Protein AF-K5DGK6-F1 (afdb_monomer_lite)

InterPro domains:
  IPR011050 Pectin lyase fold/virulence factor [SSF51126] (341-633)
  IPR012334 Pectin lyase fold [G3DSA:2.160.20.10] (329-640)
  IPR046217 Domain of unknown function DUF6250 [PF19763] (123-269)

Radius of gyration: 31.38 Å; chains: 1; bounding box: 92×89×102 Å

Foldseek 3Di:
DDDDDDDDDDDDDDDDDDDDDDDDDDDDDDDDDDDDDDDDDDDDDDDDDDDDDDDDDPPPPPPDDFDDQADVSQQFWDFFAFPDWALQPDLPQKAKFKADDDDFDDWDFHRDPSKTWTQHAQTFMKIWGLDKFFAQKKKKWKKAFAADVVGGHLADQFKFKKWFLKAQPVHRNCQCRPCVQCRRHPVSRLRIFTWMWMAGDDVRQWIWIWTDNQDDPRHGDKTFIDTPCGNQLLRHHDHPDMKMWMWHGHQFWTFTAINNRTPDIDGAQDFTWIWDADPVRDIDIDTDHHHCVNHNGRRMHIMMGIDGSTIMMMGTTIMTGIGTDDQPDDPDQAEEDEDAAPVSQLVVLQAERHEYEYDADEYEPLAQPARENNYAHYEAHQANYEYEYAQVRPHHAEHAEANYAHYEYEEYEYEHAYPVRDPADPDLQVVQLDDATANHEHYEHAYAQYEYEHYEYAWAGWPNFQAADLQHDDPQGVDDTHWYEYYEYAYENYEYYLYEFEDRTAEEHAEYEAYAAYEYESYEYHFDKDAQVVLVVNDDCSGPCVVQVQFRCPDPLRGPPHRDHFAIHQRYAEHYYYAQHAEEYEYYLYEAERHQEYHYAQNYNEYEYENYEYEDHAAEYDEGHAQYEYYNYEYECQHEADEEYDAQQRENYEEDYEYDAHQNRTDFYANYEEFHEHYEYEYAYLDPDDHDAGEHEAQFQADRVQHGSCPVDHPPPCVVSRVVGRHPHTAYEHYEYEANDQHEYEQDCRYAHYEYEYCHHYDHNYYNYHYHYDHPDVCPSDPDD

Organism: NCBI:txid993517

pLDDT: mean 85.77, std 19.91, range [21.88, 98.88]

Secondary structure (DSSP, 8-state):
---------------------------------------------------------------SPPPP--GGGTTTEEEEEEEEEE--S-STTEEEEE----SSPPPEEEEETTEEEEEEEEEEEEEEESSPEESSEEEEEEEE----SSPPTT--S-EEEEEEEEEBTTBTTTGGG-TTT--S-GGGGGGSEEEEEEEE-TT---EEEEEEPSEETTEE--EEEE-TTTT-GGGS--TTSEEEEEEEEETTEEEEEETTEEEEEE-TT-EEEEEEE-TTS-EEEEEEE--TTTSPPP-EEEEEEEEEEEEEEEEEEEEEEEEE--SS----SS-EEEE-SHHHHHHHTTSSSEEEEEPSEEEE---TT-EEE-SSSEEEEEEEEEEEEETT--S-SEEEEE-SSSEEEEEEEEEEE-TT--SS-S-HHHHHHS-----EEEEEE-SSS-EEES-EEEEE--BS-SSTTTT-SSTT-SS--B-EEEEEE-STT-EEES-EEEEESSS-SEEESS-SSEEEES-EEE--EEEGGGGGG--STTSHHHHTTTB--SSGGGTTSBPPSS-EEESS--SEEE-TT--EEEEES-EEES-SEEEE-TTSSEEEEES-EEES-SSEEEE--TT-EEEEEEEE-SSS-SEE---TT-B--EEEEEEEP-TT--SS--SEEE-EES-EEEEE-----------EEES-SS-GGG--TTTTSPPTT-HHHHHHT--S---EES-EEEEESS--EEE-TTEES-EEEESS-EEE-SBS-EEEE----TTTTT---

Structure (mmCIF, N/CA/C/O backbone):
data_AF-K5DGK6-F1
#
_entry.id   AF-K5DGK6-F1
#
loop_
_atom_site.group_PDB
_atom_site.id
_atom_site.type_symbol
_atom_site.label_atom_id
_atom_site.label_alt_id
_atom_site.label_comp_id
_atom_site.label_asym_id
_atom_site.label_entity_id
_atom_site.label_seq_id
_atom_site.pdbx_PDB_ins_code
_atom_site.Cartn_x
_atom_site.Cartn_y
_atom_site.Cartn_z
_atom_site.occupancy
_atom_site.B_iso_or_equiv
_atom_site.auth_seq_id
_atom_site.auth_comp_id
_atom_site.auth_asym_id
_atom_site.auth_atom_id
_atom_site.pdbx_PDB_model_num
ATOM 1 N N . MET A 1 1 ? 18.644 -53.759 -22.691 1.00 29.45 1 MET A N 1
ATOM 2 C CA . MET A 1 1 ? 18.811 -54.926 -23.582 1.00 29.45 1 MET A CA 1
ATOM 3 C C . MET A 1 1 ? 17.465 -55.611 -23.722 1.00 29.45 1 MET A C 1
ATOM 5 O O . MET A 1 1 ? 16.831 -55.828 -22.703 1.00 29.45 1 MET A O 1
ATOM 9 N N . ASN A 1 2 ? 17.095 -55.897 -24.974 1.00 30.91 2 ASN A N 1
ATOM 10 C CA . ASN A 1 2 ? 15.967 -56.697 -25.478 1.00 30.91 2 ASN A CA 1
ATOM 11 C C . ASN A 1 2 ? 14.547 -56.193 -25.144 1.00 30.91 2 ASN A C 1
ATOM 13 O O . ASN A 1 2 ? 14.158 -56.145 -23.992 1.00 30.91 2 ASN A O 1
ATOM 17 N N . GLY A 1 3 ? 13.685 -55.846 -26.098 1.00 28.81 3 GLY A N 1
ATOM 18 C CA . GLY A 1 3 ? 13.792 -55.902 -27.552 1.00 28.81 3 GLY A CA 1
ATOM 19 C C . GLY A 1 3 ? 12.410 -55.704 -28.188 1.00 28.81 3 GLY A C 1
ATOM 20 O O . GLY A 1 3 ? 11.447 -56.330 -27.774 1.00 28.81 3 GLY A O 1
ATOM 21 N N . MET A 1 4 ? 12.362 -54.796 -29.167 1.00 29.17 4 MET A N 1
ATOM 22 C CA . MET A 1 4 ? 11.594 -54.832 -30.423 1.00 29.17 4 MET A CA 1
ATOM 23 C C . MET A 1 4 ? 10.175 -55.434 -30.475 1.00 29.17 4 MET A C 1
ATOM 25 O O . MET A 1 4 ? 10.005 -56.643 -30.413 1.00 29.17 4 MET A O 1
ATOM 29 N N . GLN A 1 5 ? 9.220 -54.606 -30.921 1.00 28.88 5 GLN A N 1
ATOM 30 C CA . GLN A 1 5 ? 8.431 -54.905 -32.129 1.00 28.88 5 GLN A CA 1
ATOM 31 C C . GLN A 1 5 ? 7.875 -53.617 -32.776 1.00 28.88 5 GLN A C 1
ATOM 33 O O . GLN A 1 5 ? 6.985 -52.951 -32.255 1.00 28.88 5 GLN A O 1
ATOM 38 N N . ARG A 1 6 ? 8.429 -53.269 -33.943 1.00 28.83 6 ARG A N 1
ATOM 39 C CA . ARG A 1 6 ? 7.771 -52.497 -35.010 1.00 28.83 6 ARG A CA 1
ATOM 40 C C . ARG A 1 6 ? 7.472 -53.482 -36.133 1.00 28.83 6 ARG A C 1
ATOM 42 O O . ARG A 1 6 ? 8.357 -54.269 -36.444 1.00 28.83 6 ARG A O 1
ATOM 49 N N . LEU A 1 7 ? 6.329 -53.332 -36.801 1.00 27.73 7 LEU A N 1
ATOM 50 C CA . LEU A 1 7 ? 6.165 -53.607 -38.234 1.00 27.73 7 LEU A CA 1
ATOM 51 C C . LEU A 1 7 ? 4.915 -52.865 -38.754 1.00 27.73 7 LEU A C 1
ATOM 53 O O . LEU A 1 7 ? 3.787 -53.190 -38.407 1.00 27.73 7 LEU A O 1
ATOM 57 N N . LEU A 1 8 ? 5.165 -51.823 -39.558 1.00 33.06 8 LEU A N 1
ATOM 58 C CA . LEU A 1 8 ? 4.268 -51.278 -40.594 1.00 33.06 8 LEU A CA 1
ATOM 59 C C . LEU A 1 8 ? 4.201 -52.280 -41.764 1.00 33.06 8 LEU A C 1
ATOM 61 O O . LEU A 1 8 ? 5.116 -53.101 -41.871 1.00 33.06 8 LEU A O 1
ATOM 65 N N . PRO A 1 9 ? 3.215 -52.194 -42.681 1.00 38.53 9 PRO A N 1
ATOM 66 C CA . PRO A 1 9 ? 3.489 -51.540 -43.984 1.00 38.53 9 PRO A CA 1
ATOM 67 C C . PRO A 1 9 ? 2.277 -50.769 -44.594 1.00 38.53 9 PRO A C 1
ATOM 69 O O . PRO A 1 9 ? 1.138 -51.161 -44.396 1.00 38.53 9 PRO A O 1
ATOM 72 N N . LEU A 1 10 ? 2.448 -49.574 -45.193 1.00 25.89 10 LEU A N 1
ATOM 73 C CA . LEU A 1 10 ? 2.701 -49.227 -46.628 1.00 25.89 10 LEU A CA 1
ATOM 74 C C . LEU A 1 10 ? 1.434 -48.614 -47.293 1.00 25.89 10 LEU A C 1
ATOM 76 O O . LEU A 1 10 ? 0.381 -49.228 -47.268 1.00 25.89 10 LEU A O 1
ATOM 80 N N . ARG A 1 11 ? 1.457 -47.317 -47.677 1.00 26.98 11 ARG A N 1
ATOM 81 C CA . ARG A 1 11 ? 1.698 -46.743 -49.042 1.00 26.98 11 ARG A CA 1
ATOM 82 C C . ARG A 1 11 ? 0.555 -47.069 -50.030 1.00 26.98 11 ARG A C 1
ATOM 84 O O . ARG A 1 11 ? 0.195 -48.224 -50.139 1.00 26.98 11 ARG A O 1
ATOM 91 N N . ASN A 1 12 ? -0.027 -46.174 -50.842 1.00 28.61 12 ASN A N 1
ATOM 92 C CA . ASN A 1 12 ? 0.482 -45.066 -51.687 1.00 28.61 12 ASN A CA 1
ATOM 93 C C . ASN A 1 12 ? -0.758 -44.466 -52.474 1.00 28.61 12 ASN A C 1
ATOM 95 O O . ASN A 1 12 ? -1.865 -44.908 -52.191 1.00 28.61 12 ASN A O 1
ATOM 99 N N . PRO A 1 13 ? -0.670 -43.609 -53.524 1.00 43.50 13 PRO A N 1
ATOM 100 C CA . PRO A 1 13 ? -0.305 -42.183 -53.551 1.00 43.50 13 PRO A CA 1
ATOM 101 C C . PRO A 1 13 ? -1.243 -41.261 -54.424 1.00 43.50 13 PRO A C 1
ATOM 103 O O . PRO A 1 13 ? -2.121 -41.725 -55.135 1.00 43.50 13 PRO A O 1
ATOM 106 N N . LYS A 1 14 ? -0.985 -39.939 -54.328 1.00 30.78 14 LYS A N 1
ATOM 107 C CA . LYS A 1 14 ? -1.240 -38.707 -55.161 1.00 30.78 14 LYS A CA 1
ATOM 108 C C . LYS A 1 14 ? -1.537 -38.821 -56.697 1.00 30.78 14 LYS A C 1
ATOM 110 O O . LYS A 1 14 ? -1.333 -39.913 -57.212 1.00 30.78 14 LYS A O 1
ATOM 115 N N . PRO A 1 15 ? -1.740 -37.718 -57.501 1.00 46.25 15 PRO A N 1
ATOM 116 C CA . PRO A 1 15 ? -2.056 -36.268 -57.268 1.00 46.25 15 PRO A CA 1
ATOM 117 C C . PRO A 1 15 ? -3.107 -35.628 -58.251 1.00 46.25 15 PRO A C 1
ATOM 119 O O . PRO A 1 15 ? -3.520 -36.261 -59.214 1.00 46.25 15 PRO A O 1
ATOM 122 N N . GLY A 1 16 ? -3.432 -34.322 -58.101 1.00 25.61 16 GLY A N 1
ATOM 123 C CA . GLY A 1 16 ? -3.993 -33.489 -59.196 1.00 25.61 16 GLY A CA 1
ATOM 124 C C . GLY A 1 16 ? -4.464 -32.055 -58.842 1.00 25.61 16 GLY A C 1
ATOM 125 O O . GLY A 1 16 ? -5.519 -31.895 -58.251 1.00 25.61 16 GLY A O 1
ATOM 126 N N . SER A 1 17 ? -3.649 -31.054 -59.217 1.00 27.38 17 SER A N 1
ATOM 127 C CA . SER A 1 17 ? -3.905 -29.643 -59.639 1.00 27.38 17 SER A CA 1
ATOM 128 C C . SER A 1 17 ? -5.074 -28.748 -59.129 1.00 27.38 17 SER A C 1
ATOM 130 O O . SER A 1 17 ? -6.245 -29.054 -59.305 1.00 27.38 17 SER A O 1
ATOM 132 N N . ASN A 1 18 ? -4.677 -27.538 -58.681 1.00 32.06 18 ASN A N 1
ATOM 133 C CA . ASN A 1 18 ? -5.366 -26.217 -58.584 1.00 32.06 18 ASN A CA 1
ATOM 134 C C . ASN A 1 18 ? -6.092 -25.750 -59.883 1.00 32.06 18 ASN A C 1
ATOM 136 O O . ASN A 1 18 ? -5.835 -26.382 -60.909 1.00 32.06 18 ASN A O 1
ATOM 140 N N . PRO A 1 19 ? -6.823 -24.594 -59.948 1.00 45.06 19 PRO A N 1
ATOM 141 C CA . PRO A 1 19 ? -7.104 -23.530 -58.941 1.00 45.06 19 PRO A CA 1
ATOM 142 C C . PRO A 1 19 ? -8.598 -23.080 -58.876 1.00 45.06 19 PRO A C 1
ATOM 144 O O . PRO A 1 19 ? -9.362 -23.469 -59.739 1.00 45.06 19 PRO A O 1
ATOM 147 N N . PHE A 1 20 ? -9.021 -22.203 -57.942 1.00 26.81 20 PHE A N 1
ATOM 148 C CA . PHE A 1 20 ? -10.012 -21.128 -58.221 1.00 26.81 20 PHE A CA 1
ATOM 149 C C . PHE A 1 20 ? -10.115 -20.073 -57.095 1.00 26.81 20 PHE A C 1
ATOM 151 O O . PHE A 1 20 ? -10.132 -20.378 -55.906 1.00 26.81 20 PHE A O 1
ATOM 158 N N . PHE A 1 21 ? -10.178 -18.815 -57.537 1.00 27.45 21 PHE A N 1
ATOM 159 C CA . PHE A 1 21 ? -10.459 -17.559 -56.830 1.00 27.45 21 PHE A CA 1
ATOM 160 C C . PHE A 1 21 ? -11.944 -17.436 -56.422 1.00 27.45 21 PHE A C 1
ATOM 162 O O . PHE A 1 21 ? -12.800 -17.798 -57.220 1.00 27.45 21 PHE A O 1
ATOM 169 N N . MET A 1 22 ? -12.252 -16.790 -55.287 1.00 27.33 22 MET A N 1
ATOM 170 C CA . MET A 1 22 ? -13.479 -15.983 -55.060 1.00 27.33 22 MET A CA 1
ATOM 171 C C . MET A 1 22 ? -13.310 -15.189 -53.747 1.00 27.33 22 MET A C 1
ATOM 173 O O . MET A 1 22 ? -13.074 -15.769 -52.695 1.00 27.33 22 MET A O 1
ATOM 177 N N . GLN A 1 23 ? -13.047 -13.881 -53.804 1.00 26.75 23 GLN A N 1
ATOM 178 C CA . GLN A 1 23 ? -13.993 -12.748 -53.758 1.00 26.75 23 GLN A CA 1
ATOM 179 C C . GLN A 1 23 ? -14.853 -12.616 -52.480 1.00 26.75 23 GLN A C 1
ATOM 181 O O . GLN A 1 23 ? -15.620 -13.492 -52.103 1.00 26.75 23 GLN A O 1
ATOM 186 N N . ARG A 1 24 ? -14.703 -11.434 -51.859 1.00 30.11 24 ARG A N 1
ATOM 187 C CA . ARG A 1 24 ? -15.491 -10.837 -50.765 1.00 30.11 24 ARG A CA 1
ATOM 188 C C . ARG A 1 24 ? -16.963 -10.627 -51.162 1.00 30.11 24 ARG A C 1
ATOM 190 O O . ARG A 1 24 ? -17.225 -10.439 -52.348 1.00 30.11 24 ARG A O 1
ATOM 197 N N . PRO A 1 25 ? -17.846 -10.362 -50.181 1.00 30.47 25 PRO A N 1
ATOM 198 C CA . PRO A 1 25 ? -18.871 -9.345 -50.384 1.00 30.47 25 PRO A CA 1
ATOM 199 C C . PRO A 1 25 ? -18.807 -8.209 -49.352 1.00 30.47 25 PRO A C 1
ATOM 201 O O . PRO A 1 25 ? -18.595 -8.406 -48.156 1.00 30.47 25 PRO A O 1
ATOM 204 N N . MET A 1 26 ? -18.993 -7.001 -49.886 1.00 26.23 26 MET A N 1
ATOM 205 C CA . MET A 1 26 ? -19.312 -5.763 -49.182 1.00 26.23 26 MET A CA 1
ATOM 206 C C . MET A 1 26 ? -20.781 -5.777 -48.738 1.00 26.23 26 MET A C 1
ATOM 208 O O . MET A 1 26 ? -21.635 -6.252 -49.484 1.00 26.23 26 MET A O 1
ATOM 212 N N . PHE A 1 27 ? -21.086 -5.182 -47.585 1.00 25.12 27 PHE A N 1
ATOM 213 C CA . PHE A 1 27 ? -22.443 -4.760 -47.234 1.00 25.12 27 PHE A CA 1
ATOM 214 C C . PHE A 1 27 ? -22.555 -3.245 -47.404 1.00 25.12 27 PHE A C 1
ATOM 216 O O . PHE A 1 27 ? -21.773 -2.490 -46.828 1.00 25.12 27 PHE A O 1
ATOM 223 N N . ALA A 1 28 ? -23.534 -2.821 -48.202 1.00 25.53 28 ALA A N 1
ATOM 224 C CA . ALA A 1 28 ? -23.915 -1.433 -48.407 1.00 25.53 28 ALA A CA 1
ATOM 225 C C . ALA A 1 28 ? -25.276 -1.139 -47.751 1.00 25.53 28 ALA A C 1
ATOM 227 O O . ALA A 1 28 ? -26.227 -1.901 -47.897 1.00 25.53 28 ALA A O 1
ATOM 228 N N . SER A 1 29 ? -25.300 -0.008 -47.040 1.00 26.11 29 SER A N 1
ATOM 229 C CA . SER A 1 29 ? -26.375 0.973 -46.815 1.00 26.11 29 SER A CA 1
ATOM 230 C C . SER A 1 29 ? -27.851 0.543 -46.770 1.00 26.11 29 SER A C 1
ATOM 232 O O . SER A 1 29 ? -28.419 0.147 -47.787 1.00 26.11 29 SER A O 1
ATOM 234 N N . ARG A 1 30 ? -28.536 0.938 -45.684 1.00 26.70 30 ARG A N 1
ATOM 235 C CA . ARG A 1 30 ? -29.804 1.687 -45.774 1.00 26.70 30 ARG A CA 1
ATOM 236 C C . ARG A 1 30 ? -29.876 2.789 -44.711 1.00 26.70 30 ARG A C 1
ATOM 238 O O . ARG A 1 30 ? -29.706 2.546 -43.524 1.00 26.70 30 ARG A O 1
ATOM 245 N N . LEU A 1 31 ? -30.112 3.994 -45.216 1.00 22.41 31 LEU A N 1
ATOM 246 C CA . LEU A 1 31 ? -30.462 5.240 -44.544 1.00 22.41 31 LEU A CA 1
ATOM 247 C C . LEU A 1 31 ? -31.958 5.200 -44.182 1.00 22.41 31 LEU A C 1
ATOM 249 O O . LEU A 1 31 ? -32.744 4.811 -45.041 1.00 22.41 31 LEU A O 1
ATOM 253 N N . PHE A 1 32 ? -32.360 5.648 -42.990 1.00 24.20 32 PHE A N 1
ATOM 254 C CA . PHE A 1 32 ? -33.662 6.299 -42.809 1.00 24.20 32 PHE A CA 1
ATOM 255 C C . PHE A 1 32 ? -33.613 7.357 -41.700 1.00 24.20 32 PHE A C 1
ATOM 257 O O . PHE A 1 32 ? -33.022 7.175 -40.640 1.00 24.20 32 PHE A O 1
ATOM 264 N N . LEU A 1 33 ? -34.222 8.479 -42.061 1.00 21.88 33 LEU A N 1
ATOM 265 C CA . LEU A 1 33 ? -34.392 9.767 -41.406 1.00 21.88 33 LEU A CA 1
ATOM 266 C C . LEU A 1 33 ? -35.497 9.681 -40.335 1.00 21.88 33 LEU A C 1
ATOM 268 O O . LEU A 1 33 ? -36.532 9.081 -40.619 1.00 21.88 33 LEU A O 1
ATOM 272 N N . VAL A 1 34 ? -35.355 10.340 -39.178 1.00 25.02 34 VAL A N 1
ATOM 273 C CA . VAL A 1 34 ? -36.509 10.737 -38.345 1.00 25.02 34 VAL A CA 1
ATOM 274 C C . VAL A 1 34 ? -36.331 12.180 -37.877 1.00 25.02 34 VAL A C 1
ATOM 276 O O . VAL A 1 34 ? -35.254 12.601 -37.462 1.00 25.02 34 VAL A O 1
ATOM 279 N N . VAL A 1 35 ? -37.423 12.916 -38.053 1.00 24.38 35 VAL A N 1
ATOM 280 C CA . VAL A 1 35 ? -37.632 14.363 -37.991 1.00 24.38 35 VAL A CA 1
ATOM 281 C C . VAL A 1 35 ? -37.988 14.810 -36.568 1.00 24.38 35 VAL A C 1
ATOM 283 O O . VAL A 1 35 ? -38.653 14.083 -35.835 1.00 24.38 35 VAL A O 1
ATOM 286 N N . ALA A 1 36 ? -37.580 16.028 -36.208 1.00 26.88 36 ALA A N 1
ATOM 287 C CA . ALA A 1 36 ? -38.023 16.752 -35.019 1.00 26.88 36 ALA A CA 1
ATOM 288 C C . ALA A 1 36 ? -39.343 17.503 -35.277 1.00 26.88 36 ALA A C 1
ATOM 290 O O . ALA A 1 36 ? -39.457 18.164 -36.307 1.00 26.88 36 ALA A O 1
ATOM 291 N N . VAL A 1 37 ? -40.285 17.477 -34.324 1.00 24.66 37 VAL A N 1
ATOM 292 C CA . VAL A 1 37 ? -41.406 18.435 -34.224 1.00 24.66 37 VAL A CA 1
ATOM 293 C C . VAL A 1 37 ? -41.715 18.722 -32.742 1.00 24.66 37 VAL A C 1
ATOM 295 O O . VAL A 1 37 ? -41.790 17.804 -31.930 1.00 24.66 37 VAL A O 1
ATOM 298 N N . LEU A 1 38 ? -41.855 20.014 -32.428 1.00 27.64 38 LEU A N 1
ATOM 299 C CA . LEU A 1 38 ? -42.282 20.643 -31.163 1.00 27.64 38 LEU A CA 1
ATOM 300 C C . LEU A 1 38 ? -43.782 21.037 -31.217 1.00 27.64 38 LEU A C 1
ATOM 302 O O . LEU A 1 38 ? -44.376 20.945 -32.285 1.00 27.64 38 LEU A O 1
ATOM 306 N N . PHE A 1 39 ? -44.306 21.573 -30.095 1.00 26.86 39 PHE A N 1
ATOM 307 C CA . PHE A 1 39 ? -45.681 22.041 -29.751 1.00 26.86 39 PHE A CA 1
ATOM 308 C C . PHE A 1 39 ? -46.551 20.962 -29.064 1.00 26.86 39 PHE A C 1
ATOM 310 O O . PHE A 1 39 ? -46.561 19.828 -29.515 1.00 26.86 39 PHE A O 1
ATOM 317 N N . GLY A 1 40 ? -47.317 21.183 -27.986 1.00 23.14 40 GLY A N 1
ATOM 318 C CA . GLY A 1 40 ? -47.686 22.359 -27.185 1.00 23.14 40 GLY A CA 1
ATOM 319 C C . GLY A 1 40 ? -49.096 22.152 -26.569 1.00 23.14 40 GLY A C 1
ATOM 320 O O . GLY A 1 40 ? -49.994 21.747 -27.295 1.00 23.14 40 GLY A O 1
ATOM 321 N N . SER A 1 41 ? -49.249 22.458 -25.269 1.00 26.38 41 SER A N 1
ATOM 322 C CA . SER A 1 41 ? -50.465 22.913 -24.536 1.00 26.38 41 SER A CA 1
ATOM 323 C C . SER A 1 41 ? -51.649 21.976 -24.166 1.00 26.38 41 SER A C 1
ATOM 325 O O . SER A 1 41 ? -52.352 21.458 -25.024 1.00 26.38 41 SER A O 1
ATOM 327 N N . ASP A 1 42 ? -51.895 21.918 -22.843 1.00 27.33 42 ASP A N 1
ATOM 328 C CA . ASP A 1 42 ? -53.138 21.927 -22.026 1.00 27.33 42 ASP A CA 1
ATOM 329 C C . ASP A 1 42 ? -54.412 21.123 -22.386 1.00 27.33 42 ASP A C 1
ATOM 331 O O . ASP A 1 42 ? -55.062 21.405 -23.385 1.00 27.33 42 ASP A O 1
ATOM 335 N N . HIS A 1 43 ? -54.917 20.318 -21.427 1.00 27.77 43 HIS A N 1
ATOM 336 C CA . HIS A 1 43 ? -56.182 20.580 -20.693 1.00 27.77 43 HIS A CA 1
ATOM 337 C C . HIS A 1 43 ? -56.503 19.543 -19.583 1.00 27.77 43 HIS A C 1
ATOM 339 O O . HIS A 1 43 ? -56.233 18.351 -19.699 1.00 27.77 43 HIS A O 1
ATOM 345 N N . PHE A 1 44 ? -57.090 20.075 -18.504 1.00 25.66 44 PHE A N 1
ATOM 346 C CA . PHE A 1 44 ? -57.586 19.485 -17.247 1.00 25.66 44 PHE A CA 1
ATOM 347 C C . PHE A 1 44 ? -58.769 18.503 -17.387 1.00 25.66 44 PHE A C 1
ATOM 349 O O . PHE A 1 44 ? -59.576 18.710 -18.281 1.00 25.66 44 PHE A O 1
ATOM 356 N N . VAL A 1 45 ? -58.931 17.578 -16.414 1.00 26.77 45 VAL A N 1
ATOM 357 C CA . VAL A 1 45 ? -60.132 17.271 -15.562 1.00 26.77 45 VAL A CA 1
ATOM 358 C C . VAL A 1 45 ? -59.651 16.299 -14.451 1.00 26.77 45 VAL A C 1
ATOM 360 O O . VAL A 1 45 ? -59.158 15.223 -14.761 1.00 26.77 45 VAL A O 1
ATOM 363 N N . ALA A 1 46 ? -59.459 16.729 -13.198 1.00 25.39 46 ALA A N 1
ATOM 364 C CA . ALA A 1 46 ? -60.385 16.757 -12.048 1.00 25.39 46 ALA A CA 1
ATOM 365 C C . ALA A 1 46 ? -60.858 15.385 -11.506 1.00 25.39 46 ALA A C 1
ATOM 367 O O . ALA A 1 46 ? -61.567 14.637 -12.170 1.00 25.39 46 ALA A O 1
ATOM 368 N N . GLY A 1 47 ? -60.515 15.129 -10.240 1.00 24.88 47 GLY A N 1
ATOM 369 C CA . GLY A 1 47 ? -61.010 14.038 -9.401 1.00 24.88 47 GLY A CA 1
ATOM 370 C C . GLY A 1 47 ? -60.403 14.163 -8.004 1.00 24.88 47 GLY A C 1
ATOM 371 O O . GLY A 1 47 ? -59.330 13.628 -7.749 1.00 24.88 47 GLY A O 1
ATOM 372 N N . ALA A 1 48 ? -61.047 14.951 -7.143 1.00 24.19 48 ALA A N 1
ATOM 373 C CA . ALA A 1 48 ? -60.678 15.147 -5.746 1.00 24.19 48 ALA A CA 1
ATOM 374 C C . ALA A 1 48 ? -61.627 14.345 -4.850 1.00 24.19 48 ALA A C 1
ATOM 376 O O . ALA A 1 48 ? -62.835 14.422 -5.048 1.00 24.19 48 ALA A O 1
ATOM 377 N N . GLU A 1 49 ? -61.090 13.668 -3.835 1.00 26.92 49 GLU A N 1
ATOM 378 C CA . GLU A 1 49 ? -61.791 13.445 -2.570 1.00 26.92 49 GLU A CA 1
ATOM 379 C C . GLU A 1 49 ? -60.783 13.279 -1.419 1.00 26.92 49 GLU A C 1
ATOM 381 O O . GLU A 1 49 ? -59.633 12.888 -1.606 1.00 26.92 49 GLU A O 1
ATOM 386 N N . SER A 1 50 ? -61.220 13.724 -0.249 1.00 24.70 50 SER A N 1
ATOM 387 C CA . SER A 1 50 ? -60.470 14.313 0.863 1.00 24.70 50 SER A CA 1
ATOM 388 C C . SER A 1 50 ? -59.938 13.339 1.920 1.00 24.70 50 SER A C 1
ATOM 390 O O . SER A 1 50 ? -60.644 12.400 2.277 1.00 24.70 50 SER A O 1
ATOM 392 N N . ALA A 1 51 ? -58.818 13.683 2.573 1.00 25.09 51 ALA A N 1
ATOM 393 C CA . ALA A 1 51 ? -58.567 13.363 3.986 1.00 25.09 51 ALA A CA 1
ATOM 394 C C . ALA A 1 51 ? -57.570 14.356 4.631 1.00 25.09 51 ALA A C 1
ATOM 396 O O . ALA A 1 51 ? -56.687 14.893 3.973 1.00 25.09 51 ALA A O 1
ATOM 397 N N . SER A 1 52 ? -57.800 14.610 5.917 1.00 24.66 52 SER A N 1
ATOM 398 C CA . SER A 1 52 ? -57.392 15.711 6.806 1.00 24.66 52 SER A CA 1
ATOM 399 C C . SER A 1 52 ? -55.881 15.959 7.019 1.00 24.66 52 SER A C 1
ATOM 401 O O . SER A 1 52 ? -55.082 15.041 6.844 1.00 24.66 52 SER A O 1
ATOM 403 N N . PRO A 1 53 ? -55.472 17.165 7.483 1.00 24.45 53 PRO A N 1
ATOM 404 C CA . PRO A 1 53 ? -54.070 17.493 7.721 1.00 24.45 53 PRO A CA 1
ATOM 405 C C . PRO A 1 53 ? -53.618 16.932 9.075 1.00 24.45 53 PRO A C 1
ATOM 407 O O . PRO A 1 53 ? -54.173 17.280 10.118 1.00 24.45 53 PRO A O 1
ATOM 410 N N . ILE A 1 54 ? -52.600 16.074 9.062 1.00 24.30 54 ILE A N 1
ATOM 411 C CA . ILE A 1 54 ? -51.869 15.676 10.265 1.00 24.30 54 ILE A CA 1
ATOM 412 C C . ILE A 1 54 ? -50.500 16.345 10.204 1.00 24.30 54 ILE A C 1
ATOM 414 O O . ILE A 1 54 ? -49.772 16.235 9.222 1.00 24.30 54 ILE A O 1
ATOM 418 N N . VAL A 1 55 ? -50.230 17.085 11.274 1.00 25.36 55 VAL A N 1
ATOM 419 C CA . VAL A 1 55 ? -48.997 17.778 11.643 1.00 25.36 55 VAL A CA 1
ATOM 420 C C . VAL A 1 55 ? -47.768 16.948 11.257 1.00 25.36 55 VAL A C 1
ATOM 422 O O . VAL A 1 55 ? -47.569 15.863 11.801 1.00 25.36 55 VAL A O 1
ATOM 425 N N . SER A 1 56 ? -46.942 17.449 10.333 1.00 23.81 56 SER A N 1
ATOM 426 C CA . SER A 1 56 ? -45.616 16.877 10.110 1.00 23.81 56 SER A CA 1
ATOM 427 C C . SER A 1 56 ? -44.730 17.276 11.283 1.00 23.81 56 SER A C 1
ATOM 429 O O . SER A 1 56 ? -44.351 18.436 11.425 1.00 23.81 56 SER A O 1
ATOM 431 N N . SER A 1 57 ? -44.422 16.313 12.145 1.00 24.86 57 SER A N 1
ATOM 432 C CA . SER A 1 57 ? -43.235 16.394 12.980 1.00 24.86 57 SER A CA 1
ATOM 433 C C . SER A 1 57 ? -42.024 16.420 12.052 1.00 24.86 57 SER A C 1
ATOM 435 O O . SER A 1 57 ? -41.785 15.452 11.326 1.00 24.86 57 SER A O 1
ATOM 437 N N . ASP A 1 58 ? -41.297 17.531 12.064 1.00 26.05 58 ASP A N 1
ATOM 438 C CA . ASP A 1 58 ? -39.975 17.657 11.466 1.00 26.05 58 ASP A CA 1
ATOM 439 C C . ASP A 1 58 ? -39.040 16.600 12.071 1.00 26.05 58 ASP A C 1
ATOM 441 O O . ASP A 1 58 ? -38.451 16.788 13.134 1.00 26.05 58 ASP A O 1
ATOM 445 N N . ALA A 1 59 ? -38.910 15.459 11.397 1.00 26.33 59 ALA A N 1
ATOM 446 C CA . ALA A 1 59 ? -37.780 14.569 11.589 1.00 26.33 59 ALA A CA 1
ATOM 447 C C . ALA A 1 59 ? -36.632 15.142 10.759 1.00 26.33 59 ALA A C 1
ATOM 449 O O . ALA A 1 59 ? -36.531 14.918 9.550 1.00 26.33 59 ALA A O 1
ATOM 450 N N . VAL A 1 60 ? -35.802 15.947 11.418 1.00 27.69 60 VAL A N 1
ATOM 451 C CA . VAL A 1 60 ? -34.518 16.405 10.892 1.00 27.69 60 VAL A CA 1
ATOM 452 C C . VAL A 1 60 ? -33.719 15.167 10.482 1.00 27.69 60 VAL A C 1
ATOM 454 O O . VAL A 1 60 ? -33.306 14.361 11.311 1.00 27.69 60 VAL A O 1
ATOM 457 N N . SER A 1 61 ? -33.554 14.993 9.174 1.00 26.12 61 SER A N 1
ATOM 458 C CA . SER A 1 61 ? -32.707 13.971 8.568 1.00 26.12 61 SER A CA 1
ATOM 459 C C . SER A 1 61 ? -31.272 14.143 9.073 1.00 26.12 61 SER A C 1
ATOM 461 O O . SER A 1 61 ? -30.603 15.104 8.699 1.00 26.12 61 SER A O 1
ATOM 463 N N . ALA A 1 62 ? -30.783 13.210 9.891 1.00 32.66 62 ALA A N 1
ATOM 464 C CA . ALA A 1 62 ? -29.381 13.135 10.290 1.00 32.66 62 ALA A CA 1
ATOM 465 C C . ALA A 1 62 ? -28.518 12.752 9.071 1.00 32.66 62 ALA A C 1
ATOM 467 O O . ALA A 1 62 ? -28.392 11.583 8.712 1.00 32.66 62 ALA A O 1
ATOM 468 N N . ILE A 1 63 ? -27.957 13.749 8.384 1.00 35.72 63 ILE A N 1
ATOM 469 C CA . ILE A 1 63 ? -27.059 13.556 7.237 1.00 35.72 63 ILE A CA 1
ATOM 470 C C . ILE A 1 63 ? -25.632 13.373 7.775 1.00 35.72 63 ILE A C 1
ATOM 472 O O . ILE A 1 63 ? -24.839 14.306 7.814 1.00 35.72 63 ILE A O 1
ATOM 476 N N . GLY A 1 64 ? -25.305 12.158 8.210 1.00 48.56 64 GLY A N 1
ATOM 477 C CA . GLY A 1 64 ? -23.945 11.731 8.547 1.00 48.56 64 GLY A CA 1
ATOM 478 C C . GLY A 1 64 ? -23.798 10.218 8.339 1.00 48.56 64 GLY A C 1
ATOM 479 O O . GLY A 1 64 ? -24.794 9.501 8.444 1.00 48.56 64 GLY A O 1
ATOM 480 N N . PRO A 1 65 ? -22.607 9.696 7.989 1.00 59.97 65 PRO A N 1
ATOM 481 C CA . PRO A 1 65 ? -22.412 8.254 7.871 1.00 59.97 65 PRO A CA 1
ATOM 482 C C . PRO A 1 65 ? -22.568 7.586 9.247 1.00 59.97 65 PRO A C 1
ATOM 484 O O . PRO A 1 65 ? -21.923 7.988 10.212 1.00 59.97 65 PRO A O 1
ATOM 487 N N . SER A 1 66 ? -23.423 6.564 9.330 1.00 77.25 66 SER A N 1
ATOM 488 C CA . SER A 1 66 ? -23.591 5.745 10.538 1.00 77.25 66 SER A CA 1
ATOM 489 C C . SER A 1 66 ? -22.276 5.019 10.892 1.00 77.25 66 SER A C 1
ATOM 491 O O . SER A 1 66 ? -21.545 4.637 9.967 1.00 77.25 66 SER A O 1
ATOM 493 N N . PRO A 1 67 ? -21.951 4.819 12.188 1.00 90.31 67 PRO A N 1
ATOM 494 C CA . PRO A 1 67 ? -20.780 4.057 12.612 1.00 90.31 67 PRO A CA 1
ATOM 495 C C . PRO A 1 67 ? -20.670 2.693 11.921 1.00 90.31 67 PRO A C 1
ATOM 497 O O . PRO A 1 67 ? -21.657 1.985 11.725 1.00 90.31 67 PRO A O 1
ATOM 500 N N . VAL A 1 68 ? -19.448 2.284 11.585 1.00 81.81 68 VAL A N 1
ATOM 501 C CA . VAL A 1 68 ? -19.190 0.953 11.023 1.00 81.81 68 VAL A CA 1
ATOM 502 C C . VAL A 1 68 ? -19.044 -0.082 12.139 1.00 81.81 68 VAL A C 1
ATOM 504 O O . VAL A 1 68 ? -18.415 0.182 13.162 1.00 81.81 68 VAL A O 1
ATOM 507 N N . VAL A 1 69 ? -19.580 -1.286 11.945 1.00 77.06 69 VAL A N 1
ATOM 508 C CA . VAL A 1 69 ? -19.374 -2.420 12.862 1.00 77.06 69 VAL A CA 1
ATOM 509 C C . VAL A 1 69 ? -18.283 -3.314 12.275 1.00 77.06 69 VAL A C 1
ATOM 511 O O . VAL A 1 69 ? -18.466 -3.875 11.200 1.00 77.06 69 VAL A O 1
ATOM 514 N N . LEU A 1 70 ? -17.133 -3.410 12.950 1.00 73.94 70 LEU A N 1
ATOM 515 C CA . LEU A 1 70 ? -15.938 -4.133 12.484 1.00 73.94 70 LEU A CA 1
ATOM 516 C C . LEU A 1 70 ? -15.342 -4.981 13.610 1.00 73.94 70 LEU A C 1
ATOM 518 O O . LEU A 1 70 ? -15.523 -4.650 14.784 1.00 73.94 70 LEU A O 1
ATOM 522 N N . GLY A 1 71 ? -14.569 -6.017 13.277 1.00 75.94 71 GLY A N 1
ATOM 523 C CA . GLY A 1 71 ? -13.765 -6.758 14.253 1.00 75.94 71 GLY A CA 1
ATOM 524 C C . GLY A 1 71 ? -14.613 -7.311 15.398 1.00 75.94 71 GLY A C 1
ATOM 525 O O . GLY A 1 71 ? -15.617 -7.970 15.166 1.00 75.94 71 GLY A O 1
ATOM 526 N N . TYR A 1 72 ? -14.260 -7.016 16.649 1.00 80.31 72 TYR A N 1
ATOM 527 C CA . TYR A 1 72 ? -15.048 -7.458 17.804 1.00 80.31 72 TYR A CA 1
ATOM 528 C C . TYR A 1 72 ? -16.437 -6.839 17.913 1.00 80.31 72 TYR A C 1
ATOM 530 O O . TYR A 1 72 ? -17.241 -7.361 18.675 1.00 80.31 72 TYR A O 1
ATOM 538 N N . GLY A 1 73 ? -16.775 -5.787 17.171 1.00 75.31 73 GLY A N 1
ATOM 539 C CA . GLY A 1 73 ? -18.161 -5.329 17.125 1.00 75.31 73 GLY A CA 1
ATOM 540 C C . GLY A 1 73 ? -19.092 -6.322 16.444 1.00 75.31 73 GLY A C 1
ATOM 541 O O . GLY A 1 73 ? -20.246 -6.484 16.842 1.00 75.31 73 GLY A O 1
ATOM 542 N N . VAL A 1 74 ? -18.565 -7.055 15.465 1.00 64.38 74 VAL A N 1
ATOM 543 C CA . VAL A 1 74 ? -19.325 -8.009 14.667 1.00 64.38 74 VAL A CA 1
ATOM 544 C C . VAL A 1 74 ? -19.891 -9.125 15.547 1.00 64.38 74 VAL A C 1
ATOM 546 O O . VAL A 1 74 ? -19.174 -9.892 16.191 1.00 64.38 74 VAL A O 1
ATOM 549 N N . GLY A 1 75 ? -21.222 -9.204 15.579 1.00 59.81 75 GLY A N 1
ATOM 550 C CA . GLY A 1 75 ? -21.966 -10.181 16.369 1.00 59.81 75 GLY A CA 1
ATOM 551 C C . GLY A 1 75 ? -21.924 -9.969 17.881 1.00 59.81 75 GLY A C 1
ATOM 552 O O . GLY A 1 75 ? -22.462 -10.812 18.593 1.00 59.81 75 GLY A O 1
ATOM 553 N N . ASN A 1 76 ? -21.315 -8.886 18.371 1.00 68.94 76 ASN A N 1
ATOM 554 C CA . ASN A 1 76 ? -21.444 -8.456 19.766 1.00 68.94 76 ASN A CA 1
ATOM 555 C C . ASN A 1 76 ? -22.417 -7.285 19.888 1.00 68.94 76 ASN A C 1
ATOM 557 O O . ASN A 1 76 ? -23.238 -7.286 20.802 1.00 68.94 76 ASN A O 1
ATOM 561 N N . PHE A 1 77 ? -22.385 -6.334 18.950 1.00 83.38 77 PHE A N 1
ATOM 562 C CA . PHE A 1 77 ? -23.301 -5.198 18.952 1.00 83.38 77 PHE A CA 1
ATOM 563 C C . PHE A 1 77 ? -23.740 -4.757 17.553 1.00 83.38 77 PHE A C 1
ATOM 565 O O . PHE A 1 77 ? -23.095 -5.039 16.543 1.00 83.38 77 PHE A O 1
ATOM 572 N N . ARG A 1 78 ? -24.851 -4.024 17.515 1.00 82.12 78 ARG A N 1
ATOM 573 C CA . ARG A 1 78 ? -25.333 -3.241 16.374 1.00 82.12 78 ARG A CA 1
ATOM 574 C C . ARG A 1 78 ? -25.393 -1.767 16.760 1.00 82.12 78 ARG A C 1
ATOM 576 O O . ARG A 1 78 ? -25.503 -1.441 17.940 1.00 82.12 78 ARG A O 1
ATOM 583 N N . VAL A 1 79 ? -25.344 -0.886 15.768 1.00 88.50 79 VAL A N 1
ATOM 584 C CA . VAL A 1 79 ? -25.541 0.550 15.996 1.00 88.50 79 VAL A CA 1
ATOM 585 C C . VAL A 1 79 ? -27.005 0.795 16.367 1.00 88.50 79 VAL A C 1
ATOM 587 O O . VAL A 1 79 ? -27.910 0.298 15.692 1.00 88.50 79 VAL A O 1
ATOM 590 N N . GLY A 1 80 ? -27.214 1.486 17.481 1.00 90.81 80 GLY A N 1
ATOM 591 C CA . GLY A 1 80 ? -28.504 1.963 17.961 1.00 90.81 80 GLY A CA 1
ATOM 592 C C . GLY A 1 80 ? -28.696 3.446 17.657 1.00 90.81 80 GLY A C 1
ATOM 593 O O . GLY A 1 80 ? -28.208 3.960 16.647 1.00 90.81 80 GLY A O 1
ATOM 594 N N . ASP A 1 81 ? -29.409 4.129 18.543 1.00 93.62 81 ASP A N 1
ATOM 595 C CA . ASP A 1 81 ? -29.798 5.520 18.340 1.00 93.62 81 ASP A CA 1
ATOM 596 C C . ASP A 1 81 ? -28.608 6.483 18.465 1.00 93.62 81 ASP A C 1
ATOM 598 O O . ASP A 1 81 ? -27.614 6.221 19.149 1.00 93.62 81 ASP A O 1
ATOM 602 N N . LEU A 1 82 ? -28.714 7.637 17.804 1.00 96.44 82 LEU A N 1
ATOM 603 C CA . LEU A 1 82 ? -27.816 8.765 18.036 1.00 96.44 82 LEU A CA 1
ATOM 604 C C . LEU A 1 82 ? -28.119 9.357 19.422 1.00 96.44 82 LEU A C 1
ATOM 606 O O . LEU A 1 82 ? -29.196 9.906 19.638 1.00 96.44 82 LEU A O 1
ATOM 610 N N . LEU A 1 83 ? -27.167 9.257 20.349 1.00 95.75 83 LEU A N 1
ATOM 611 C CA . LEU A 1 83 ? -27.305 9.724 21.731 1.00 95.75 83 LEU A CA 1
ATOM 612 C C . LEU A 1 83 ? -27.018 11.219 21.871 1.00 95.75 83 LEU A C 1
ATOM 614 O O . LEU A 1 83 ? -27.715 11.922 22.596 1.00 95.75 83 LEU A O 1
ATOM 618 N N . THR A 1 84 ? -25.967 11.701 21.208 1.00 96.50 84 THR A N 1
ATOM 619 C CA . THR A 1 84 ? -25.613 13.124 21.193 1.00 96.50 84 THR A CA 1
ATOM 620 C C . THR A 1 84 ? -24.842 13.486 19.929 1.00 96.50 84 THR A C 1
ATOM 622 O O . THR A 1 84 ? -24.218 12.633 19.287 1.00 96.50 84 THR A O 1
ATOM 625 N N . GLN A 1 85 ? -24.891 14.762 19.565 1.00 96.50 85 GLN A N 1
ATOM 626 C CA . GLN A 1 85 ? -24.145 15.339 18.461 1.00 96.50 85 GLN A CA 1
ATOM 627 C C . GLN A 1 85 ? -23.715 16.764 18.782 1.00 96.50 85 GLN A C 1
ATOM 629 O O . GLN A 1 85 ? -24.388 17.455 19.541 1.00 96.50 85 GLN A O 1
ATOM 634 N N . ASP A 1 86 ? -22.632 17.201 18.154 1.00 96.81 86 ASP A N 1
ATOM 635 C CA . ASP A 1 86 ? -22.190 18.588 18.185 1.00 96.81 86 ASP A CA 1
ATOM 636 C C . ASP A 1 86 ? -21.656 18.976 16.798 1.00 96.81 86 ASP A C 1
ATOM 638 O O . ASP A 1 86 ? -20.829 18.266 16.211 1.00 96.81 86 ASP A O 1
ATOM 642 N N . ASP A 1 87 ? -22.180 20.074 16.261 1.00 95.38 87 ASP A N 1
ATOM 643 C CA . ASP A 1 87 ? -21.777 20.672 14.982 1.00 95.38 87 ASP A CA 1
ATOM 644 C C . ASP A 1 87 ? -20.948 21.950 15.187 1.00 95.38 87 ASP A C 1
ATOM 646 O O . ASP A 1 87 ? -20.734 22.723 14.256 1.00 95.38 87 ASP A O 1
ATOM 650 N N . PHE A 1 88 ? -20.448 22.154 16.409 1.00 96.88 88 PHE A N 1
ATOM 651 C CA . PHE A 1 88 ? -19.567 23.240 16.820 1.00 96.88 88 PHE A CA 1
ATOM 652 C C . PHE A 1 88 ? -20.141 24.622 16.496 1.00 96.88 88 PHE A C 1
ATOM 654 O O . PHE A 1 88 ? -19.439 25.494 15.991 1.00 96.88 88 PHE A O 1
ATOM 661 N N . GLU A 1 89 ? -21.429 24.832 16.781 1.00 95.56 89 GLU A N 1
ATOM 662 C CA . GLU A 1 89 ? -22.041 26.169 16.741 1.00 95.56 89 GLU A CA 1
ATOM 663 C C . GLU A 1 89 ? -21.539 27.049 17.898 1.00 95.56 89 GLU A C 1
ATOM 665 O O . GLU A 1 89 ? -21.428 28.265 17.754 1.00 95.56 89 GLU A O 1
ATOM 670 N N . THR A 1 90 ? -21.215 26.424 19.036 1.00 95.44 90 THR A N 1
ATOM 671 C CA . THR A 1 90 ? -20.584 27.038 20.213 1.00 95.44 90 THR A CA 1
ATOM 672 C C . THR A 1 90 ? -19.606 26.044 20.851 1.00 95.44 90 THR A C 1
ATOM 674 O O . THR A 1 90 ? -19.592 24.867 20.492 1.00 95.44 90 THR A O 1
ATOM 677 N N . LEU A 1 91 ? -18.803 26.496 21.821 1.00 96.62 91 LEU A N 1
ATOM 678 C CA . LEU A 1 91 ? -17.909 25.636 22.611 1.00 96.62 91 LEU A CA 1
ATOM 679 C C . LEU A 1 91 ? -18.366 25.458 24.068 1.00 96.62 91 LEU A C 1
ATOM 681 O O . LEU A 1 91 ? -17.563 25.068 24.918 1.00 96.62 91 LEU A O 1
ATOM 685 N N . ASP A 1 92 ? -19.636 25.729 24.377 1.00 96.44 92 ASP A N 1
ATOM 686 C CA . ASP A 1 92 ? -20.156 25.691 25.752 1.00 96.44 92 ASP A CA 1
ATOM 687 C C . ASP A 1 92 ? -20.036 24.293 26.380 1.00 96.44 92 ASP A C 1
ATOM 689 O O . ASP A 1 92 ? -19.663 24.155 27.550 1.00 96.44 92 ASP A O 1
ATOM 693 N N . ASP A 1 93 ? -20.222 23.250 25.571 1.00 97.19 93 ASP A N 1
ATOM 694 C CA . ASP A 1 93 ? -20.071 21.847 25.967 1.00 97.19 93 ASP A CA 1
ATOM 695 C C . ASP A 1 93 ? -18.614 21.358 25.979 1.00 97.19 93 ASP A C 1
ATOM 697 O O . ASP A 1 93 ? -18.356 20.173 26.205 1.00 97.19 93 ASP A O 1
ATOM 701 N N . TRP A 1 94 ? -17.640 22.257 25.796 1.00 98.00 94 TRP A N 1
ATOM 702 C CA . TRP A 1 94 ? -16.223 21.914 25.706 1.00 98.00 94 TRP A CA 1
ATOM 703 C C . TRP A 1 94 ? -15.358 22.662 26.733 1.00 98.00 94 TRP A C 1
ATOM 705 O O . TRP A 1 94 ? -15.615 23.804 27.125 1.00 98.00 94 TRP A O 1
ATOM 715 N N . VAL A 1 95 ? -14.295 22.002 27.198 1.00 98.06 95 VAL A N 1
ATOM 716 C CA . VAL A 1 95 ? -13.242 22.581 28.049 1.00 98.06 95 VAL A CA 1
ATOM 717 C C . VAL A 1 95 ? -11.926 22.547 27.296 1.00 98.06 95 VAL A C 1
ATOM 719 O O . VAL A 1 95 ? -11.417 21.478 26.963 1.00 98.06 95 VAL A O 1
ATOM 722 N N . VAL A 1 96 ? -11.339 23.719 27.082 1.00 98.00 96 VAL A N 1
ATOM 723 C CA . VAL A 1 96 ? -10.059 23.861 26.388 1.00 98.00 96 VAL A CA 1
ATOM 724 C C . VAL A 1 96 ? -8.921 23.954 27.404 1.00 98.00 96 VAL A C 1
ATOM 726 O O . VAL A 1 96 ? -8.912 24.831 28.267 1.00 98.00 96 VAL A O 1
ATOM 729 N N . GLN A 1 97 ? -7.935 23.068 27.282 1.00 98.00 97 GLN A N 1
ATOM 730 C CA . GLN A 1 97 ? -6.701 23.074 28.071 1.00 98.00 97 GLN A CA 1
ATOM 731 C C . GLN A 1 97 ? -5.511 23.276 27.145 1.00 98.00 97 GLN A C 1
ATOM 733 O O . GLN A 1 97 ? -5.261 22.429 26.292 1.00 98.00 97 GLN A O 1
ATOM 738 N N . ILE A 1 98 ? -4.758 24.363 27.319 1.00 97.38 98 ILE A N 1
ATOM 739 C CA . ILE A 1 98 ? -3.601 24.698 26.479 1.00 97.38 98 ILE A CA 1
ATOM 740 C C . ILE A 1 98 ? -2.366 24.816 27.363 1.00 97.38 98 ILE A C 1
ATOM 742 O O . ILE A 1 98 ? -2.338 25.621 28.290 1.00 97.38 98 ILE A O 1
ATOM 746 N N . GLU A 1 99 ? -1.329 24.050 27.028 1.00 97.38 99 GLU A N 1
ATOM 747 C CA . GLU A 1 99 ? -0.034 24.119 27.697 1.00 97.38 99 GLU A CA 1
ATOM 748 C C . GLU A 1 99 ? 0.554 25.527 27.545 1.00 97.38 99 GLU A C 1
ATOM 750 O O . GLU A 1 99 ? 0.761 26.008 26.423 1.00 97.38 99 GLU A O 1
ATOM 755 N N . ASP A 1 100 ? 0.873 26.171 28.671 1.00 93.81 100 ASP A N 1
ATOM 756 C CA . ASP A 1 100 ? 1.585 27.447 28.663 1.00 93.81 100 ASP A CA 1
ATOM 757 C C . ASP A 1 100 ? 3.028 27.232 28.192 1.00 93.81 100 ASP A C 1
ATOM 759 O O . ASP A 1 100 ? 3.906 26.761 28.924 1.00 93.81 100 ASP A O 1
ATOM 763 N N . ARG A 1 101 ? 3.272 27.565 26.922 1.00 93.31 101 ARG A N 1
ATOM 764 C CA . ARG A 1 101 ? 4.589 27.478 26.300 1.00 93.31 101 ARG A CA 1
ATOM 765 C C . ARG A 1 101 ? 4.873 28.706 25.449 1.00 93.31 101 ARG A C 1
ATOM 767 O O . ARG A 1 101 ? 4.179 29.003 24.479 1.00 93.31 101 ARG A O 1
ATOM 774 N N . LYS A 1 102 ? 5.970 29.385 25.780 1.00 92.19 102 LYS A N 1
ATOM 775 C CA . LYS A 1 102 ? 6.436 30.602 25.100 1.00 92.19 102 LYS A CA 1
ATOM 776 C C . LYS A 1 102 ? 7.291 30.284 23.868 1.00 92.19 102 LYS A C 1
ATOM 778 O O . LYS A 1 102 ? 7.821 29.183 23.726 1.00 92.19 102 LYS A O 1
ATOM 783 N N . GLY A 1 103 ? 7.472 31.280 22.998 1.00 92.50 103 GLY A N 1
ATOM 784 C CA . GLY A 1 103 ? 8.369 31.200 21.833 1.00 92.50 103 GLY A CA 1
ATOM 785 C C . GLY A 1 103 ? 7.731 30.655 20.550 1.00 92.50 103 GLY A C 1
ATOM 786 O O . GLY A 1 103 ? 8.444 30.409 19.575 1.00 92.50 103 GLY A O 1
ATOM 787 N N . PHE A 1 104 ? 6.407 30.496 20.539 1.00 94.81 104 PHE A N 1
ATOM 788 C CA . PHE A 1 104 ? 5.607 30.087 19.386 1.00 94.81 104 PHE A CA 1
ATOM 789 C C . PHE A 1 104 ? 4.426 31.055 19.195 1.00 94.81 104 PHE A C 1
ATOM 791 O O . PHE A 1 104 ? 4.036 31.699 20.174 1.00 94.81 104 PHE A O 1
ATOM 798 N N . PRO A 1 105 ? 3.849 31.158 17.981 1.00 95.50 105 PRO A N 1
ATOM 799 C CA . PRO A 1 105 ? 2.648 31.962 17.736 1.00 95.50 105 PRO A CA 1
ATOM 800 C C . PRO A 1 105 ? 1.492 31.593 18.674 1.00 95.50 105 PRO A C 1
ATOM 802 O O . PRO A 1 105 ? 1.477 30.493 19.222 1.00 95.50 105 PRO A O 1
ATOM 805 N N . GLU A 1 106 ? 0.545 32.503 18.890 1.00 94.88 106 GLU A N 1
ATOM 806 C CA . GLU A 1 106 ? -0.596 32.267 19.782 1.00 94.88 106 GLU A CA 1
ATOM 807 C C . GLU A 1 106 ? -1.422 31.047 19.343 1.00 94.88 106 GLU A C 1
ATOM 809 O O . GLU A 1 106 ? -1.536 30.756 18.151 1.00 94.88 106 GLU A O 1
ATOM 814 N N . ALA A 1 107 ? -1.945 30.302 20.318 1.00 96.88 107 ALA A N 1
ATOM 815 C CA . ALA A 1 107 ? -2.847 29.197 20.039 1.00 96.88 107 ALA A CA 1
ATOM 816 C C . ALA A 1 107 ? -4.276 29.723 19.934 1.00 96.88 107 ALA A C 1
ATOM 818 O O . ALA A 1 107 ? -4.699 30.530 20.755 1.00 96.88 107 ALA A O 1
ATOM 819 N N . VAL A 1 108 ? -5.009 29.236 18.942 1.00 97.25 108 VAL A N 1
ATOM 820 C CA . VAL A 1 108 ? -6.400 29.606 18.690 1.00 97.25 108 VAL A CA 1
ATOM 821 C C . VAL A 1 108 ? -7.224 28.330 18.705 1.00 97.25 108 VAL A C 1
ATOM 823 O O . VAL A 1 108 ? -6.913 27.385 17.985 1.00 97.25 108 VAL A O 1
ATOM 826 N N . VAL A 1 109 ? -8.254 28.305 19.544 1.00 98.12 109 VAL A N 1
ATOM 827 C CA . VAL A 1 109 ? -9.268 27.249 19.594 1.00 98.12 109 VAL A CA 1
ATOM 828 C C . VAL A 1 109 ? -10.611 27.952 19.554 1.00 98.12 109 VAL A C 1
ATOM 830 O O . VAL A 1 109 ? -10.884 28.774 20.428 1.00 98.12 109 VAL A O 1
ATOM 833 N N . ARG A 1 110 ? -11.394 27.694 18.512 1.00 98.00 110 ARG A N 1
ATOM 834 C CA . ARG A 1 110 ? -12.670 28.375 18.283 1.00 98.00 110 ARG A CA 1
ATOM 835 C C . ARG A 1 110 ? -13.596 27.542 17.415 1.00 98.00 110 ARG A C 1
ATOM 837 O O . ARG A 1 110 ? -13.143 26.740 16.597 1.00 98.00 110 ARG A O 1
ATOM 844 N N . GLU A 1 111 ? -14.878 27.810 17.539 1.00 97.00 111 GLU A N 1
ATOM 845 C CA . GLU A 1 111 ? -15.861 27.515 16.514 1.00 97.00 111 GLU A CA 1
ATOM 846 C C . GLU A 1 111 ? -15.616 28.361 15.255 1.00 97.00 111 GLU A C 1
ATOM 848 O O . GLU A 1 111 ? -15.254 29.542 15.317 1.00 97.00 111 GLU A O 1
ATOM 853 N N . LYS A 1 112 ? -15.780 27.748 14.084 1.00 94.38 112 LYS A N 1
ATOM 854 C CA . LYS A 1 112 ? -15.728 28.431 12.790 1.00 94.38 112 LYS A CA 1
ATOM 855 C C . LYS A 1 112 ? -16.478 27.618 11.740 1.00 94.38 112 LYS A C 1
ATOM 857 O O . LYS A 1 112 ? -16.100 26.486 11.469 1.00 94.38 112 LYS A O 1
ATOM 862 N N . ASP A 1 113 ? -17.498 28.206 11.117 1.00 92.81 113 ASP A N 1
ATOM 863 C CA . ASP A 1 113 ? -18.219 27.617 9.976 1.00 92.81 113 ASP A CA 1
ATOM 864 C C . ASP A 1 113 ? -18.731 26.174 10.226 1.00 92.81 113 ASP A C 1
ATOM 866 O O . ASP A 1 113 ? -18.628 25.315 9.351 1.00 92.81 113 ASP A O 1
ATOM 870 N N . GLY A 1 114 ? -19.252 25.890 11.429 1.00 93.25 114 GLY A N 1
ATOM 871 C CA . GLY A 1 114 ? -19.720 24.547 11.819 1.00 93.25 114 GLY A CA 1
ATOM 872 C C . GLY A 1 114 ? -18.590 23.543 12.096 1.00 93.25 114 GLY A C 1
ATOM 873 O O . GLY A 1 114 ? -18.745 22.333 11.922 1.00 93.25 114 GLY A O 1
ATOM 874 N N . THR A 1 115 ? -17.405 24.047 12.447 1.00 97.94 115 THR A N 1
ATOM 875 C CA . THR A 1 115 ? -16.220 23.243 12.757 1.00 97.94 115 THR A CA 1
ATOM 876 C C . THR A 1 115 ? -15.526 23.747 14.016 1.00 97.94 115 THR A C 1
ATOM 878 O O . THR A 1 115 ? -15.599 24.929 14.352 1.00 97.94 115 THR A O 1
ATOM 881 N N . LEU A 1 116 ? -14.803 22.855 14.686 1.00 98.56 116 LEU A N 1
ATOM 882 C CA . LEU A 1 116 ? -13.856 23.199 15.740 1.00 98.56 116 LEU A CA 1
ATOM 883 C C . LEU A 1 116 ? -12.464 23.372 15.115 1.00 98.56 116 LEU A C 1
ATOM 885 O O . LEU A 1 116 ? -11.797 22.391 14.775 1.00 98.56 116 LEU A O 1
ATOM 889 N N . ASP A 1 117 ? -12.032 24.624 14.968 1.00 98.50 117 ASP A N 1
ATOM 890 C CA . ASP A 1 117 ? -10.741 25.042 14.407 1.00 98.50 117 ASP A CA 1
ATOM 891 C C . ASP A 1 117 ? -9.733 25.230 15.550 1.00 98.50 117 ASP A C 1
ATOM 893 O O . ASP A 1 117 ? -9.879 26.111 16.405 1.00 98.50 117 ASP A O 1
ATOM 897 N N . CYS A 1 118 ? -8.725 24.357 15.598 1.00 98.44 118 CYS A N 1
ATOM 898 C CA . CYS A 1 118 ? -7.730 24.325 16.661 1.00 98.44 118 CYS A CA 1
ATOM 899 C C . CYS A 1 118 ? -6.307 24.438 16.095 1.00 98.44 118 CYS A C 1
ATOM 901 O O . CYS A 1 118 ? -5.693 23.445 15.692 1.00 98.44 118 CYS A O 1
ATOM 903 N N . LEU A 1 119 ? -5.736 25.638 16.134 1.00 98.19 119 LEU A N 1
ATOM 904 C CA . LEU A 1 119 ? -4.349 25.939 15.781 1.00 98.19 119 LEU A CA 1
ATOM 905 C C . LEU A 1 119 ? -3.502 26.038 17.058 1.00 98.19 119 LEU A C 1
ATOM 907 O O . LEU A 1 119 ? -3.645 26.990 17.821 1.00 98.19 119 LEU A O 1
ATOM 911 N N . VAL A 1 120 ? -2.588 25.087 17.301 1.00 97.25 120 VAL A N 1
ATOM 912 C CA . VAL A 1 120 ? -1.824 25.006 18.570 1.00 97.25 120 VAL A CA 1
ATOM 913 C C . VAL A 1 120 ? -0.299 24.952 18.375 1.00 97.25 120 VAL A C 1
ATOM 915 O O . VAL A 1 120 ? 0.345 23.932 18.627 1.00 97.25 120 VAL A O 1
ATOM 918 N N . PRO A 1 121 ? 0.347 26.054 17.957 1.00 97.44 121 PRO A N 1
ATOM 919 C CA . PRO A 1 121 ? 1.767 26.058 17.614 1.00 97.44 121 PRO A CA 1
ATOM 920 C C . PRO A 1 121 ? 2.684 25.710 18.798 1.00 97.44 121 PRO A C 1
ATOM 922 O O . PRO A 1 121 ? 2.705 26.382 19.835 1.00 97.44 121 PRO A O 1
ATOM 925 N N . GLY A 1 122 ? 3.480 24.654 18.624 1.00 95.50 122 GLY A N 1
ATOM 926 C CA . GLY A 1 122 ? 4.558 24.224 19.515 1.00 95.50 122 GLY A CA 1
ATOM 927 C C . GLY A 1 122 ? 4.139 23.709 20.892 1.00 95.50 122 GLY A C 1
ATOM 928 O O . GLY A 1 122 ? 5.023 23.433 21.700 1.00 95.50 122 GLY A O 1
ATOM 929 N N . ARG A 1 123 ? 2.846 23.571 21.189 1.00 95.88 123 ARG A N 1
ATOM 930 C CA . ARG A 1 123 ? 2.347 23.273 22.544 1.00 95.88 123 ARG A CA 1
ATOM 931 C C . ARG A 1 123 ? 1.312 22.158 22.562 1.00 95.88 123 ARG A C 1
ATOM 933 O O . ARG A 1 123 ? 0.716 21.851 21.530 1.00 95.88 123 ARG A O 1
ATOM 940 N N . GLY A 1 124 ? 1.130 21.542 23.725 1.00 96.88 124 GLY A N 1
ATOM 941 C CA . GLY A 1 124 ? 0.027 20.629 23.980 1.00 96.88 124 GLY A CA 1
ATOM 942 C C . GLY A 1 124 ? -1.309 21.358 24.122 1.00 96.88 124 GLY A C 1
ATOM 943 O O . GLY A 1 124 ? -1.380 22.442 24.691 1.00 96.88 124 GLY A O 1
ATOM 944 N N . CYS A 1 125 ? -2.367 20.749 23.602 1.00 97.94 125 CYS A N 1
ATOM 945 C CA . CYS A 1 125 ? -3.746 21.139 23.830 1.00 97.94 125 CYS A CA 1
ATOM 946 C C . CYS A 1 125 ? -4.627 19.893 23.970 1.00 97.94 125 CYS A C 1
ATOM 948 O O . CYS A 1 125 ? -4.394 18.894 23.271 1.00 97.94 125 CYS A O 1
ATOM 950 N N . THR A 1 126 ? -5.623 19.962 24.848 1.00 98.50 126 THR A N 1
ATOM 951 C CA . THR A 1 126 ? -6.724 18.999 24.909 1.00 98.50 126 THR A CA 1
ATOM 952 C C . THR A 1 126 ? -8.048 19.749 24.965 1.00 98.50 126 THR A C 1
ATOM 954 O O . THR A 1 126 ? -8.217 20.627 25.811 1.00 98.50 126 THR A O 1
ATOM 957 N N . VAL A 1 127 ? -8.974 19.406 24.073 1.00 98.56 127 VAL A N 1
ATOM 958 C CA . VAL A 1 127 ? -10.341 19.943 24.057 1.00 98.56 127 VAL A CA 1
ATOM 959 C C . VAL A 1 127 ? -11.273 18.826 24.512 1.00 98.56 127 VAL A C 1
ATOM 961 O O . VAL A 1 127 ? -11.457 17.843 23.794 1.00 98.56 127 VAL A O 1
ATOM 964 N N . TRP A 1 128 ? -11.781 18.932 25.738 1.00 98.62 128 TRP A N 1
ATOM 965 C CA . TRP A 1 128 ? -12.600 17.909 26.387 1.00 98.62 128 TRP A CA 1
ATOM 966 C C . TRP A 1 128 ? -14.084 18.175 26.202 1.00 98.62 128 TRP A C 1
ATOM 968 O O . TRP A 1 128 ? -14.527 19.293 26.446 1.00 98.62 128 TRP A O 1
ATOM 978 N N . TYR A 1 129 ? -14.849 17.143 25.866 1.00 98.44 129 TYR A N 1
ATOM 979 C CA . TYR A 1 129 ? -16.306 17.180 25.912 1.00 98.44 129 TYR A CA 1
ATOM 980 C C . TYR A 1 129 ? -16.771 17.071 27.369 1.00 98.44 129 TYR A C 1
ATOM 982 O O . TYR A 1 129 ? -16.348 16.162 28.089 1.00 98.44 129 TYR A O 1
ATOM 990 N N . ARG A 1 130 ? -17.607 18.010 27.824 1.00 96.56 130 ARG A N 1
ATOM 991 C CA . ARG A 1 130 ? -18.032 18.140 29.231 1.00 96.56 130 ARG A CA 1
ATOM 992 C C . ARG A 1 130 ? -18.969 17.039 29.694 1.00 96.56 130 ARG A C 1
ATOM 994 O O . ARG A 1 130 ? -19.075 16.816 30.896 1.00 96.56 130 ARG A O 1
ATOM 1001 N N . HIS A 1 131 ? -19.659 16.374 28.775 1.00 96.44 131 HIS A N 1
ATOM 1002 C CA . HIS A 1 131 ? -20.617 15.336 29.131 1.00 96.44 131 HIS A CA 1
ATOM 1003 C C . HIS A 1 131 ? -19.900 13.999 29.260 1.00 96.44 131 HIS A C 1
ATOM 1005 O O . HIS A 1 131 ? -19.271 13.510 28.318 1.00 96.44 131 HIS A O 1
ATOM 1011 N N . LYS A 1 132 ? -19.984 13.413 30.455 1.00 97.00 132 LYS A N 1
ATOM 1012 C CA . LYS A 1 132 ? -19.450 12.082 30.732 1.00 97.00 132 LYS A CA 1
ATOM 1013 C C . LYS A 1 132 ? -20.270 11.059 29.952 1.00 97.00 132 LYS A C 1
ATOM 1015 O O . LYS A 1 132 ? -21.497 11.072 30.011 1.00 97.00 132 LYS A O 1
ATOM 1020 N N . LEU A 1 133 ? -19.598 10.185 29.213 1.00 97.94 133 LEU A N 1
ATOM 1021 C CA . LEU A 1 133 ? -20.251 9.213 28.345 1.00 97.94 133 LEU A CA 1
ATOM 1022 C C . LEU A 1 133 ? -20.216 7.818 28.982 1.00 97.94 133 LEU A C 1
ATOM 1024 O O . LEU A 1 133 ? -19.163 7.434 29.501 1.00 97.94 133 LEU A O 1
ATOM 1028 N N . PRO A 1 134 ? -21.309 7.035 28.928 1.00 96.94 134 PRO A N 1
ATOM 1029 C CA . PRO A 1 134 ? -21.281 5.632 29.321 1.00 96.94 134 PRO A CA 1
ATOM 1030 C C . PRO A 1 134 ? -20.537 4.785 28.274 1.00 96.94 134 PRO A C 1
ATOM 1032 O O . PRO A 1 134 ? -20.319 5.207 27.140 1.00 96.94 134 PRO A O 1
ATOM 1035 N N . THR A 1 135 ? -20.164 3.559 28.636 1.00 95.75 135 THR A N 1
ATOM 1036 C CA . THR A 1 135 ? -19.768 2.523 27.669 1.00 95.75 135 THR A CA 1
ATOM 1037 C C . THR A 1 135 ? -20.973 2.085 26.824 1.00 95.75 135 THR A C 1
ATOM 1039 O O . THR A 1 135 ? -22.095 2.537 27.039 1.00 95.75 135 THR A O 1
ATOM 1042 N N . ARG A 1 136 ? -20.744 1.178 25.871 1.00 97.31 136 ARG A N 1
ATOM 1043 C CA . ARG A 1 136 ? -21.672 0.788 24.794 1.00 97.31 136 ARG A CA 1
ATOM 1044 C C . ARG A 1 136 ? -21.992 1.938 23.853 1.00 97.31 136 ARG A C 1
ATOM 1046 O O . ARG A 1 136 ? -23.144 2.189 23.518 1.00 97.31 136 ARG A O 1
ATOM 1053 N N . ILE A 1 137 ? -20.941 2.606 23.397 1.00 98.19 137 ILE A N 1
ATOM 1054 C CA . ILE A 1 137 ? -21.043 3.719 22.465 1.00 98.19 137 ILE A CA 1
ATOM 1055 C C . ILE A 1 137 ? -20.030 3.619 21.328 1.00 98.19 137 ILE A C 1
ATOM 1057 O O . ILE A 1 137 ? -18.937 3.057 21.477 1.00 98.19 137 ILE A O 1
ATOM 1061 N N . ALA A 1 138 ? -20.386 4.241 20.209 1.00 98.38 138 ALA A N 1
ATOM 1062 C CA . ALA A 1 138 ? -19.465 4.612 19.147 1.00 98.38 138 ALA A CA 1
ATOM 1063 C C . ALA A 1 138 ? -19.407 6.139 19.033 1.00 98.38 138 ALA A C 1
ATOM 1065 O O . ALA A 1 138 ? -20.419 6.782 18.760 1.00 98.38 138 ALA A O 1
ATOM 1066 N N . ILE A 1 139 ? -18.218 6.710 19.216 1.00 98.62 139 ILE A N 1
ATOM 1067 C CA . ILE A 1 139 ? -17.941 8.130 18.979 1.00 98.62 139 ILE A CA 1
ATOM 1068 C C . ILE A 1 139 ? -17.375 8.260 17.568 1.00 98.62 139 ILE A C 1
ATOM 1070 O O . ILE A 1 139 ? -16.392 7.589 17.255 1.00 98.62 139 ILE A O 1
ATOM 1074 N N . THR A 1 140 ? -17.947 9.120 16.731 1.00 98.50 140 THR A N 1
ATOM 1075 C CA . THR A 1 140 ? -17.455 9.397 15.375 1.00 98.50 140 THR A CA 1
ATOM 1076 C C . THR A 1 140 ? -17.261 10.887 15.150 1.00 98.50 140 THR A C 1
ATOM 1078 O O . THR A 1 140 ? -18.052 11.688 15.640 1.00 98.50 140 THR A O 1
ATOM 1081 N N . TYR A 1 141 ? -16.235 11.258 14.389 1.00 98.38 141 TYR A N 1
ATOM 1082 C CA . TYR A 1 141 ? -16.018 12.632 13.935 1.00 98.38 141 TYR A CA 1
ATOM 1083 C C . TYR A 1 141 ? -15.154 12.663 12.676 1.00 98.38 141 TYR A C 1
ATOM 1085 O O . TYR A 1 141 ? -14.358 11.757 12.421 1.00 98.38 141 TYR A O 1
ATOM 1093 N N . ASP A 1 142 ? -15.282 13.739 11.912 1.00 98.00 142 ASP A N 1
ATOM 1094 C CA . ASP A 1 142 ? -14.401 14.051 10.796 1.00 98.00 142 ASP A CA 1
ATOM 1095 C C . ASP A 1 142 ? -13.291 15.004 11.254 1.00 98.00 142 ASP A C 1
ATOM 1097 O O . ASP A 1 142 ? -13.515 15.906 12.064 1.00 98.00 142 ASP A O 1
ATOM 1101 N N . VAL A 1 143 ? -12.087 14.830 10.713 1.00 98.19 143 VAL A N 1
ATOM 1102 C CA . VAL A 1 143 ? -10.938 15.701 10.968 1.00 98.19 143 VAL A CA 1
ATOM 1103 C C . VAL A 1 143 ? -10.171 15.984 9.682 1.00 98.19 143 VAL A C 1
ATOM 1105 O O . VAL A 1 143 ? -9.923 15.091 8.872 1.00 98.19 143 VAL A O 1
ATOM 1108 N N . VAL A 1 144 ? -9.756 17.234 9.506 1.00 97.88 144 VAL A N 1
ATOM 1109 C CA . VAL A 1 144 ? -8.704 17.626 8.563 1.00 97.88 144 VAL A CA 1
ATOM 1110 C C . VAL A 1 144 ? -7.503 18.074 9.387 1.00 97.88 144 VAL A C 1
ATOM 1112 O O . VAL A 1 144 ? -7.661 18.812 10.358 1.00 97.88 144 VAL A O 1
ATOM 1115 N N . CYS A 1 145 ? -6.300 17.652 8.996 1.00 97.19 145 CYS A N 1
ATOM 1116 C CA . CYS A 1 145 ? -5.041 18.113 9.586 1.00 97.19 145 CYS A CA 1
ATOM 1117 C C . CYS A 1 145 ? -4.308 18.999 8.560 1.00 97.19 145 CYS A C 1
ATOM 1119 O O . CYS A 1 145 ? -3.554 18.458 7.740 1.00 97.19 145 CYS A O 1
ATOM 1121 N N . PRO A 1 146 ? -4.549 20.327 8.518 1.00 95.19 146 PRO A N 1
ATOM 1122 C CA . PRO A 1 146 ? -3.993 21.163 7.468 1.00 95.19 146 PRO A CA 1
ATOM 1123 C C . PRO A 1 146 ? -2.485 21.355 7.600 1.00 95.19 146 PRO A C 1
ATOM 1125 O O . PRO A 1 146 ? -1.920 21.455 8.693 1.00 95.19 146 PRO A O 1
ATOM 1128 N N . THR A 1 147 ? -1.840 21.486 6.454 1.00 89.81 147 THR A N 1
ATOM 1129 C CA . THR A 1 147 ? -0.495 22.039 6.330 1.00 89.81 147 THR A CA 1
ATOM 1130 C C . THR A 1 147 ? -0.604 23.524 6.019 1.00 89.81 147 THR A C 1
ATOM 1132 O O . THR A 1 147 ? -1.529 23.934 5.326 1.00 89.81 147 THR A O 1
ATOM 1135 N N . HIS A 1 148 ? 0.335 24.328 6.510 1.00 87.81 148 HIS A N 1
ATOM 1136 C CA . HIS A 1 148 ? 0.334 25.774 6.282 1.00 87.81 148 HIS A CA 1
ATOM 1137 C C . HIS A 1 148 ? 1.468 26.187 5.365 1.00 87.81 148 HIS A C 1
ATOM 1139 O O . HIS A 1 148 ? 2.573 25.649 5.484 1.00 87.81 148 HIS A O 1
ATOM 1145 N N . ASP A 1 149 ? 1.177 27.172 4.525 1.00 81.69 149 ASP A N 1
ATOM 1146 C CA . ASP A 1 149 ? 2.123 27.814 3.630 1.00 81.69 149 ASP A CA 1
ATOM 1147 C C . ASP A 1 149 ? 1.876 29.341 3.618 1.00 81.69 149 ASP A C 1
ATOM 1149 O O . ASP A 1 149 ? 0.768 29.768 3.279 1.00 81.69 149 ASP A O 1
ATOM 1153 N N . PRO A 1 150 ? 2.831 30.172 4.081 1.00 88.06 150 PRO A N 1
ATOM 1154 C CA . PRO A 1 150 ? 4.117 29.782 4.659 1.00 88.06 150 PRO A CA 1
ATOM 1155 C C . PRO A 1 150 ? 3.960 28.959 5.947 1.00 88.06 150 PRO A C 1
ATOM 1157 O O . PRO A 1 150 ? 2.997 29.105 6.706 1.00 88.06 150 PRO A O 1
ATOM 1160 N N . ALA A 1 151 ? 4.936 28.089 6.219 1.00 91.31 151 ALA A N 1
ATOM 1161 C CA . ALA A 1 151 ? 4.911 27.217 7.390 1.00 91.31 151 ALA A CA 1
ATOM 1162 C C . ALA A 1 151 ? 4.819 28.012 8.706 1.00 91.31 151 ALA A C 1
ATOM 1164 O O . ALA A 1 151 ? 5.635 28.891 8.995 1.00 91.31 151 ALA A O 1
ATOM 1165 N N . ILE A 1 152 ? 3.866 27.645 9.567 1.00 95.62 152 ILE A N 1
ATOM 1166 C CA . ILE A 1 152 ? 3.740 28.224 10.908 1.00 95.62 152 ILE A CA 1
ATOM 1167 C C . ILE A 1 152 ? 4.706 27.507 11.852 1.00 95.62 152 ILE A C 1
ATOM 1169 O O . ILE A 1 152 ? 4.642 26.290 12.046 1.00 95.62 152 ILE A O 1
ATOM 1173 N N . ARG A 1 153 ? 5.602 28.267 12.492 1.00 95.19 153 ARG A N 1
ATOM 1174 C CA . ARG A 1 153 ? 6.580 27.719 13.441 1.00 95.19 153 ARG A CA 1
ATOM 1175 C C . ARG A 1 153 ? 5.888 26.892 14.529 1.00 95.19 153 ARG A C 1
ATOM 1177 O O . ARG A 1 153 ? 5.127 27.424 15.331 1.00 95.19 153 ARG A O 1
ATOM 1184 N N . GLY A 1 154 ? 6.255 25.614 14.618 1.00 93.56 154 GLY A N 1
ATOM 1185 C CA . GLY A 1 154 ? 5.739 24.690 15.628 1.00 93.56 154 GLY A CA 1
ATOM 1186 C C . GLY A 1 154 ? 4.410 24.027 15.266 1.00 93.56 154 GLY A C 1
ATOM 1187 O O . GLY A 1 154 ? 3.823 23.409 16.149 1.00 93.56 154 GLY A O 1
ATOM 1188 N N . VAL A 1 155 ? 3.941 24.146 14.021 1.00 96.31 155 VAL A N 1
ATOM 1189 C CA . VAL A 1 155 ? 2.743 23.463 13.513 1.00 96.31 155 VAL A CA 1
ATOM 1190 C C . VAL A 1 155 ? 3.149 22.405 12.495 1.00 96.31 155 VAL A C 1
ATOM 1192 O O . VAL A 1 155 ? 3.755 22.718 11.474 1.00 96.31 155 VAL A O 1
ATOM 1195 N N . GLU A 1 156 ? 2.800 21.149 12.758 1.00 93.88 156 GLU A N 1
ATOM 1196 C CA . GLU A 1 156 ? 2.984 20.048 11.816 1.00 93.88 156 GLU A CA 1
ATOM 1197 C C . GLU A 1 156 ? 1.911 18.962 12.045 1.00 93.88 156 GLU A C 1
ATOM 1199 O O . GLU A 1 156 ? 1.635 18.615 13.198 1.00 93.88 156 GLU A O 1
ATOM 1204 N N . PRO A 1 157 ? 1.297 18.389 10.992 1.00 93.56 157 PRO A N 1
ATOM 1205 C CA . PRO A 1 157 ? 0.351 17.275 11.117 1.00 93.56 157 PRO A CA 1
ATOM 1206 C C . PRO A 1 157 ? 1.099 15.965 11.412 1.00 93.56 157 PRO A C 1
ATOM 1208 O O . PRO A 1 157 ? 1.229 15.097 10.550 1.00 93.56 157 PRO A O 1
ATOM 1211 N N . ARG A 1 158 ? 1.670 15.863 12.618 1.00 92.38 158 ARG A N 1
ATOM 1212 C CA . ARG A 1 158 ? 2.465 14.710 13.069 1.00 92.38 158 ARG A CA 1
ATOM 1213 C C . ARG A 1 158 ? 1.698 13.726 13.927 1.00 92.38 158 ARG A C 1
ATOM 1215 O O . ARG A 1 158 ? 2.096 12.570 13.954 1.00 92.38 158 ARG A O 1
ATOM 1222 N N . ASP A 1 159 ? 0.665 14.173 14.635 1.00 93.69 159 ASP A N 1
ATOM 1223 C CA . ASP A 1 159 ? -0.018 13.357 15.633 1.00 93.69 159 ASP A CA 1
ATOM 1224 C C . ASP A 1 159 ? -1.515 13.693 15.682 1.00 93.69 159 ASP A C 1
ATOM 1226 O O . ASP A 1 159 ? -1.900 14.789 16.096 1.00 93.69 159 ASP A O 1
ATOM 1230 N N . LEU A 1 160 ? -2.357 12.729 15.315 1.00 97.12 160 LEU A N 1
ATOM 1231 C CA . LEU A 1 160 ? -3.801 12.752 15.521 1.00 97.12 160 LEU A CA 1
ATOM 1232 C C . LEU A 1 160 ? -4.086 11.924 16.763 1.00 97.12 160 LEU A C 1
ATOM 1234 O O . LEU A 1 160 ? -4.001 10.702 16.688 1.00 97.12 160 LEU A O 1
ATOM 1238 N N . ASN A 1 161 ? -4.354 12.583 17.893 1.00 97.31 161 ASN A N 1
ATOM 1239 C CA . ASN A 1 161 ? -4.542 11.907 19.171 1.00 97.31 161 ASN A CA 1
ATOM 1240 C C . ASN A 1 161 ? -5.917 12.174 19.771 1.00 97.31 161 ASN A C 1
ATOM 1242 O O . ASN A 1 161 ? -6.479 13.264 19.651 1.00 97.31 161 ASN A O 1
ATOM 1246 N N . GLN A 1 162 ? -6.398 11.192 20.520 1.00 98.00 162 GLN A N 1
ATOM 1247 C CA . GLN A 1 162 ? -7.688 11.264 21.185 1.00 98.00 162 GLN A CA 1
ATOM 1248 C C . GLN A 1 162 ? -7.689 10.429 22.458 1.00 98.00 162 GLN A C 1
ATOM 1250 O O . GLN A 1 162 ? -6.982 9.422 22.556 1.00 98.00 162 GLN A O 1
ATOM 1255 N N . PHE A 1 163 ? -8.512 10.855 23.410 1.00 98.62 163 PHE A N 1
ATOM 1256 C CA . PHE A 1 163 ? -8.831 10.123 24.625 1.00 98.62 163 PHE A CA 1
ATOM 1257 C C . PHE A 1 163 ? -10.322 9.805 24.673 1.00 98.62 163 PHE A C 1
ATOM 1259 O O . PHE A 1 163 ? -11.141 10.634 24.279 1.00 98.62 163 PHE A O 1
ATOM 1266 N N . TRP A 1 164 ? -10.683 8.635 25.194 1.00 98.38 164 TRP A N 1
ATOM 1267 C CA . TRP A 1 164 ? -12.076 8.308 25.505 1.00 98.38 164 TRP A CA 1
ATOM 1268 C C . TRP A 1 164 ? -12.175 7.396 26.723 1.00 98.38 164 TRP A C 1
ATOM 1270 O O . TRP A 1 164 ? -11.194 6.757 27.117 1.00 98.38 164 TRP A O 1
ATOM 1280 N N . MET A 1 165 ? -13.364 7.369 27.334 1.00 98.38 165 MET A N 1
ATOM 1281 C CA . MET A 1 165 ? -13.593 6.764 28.653 1.00 98.38 165 MET A CA 1
ATOM 1282 C C . MET A 1 165 ? -12.606 7.295 29.706 1.00 98.38 165 MET A C 1
ATOM 1284 O O . MET A 1 165 ? -12.144 6.554 30.571 1.00 98.38 165 MET A O 1
ATOM 1288 N N . ALA A 1 166 ? -12.220 8.570 29.591 1.00 98.31 166 ALA A N 1
ATOM 1289 C CA . ALA A 1 166 ? -11.170 9.145 30.412 1.00 98.31 166 ALA A CA 1
ATOM 1290 C C . ALA A 1 166 ? -11.711 9.687 31.739 1.00 98.31 166 ALA A C 1
ATOM 1292 O O . ALA A 1 166 ? -12.734 10.364 31.760 1.00 98.31 166 ALA A O 1
ATOM 1293 N N . THR A 1 167 ? -11.006 9.458 32.843 1.00 98.06 167 THR A N 1
ATOM 1294 C CA . THR A 1 167 ? -11.345 10.024 34.163 1.00 98.06 167 THR A CA 1
ATOM 1295 C C . THR A 1 167 ? -10.083 10.290 34.972 1.00 98.06 167 THR A C 1
ATOM 1297 O O . THR A 1 167 ? -9.111 9.539 34.862 1.00 98.06 167 THR A O 1
ATOM 1300 N N . ASP A 1 168 ? -10.102 11.284 35.858 1.00 97.06 168 ASP A N 1
ATOM 1301 C CA . ASP A 1 168 ? -9.084 11.389 36.904 1.00 97.06 168 ASP A CA 1
ATOM 1302 C C . ASP A 1 168 ? -9.444 10.426 38.049 1.00 97.06 168 ASP A C 1
ATOM 1304 O O . ASP A 1 168 ? -10.509 10.575 38.642 1.00 97.06 168 ASP A O 1
ATOM 1308 N N . PRO A 1 169 ? -8.594 9.450 38.409 1.00 94.44 169 PRO A N 1
ATOM 1309 C CA . PRO A 1 169 ? -8.920 8.505 39.476 1.00 94.44 169 PRO A CA 1
ATOM 1310 C C . PRO A 1 169 ? -9.092 9.142 40.866 1.00 94.44 169 PRO A C 1
ATOM 1312 O O . PRO A 1 169 ? -9.700 8.519 41.733 1.00 94.44 169 PRO A O 1
ATOM 1315 N N . ALA A 1 170 ? -8.561 10.345 41.113 1.00 95.06 170 ALA A N 1
ATOM 1316 C CA . ALA A 1 170 ? -8.731 11.043 42.391 1.00 95.06 170 ALA A CA 1
ATOM 1317 C C . ALA A 1 170 ? -10.013 11.889 42.458 1.00 95.06 170 ALA A C 1
ATOM 1319 O O . ALA A 1 170 ? -10.466 12.206 43.554 1.00 95.06 170 ALA A O 1
ATOM 1320 N N . ASP A 1 171 ? -10.558 12.277 41.305 1.00 96.75 171 ASP A N 1
ATOM 1321 C CA . ASP A 1 171 ? -11.831 12.988 41.173 1.00 96.75 171 ASP A CA 1
ATOM 1322 C C . ASP A 1 171 ? -12.448 12.634 39.807 1.00 96.75 171 ASP A C 1
ATOM 1324 O O . ASP A 1 171 ? -12.220 13.340 38.817 1.00 96.75 171 ASP A O 1
ATOM 1328 N N . PRO A 1 172 ? -13.189 11.511 39.731 1.00 95.44 172 PRO A N 1
ATOM 1329 C CA . PRO A 1 172 ? -13.718 10.995 38.470 1.00 95.44 172 PRO A CA 1
ATOM 1330 C C . PRO A 1 172 ? -14.736 11.900 37.775 1.00 95.44 172 PRO A C 1
ATOM 1332 O O . PRO A 1 172 ? -15.010 11.671 36.598 1.00 95.44 172 PRO A O 1
ATOM 1335 N N . GLU A 1 173 ? -15.290 12.890 38.481 1.00 95.25 173 GLU A N 1
ATOM 1336 C CA . GLU A 1 173 ? -16.318 13.788 37.952 1.00 95.25 173 GLU A CA 1
ATOM 1337 C C . GLU A 1 173 ? -15.720 15.081 37.403 1.00 95.25 173 GLU A C 1
ATOM 1339 O O . GLU A 1 173 ? -16.091 15.510 36.316 1.00 95.25 173 GLU A O 1
ATOM 1344 N N . ASN A 1 174 ? -14.782 15.703 38.125 1.00 94.88 174 ASN A N 1
ATOM 1345 C CA . ASN A 1 174 ? -14.296 17.041 37.763 1.00 94.88 174 ASN A CA 1
ATOM 1346 C C . ASN A 1 174 ? -12.777 17.142 37.632 1.00 94.88 174 ASN A C 1
ATOM 1348 O O . ASN A 1 174 ? -12.275 18.123 37.081 1.00 94.88 174 ASN A O 1
ATOM 1352 N N . GLY A 1 175 ? -12.028 16.134 38.085 1.00 96.00 175 GLY A N 1
ATOM 1353 C CA . GLY A 1 175 ? -10.576 16.223 38.211 1.00 96.00 175 GLY A CA 1
ATOM 1354 C C . GLY A 1 175 ? -9.869 16.488 36.887 1.00 96.00 175 GLY A C 1
ATOM 1355 O O . GLY A 1 175 ? -8.887 17.228 36.869 1.00 96.00 175 GLY A O 1
ATOM 1356 N N . LEU A 1 176 ? -10.387 15.951 35.772 1.00 96.69 176 LEU A N 1
ATOM 1357 C CA . LEU A 1 176 ? -9.836 16.203 34.435 1.00 96.69 176 LEU A CA 1
ATOM 1358 C C . LEU A 1 176 ? -9.892 17.675 34.026 1.00 96.69 176 LEU A C 1
ATOM 1360 O O . LEU A 1 176 ? -9.071 18.079 33.211 1.00 96.69 176 LEU A O 1
ATOM 1364 N N . PHE A 1 177 ? -10.806 18.472 34.582 1.00 96.50 177 PHE A N 1
ATOM 1365 C CA . PHE A 1 177 ? -10.989 19.885 34.239 1.00 96.50 177 PHE A CA 1
ATOM 1366 C C . PHE A 1 177 ? -10.200 20.840 35.147 1.00 96.50 177 PHE A C 1
ATOM 1368 O O . PHE A 1 177 ? -10.186 22.047 34.905 1.00 96.50 177 PHE A O 1
ATOM 1375 N N . ASP A 1 178 ? -9.503 20.321 36.159 1.00 96.19 178 ASP A N 1
ATOM 1376 C CA . ASP A 1 178 ? -8.632 21.110 37.027 1.00 96.19 178 ASP A CA 1
ATOM 1377 C C . ASP A 1 178 ? -7.299 21.421 36.324 1.00 96.19 178 ASP A C 1
ATOM 1379 O O . ASP A 1 178 ? -6.425 20.562 36.167 1.00 96.19 178 ASP A O 1
ATOM 1383 N N . ALA A 1 179 ? -7.119 22.686 35.939 1.00 93.38 179 ALA A N 1
ATOM 1384 C CA . ALA A 1 179 ? -5.926 23.170 35.246 1.00 93.38 179 ALA A CA 1
ATOM 1385 C C . ALA A 1 179 ? -4.625 23.036 36.064 1.00 93.38 179 ALA A C 1
ATOM 1387 O O . ALA A 1 179 ? -3.539 23.019 35.483 1.00 93.38 179 ALA A O 1
ATOM 1388 N N . SER A 1 180 ? -4.704 22.909 37.396 1.00 94.44 180 SER A N 1
ATOM 1389 C CA . SER A 1 180 ? -3.531 22.635 38.240 1.00 94.44 180 SER A CA 1
ATOM 1390 C C . SER A 1 180 ? -3.046 21.185 38.122 1.00 94.44 180 SER A C 1
ATOM 1392 O O . SER A 1 180 ? -1.890 20.881 38.426 1.00 94.44 180 SER A O 1
ATOM 1394 N N . ARG A 1 181 ? -3.923 20.286 37.657 1.00 95.12 181 ARG A N 1
ATOM 1395 C CA . ARG A 1 181 ? -3.659 18.854 37.483 1.00 95.12 181 ARG A CA 1
ATOM 1396 C C . ARG A 1 181 ? -3.433 18.475 36.027 1.00 95.12 181 ARG A C 1
ATOM 1398 O O . ARG A 1 181 ? -2.636 17.561 35.805 1.00 95.12 181 ARG A O 1
ATOM 1405 N N . TYR A 1 182 ? -4.130 19.136 35.101 1.00 96.94 182 TYR A N 1
ATOM 1406 C CA . TYR A 1 182 ? -4.079 18.915 33.655 1.00 96.94 182 TYR A CA 1
ATOM 1407 C C . TYR A 1 182 ? -3.979 20.249 32.922 1.00 96.94 182 TYR A C 1
ATOM 1409 O O . TYR A 1 182 ? -4.969 20.916 32.634 1.00 96.94 182 TYR A O 1
ATOM 1417 N N . SER A 1 183 ? -2.751 20.629 32.589 1.00 96.00 183 SER A N 1
ATOM 1418 C CA . SER A 1 183 ? -2.465 21.933 31.988 1.00 96.00 183 SER A CA 1
ATOM 1419 C C . SER A 1 183 ? -2.537 21.950 30.456 1.00 96.00 183 SER A C 1
ATOM 1421 O O . SER A 1 183 ? -2.178 22.945 29.843 1.00 96.00 183 SER A O 1
ATOM 1423 N N . GLY A 1 184 ? -2.918 20.846 29.801 1.00 95.81 184 GLY A N 1
ATOM 1424 C CA . GLY A 1 184 ? -2.732 20.652 28.352 1.00 95.81 184 GLY A CA 1
ATOM 1425 C C . GLY A 1 184 ? -1.392 19.992 27.990 1.00 95.81 184 GLY A C 1
ATOM 1426 O O . GLY A 1 184 ? -1.227 19.457 26.887 1.00 95.81 184 GLY A O 1
ATOM 1427 N N . LYS A 1 185 ? -0.437 19.947 28.929 1.00 95.94 185 LYS A N 1
ATOM 1428 C CA . LYS A 1 185 ? 0.840 19.238 28.776 1.00 95.94 185 LYS A CA 1
ATOM 1429 C C . LYS A 1 185 ? 0.631 17.724 28.762 1.00 95.94 185 LYS A C 1
ATOM 1431 O O . LYS A 1 185 ? -0.079 17.171 29.591 1.00 95.94 185 LYS A O 1
ATOM 1436 N N . PHE A 1 186 ? 1.298 17.014 27.847 1.00 93.50 186 PHE A N 1
ATOM 1437 C CA . PHE A 1 186 ? 0.995 15.593 27.620 1.00 93.50 186 PHE A CA 1
ATOM 1438 C C . PHE A 1 186 ? 1.241 14.686 28.837 1.00 93.50 186 PHE A C 1
ATOM 1440 O O . PHE A 1 186 ? 0.439 13.803 29.116 1.00 93.50 186 PHE A O 1
ATOM 1447 N N . THR A 1 187 ? 2.330 14.915 29.571 1.00 94.31 187 THR A N 1
ATOM 1448 C CA . THR A 1 187 ? 2.707 14.084 30.726 1.00 94.31 187 THR A CA 1
ATOM 1449 C C . THR A 1 187 ? 1.745 14.215 31.901 1.00 94.31 187 THR A C 1
ATOM 1451 O O . THR A 1 187 ? 1.697 13.329 32.747 1.00 94.31 187 THR A O 1
ATOM 1454 N N . ASP A 1 188 ? 0.960 15.294 31.967 1.00 95.75 188 ASP A N 1
ATOM 1455 C CA . ASP A 1 188 ? -0.008 15.494 33.051 1.00 95.75 188 ASP A CA 1
ATOM 1456 C C . ASP A 1 188 ? -1.107 14.422 33.017 1.00 95.75 188 ASP A C 1
ATOM 1458 O O . ASP A 1 188 ? -1.636 14.036 34.061 1.00 95.75 188 ASP A O 1
ATOM 1462 N N . TYR A 1 189 ? -1.389 13.895 31.821 1.00 97.00 189 TYR A N 1
ATOM 1463 C CA . TYR A 1 189 ? -2.388 12.862 31.569 1.00 97.00 189 TYR A CA 1
ATOM 1464 C C . TYR A 1 189 ? -1.898 11.444 31.882 1.00 97.00 189 TYR A C 1
ATOM 1466 O O . TYR A 1 189 ? -2.720 10.543 31.974 1.00 97.00 189 TYR A O 1
ATOM 1474 N N . ASP A 1 190 ? -0.597 11.198 32.098 1.00 96.31 190 ASP A N 1
ATOM 1475 C CA . ASP A 1 190 ? -0.071 9.833 32.308 1.00 96.31 190 ASP A CA 1
ATOM 1476 C C . ASP A 1 190 ? -0.693 9.120 33.527 1.00 96.31 190 ASP A C 1
ATOM 1478 O O . ASP A 1 190 ? -0.662 7.894 33.603 1.00 96.31 190 ASP A O 1
ATOM 1482 N N . LYS A 1 191 ? -1.262 9.867 34.480 1.00 96.06 191 LYS A N 1
ATOM 1483 C CA . LYS A 1 191 ? -1.918 9.351 35.696 1.00 96.06 191 LYS A CA 1
ATOM 1484 C C . LYS A 1 191 ? -3.418 9.076 35.555 1.00 96.06 191 LYS A C 1
ATOM 1486 O O . LYS A 1 191 ? -4.000 8.485 36.460 1.00 96.06 191 LYS A O 1
ATOM 1491 N N . MET A 1 192 ? -4.054 9.560 34.489 1.00 97.06 192 MET A N 1
ATOM 1492 C CA . MET A 1 192 ? -5.499 9.410 34.332 1.00 97.06 192 MET A CA 1
ATOM 1493 C C . MET A 1 192 ? -5.861 7.957 34.027 1.00 97.06 192 MET A C 1
ATOM 1495 O O . MET A 1 192 ? -5.002 7.141 33.710 1.00 97.06 192 MET A O 1
ATOM 1499 N N . HIS A 1 193 ? -7.138 7.630 34.099 1.00 97.56 193 HIS A N 1
ATOM 1500 C CA . HIS A 1 193 ? -7.695 6.403 33.545 1.00 97.56 193 HIS A CA 1
ATOM 1501 C C . HIS A 1 193 ? -8.316 6.704 32.183 1.00 97.56 193 HIS A C 1
ATOM 1503 O O . HIS A 1 193 ? -8.749 7.830 31.963 1.00 97.56 193 HIS A O 1
ATOM 1509 N N . GLY A 1 194 ? -8.342 5.724 31.280 1.00 97.50 194 GLY A N 1
ATOM 1510 C CA . GLY A 1 194 ? -8.990 5.843 29.972 1.00 97.50 194 GLY A CA 1
ATOM 1511 C C . GLY A 1 194 ? -8.241 5.137 28.849 1.00 97.50 194 GLY A C 1
ATOM 1512 O O . GLY A 1 194 ? -7.253 4.430 29.070 1.00 97.50 194 GLY A O 1
ATOM 1513 N N . TYR A 1 195 ? -8.711 5.345 27.627 1.00 98.38 195 TYR A N 1
ATOM 1514 C CA . TYR A 1 195 ? -8.085 4.842 26.411 1.00 98.38 195 TYR A CA 1
ATOM 1515 C C . TYR A 1 195 ? -7.507 5.989 25.592 1.00 98.38 195 TYR A C 1
ATOM 1517 O O . TYR A 1 195 ? -8.020 7.107 25.612 1.00 98.38 195 TYR A O 1
ATOM 1525 N N . TYR A 1 196 ? -6.428 5.701 24.877 1.00 98.19 196 TYR A N 1
ATOM 1526 C CA . TYR A 1 196 ? -5.739 6.639 24.003 1.00 98.19 196 TYR A CA 1
ATOM 1527 C C . TYR A 1 196 ? -5.416 5.960 22.688 1.00 98.19 196 TYR A C 1
ATOM 1529 O O . TYR A 1 196 ? -4.827 4.881 22.689 1.00 98.19 196 TYR A O 1
ATOM 1537 N N . ALA A 1 197 ? -5.699 6.637 21.584 1.00 97.75 197 ALA A N 1
ATOM 1538 C CA . ALA A 1 197 ? -5.221 6.224 20.277 1.00 97.75 197 ALA A CA 1
ATOM 1539 C C . ALA A 1 197 ? -4.518 7.380 19.579 1.00 97.75 197 ALA A C 1
ATOM 1541 O O . ALA A 1 197 ? -4.886 8.545 19.763 1.00 97.75 197 ALA A O 1
ATOM 1542 N N . SER A 1 198 ? -3.525 7.042 18.761 1.00 95.81 198 SER A N 1
ATOM 1543 C CA . SER A 1 198 ? -2.879 7.990 17.875 1.00 95.81 198 SER A CA 1
ATOM 1544 C C . SER A 1 198 ? -2.524 7.418 16.513 1.00 95.81 198 SER A C 1
ATOM 1546 O O . SER A 1 198 ? -2.126 6.257 16.388 1.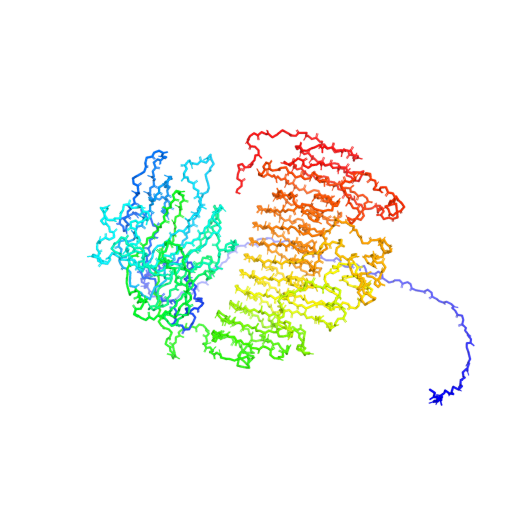00 95.81 198 SER A O 1
ATOM 1548 N N . SER A 1 199 ? -2.606 8.287 15.509 1.00 96.31 199 SER A N 1
ATOM 1549 C CA . SER A 1 199 ? -2.048 8.061 14.177 1.00 96.31 199 SER A CA 1
ATOM 1550 C C . SER A 1 199 ? -1.003 9.126 13.876 1.00 96.31 199 SER A C 1
ATOM 1552 O O . SER A 1 199 ? -1.256 10.318 14.065 1.00 96.31 199 SER A O 1
ATOM 1554 N N . GLY A 1 200 ? 0.183 8.694 13.453 1.00 95.44 200 GLY A N 1
ATOM 1555 C CA . GLY A 1 200 ? 1.281 9.573 13.076 1.00 95.44 200 GLY A CA 1
ATOM 1556 C C . GLY A 1 200 ? 1.086 10.185 11.691 1.00 95.44 200 GLY A C 1
ATOM 1557 O O . GLY A 1 200 ? 0.307 9.682 10.888 1.00 95.44 200 GLY A O 1
ATOM 1558 N N . GLY A 1 201 ? 1.804 11.261 11.389 1.00 91.44 201 GLY A N 1
ATOM 1559 C CA . GLY A 1 201 ? 1.862 11.862 10.059 1.00 91.44 201 GLY A CA 1
ATOM 1560 C C . GLY A 1 201 ? 3.222 12.472 9.734 1.00 91.44 201 GLY A C 1
ATOM 1561 O O . GLY A 1 201 ? 4.035 12.761 10.620 1.00 91.44 201 GLY A O 1
ATOM 1562 N N . ARG A 1 202 ? 3.471 12.695 8.437 1.00 86.44 202 ARG A N 1
ATOM 1563 C CA . ARG A 1 202 ? 4.738 13.227 7.902 1.00 86.44 202 ARG A CA 1
ATOM 1564 C C . ARG A 1 202 ? 5.953 12.434 8.400 1.00 86.44 202 ARG A C 1
ATOM 1566 O O . ARG A 1 202 ? 6.163 11.305 7.978 1.00 86.44 202 ARG A O 1
ATOM 1573 N N . LYS A 1 203 ? 6.763 13.026 9.284 1.00 84.62 203 LYS A N 1
ATOM 1574 C CA . LYS A 1 203 ? 7.976 12.409 9.843 1.00 84.62 203 LYS A CA 1
ATOM 1575 C C . LYS A 1 203 ? 7.683 11.421 10.972 1.00 84.62 203 LYS A C 1
ATOM 1577 O O . LYS A 1 203 ? 8.574 10.667 11.348 1.00 84.62 203 LYS A O 1
ATOM 1582 N N . ASN A 1 204 ? 6.474 11.441 11.534 1.00 90.94 204 ASN A N 1
ATOM 1583 C CA . ASN A 1 204 ? 6.034 10.438 12.489 1.00 90.94 204 ASN A CA 1
ATOM 1584 C C . ASN A 1 204 ? 5.294 9.322 11.744 1.00 90.94 204 ASN A C 1
ATOM 1586 O O . ASN A 1 204 ? 4.142 9.479 11.356 1.00 90.94 204 ASN A O 1
ATOM 1590 N N . THR A 1 205 ? 5.953 8.185 11.562 1.00 88.19 205 THR A N 1
ATOM 1591 C CA . THR A 1 205 ? 5.379 7.002 10.910 1.00 88.19 205 THR A CA 1
ATOM 1592 C C . THR A 1 205 ? 4.773 6.013 11.908 1.00 88.19 205 THR A C 1
ATOM 1594 O O . THR A 1 205 ? 4.480 4.878 11.543 1.00 88.19 205 THR A O 1
ATOM 1597 N N . THR A 1 206 ? 4.603 6.410 13.172 1.00 94.31 206 THR A N 1
ATOM 1598 C CA . THR A 1 206 ? 4.122 5.528 14.243 1.00 94.31 206 THR A CA 1
ATOM 1599 C C . THR A 1 206 ? 2.628 5.696 14.514 1.00 94.31 206 THR A C 1
ATOM 1601 O O . THR A 1 206 ? 2.063 6.764 14.299 1.00 94.31 206 THR A O 1
ATOM 1604 N N . THR A 1 207 ? 1.979 4.651 15.015 1.00 94.62 207 THR A N 1
ATOM 1605 C CA . THR A 1 207 ? 0.580 4.652 15.467 1.00 94.62 207 THR A CA 1
ATOM 1606 C C . THR A 1 207 ? 0.502 3.963 16.827 1.00 94.62 207 THR A C 1
ATOM 1608 O O . THR A 1 207 ? 1.252 3.029 17.095 1.00 94.62 207 THR A O 1
ATOM 1611 N N . ARG A 1 208 ? -0.348 4.413 17.747 1.00 94.62 208 ARG A N 1
ATOM 1612 C CA . ARG A 1 208 ? -0.393 3.844 19.105 1.00 94.62 208 ARG A CA 1
ATOM 1613 C C . ARG A 1 208 ? -1.826 3.593 19.531 1.00 94.62 208 ARG A C 1
ATOM 1615 O O . ARG A 1 208 ? -2.686 4.433 19.300 1.00 94.62 208 ARG A O 1
ATOM 1622 N N . MET A 1 209 ? -2.052 2.503 20.251 1.00 96.31 209 MET A N 1
ATOM 1623 C CA . MET A 1 209 ? -3.217 2.346 21.121 1.00 96.31 209 MET A CA 1
ATOM 1624 C C . MET A 1 209 ? -2.727 2.042 22.528 1.00 96.31 209 MET A C 1
ATOM 1626 O O . MET A 1 209 ? -1.901 1.154 22.718 1.00 96.31 209 MET A O 1
ATOM 1630 N N . ARG A 1 210 ? -3.207 2.790 23.520 1.00 96.25 210 ARG A N 1
ATOM 1631 C CA . ARG A 1 210 ? -2.816 2.619 24.918 1.00 96.25 210 ARG A CA 1
ATOM 1632 C C . ARG A 1 210 ? -4.019 2.567 25.838 1.00 96.25 210 ARG A C 1
ATOM 1634 O O . ARG A 1 210 ? -4.980 3.317 25.668 1.00 96.25 210 ARG A O 1
ATOM 1641 N N . ARG A 1 211 ? -3.910 1.745 26.878 1.00 95.94 211 ARG A N 1
ATOM 1642 C CA . ARG A 1 211 ? -4.760 1.837 28.068 1.00 95.94 211 ARG A CA 1
ATOM 1643 C C . ARG A 1 211 ? -4.003 2.623 29.133 1.00 95.94 211 ARG A C 1
ATOM 1645 O O . ARG A 1 211 ? -2.858 2.311 29.419 1.00 95.94 211 ARG A O 1
ATOM 1652 N N . TYR A 1 212 ? -4.625 3.639 29.704 1.00 96.25 212 TYR A N 1
ATOM 1653 C CA . TYR A 1 212 ? -4.082 4.399 30.827 1.00 96.25 212 TYR A CA 1
ATOM 1654 C C . TYR A 1 212 ? -4.499 3.725 32.151 1.00 96.25 212 TYR A C 1
ATOM 1656 O O . TYR A 1 212 ? -5.413 2.904 32.130 1.00 96.25 212 TYR A O 1
ATOM 1664 N N . PRO A 1 213 ? -3.838 3.975 33.293 1.00 95.69 213 PRO A N 1
ATOM 1665 C CA . PRO A 1 213 ? -2.739 4.913 33.490 1.00 95.69 213 PRO A CA 1
ATOM 1666 C C . PRO A 1 213 ? -1.415 4.387 32.932 1.00 95.69 213 PRO A C 1
ATOM 1668 O O . PRO A 1 213 ? -1.168 3.187 32.884 1.00 95.69 213 PRO A O 1
ATOM 1671 N N . ARG A 1 214 ? -0.537 5.317 32.556 1.00 94.38 214 ARG A N 1
ATOM 1672 C CA . ARG A 1 214 ? 0.873 5.055 32.221 1.00 94.38 214 ARG A CA 1
ATOM 1673 C C . ARG A 1 214 ? 1.797 5.296 33.407 1.00 94.38 214 ARG A C 1
ATOM 1675 O O . ARG A 1 214 ? 2.939 4.845 33.404 1.00 94.38 214 ARG A O 1
ATOM 1682 N N . SER A 1 215 ? 1.314 6.014 34.419 1.00 93.38 215 SER A N 1
ATOM 1683 C CA . SER A 1 215 ? 2.020 6.250 35.670 1.00 93.38 215 SER A CA 1
ATOM 1684 C C . SER A 1 215 ? 1.085 6.196 36.876 1.00 93.38 215 SER A C 1
ATOM 1686 O O . SER A 1 215 ? -0.052 6.650 36.807 1.00 93.38 215 SER A O 1
ATOM 1688 N N . ALA A 1 216 ? 1.587 5.708 38.005 1.00 92.00 216 ALA A N 1
ATOM 1689 C CA . ALA A 1 216 ? 0.933 5.794 39.304 1.00 92.00 216 ALA A CA 1
ATOM 1690 C C . ALA A 1 216 ? 1.936 6.344 40.322 1.00 92.00 216 ALA A C 1
ATOM 1692 O O . ALA A 1 216 ? 3.096 5.929 40.354 1.00 92.00 216 ALA A O 1
ATOM 1693 N N . ASN A 1 217 ? 1.511 7.312 41.141 1.00 88.75 217 ASN A N 1
ATOM 1694 C CA . ASN A 1 217 ? 2.372 7.985 42.125 1.00 88.75 217 ASN A CA 1
ATOM 1695 C C . ASN A 1 217 ? 3.685 8.533 41.518 1.00 88.75 217 ASN A C 1
ATOM 1697 O O . ASN A 1 217 ? 4.754 8.437 42.120 1.00 88.75 217 ASN A O 1
ATOM 1701 N N . GLY A 1 218 ? 3.609 9.063 40.291 1.00 85.94 218 GLY A N 1
ATOM 1702 C CA . GLY A 1 218 ? 4.750 9.634 39.566 1.00 85.94 218 GLY A CA 1
ATOM 1703 C C . GLY A 1 218 ? 5.738 8.614 38.987 1.00 85.94 218 GLY A C 1
ATOM 1704 O O . GLY A 1 218 ? 6.783 9.014 38.478 1.00 85.94 218 GLY A O 1
ATOM 1705 N N . LYS A 1 219 ? 5.437 7.311 39.049 1.00 89.62 219 LYS A N 1
ATOM 1706 C CA . LYS A 1 219 ? 6.273 6.245 38.480 1.00 89.62 219 LYS A CA 1
ATOM 1707 C C . LYS A 1 219 ? 5.561 5.559 37.316 1.00 89.62 219 LYS A C 1
ATOM 1709 O O . LYS A 1 219 ? 4.356 5.350 37.427 1.00 89.62 219 LYS A O 1
ATOM 1714 N N . PRO A 1 220 ? 6.269 5.184 36.236 1.00 90.75 220 PRO A N 1
ATOM 1715 C CA . PRO A 1 220 ? 5.697 4.378 35.163 1.00 90.75 220 PRO A CA 1
ATOM 1716 C C . PRO A 1 220 ? 5.091 3.076 35.693 1.00 90.75 220 PRO A C 1
ATOM 1718 O O . PRO A 1 220 ? 5.646 2.478 36.616 1.00 90.75 220 PRO A O 1
ATOM 1721 N N . VAL A 1 221 ? 3.975 2.650 35.108 1.00 92.19 221 VAL A N 1
ATOM 1722 C CA . VAL A 1 221 ? 3.331 1.363 35.404 1.00 92.19 221 VAL A CA 1
ATOM 1723 C C . VAL A 1 221 ? 3.134 0.551 34.120 1.00 92.19 221 VAL A C 1
ATOM 1725 O O . VAL A 1 221 ? 2.997 1.153 33.047 1.00 92.19 221 VAL A O 1
ATOM 1728 N N . PRO A 1 222 ? 3.106 -0.792 34.213 1.00 91.56 222 PRO A N 1
ATOM 1729 C CA . PRO A 1 222 ? 2.767 -1.644 33.083 1.00 91.56 222 PRO A CA 1
ATOM 1730 C C . PRO A 1 222 ? 1.397 -1.279 32.515 1.00 91.56 222 PRO A C 1
ATOM 1732 O O . PRO A 1 222 ? 0.434 -1.130 33.269 1.00 91.56 222 PRO A O 1
ATOM 1735 N N . HIS A 1 223 ? 1.297 -1.147 31.196 1.00 93.06 223 HIS A N 1
ATOM 1736 C CA . HIS A 1 223 ? 0.039 -0.800 30.540 1.00 93.06 223 HIS A CA 1
ATOM 1737 C C . HIS A 1 223 ? -0.028 -1.327 29.109 1.00 93.06 223 HIS A C 1
ATOM 1739 O O . HIS A 1 223 ? 1.001 -1.521 28.467 1.00 93.06 223 HIS A O 1
ATOM 1745 N N . VAL A 1 224 ? -1.245 -1.549 28.599 1.00 94.38 224 VAL A N 1
ATOM 1746 C CA . VAL A 1 224 ? -1.449 -1.975 27.205 1.00 94.38 224 VAL A CA 1
ATOM 1747 C C . VAL A 1 224 ? -0.907 -0.898 26.274 1.00 94.38 224 VAL A C 1
ATOM 1749 O O . VAL A 1 224 ? -1.274 0.270 26.426 1.00 94.38 224 VAL A O 1
ATOM 1752 N N . ALA A 1 225 ? -0.058 -1.294 25.328 1.00 93.94 225 ALA A N 1
ATOM 1753 C CA . ALA A 1 225 ? 0.546 -0.418 24.333 1.00 93.94 225 ALA A CA 1
ATOM 1754 C C . ALA A 1 225 ? 0.744 -1.177 23.014 1.00 93.94 225 ALA A C 1
ATOM 1756 O O . ALA A 1 225 ? 1.752 -1.851 22.823 1.00 93.94 225 ALA A O 1
ATOM 1757 N N . LEU A 1 226 ? -0.228 -1.045 22.115 1.00 93.75 226 LEU A N 1
ATOM 1758 C CA . LEU A 1 226 ? -0.221 -1.662 20.790 1.00 93.75 226 LEU A CA 1
ATOM 1759 C C . LEU A 1 226 ? 0.445 -0.721 19.776 1.00 93.75 226 LEU A C 1
ATOM 1761 O O . LEU A 1 226 ? 0.233 0.501 19.820 1.00 93.75 226 LEU A O 1
ATOM 1765 N N . ASN A 1 227 ? 1.270 -1.285 18.896 1.00 92.50 227 ASN A N 1
ATOM 1766 C CA . ASN A 1 227 ? 2.070 -0.559 17.902 1.00 92.50 227 ASN A CA 1
ATOM 1767 C C . ASN A 1 227 ? 2.282 -1.345 16.592 1.00 92.50 227 ASN A C 1
ATOM 1769 O O . ASN A 1 227 ? 3.092 -0.944 15.754 1.00 92.50 227 ASN A O 1
ATOM 1773 N N . GLU A 1 228 ? 1.559 -2.449 16.385 1.00 81.94 228 GLU A N 1
ATOM 1774 C CA . GLU A 1 228 ? 1.744 -3.356 15.249 1.00 81.94 228 GLU A CA 1
ATOM 1775 C C . GLU A 1 228 ? 1.447 -2.718 13.882 1.00 81.94 228 GLU A C 1
ATOM 1777 O O . GLU A 1 228 ? 1.803 -3.285 12.848 1.00 81.94 228 GLU A O 1
ATOM 1782 N N . GLN A 1 229 ? 0.825 -1.533 13.859 1.00 83.50 229 GLN A N 1
ATOM 1783 C CA . GLN A 1 229 ? 0.575 -0.757 12.641 1.00 83.50 229 GLN A CA 1
ATOM 1784 C C . GLN A 1 229 ? 1.638 0.330 12.390 1.00 83.50 229 GLN A C 1
ATOM 1786 O O . GLN A 1 229 ? 1.453 1.200 11.537 1.00 83.50 229 GLN A O 1
ATOM 1791 N N . ASP A 1 230 ? 2.769 0.313 13.099 1.00 86.88 230 ASP A N 1
ATOM 1792 C CA . ASP A 1 230 ? 3.885 1.221 12.820 1.00 86.88 230 ASP A CA 1
ATOM 1793 C C . ASP A 1 230 ? 4.402 1.080 11.389 1.00 86.88 230 ASP A C 1
ATOM 1795 O O . ASP A 1 230 ? 4.491 -0.012 10.827 1.00 86.88 230 ASP A O 1
ATOM 1799 N N . ASN A 1 231 ? 4.768 2.215 10.794 1.00 79.56 231 ASN A N 1
ATOM 1800 C CA . ASN A 1 231 ? 5.287 2.345 9.433 1.00 79.56 231 ASN A CA 1
ATOM 1801 C C . ASN A 1 231 ? 4.329 1.873 8.332 1.00 79.56 231 ASN A C 1
ATOM 1803 O O . ASN A 1 231 ? 4.769 1.628 7.210 1.00 79.56 231 ASN A O 1
ATOM 1807 N N . HIS A 1 232 ? 3.032 1.770 8.627 1.00 71.38 232 HIS A N 1
ATOM 1808 C CA . HIS A 1 232 ? 2.005 1.425 7.650 1.00 71.38 232 HIS A CA 1
ATOM 1809 C C . HIS A 1 232 ? 1.280 2.687 7.161 1.00 71.38 232 HIS A C 1
ATOM 1811 O O . HIS A 1 232 ? 0.408 3.198 7.866 1.00 71.38 232 HIS A O 1
ATOM 1817 N N . PRO A 1 233 ? 1.556 3.172 5.933 1.00 70.75 233 PRO A N 1
ATOM 1818 C CA . PRO A 1 233 ? 1.010 4.440 5.436 1.00 70.75 233 PRO A CA 1
ATOM 1819 C C . PRO A 1 233 ? -0.521 4.500 5.420 1.00 70.75 233 PRO A C 1
ATOM 1821 O O . PRO A 1 233 ? -1.103 5.567 5.579 1.00 70.75 233 PRO A O 1
ATOM 1824 N N . GLY A 1 234 ? -1.186 3.346 5.284 1.00 68.50 234 GLY A N 1
ATOM 1825 C CA . GLY A 1 234 ? -2.646 3.241 5.282 1.00 68.50 234 GLY A CA 1
ATOM 1826 C C . GLY A 1 234 ? -3.332 3.637 6.597 1.00 68.50 234 GLY A C 1
ATOM 1827 O O . GLY A 1 234 ? -4.549 3.841 6.568 1.00 68.50 234 GLY A O 1
ATOM 1828 N N . TYR A 1 235 ? -2.579 3.762 7.697 1.00 82.81 235 TYR A N 1
ATOM 1829 C CA . TYR A 1 235 ? -3.054 4.177 9.024 1.00 82.81 235 TYR A CA 1
ATOM 1830 C C . TYR A 1 235 ? -2.438 5.503 9.497 1.00 82.81 235 TYR A C 1
ATOM 1832 O O . TYR A 1 235 ? -2.606 5.876 10.654 1.00 82.81 235 TYR A O 1
ATOM 1840 N N . LEU A 1 236 ? -1.706 6.209 8.629 1.00 88.69 236 LEU A N 1
ATOM 1841 C CA . LEU A 1 236 ? -1.131 7.515 8.945 1.00 88.69 236 LEU A CA 1
ATOM 1842 C C . LEU A 1 236 ? -2.091 8.649 8.567 1.00 88.69 236 LEU A C 1
ATOM 1844 O O . LEU A 1 236 ? -2.976 8.493 7.722 1.00 88.69 236 LEU A O 1
ATOM 1848 N N . ILE A 1 237 ? -1.877 9.812 9.180 1.00 91.38 237 ILE A N 1
ATOM 1849 C CA . ILE A 1 237 ? -2.521 11.072 8.814 1.00 91.38 237 ILE A CA 1
ATOM 1850 C C . ILE A 1 237 ? -2.255 11.342 7.337 1.00 91.38 237 ILE A C 1
ATOM 1852 O O . ILE A 1 237 ? -1.108 11.325 6.887 1.00 91.38 237 ILE A O 1
ATOM 1856 N N . GLN A 1 238 ? -3.320 11.670 6.615 1.00 84.81 238 GLN A N 1
ATOM 1857 C CA . GLN A 1 238 ? -3.261 12.233 5.274 1.00 84.81 238 GLN A CA 1
ATOM 1858 C C . GLN A 1 238 ? -3.522 13.738 5.396 1.00 84.81 238 GLN A C 1
ATOM 1860 O O . GLN A 1 238 ? -4.679 14.141 5.542 1.00 84.81 238 GLN A O 1
ATOM 1865 N N . PRO A 1 239 ? -2.474 14.586 5.413 1.00 87.62 239 PRO A N 1
ATOM 1866 C CA . PRO A 1 239 ? -2.657 16.019 5.599 1.00 87.62 239 PRO A CA 1
ATOM 1867 C C . PRO A 1 239 ? -3.558 16.616 4.518 1.00 87.62 239 PRO A C 1
ATOM 1869 O O . PRO A 1 239 ? -3.614 16.101 3.404 1.00 87.62 239 PRO A O 1
ATOM 1872 N N . ASN A 1 240 ? -4.270 17.695 4.847 1.00 87.50 240 ASN A N 1
ATOM 1873 C CA . ASN A 1 240 ? -5.214 18.390 3.951 1.00 87.50 240 ASN A CA 1
ATOM 1874 C C . ASN A 1 240 ? -6.416 17.554 3.464 1.00 87.50 240 ASN A C 1
ATOM 1876 O O . ASN A 1 240 ? -7.305 18.092 2.805 1.00 87.50 240 ASN A O 1
ATOM 1880 N N . ARG A 1 241 ? -6.493 16.262 3.802 1.00 87.81 241 ARG A N 1
ATOM 1881 C CA . ARG A 1 241 ? -7.623 15.388 3.483 1.00 87.81 241 ARG A CA 1
ATOM 1882 C C . ARG A 1 241 ? -8.521 15.237 4.705 1.00 87.81 241 ARG A C 1
ATOM 1884 O O . ARG A 1 241 ? -8.044 15.130 5.832 1.00 87.81 241 ARG A O 1
ATOM 1891 N N . LYS A 1 242 ? -9.831 15.187 4.464 1.00 92.62 242 LYS A N 1
ATOM 1892 C CA . LYS A 1 242 ? -10.799 14.777 5.480 1.00 92.62 242 LYS A CA 1
ATOM 1893 C C . LYS A 1 242 ? -10.628 13.291 5.782 1.00 92.62 242 LYS A C 1
ATOM 1895 O O . LYS A 1 242 ? -10.699 12.476 4.861 1.00 92.62 242 LYS A O 1
ATOM 1900 N N . MET A 1 243 ? -10.447 12.973 7.054 1.00 94.00 243 MET A N 1
ATOM 1901 C CA . MET A 1 243 ? -10.431 11.617 7.590 1.00 94.00 243 MET A CA 1
ATOM 1902 C C . MET A 1 243 ? -11.582 11.450 8.578 1.00 94.00 243 MET A C 1
ATOM 1904 O O . MET A 1 243 ? -11.926 12.402 9.278 1.00 94.00 243 MET A O 1
ATOM 1908 N N . THR A 1 244 ? -12.140 10.250 8.677 1.00 95.38 244 THR A N 1
ATOM 1909 C CA . THR A 1 244 ? -13.195 9.926 9.646 1.00 95.38 244 THR A CA 1
ATOM 1910 C C . THR A 1 244 ? -12.627 9.033 10.741 1.00 95.38 244 THR A C 1
ATOM 1912 O O . THR A 1 244 ? -12.108 7.949 10.467 1.00 95.38 244 THR A O 1
ATOM 1915 N N . VAL A 1 245 ? -12.734 9.470 11.992 1.00 97.94 245 VAL A N 1
ATOM 1916 C CA . VAL A 1 245 ? -12.354 8.687 13.170 1.00 97.94 245 VAL A CA 1
ATOM 1917 C C . VAL A 1 245 ? -13.596 8.068 13.789 1.00 97.94 245 VAL A C 1
ATOM 1919 O O . VAL A 1 245 ? -14.623 8.731 13.921 1.00 97.94 245 VAL A O 1
ATOM 1922 N N . GLN A 1 246 ? -13.478 6.812 14.215 1.00 98.06 246 GLN A N 1
ATOM 1923 C CA . GLN A 1 246 ? -14.456 6.142 15.058 1.00 98.06 246 GLN A CA 1
ATOM 1924 C C . GLN A 1 246 ? -13.768 5.469 16.252 1.00 98.06 246 GLN A C 1
ATOM 1926 O O . GLN A 1 246 ? -12.772 4.758 16.103 1.00 98.06 246 GLN A O 1
ATOM 1931 N N . LEU A 1 247 ? -14.325 5.680 17.442 1.00 98.56 247 LEU A N 1
ATOM 1932 C CA . LEU A 1 247 ? -13.876 5.107 18.708 1.00 98.56 247 LEU A CA 1
ATOM 1933 C C . LEU A 1 247 ? -15.005 4.269 19.291 1.00 98.56 247 LEU A C 1
ATOM 1935 O O . LEU A 1 247 ? -16.132 4.747 19.400 1.00 98.56 247 LEU A O 1
ATOM 1939 N N . VAL A 1 248 ? -14.702 3.033 19.674 1.00 98.00 248 VAL A N 1
ATOM 1940 C CA . VAL A 1 248 ? -15.672 2.120 20.287 1.00 98.00 248 VAL A CA 1
ATOM 1941 C C . VAL A 1 248 ? -15.268 1.846 21.725 1.00 98.00 248 VAL A C 1
ATOM 1943 O O . VAL A 1 248 ? -14.107 1.534 22.011 1.00 98.00 248 VAL A O 1
ATOM 1946 N N . ALA A 1 249 ? -16.251 1.918 22.614 1.00 97.75 249 ALA A N 1
ATOM 1947 C CA . ALA A 1 249 ? -16.211 1.303 23.930 1.00 97.75 249 ALA A CA 1
ATOM 1948 C C . ALA A 1 249 ? -17.521 0.538 24.106 1.00 97.75 249 ALA A C 1
ATOM 1950 O O . ALA A 1 249 ? -18.579 1.153 24.189 1.00 97.75 249 ALA A O 1
ATOM 1951 N N . PHE A 1 250 ? -17.468 -0.790 24.128 1.00 95.62 250 PHE A N 1
ATOM 1952 C CA . PHE A 1 250 ? -18.630 -1.650 24.330 1.00 95.62 250 PHE A CA 1
ATOM 1953 C C . PHE A 1 250 ? -18.305 -2.689 25.390 1.00 95.62 250 PHE A C 1
ATOM 1955 O O . PHE A 1 250 ? -17.659 -3.692 25.104 1.00 95.62 250 PHE A O 1
ATOM 1962 N N . ASP A 1 251 ? -18.737 -2.423 26.622 1.00 93.56 251 ASP A N 1
ATOM 1963 C CA . ASP A 1 251 ? -18.370 -3.210 27.794 1.00 93.56 251 ASP A CA 1
ATOM 1964 C C . ASP A 1 251 ? -16.845 -3.357 27.916 1.00 93.56 251 ASP A C 1
ATOM 1966 O O . ASP A 1 251 ? -16.193 -2.415 28.360 1.00 93.56 251 ASP A O 1
ATOM 1970 N N . ASP A 1 252 ? -16.273 -4.497 27.534 1.00 90.50 252 ASP A N 1
ATOM 1971 C CA . ASP A 1 252 ? -14.833 -4.759 27.526 1.00 90.50 252 ASP A CA 1
ATOM 1972 C C . ASP A 1 252 ? -14.163 -4.604 26.152 1.00 90.50 252 ASP A C 1
ATOM 1974 O O . ASP A 1 252 ? -12.935 -4.588 26.082 1.00 90.50 252 ASP A O 1
ATOM 1978 N N . VAL A 1 253 ? -14.936 -4.458 25.075 1.00 93.19 253 VAL A N 1
ATOM 1979 C CA . VAL A 1 253 ? -14.437 -4.252 23.711 1.00 93.19 253 VAL A CA 1
ATOM 1980 C C . VAL A 1 253 ? -14.053 -2.793 23.502 1.00 93.19 253 VAL A C 1
ATOM 1982 O O . VAL A 1 253 ? -14.865 -1.881 23.672 1.00 93.19 253 VAL A O 1
ATOM 1985 N N . VAL A 1 254 ? -12.819 -2.578 23.053 1.00 96.88 254 VAL A N 1
ATOM 1986 C CA . VAL A 1 254 ? -12.272 -1.254 22.750 1.00 96.88 254 VAL A CA 1
ATOM 1987 C C . VAL A 1 254 ? -11.719 -1.263 21.335 1.00 96.88 254 VAL A C 1
ATOM 1989 O O . VAL A 1 254 ? -10.958 -2.167 20.990 1.00 96.88 254 VAL A O 1
ATOM 1992 N N . GLN A 1 255 ? -12.077 -0.272 20.512 1.00 96.62 255 GLN A N 1
ATOM 1993 C CA . GLN A 1 255 ? -11.586 -0.186 19.130 1.00 96.62 255 GLN A CA 1
ATOM 1994 C C . GLN A 1 255 ? -11.230 1.245 18.725 1.00 96.62 255 GLN A C 1
ATOM 1996 O O . GLN A 1 255 ? -11.909 2.199 19.107 1.00 96.62 255 GLN A O 1
ATOM 2001 N N . TYR A 1 256 ? -10.192 1.366 17.897 1.00 97.38 256 TYR A N 1
ATOM 2002 C CA . TYR A 1 256 ? -9.849 2.571 17.147 1.00 97.38 256 TYR A CA 1
ATOM 2003 C C . TYR A 1 256 ? -9.948 2.281 15.651 1.00 97.38 256 TYR A C 1
ATOM 2005 O O . TYR A 1 256 ? -9.292 1.370 15.139 1.00 97.38 256 TYR A O 1
ATOM 2013 N N . ILE A 1 257 ? -10.770 3.064 14.958 1.00 92.81 257 ILE A N 1
ATOM 2014 C CA . ILE A 1 257 ? -11.050 2.935 13.532 1.00 92.81 257 ILE A CA 1
ATOM 2015 C C . ILE A 1 257 ? -10.750 4.278 12.851 1.00 92.81 257 ILE A C 1
ATOM 2017 O O . ILE A 1 257 ? -11.184 5.331 13.321 1.00 92.81 257 ILE A O 1
ATOM 2021 N N . LEU A 1 258 ? -10.022 4.242 11.734 1.00 90.88 258 LEU A N 1
ATOM 2022 C CA . LEU A 1 258 ? -9.671 5.412 10.920 1.00 90.88 258 LEU A CA 1
ATOM 2023 C C . LEU A 1 258 ? -10.051 5.148 9.460 1.00 90.88 258 LEU A C 1
ATOM 2025 O O . LEU A 1 258 ? -9.637 4.143 8.886 1.00 90.88 258 LEU A O 1
ATOM 2029 N N . ASP A 1 259 ? -10.850 6.029 8.859 1.00 83.44 259 ASP A N 1
ATOM 2030 C CA . ASP A 1 259 ? -11.393 5.893 7.498 1.00 83.44 259 ASP A CA 1
ATOM 2031 C C . ASP A 1 259 ? -12.073 4.534 7.247 1.00 83.44 259 ASP A C 1
ATOM 2033 O O . ASP A 1 259 ? -11.905 3.907 6.199 1.00 83.44 259 ASP A O 1
ATOM 2037 N N . GLY A 1 260 ? -12.823 4.044 8.241 1.00 76.31 260 GLY A N 1
ATOM 2038 C CA . GLY A 1 260 ? -13.501 2.744 8.175 1.00 76.31 260 GLY A CA 1
ATOM 2039 C C . GLY A 1 260 ? -12.559 1.536 8.249 1.00 76.31 260 GLY A C 1
ATOM 2040 O O . GLY A 1 260 ? -12.966 0.423 7.916 1.00 76.31 260 GLY A O 1
ATOM 2041 N N . LYS A 1 261 ? -11.306 1.734 8.672 1.00 76.75 261 LYS A N 1
ATOM 2042 C CA . LYS A 1 261 ? -10.305 0.679 8.864 1.00 76.75 261 LYS A CA 1
ATOM 2043 C C . LYS A 1 261 ? -10.071 0.465 10.347 1.00 76.75 261 LYS A C 1
ATOM 2045 O O . LYS A 1 261 ? -9.742 1.412 11.056 1.00 76.75 261 LYS A O 1
ATOM 2050 N N . LEU A 1 262 ? -10.194 -0.774 10.804 1.00 81.94 262 LEU A N 1
ATOM 2051 C CA . LEU A 1 262 ? -9.839 -1.139 12.166 1.00 81.94 262 LEU A CA 1
ATOM 2052 C C . LEU A 1 262 ? -8.319 -1.031 12.350 1.00 81.94 262 LEU A C 1
ATOM 2054 O O . LEU A 1 262 ? -7.573 -1.823 11.778 1.00 81.94 262 LEU A O 1
ATOM 2058 N N . VAL A 1 263 ? -7.872 -0.037 13.118 1.00 86.62 263 VAL A N 1
ATOM 2059 C CA . VAL A 1 263 ? -6.448 0.195 13.395 1.00 86.62 263 VAL A CA 1
ATOM 2060 C C . VAL A 1 263 ? -6.006 -0.684 14.560 1.00 86.62 263 VAL A C 1
ATOM 2062 O O . VAL A 1 263 ? -5.057 -1.453 14.429 1.00 86.62 263 VAL A O 1
ATOM 2065 N N . TYR A 1 264 ? -6.744 -0.605 15.670 1.00 92.94 264 TYR A N 1
ATOM 2066 C CA . TYR A 1 264 ? -6.493 -1.368 16.887 1.00 92.94 264 TYR A CA 1
ATOM 2067 C C . TYR A 1 264 ? -7.803 -1.830 17.513 1.00 92.94 264 TYR A C 1
ATOM 2069 O O . TYR A 1 264 ? -8.808 -1.116 17.479 1.00 92.94 264 TYR A O 1
ATOM 2077 N N . GLN A 1 265 ? -7.764 -2.998 18.144 1.00 92.06 265 GLN A N 1
ATOM 2078 C CA . GLN A 1 265 ? -8.791 -3.442 19.074 1.00 92.06 265 GLN A CA 1
ATOM 2079 C C . GLN A 1 265 ? -8.197 -4.342 20.145 1.00 92.06 265 GLN A C 1
ATOM 2081 O O . GLN A 1 265 ? -7.182 -4.994 19.914 1.00 92.06 265 GLN A O 1
ATOM 2086 N N . PHE A 1 266 ? -8.866 -4.420 21.285 1.00 90.81 266 PHE A N 1
ATOM 2087 C CA . PHE A 1 266 ? -8.650 -5.472 22.272 1.00 90.81 266 PHE A CA 1
ATOM 2088 C C . PHE A 1 266 ? -9.905 -5.628 23.133 1.00 90.81 266 PHE A C 1
ATOM 2090 O O . PHE A 1 266 ? -10.774 -4.749 23.151 1.00 90.81 266 PHE A O 1
ATOM 2097 N N . ARG A 1 267 ? -9.990 -6.745 23.851 1.00 88.12 267 ARG A N 1
ATOM 2098 C CA . ARG A 1 267 ? -11.002 -7.002 24.884 1.00 88.12 267 ARG A CA 1
ATOM 2099 C C . ARG A 1 267 ? -10.438 -7.844 26.026 1.00 88.12 267 ARG A C 1
ATOM 2101 O O . ARG A 1 267 ? -9.276 -8.257 25.976 1.00 88.12 267 ARG A O 1
ATOM 2108 N N . GLN A 1 268 ? -11.237 -8.120 27.056 1.00 87.69 268 GLN A N 1
ATOM 2109 C CA . GLN A 1 268 ? -10.798 -9.038 28.108 1.00 87.69 268 GLN A CA 1
ATOM 2110 C C . GLN A 1 268 ? -10.582 -10.449 27.544 1.00 87.69 268 GLN A C 1
ATOM 2112 O O . GLN A 1 268 ? -11.325 -10.941 26.699 1.00 87.69 268 GLN A O 1
ATOM 2117 N N . GLY A 1 269 ? -9.541 -11.117 28.032 1.00 80.94 269 GLY A N 1
ATOM 2118 C CA . GLY A 1 269 ? -9.144 -12.458 27.619 1.00 80.94 269 GLY A CA 1
ATOM 2119 C C . GLY A 1 269 ? -8.162 -12.510 26.447 1.00 80.94 269 GLY A C 1
ATOM 2120 O O . GLY A 1 269 ? -7.574 -13.578 26.250 1.00 80.94 269 GLY A O 1
ATOM 2121 N N . ASP A 1 270 ? -7.949 -11.404 25.730 1.00 84.56 270 ASP A N 1
ATOM 2122 C CA . ASP A 1 270 ? -6.999 -11.311 24.618 1.00 84.56 270 ASP A CA 1
ATOM 2123 C C . ASP A 1 270 ? -5.542 -11.369 25.089 1.00 84.56 270 ASP A C 1
ATOM 2125 O O . ASP A 1 270 ? -5.214 -10.965 26.205 1.00 84.56 270 ASP A O 1
ATOM 2129 N N . SER A 1 271 ? -4.643 -11.829 24.217 1.00 85.25 271 SER A N 1
ATOM 2130 C CA . SER A 1 271 ? -3.203 -11.623 24.391 1.00 85.25 271 SER A CA 1
ATOM 2131 C C . SER A 1 271 ? -2.799 -10.252 23.847 1.00 85.25 271 SER A C 1
ATOM 2133 O O . SER A 1 271 ? -2.957 -9.999 22.657 1.00 85.25 271 SER A O 1
ATOM 2135 N N . VAL A 1 272 ? -2.277 -9.379 24.708 1.00 89.06 272 VAL A N 1
ATOM 2136 C CA . VAL A 1 272 ? -1.932 -7.983 24.396 1.00 89.06 272 VAL A CA 1
ATOM 2137 C C . VAL A 1 272 ? -0.505 -7.651 24.817 1.00 89.06 272 VAL A C 1
ATOM 2139 O O . VAL A 1 272 ? 0.028 -8.228 25.769 1.00 89.06 272 VAL A O 1
ATOM 2142 N N . GLU A 1 273 ? 0.119 -6.704 24.118 1.00 90.06 273 GLU A N 1
ATOM 2143 C CA . GLU A 1 273 ? 1.428 -6.175 24.500 1.00 90.06 273 GLU A CA 1
ATOM 2144 C C . GLU A 1 273 ? 1.299 -5.180 25.660 1.00 90.06 273 GLU A C 1
ATOM 2146 O O . GLU A 1 273 ? 0.600 -4.167 25.558 1.00 90.06 273 GLU A O 1
ATOM 2151 N N . LEU A 1 274 ? 1.998 -5.459 26.763 1.00 90.25 274 LEU A N 1
ATOM 2152 C CA . LEU A 1 274 ? 2.212 -4.514 27.855 1.00 90.25 274 LEU A CA 1
ATOM 2153 C C . LEU A 1 274 ? 3.568 -3.827 27.713 1.00 90.25 274 LEU A C 1
ATOM 2155 O O . LEU A 1 274 ? 4.599 -4.500 27.676 1.00 90.25 274 LEU A O 1
ATOM 2159 N N . GLU A 1 275 ? 3.567 -2.497 27.705 1.00 91.50 275 GLU A N 1
ATOM 2160 C CA . GLU A 1 275 ? 4.759 -1.665 27.874 1.00 91.50 275 GLU A CA 1
ATOM 2161 C C . GLU A 1 275 ? 5.056 -1.501 29.369 1.00 91.50 275 GLU A C 1
ATOM 2163 O O . GLU A 1 275 ? 4.207 -1.052 30.139 1.00 91.50 275 GLU A O 1
ATOM 2168 N N . ASP A 1 276 ? 6.279 -1.848 29.769 1.00 87.81 276 ASP A N 1
ATOM 2169 C CA . ASP A 1 276 ? 6.806 -1.718 31.128 1.00 87.81 276 ASP A CA 1
ATOM 2170 C C . ASP A 1 276 ? 8.254 -1.189 31.092 1.00 87.81 276 ASP A C 1
ATOM 2172 O O . ASP A 1 276 ? 8.852 -0.996 30.025 1.00 87.81 276 ASP A O 1
ATOM 2176 N N . ARG A 1 277 ? 8.852 -0.943 32.259 1.00 84.75 277 ARG A N 1
ATOM 2177 C CA . ARG A 1 277 ? 10.268 -0.597 32.401 1.00 84.75 277 ARG A CA 1
ATOM 2178 C C . ARG A 1 277 ? 11.018 -1.629 33.233 1.00 84.75 277 ARG A C 1
ATOM 2180 O O . ARG A 1 277 ? 10.633 -1.952 34.352 1.00 84.75 277 ARG A O 1
ATOM 2187 N N . ALA A 1 278 ? 12.146 -2.099 32.706 1.00 78.12 278 ALA A N 1
ATOM 2188 C CA . ALA A 1 278 ? 13.093 -2.921 33.451 1.00 78.12 278 ALA A CA 1
ATOM 2189 C C . ALA A 1 278 ? 13.731 -2.143 34.617 1.00 78.12 278 ALA A C 1
ATOM 2191 O O . ALA A 1 278 ? 13.659 -0.915 34.690 1.00 78.12 278 ALA A O 1
ATOM 2192 N N . ALA A 1 279 ? 14.415 -2.864 35.512 1.00 75.50 279 ALA A N 1
ATOM 2193 C CA . ALA A 1 279 ? 15.112 -2.281 36.662 1.00 75.50 279 ALA A CA 1
ATOM 2194 C C . ALA A 1 279 ? 16.185 -1.238 36.274 1.00 75.50 279 ALA A C 1
ATOM 2196 O O . ALA A 1 279 ? 16.498 -0.362 37.075 1.00 75.50 279 ALA A O 1
ATOM 2197 N N . ASP A 1 280 ? 16.722 -1.305 35.050 1.00 79.25 280 ASP A N 1
ATOM 2198 C CA . ASP A 1 280 ? 17.664 -0.329 34.481 1.00 79.25 280 ASP A CA 1
ATOM 2199 C C . ASP A 1 280 ? 16.970 0.849 33.759 1.00 79.25 280 ASP A C 1
ATOM 2201 O O . ASP A 1 280 ? 17.630 1.698 33.161 1.00 79.25 280 ASP A O 1
ATOM 2205 N N . GLY A 1 281 ? 15.636 0.911 33.806 1.00 75.69 281 GLY A N 1
ATOM 2206 C CA . GLY A 1 281 ? 14.814 1.959 33.207 1.00 75.69 281 GLY A CA 1
ATOM 2207 C C . GLY A 1 281 ? 14.529 1.787 31.713 1.00 75.69 281 GLY A C 1
ATOM 2208 O O . GLY A 1 281 ? 13.805 2.625 31.154 1.00 75.69 281 GLY A O 1
ATOM 2209 N N . LYS A 1 282 ? 15.053 0.734 31.066 1.00 82.94 282 LYS A N 1
ATOM 2210 C CA . LYS A 1 282 ? 14.779 0.441 29.652 1.00 82.94 282 LYS A CA 1
ATOM 2211 C C . LYS A 1 282 ? 13.350 -0.032 29.450 1.00 82.94 282 LYS A C 1
ATOM 2213 O O . LYS A 1 282 ? 12.798 -0.748 30.280 1.00 82.94 282 LYS A O 1
ATOM 2218 N N . LEU A 1 283 ? 12.781 0.363 28.319 1.00 83.62 283 LEU A N 1
ATOM 2219 C CA . LEU A 1 283 ? 11.457 -0.069 27.899 1.00 83.62 283 LEU A CA 1
ATOM 2220 C C . LEU A 1 283 ? 11.481 -1.568 27.583 1.00 83.62 283 LEU A C 1
ATOM 2222 O O . LEU A 1 283 ? 12.389 -2.040 26.898 1.00 83.62 283 LEU A O 1
ATOM 2226 N N . VAL A 1 284 ? 10.495 -2.303 28.083 1.00 87.00 284 VAL A N 1
ATOM 2227 C CA . VAL A 1 284 ? 10.302 -3.725 27.796 1.00 87.00 284 VAL A CA 1
ATOM 2228 C C . VAL A 1 284 ? 8.852 -3.928 27.393 1.00 87.00 284 VAL A C 1
ATOM 2230 O O . VAL A 1 284 ? 7.955 -3.443 28.075 1.00 87.00 284 VAL A O 1
ATOM 2233 N N . GLN A 1 285 ? 8.630 -4.663 26.307 1.00 86.31 285 GLN A N 1
ATOM 2234 C CA . GLN A 1 285 ? 7.302 -5.126 25.920 1.00 86.31 285 GLN A CA 1
ATOM 2235 C C . GLN A 1 285 ? 7.153 -6.604 26.272 1.00 86.31 285 GLN A C 1
ATOM 2237 O O . GLN A 1 285 ? 8.080 -7.396 26.074 1.00 86.31 285 GLN A O 1
ATOM 2242 N N . ARG A 1 286 ? 6.002 -6.981 26.829 1.00 86.62 286 ARG A N 1
ATOM 2243 C CA . ARG A 1 286 ? 5.674 -8.378 27.137 1.00 86.62 286 ARG A CA 1
ATOM 2244 C C . ARG A 1 286 ? 4.261 -8.687 26.686 1.00 86.62 286 ARG A C 1
ATOM 2246 O O . ARG A 1 286 ? 3.337 -7.954 27.022 1.00 86.62 286 ARG A O 1
ATOM 2253 N N . LEU A 1 287 ? 4.098 -9.798 25.980 1.00 86.69 287 LEU A N 1
ATOM 2254 C CA . LEU A 1 287 ? 2.781 -10.323 25.655 1.00 86.69 287 LEU A CA 1
ATOM 2255 C C . LEU A 1 287 ? 2.174 -10.960 26.912 1.00 86.69 287 LEU A C 1
ATOM 2257 O O . LEU A 1 287 ? 2.797 -11.826 27.528 1.00 86.69 287 LEU A O 1
ATOM 2261 N N . THR A 1 288 ? 0.972 -10.540 27.294 1.00 85.12 288 THR A N 1
ATOM 2262 C CA . THR A 1 288 ? 0.222 -11.123 28.415 1.00 85.12 288 THR A CA 1
ATOM 2263 C C . THR A 1 288 ? -1.231 -11.332 28.037 1.00 85.12 288 THR A C 1
ATOM 2265 O O . THR A 1 288 ? -1.744 -10.661 27.146 1.00 85.12 288 THR A O 1
ATOM 2268 N N . ARG A 1 289 ? -1.928 -12.207 28.761 1.00 85.38 289 ARG A N 1
ATOM 2269 C CA . ARG A 1 289 ? -3.386 -12.279 28.681 1.00 85.38 289 ARG A CA 1
ATOM 2270 C C . ARG A 1 289 ? -4.000 -11.160 29.522 1.00 85.38 289 ARG A C 1
ATOM 2272 O O . ARG A 1 289 ? -3.660 -11.042 30.695 1.00 85.38 289 ARG A O 1
ATOM 2279 N N . LEU A 1 290 ? -4.874 -10.352 28.930 1.00 85.81 290 LEU A N 1
ATOM 2280 C CA . LEU A 1 290 ? -5.591 -9.289 29.628 1.00 85.81 290 LEU A CA 1
ATOM 2281 C C . LEU A 1 290 ? -6.716 -9.902 30.463 1.00 85.81 290 LEU A C 1
ATOM 2283 O O . LEU A 1 290 ? -7.597 -10.565 29.918 1.00 85.81 290 LEU A O 1
ATOM 2287 N N . ASP A 1 291 ? -6.710 -9.677 31.769 1.00 83.12 291 ASP A N 1
ATOM 2288 C CA . ASP A 1 291 ? -7.788 -10.101 32.664 1.00 83.12 291 ASP A CA 1
ATOM 2289 C C . ASP A 1 291 ? -8.458 -8.897 33.339 1.00 83.12 291 ASP A C 1
ATOM 2291 O O . ASP A 1 291 ? -8.017 -7.749 33.227 1.00 83.12 291 ASP A O 1
ATOM 2295 N N . SER A 1 292 ? -9.574 -9.153 34.018 1.00 80.19 292 SER A N 1
ATOM 2296 C CA . SER A 1 292 ? -10.372 -8.112 34.666 1.00 80.19 292 SER A CA 1
ATOM 2297 C C . SER A 1 292 ? -9.654 -7.416 35.826 1.00 80.19 292 SER A C 1
ATOM 2299 O O . SER A 1 292 ? -10.052 -6.311 36.189 1.00 80.19 292 SER A O 1
ATOM 2301 N N . GLU A 1 293 ? -8.631 -8.040 36.417 1.00 79.94 293 GLU A N 1
ATOM 2302 C CA . GLU A 1 293 ? -7.880 -7.478 37.547 1.00 79.94 293 GLU A CA 1
ATOM 2303 C C . GLU A 1 293 ? -6.748 -6.561 37.069 1.00 79.94 293 GLU A C 1
ATOM 2305 O O . GLU A 1 293 ? -6.592 -5.445 37.565 1.00 79.94 293 GLU A O 1
ATOM 2310 N N . SER A 1 294 ? -5.981 -7.006 36.075 1.00 73.44 294 SER A N 1
ATOM 2311 C CA . SER A 1 294 ? -4.845 -6.277 35.500 1.00 73.44 294 SER A CA 1
ATOM 2312 C C . SER A 1 294 ? -5.261 -5.178 34.521 1.00 73.44 294 SER A C 1
ATOM 2314 O O . SER A 1 294 ? -4.527 -4.206 34.331 1.00 73.44 294 SER A O 1
ATOM 2316 N N . GLY A 1 295 ? -6.447 -5.290 33.919 1.00 78.62 295 GLY A N 1
ATOM 2317 C CA . GLY A 1 295 ? -6.953 -4.326 32.947 1.00 78.62 295 GLY A CA 1
ATOM 2318 C C . GLY A 1 295 ? -8.472 -4.201 32.957 1.00 78.62 295 GLY A C 1
ATOM 2319 O O . GLY A 1 295 ? -9.100 -4.516 31.944 1.00 78.6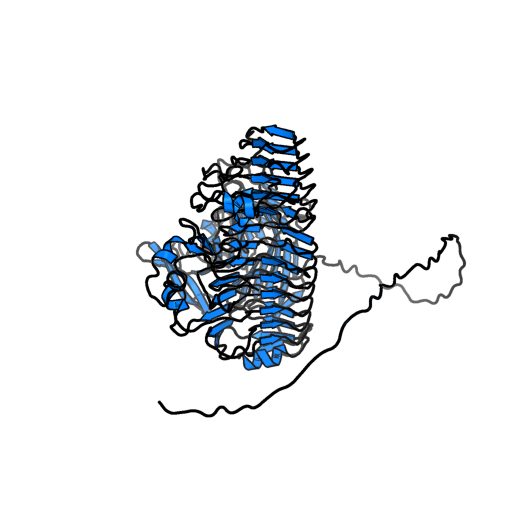2 295 GLY A O 1
ATOM 2320 N N . PRO A 1 296 ? -9.087 -3.700 34.048 1.00 86.62 296 PRO A N 1
ATOM 2321 C CA . PRO A 1 296 ? -10.531 -3.519 34.101 1.00 86.62 296 PRO A CA 1
ATOM 2322 C C . PRO A 1 296 ? -11.009 -2.603 32.973 1.00 86.62 296 PRO A C 1
ATOM 2324 O O . PRO A 1 296 ? -10.352 -1.614 32.625 1.00 86.62 296 PRO A O 1
ATOM 2327 N N . ALA A 1 297 ? -12.162 -2.939 32.401 1.00 90.88 297 ALA A N 1
ATOM 2328 C CA . ALA A 1 297 ? -12.784 -2.126 31.370 1.00 90.88 297 ALA A CA 1
ATOM 2329 C C . ALA A 1 297 ? -13.402 -0.861 31.979 1.00 90.88 297 ALA A C 1
ATOM 2331 O O . ALA A 1 297 ? -14.009 -0.917 33.053 1.00 90.88 297 ALA A O 1
ATOM 2332 N N . TYR A 1 298 ? -13.259 0.270 31.292 1.00 95.19 298 TYR A N 1
ATOM 2333 C CA . TYR A 1 298 ? -13.864 1.524 31.726 1.00 95.19 298 TYR A CA 1
ATOM 2334 C C . TYR A 1 298 ? -15.329 1.579 31.296 1.00 95.19 298 TYR A C 1
ATOM 2336 O O . TYR A 1 298 ? -15.655 1.398 30.124 1.00 95.19 298 TYR A O 1
ATOM 2344 N N . ARG A 1 299 ? -16.220 1.781 32.272 1.00 94.62 299 ARG A N 1
ATOM 2345 C CA . ARG A 1 299 ? -17.677 1.752 32.070 1.00 94.62 299 ARG A CA 1
ATOM 2346 C C . ARG A 1 299 ? -18.273 3.109 31.726 1.00 94.62 299 ARG A C 1
ATOM 2348 O O . ARG A 1 299 ? -19.392 3.152 31.238 1.00 94.62 299 ARG A O 1
ATOM 2355 N N . GLU A 1 300 ? -17.534 4.177 31.977 1.00 97.12 300 GLU A N 1
ATOM 2356 C CA . GLU A 1 300 ? -17.891 5.546 31.636 1.00 97.12 300 GLU A CA 1
ATOM 2357 C C . GLU A 1 300 ? -16.634 6.423 31.657 1.00 97.12 300 GLU A C 1
ATOM 2359 O O . GLU A 1 300 ? -15.618 6.055 32.255 1.00 97.12 300 GLU A O 1
ATOM 2364 N N . GLY A 1 301 ? -16.707 7.593 31.034 1.00 98.06 301 GLY A N 1
ATOM 2365 C CA . GLY A 1 301 ? -15.690 8.632 31.137 1.00 98.06 301 GLY A CA 1
ATOM 2366 C C . GLY A 1 301 ? -15.830 9.701 30.060 1.00 98.06 301 GLY A C 1
ATOM 2367 O O . GLY A 1 301 ? -16.729 9.666 29.222 1.00 98.06 301 GLY A O 1
ATOM 2368 N N . PHE A 1 302 ? -14.927 10.669 30.087 1.00 98.69 302 PHE A N 1
ATOM 2369 C CA . PHE A 1 302 ? -14.918 11.810 29.182 1.00 98.69 302 PHE A CA 1
ATOM 2370 C C . PHE A 1 302 ? -14.204 11.500 27.864 1.00 98.69 302 PHE A C 1
ATOM 2372 O O . PHE A 1 302 ? -13.348 10.610 27.775 1.00 98.69 302 PHE A O 1
ATOM 2379 N N . PHE A 1 303 ? -14.555 12.271 26.839 1.00 98.75 303 PHE A N 1
ATOM 2380 C CA . PHE A 1 303 ? -13.913 12.274 25.529 1.00 98.75 303 PHE A CA 1
ATOM 2381 C C . PHE A 1 303 ? -13.081 13.547 25.350 1.00 98.75 303 PHE A C 1
ATOM 2383 O O . PHE A 1 303 ? -13.511 14.624 25.761 1.00 98.75 303 PHE A O 1
ATOM 2390 N N . GLY A 1 304 ? -11.907 13.442 24.723 1.00 98.44 304 GLY A N 1
ATOM 2391 C CA . GLY A 1 304 ? -11.059 14.603 24.459 1.00 98.44 304 GLY A CA 1
ATOM 2392 C C . GLY A 1 304 ? -10.254 14.504 23.168 1.00 98.44 304 GLY A C 1
ATOM 2393 O O . GLY A 1 304 ? -9.561 13.513 22.924 1.00 98.44 304 GLY A O 1
ATOM 2394 N N . PHE A 1 305 ? -10.278 15.578 22.379 1.00 98.62 305 PHE A N 1
ATOM 2395 C CA . PHE A 1 305 ? -9.369 15.779 21.251 1.00 98.62 305 PHE A CA 1
ATOM 2396 C C . PHE A 1 305 ? -7.997 16.207 21.768 1.00 98.62 305 PHE A C 1
ATOM 2398 O O . PHE A 1 305 ? -7.896 17.206 22.480 1.00 98.62 305 PHE A O 1
ATOM 2405 N N . ARG A 1 306 ? -6.924 15.498 21.402 1.00 97.81 306 ARG A N 1
ATOM 2406 C CA . ARG A 1 306 ? -5.572 15.740 21.928 1.00 97.81 306 ARG A CA 1
ATOM 2407 C C . ARG A 1 306 ? -4.588 16.112 20.815 1.00 97.81 306 ARG A C 1
ATOM 2409 O O . ARG A 1 306 ? -4.403 15.402 19.832 1.00 97.81 306 ARG A O 1
ATOM 2416 N N . MET A 1 307 ? -3.885 17.226 20.998 1.00 96.38 307 MET A N 1
ATOM 2417 C CA . MET A 1 307 ? -3.094 17.861 19.936 1.00 96.38 307 MET A CA 1
ATOM 2418 C C . MET A 1 307 ? -1.746 18.409 20.407 1.00 96.38 307 MET A C 1
ATOM 2420 O O . MET A 1 307 ? -1.684 19.125 21.402 1.00 96.38 307 MET A O 1
ATOM 2424 N N . VAL A 1 308 ? -0.650 18.166 19.688 1.00 94.25 308 VAL A N 1
ATOM 2425 C CA . VAL A 1 308 ? 0.665 18.735 20.047 1.00 94.25 308 VAL A CA 1
ATOM 2426 C C . VAL A 1 308 ? 1.307 19.398 18.845 1.00 94.25 308 VAL A C 1
ATOM 2428 O O . VAL A 1 308 ? 1.712 18.715 17.912 1.00 94.25 308 VAL A O 1
ATOM 2431 N N . GLY A 1 309 ? 1.464 20.722 18.893 1.00 95.56 309 GLY A N 1
ATOM 2432 C CA . GLY A 1 309 ? 2.180 21.446 17.844 1.00 95.56 309 GLY A CA 1
ATOM 2433 C C . GLY A 1 309 ? 1.577 21.222 16.459 1.00 95.56 309 GLY A C 1
ATOM 2434 O O . GLY A 1 309 ? 2.301 20.855 15.536 1.00 95.56 309 GLY A O 1
ATOM 2435 N N . THR A 1 310 ? 0.258 21.361 16.325 1.00 97.12 310 THR A N 1
ATOM 2436 C CA . THR A 1 310 ? -0.476 20.999 15.105 1.00 97.12 310 THR A CA 1
ATOM 2437 C C . THR A 1 310 ? -1.667 21.928 14.848 1.00 97.12 310 THR A C 1
ATOM 2439 O O . THR A 1 310 ? -1.947 22.816 15.653 1.00 97.12 310 THR A O 1
ATOM 2442 N N . HIS A 1 311 ? -2.329 21.756 13.706 1.00 98.19 311 HIS A N 1
ATOM 2443 C CA . HIS A 1 311 ? -3.583 22.413 13.353 1.00 98.19 311 HIS A CA 1
ATOM 2444 C C . HIS A 1 311 ? -4.578 21.332 12.957 1.00 98.19 311 HIS A C 1
ATOM 2446 O O . HIS A 1 311 ? -4.297 20.600 12.011 1.00 98.19 311 HIS A O 1
ATOM 2452 N N . HIS A 1 312 ? -5.701 21.226 13.663 1.00 98.44 312 HIS A N 1
ATOM 2453 C CA . HIS A 1 312 ? -6.788 20.311 13.322 1.00 98.44 312 HIS A CA 1
ATOM 2454 C C . HIS A 1 312 ? -8.095 21.085 13.181 1.00 98.44 312 HIS A C 1
ATOM 2456 O O . HIS A 1 312 ? -8.360 22.002 13.956 1.00 98.44 312 HIS A O 1
ATOM 2462 N N . VAL A 1 313 ? -8.903 20.671 12.211 1.00 98.56 313 VAL A N 1
ATOM 2463 C CA . VAL A 1 313 ? -10.266 21.159 12.000 1.00 98.56 313 VAL A CA 1
ATOM 2464 C C . VAL A 1 313 ? -11.198 19.964 12.135 1.00 98.56 313 VAL A C 1
ATOM 2466 O O . VAL A 1 313 ? -11.121 19.042 11.318 1.00 98.56 313 VAL A O 1
ATOM 2469 N N . TYR A 1 314 ? -12.033 19.954 13.173 1.00 98.62 314 TYR A N 1
ATOM 2470 C CA . TYR A 1 314 ? -12.969 18.862 13.454 1.00 98.62 314 TYR A CA 1
ATOM 2471 C C . TYR A 1 314 ? -14.394 19.230 13.051 1.00 98.62 314 TYR A C 1
ATOM 2473 O O . TYR A 1 314 ? -14.797 20.385 13.147 1.00 98.62 314 TYR A O 1
ATOM 2481 N N . SER A 1 315 ? -15.168 18.240 12.621 1.00 97.94 315 SER A N 1
ATOM 2482 C CA . SER A 1 315 ? -16.581 18.391 12.249 1.00 97.94 315 SER A CA 1
ATOM 2483 C C . SER A 1 315 ? -17.345 17.091 12.507 1.00 97.94 315 SER A C 1
ATOM 2485 O O . SER A 1 315 ? -16.728 16.048 12.736 1.00 97.94 315 SER A O 1
ATOM 2487 N N . ASN A 1 316 ? -18.678 17.137 12.452 1.00 95.75 316 ASN A N 1
ATOM 2488 C CA . ASN A 1 316 ? -19.545 15.958 12.539 1.00 95.75 316 ASN A CA 1
ATOM 2489 C C . ASN A 1 316 ? -19.314 15.103 13.802 1.00 95.75 316 ASN A C 1
ATOM 2491 O O . ASN A 1 316 ? -19.257 13.875 13.705 1.00 95.75 316 ASN A O 1
ATOM 2495 N N . PHE A 1 317 ? -19.160 15.715 14.984 1.00 97.94 317 PHE A N 1
ATOM 2496 C CA . PHE A 1 317 ? -19.040 14.948 16.227 1.00 97.94 317 PHE A CA 1
ATOM 2497 C C . PHE A 1 317 ? -20.381 14.285 16.550 1.00 97.94 317 PHE A C 1
ATOM 2499 O O . PHE A 1 317 ? -21.403 14.961 16.683 1.00 97.94 317 PHE A O 1
ATOM 2506 N N . ARG A 1 318 ? -20.398 12.955 16.633 1.00 98.06 318 ARG A N 1
ATOM 2507 C CA . ARG A 1 318 ? -21.589 12.136 16.896 1.00 98.06 318 ARG A CA 1
ATOM 2508 C C . ARG A 1 318 ? -21.252 11.038 17.894 1.00 98.06 318 ARG A C 1
ATOM 2510 O O . ARG A 1 318 ? -20.170 10.456 17.838 1.00 98.06 318 ARG A O 1
ATOM 2517 N N . VAL A 1 319 ? -22.204 10.702 18.753 1.00 98.38 319 VAL A N 1
ATOM 2518 C CA . VAL A 1 319 ? -22.119 9.561 19.667 1.00 98.38 319 VAL A CA 1
ATOM 2519 C C . VAL A 1 319 ? -23.366 8.716 19.489 1.00 98.38 319 VAL A C 1
ATOM 2521 O O . VAL A 1 319 ? -24.470 9.194 19.727 1.00 98.38 319 VAL A O 1
ATOM 2524 N N . HIS A 1 320 ? -23.194 7.468 19.074 1.00 97.94 320 HIS A N 1
ATOM 2525 C CA . HIS A 1 320 ? -24.284 6.506 18.926 1.00 97.94 320 HIS A CA 1
ATOM 2526 C C . HIS A 1 320 ? -24.239 5.468 20.036 1.00 97.94 320 HIS A C 1
ATOM 2528 O O . HIS A 1 320 ? -23.156 5.087 20.490 1.00 97.94 320 HIS A O 1
ATOM 2534 N N . GLU A 1 321 ? -25.407 4.971 20.418 1.00 97.06 321 GLU A N 1
ATOM 2535 C CA . GLU A 1 321 ? -25.541 3.781 21.244 1.00 97.06 321 GLU A CA 1
ATOM 2536 C C . GLU A 1 321 ? -25.097 2.542 20.462 1.00 97.06 321 GLU A C 1
ATOM 2538 O O . GLU A 1 321 ? -25.275 2.438 19.246 1.00 97.06 321 GLU A O 1
ATOM 2543 N N . LEU A 1 322 ? -24.534 1.574 21.175 1.00 94.50 322 LEU A N 1
ATOM 2544 C CA . LEU A 1 322 ? -24.269 0.237 20.675 1.00 94.50 322 LEU A CA 1
ATOM 2545 C C . LEU A 1 322 ? -25.130 -0.755 21.451 1.00 94.50 322 LEU A C 1
ATOM 2547 O O . LEU A 1 322 ? -24.943 -0.980 22.646 1.00 94.50 322 LEU A O 1
ATOM 2551 N N . LEU A 1 323 ? -26.073 -1.373 20.752 1.00 89.00 323 LEU A N 1
ATOM 2552 C CA . LEU A 1 323 ? -26.997 -2.335 21.334 1.00 89.00 323 LEU A CA 1
ATOM 2553 C C . LEU A 1 323 ? -26.413 -3.741 21.197 1.00 89.00 323 LEU A C 1
ATOM 2555 O O . LEU A 1 323 ? -25.991 -4.093 20.092 1.00 89.00 323 LEU A O 1
ATOM 2559 N N . PRO A 1 324 ? -26.398 -4.566 22.261 1.00 85.25 324 PRO A N 1
ATOM 2560 C CA . PRO A 1 324 ? -26.002 -5.960 22.142 1.00 85.25 324 PRO A CA 1
ATOM 2561 C C . PRO A 1 324 ? -26.796 -6.662 21.037 1.00 85.25 324 PRO A C 1
ATOM 2563 O O . PRO A 1 324 ? -28.000 -6.441 20.886 1.00 85.25 324 PRO A O 1
ATOM 2566 N N . VAL A 1 325 ? -26.137 -7.519 20.260 1.00 70.88 325 VAL A N 1
ATOM 2567 C CA . VAL A 1 325 ? -26.864 -8.413 19.353 1.00 70.88 325 VAL A CA 1
ATOM 2568 C C . VAL A 1 325 ? -27.504 -9.504 20.207 1.00 70.88 325 VAL A C 1
ATOM 2570 O O . VAL A 1 325 ? -26.830 -10.442 20.631 1.00 70.88 325 VAL A O 1
ATOM 2573 N N . GLU A 1 326 ? -28.799 -9.373 20.488 1.00 63.75 326 GLU A N 1
ATOM 2574 C CA . GLU A 1 326 ? -29.570 -10.461 21.087 1.00 63.75 326 GLU A CA 1
ATOM 2575 C C . GLU A 1 326 ? -29.631 -11.625 20.091 1.00 63.75 326 GLU A C 1
ATOM 2577 O O . GLU A 1 326 ? -29.928 -11.444 18.909 1.00 63.75 326 GLU A O 1
ATOM 2582 N N . THR A 1 327 ? -29.302 -12.831 20.557 1.00 49.09 327 THR A N 1
ATOM 2583 C CA . THR A 1 327 ? -29.173 -14.044 19.730 1.00 49.09 327 THR A CA 1
ATOM 2584 C C . THR A 1 327 ? -30.465 -14.463 19.025 1.00 49.09 327 THR A C 1
ATOM 2586 O O . THR A 1 327 ? -30.424 -15.333 18.158 1.00 49.09 327 THR A O 1
ATOM 2589 N N . GLU A 1 328 ? -31.596 -13.839 19.351 1.00 43.53 328 GLU A N 1
ATOM 2590 C CA . GLU A 1 328 ? -32.893 -14.072 18.728 1.00 43.53 328 GLU A CA 1
ATOM 2591 C C . GLU A 1 328 ? -33.589 -12.715 18.512 1.00 43.53 328 GLU A C 1
ATOM 2593 O O . GLU A 1 328 ? -33.955 -12.051 19.472 1.00 43.53 328 GLU A O 1
ATOM 2598 N N . ASN A 1 329 ? -33.793 -12.316 17.250 1.00 45.66 329 ASN A N 1
ATOM 2599 C CA . ASN A 1 329 ? -34.576 -11.143 16.809 1.00 45.66 329 ASN A CA 1
ATOM 2600 C C . ASN A 1 329 ? -33.909 -9.753 16.855 1.00 45.66 329 ASN A C 1
ATOM 2602 O O . ASN A 1 329 ? -34.522 -8.788 17.307 1.00 45.66 329 ASN A O 1
ATOM 2606 N N . SER A 1 330 ? -32.707 -9.591 16.294 1.00 43.41 330 SER A N 1
ATOM 2607 C CA . SER A 1 330 ? -32.240 -8.250 15.914 1.00 43.41 330 SER A CA 1
ATOM 2608 C C . SER A 1 330 ? -32.548 -7.963 14.444 1.00 43.41 330 SER A C 1
ATOM 2610 O O . SER A 1 330 ? -32.238 -8.795 13.595 1.00 43.41 330 SER A O 1
ATOM 2612 N N . ASP A 1 331 ? -33.082 -6.774 14.171 1.00 47.16 331 ASP A N 1
ATOM 2613 C CA . ASP A 1 331 ? -33.359 -6.133 12.870 1.00 47.16 331 ASP A CA 1
ATOM 2614 C C . ASP A 1 331 ? -32.095 -5.922 11.986 1.00 47.16 331 ASP A C 1
ATOM 2616 O O . ASP A 1 331 ? -31.934 -4.908 11.308 1.00 47.16 331 ASP A O 1
ATOM 2620 N N . SER A 1 332 ? -31.128 -6.848 12.007 1.00 50.53 332 SER A N 1
ATOM 2621 C CA . SER A 1 332 ? -30.019 -6.854 11.054 1.00 50.53 332 SER A CA 1
ATOM 2622 C C . SER A 1 332 ? -30.529 -7.335 9.697 1.00 50.53 332 SER A C 1
ATOM 2624 O O . SER A 1 332 ? -31.249 -8.329 9.613 1.00 50.53 332 SER A O 1
ATOM 2626 N N . SER A 1 333 ? -30.119 -6.674 8.610 1.00 61.44 333 SER A N 1
ATOM 2627 C CA . SER A 1 333 ? -30.498 -7.063 7.240 1.00 61.44 333 SER A CA 1
ATOM 2628 C C . SER A 1 333 ? -30.102 -8.501 6.882 1.00 61.44 333 SER A C 1
ATOM 2630 O O . SER A 1 333 ? -30.656 -9.069 5.943 1.00 61.44 333 SER A O 1
ATOM 2632 N N . HIS A 1 334 ? -29.172 -9.103 7.639 1.00 72.31 334 HIS A N 1
ATOM 2633 C CA . HIS A 1 334 ? -28.649 -10.448 7.409 1.00 72.31 334 HIS A CA 1
ATOM 2634 C C . HIS A 1 334 ? -28.543 -11.275 8.703 1.00 72.31 334 HIS A C 1
ATOM 2636 O O . HIS A 1 334 ? -28.030 -10.760 9.702 1.00 72.31 334 HIS A O 1
ATOM 2642 N N . PRO A 1 335 ? -28.957 -12.560 8.716 1.00 85.50 335 PRO A N 1
ATOM 2643 C CA . PRO A 1 335 ? -28.690 -13.488 9.817 1.00 85.50 335 PRO A CA 1
ATOM 2644 C C . PRO A 1 335 ? -27.190 -13.744 10.029 1.00 85.50 335 PRO A C 1
ATOM 2646 O O . PRO A 1 335 ? -26.446 -14.002 9.077 1.00 85.50 335 PRO A O 1
ATOM 2649 N N . ILE A 1 336 ? -26.763 -13.747 11.296 1.00 87.06 336 ILE A N 1
ATOM 2650 C CA . ILE A 1 336 ? -25.386 -14.070 11.691 1.00 87.06 336 ILE A CA 1
ATOM 2651 C C . ILE A 1 336 ? -25.162 -15.585 11.661 1.00 87.06 336 ILE A C 1
ATOM 2653 O O . ILE A 1 336 ? -25.905 -16.351 12.272 1.00 87.06 336 ILE A O 1
ATOM 2657 N N . VAL A 1 337 ? -24.090 -16.019 10.997 1.00 93.88 337 VAL A N 1
ATOM 2658 C CA . VAL A 1 337 ? -23.635 -17.412 10.945 1.00 93.88 337 VAL A CA 1
ATOM 2659 C C . VAL A 1 337 ? -22.214 -17.499 11.479 1.00 93.88 337 VAL A C 1
ATOM 2661 O O . VAL A 1 337 ? -21.261 -17.106 10.811 1.00 93.88 337 VAL A O 1
ATOM 2664 N N . ARG A 1 338 ? -22.072 -18.036 12.692 1.00 93.94 338 ARG A N 1
ATOM 2665 C CA . ARG A 1 338 ? -20.767 -18.282 13.313 1.00 93.94 338 ARG A CA 1
ATOM 2666 C C . ARG A 1 338 ? -20.167 -19.582 12.786 1.00 93.94 338 ARG A C 1
ATOM 2668 O O . ARG A 1 338 ? -20.884 -20.577 12.668 1.00 93.94 338 ARG A O 1
ATOM 2675 N N . VAL A 1 339 ? -18.878 -19.561 12.461 1.00 97.00 339 VAL A N 1
ATOM 2676 C CA . VAL A 1 339 ? -18.129 -20.730 11.986 1.00 97.00 339 VAL A CA 1
ATOM 2677 C C . VAL A 1 339 ? -16.776 -20.838 12.690 1.00 97.00 339 VAL A C 1
ATOM 2679 O O . VAL A 1 339 ? -16.103 -19.835 12.896 1.00 97.00 339 VAL A O 1
ATOM 2682 N N . ASP A 1 340 ? -16.349 -22.053 13.016 1.00 96.25 340 ASP A N 1
ATOM 2683 C CA . ASP A 1 340 ? -15.108 -22.342 13.765 1.00 96.25 340 ASP A CA 1
ATOM 2684 C C . ASP A 1 340 ? -14.154 -23.279 13.001 1.00 96.25 340 ASP A C 1
ATOM 2686 O O . ASP A 1 340 ? -13.211 -23.850 13.545 1.00 96.25 340 ASP A O 1
ATOM 2690 N N . SER A 1 341 ? -14.440 -23.525 11.722 1.00 96.38 341 SER A N 1
ATOM 2691 C CA . SER A 1 341 ? -13.700 -24.483 10.906 1.00 96.38 341 SER A CA 1
ATOM 2692 C C . SER A 1 341 ? -13.832 -24.183 9.417 1.00 96.38 341 SER A C 1
ATOM 2694 O O . SER A 1 341 ? -14.829 -23.637 8.940 1.00 96.38 341 SER A O 1
ATOM 2696 N N . ILE A 1 342 ? -12.826 -24.603 8.645 1.00 95.12 342 ILE A N 1
ATOM 2697 C CA . ILE A 1 342 ? -12.779 -24.404 7.188 1.00 95.12 342 ILE A CA 1
ATOM 2698 C C . ILE A 1 342 ? -13.982 -25.041 6.481 1.00 95.12 342 ILE A C 1
ATOM 2700 O O . ILE A 1 342 ? -14.525 -24.465 5.539 1.00 95.12 342 ILE A O 1
ATOM 2704 N N . ASP A 1 343 ? -14.441 -26.204 6.940 1.00 94.88 343 ASP A N 1
ATOM 2705 C CA . ASP A 1 343 ? -15.592 -26.881 6.339 1.00 94.88 343 ASP A CA 1
ATOM 2706 C C . ASP A 1 343 ? -16.917 -26.174 6.637 1.00 94.88 343 ASP A C 1
ATOM 2708 O O . ASP A 1 343 ? -17.801 -26.149 5.776 1.00 94.88 343 ASP A O 1
ATOM 2712 N N . GLN A 1 344 ? -17.068 -25.572 7.819 1.00 97.19 344 GLN A N 1
ATOM 2713 C CA . GLN A 1 344 ? -18.227 -24.734 8.117 1.00 97.19 344 GLN A CA 1
ATOM 2714 C C . GLN A 1 344 ? -18.199 -23.445 7.292 1.00 97.19 344 GLN A C 1
ATOM 2716 O O . GLN A 1 344 ? -19.210 -23.122 6.666 1.00 97.19 344 GLN A O 1
ATOM 2721 N N . LEU A 1 345 ? -17.044 -22.773 7.193 1.00 97.06 345 LEU A N 1
ATOM 2722 C CA . LEU A 1 345 ? -16.879 -21.590 6.343 1.00 97.06 345 LEU A CA 1
ATOM 2723 C C . LEU A 1 345 ? -17.247 -21.900 4.886 1.00 97.06 345 LEU A C 1
ATOM 2725 O O . LEU A 1 345 ? -18.031 -21.175 4.277 1.00 97.06 345 LEU A O 1
ATOM 2729 N N . ARG A 1 346 ? -16.757 -23.019 4.337 1.00 95.62 346 ARG A N 1
ATOM 2730 C CA . ARG A 1 346 ? -17.093 -23.478 2.976 1.00 95.62 346 ARG A CA 1
ATOM 2731 C C . ARG A 1 346 ? -18.589 -23.685 2.765 1.00 95.62 346 ARG A C 1
ATOM 2733 O O . ARG A 1 346 ? -19.086 -23.383 1.685 1.00 95.62 346 ARG A O 1
ATOM 2740 N N . LYS A 1 347 ? -19.300 -24.229 3.756 1.00 96.88 347 LYS A N 1
ATOM 2741 C CA . LYS A 1 347 ? -20.753 -24.452 3.676 1.00 96.88 347 LYS A CA 1
ATOM 2742 C C . LYS A 1 347 ? -21.532 -23.142 3.781 1.00 96.88 347 LYS A C 1
ATOM 2744 O O . LYS A 1 347 ? -22.498 -22.967 3.042 1.00 96.88 347 LYS A O 1
ATOM 2749 N N . ALA A 1 348 ? -21.122 -22.245 4.677 1.00 97.75 348 ALA A N 1
ATOM 2750 C CA . ALA A 1 348 ? -21.751 -20.939 4.856 1.00 97.75 348 ALA A CA 1
ATOM 2751 C C . ALA A 1 348 ? -21.585 -20.074 3.597 1.00 97.75 348 ALA A C 1
ATOM 2753 O O . ALA A 1 348 ? -22.572 -19.627 3.031 1.00 97.75 348 ALA A O 1
ATOM 2754 N N . ALA A 1 349 ? -20.365 -19.983 3.058 1.00 97.06 349 ALA A N 1
ATOM 2755 C CA . ALA A 1 349 ? -20.010 -19.173 1.887 1.00 97.06 349 ALA A CA 1
ATOM 2756 C C . ALA A 1 349 ? -20.821 -19.465 0.601 1.00 97.06 349 ALA A C 1
ATOM 2758 O O . ALA A 1 349 ? -20.784 -18.691 -0.359 1.00 97.06 349 ALA A O 1
ATOM 2759 N N . GLN A 1 350 ? -21.548 -20.584 0.552 1.00 97.62 350 GLN A N 1
ATOM 2760 C CA . GLN A 1 350 ? -22.408 -20.952 -0.573 1.00 97.62 350 GLN A CA 1
ATOM 2761 C C . GLN A 1 350 ? -23.817 -20.348 -0.504 1.00 97.62 350 GLN A C 1
ATOM 2763 O O . GLN A 1 350 ? -24.521 -20.352 -1.514 1.00 97.62 350 GLN A O 1
ATOM 2768 N N . ARG A 1 351 ? -24.246 -19.855 0.661 1.00 97.50 351 ARG A N 1
ATOM 2769 C CA . ARG A 1 351 ? -25.571 -19.261 0.885 1.00 97.50 351 ARG A CA 1
ATOM 2770 C C . ARG A 1 351 ? -25.474 -17.737 0.843 1.00 97.50 351 ARG A C 1
ATOM 2772 O O . ARG A 1 351 ? -24.403 -17.190 1.063 1.00 97.50 351 ARG A O 1
ATOM 2779 N N . SER A 1 352 ? -26.579 -17.081 0.503 1.00 96.81 352 SER A N 1
ATOM 2780 C CA . SER A 1 352 ? -26.649 -15.623 0.313 1.00 96.81 352 SER A CA 1
ATOM 2781 C C . SER A 1 352 ? -27.304 -14.933 1.504 1.00 96.81 352 SER A C 1
ATOM 2783 O O . SER A 1 352 ? -28.038 -15.592 2.247 1.00 96.81 352 SER A O 1
ATOM 2785 N N . GLY A 1 353 ? -27.110 -13.622 1.624 1.00 92.38 353 GLY A N 1
ATOM 2786 C CA . GLY A 1 353 ? -27.786 -12.800 2.619 1.00 92.38 353 GLY A CA 1
ATOM 2787 C C . GLY A 1 353 ? -27.323 -13.102 4.041 1.00 92.38 353 GLY A C 1
ATOM 2788 O O . GLY A 1 353 ? -28.163 -13.248 4.923 1.00 92.38 353 GLY A O 1
ATOM 2789 N N . GLN A 1 354 ? -26.027 -13.295 4.273 1.00 93.44 354 GLN A N 1
ATOM 2790 C CA . GLN A 1 354 ? -25.493 -13.731 5.564 1.00 93.44 354 GLN A CA 1
ATOM 2791 C C . GLN A 1 354 ? -24.422 -12.794 6.096 1.00 93.44 354 GLN A C 1
ATOM 2793 O O . GLN A 1 354 ? -23.599 -12.271 5.351 1.00 93.44 354 GLN A O 1
ATOM 2798 N N . HIS A 1 355 ? -24.351 -12.704 7.420 1.00 89.44 355 HIS A N 1
ATOM 2799 C CA . HIS A 1 355 ? -23.164 -12.209 8.097 1.00 89.44 355 HIS A CA 1
ATOM 2800 C C . HIS A 1 355 ? -22.376 -13.400 8.652 1.00 89.44 355 HIS A C 1
ATOM 2802 O O . HIS A 1 355 ? -22.709 -13.955 9.698 1.00 89.44 355 HIS A O 1
ATOM 2808 N N . ILE A 1 356 ? -21.356 -13.841 7.923 1.00 94.81 356 ILE A N 1
ATOM 2809 C CA . ILE A 1 356 ? -20.525 -14.990 8.285 1.00 94.81 356 ILE A CA 1
ATOM 2810 C C . ILE A 1 356 ? -19.381 -14.506 9.174 1.00 94.81 356 ILE A C 1
ATOM 2812 O O . ILE A 1 356 ? -18.580 -13.677 8.754 1.00 94.81 356 ILE A O 1
ATOM 2816 N N . VAL A 1 357 ? -19.273 -15.050 10.382 1.00 89.50 357 VAL A N 1
ATOM 2817 C CA . VAL A 1 357 ? -18.247 -14.661 11.359 1.00 89.50 357 VAL A CA 1
ATOM 2818 C C . VAL A 1 357 ? -17.408 -15.877 11.694 1.00 89.50 357 VAL A C 1
ATOM 2820 O O . VAL A 1 357 ? -17.911 -16.828 12.297 1.00 89.50 357 VAL A O 1
ATOM 2823 N N . MET A 1 358 ? -16.140 -15.861 11.289 1.00 94.25 358 MET A N 1
ATOM 2824 C CA . MET A 1 358 ? -15.212 -16.935 11.620 1.00 94.25 358 MET A CA 1
ATOM 2825 C C . MET A 1 358 ? -14.534 -16.657 12.961 1.00 94.25 358 MET A C 1
ATOM 2827 O O . MET A 1 358 ? -14.071 -15.543 13.201 1.00 94.25 358 MET A O 1
ATOM 2831 N N . GLU A 1 359 ? -14.473 -17.656 13.840 1.00 89.06 359 GLU A N 1
ATOM 2832 C CA . GLU A 1 359 ? -13.763 -17.511 15.112 1.00 89.06 359 GLU A CA 1
ATOM 2833 C C . GLU A 1 359 ? -12.271 -17.198 14.868 1.00 89.06 359 GLU A C 1
ATOM 2835 O O . GLU A 1 359 ? -11.641 -17.851 14.029 1.00 89.06 359 GLU A O 1
ATOM 2840 N N . PRO A 1 360 ? -11.674 -16.219 15.574 1.00 87.12 360 PRO A N 1
ATOM 2841 C CA . PRO A 1 360 ? -10.239 -15.960 15.495 1.00 87.12 360 PRO A CA 1
ATOM 2842 C C . PRO A 1 360 ? -9.413 -17.206 15.830 1.00 87.12 360 PRO A C 1
ATOM 2844 O O . PRO A 1 360 ? -9.752 -17.955 16.744 1.00 87.12 360 PRO A O 1
ATOM 2847 N N . GLY A 1 361 ? -8.308 -17.416 15.118 1.00 87.56 361 GLY A N 1
ATOM 2848 C CA . GLY A 1 361 ? -7.457 -18.586 15.319 1.00 87.56 361 GLY A CA 1
ATOM 2849 C C . GLY A 1 361 ? -6.623 -18.962 14.098 1.00 87.56 361 GLY A C 1
ATOM 2850 O O . GLY A 1 361 ? -6.735 -18.360 13.027 1.00 87.56 361 GLY A O 1
ATOM 2851 N N . ASP A 1 362 ? -5.789 -19.983 14.278 1.00 95.62 362 ASP A N 1
ATOM 2852 C CA . ASP A 1 362 ? -4.953 -20.565 13.232 1.00 95.62 362 ASP A CA 1
ATOM 2853 C C . ASP A 1 362 ? -5.659 -21.744 12.556 1.00 95.62 362 ASP A C 1
ATOM 2855 O O . ASP A 1 362 ? -6.003 -22.740 13.194 1.00 95.62 362 ASP A O 1
ATOM 2859 N N . TYR A 1 363 ? -5.806 -21.674 11.235 1.00 95.56 363 TYR A N 1
ATOM 2860 C CA . TYR A 1 363 ? -6.486 -22.689 10.440 1.00 95.56 363 TYR A CA 1
ATOM 2861 C C . TYR A 1 363 ? -5.581 -23.216 9.336 1.00 95.56 363 TYR A C 1
ATOM 2863 O O . TYR A 1 363 ? -5.076 -22.469 8.498 1.00 95.56 363 TYR A O 1
ATOM 2871 N N . LEU A 1 364 ? -5.397 -24.534 9.309 1.00 92.75 364 LEU A N 1
ATOM 2872 C CA . LEU A 1 364 ? -4.668 -25.213 8.246 1.00 92.75 364 LEU A CA 1
ATOM 2873 C C . LEU A 1 364 ? -5.572 -25.426 7.026 1.00 92.75 364 LEU A C 1
ATOM 2875 O O . LEU A 1 364 ? -6.591 -26.116 7.098 1.00 92.75 364 LEU A O 1
ATOM 2879 N N . ILE A 1 365 ? -5.152 -24.916 5.872 1.00 91.12 365 ILE A N 1
ATOM 2880 C CA . ILE A 1 365 ? -5.761 -25.220 4.578 1.00 91.12 365 ILE A CA 1
ATOM 2881 C C . ILE A 1 365 ? -5.075 -26.462 3.995 1.00 91.12 365 ILE A C 1
ATOM 2883 O O . ILE A 1 365 ? -4.125 -26.380 3.219 1.00 91.12 365 ILE A O 1
ATOM 2887 N N . ALA A 1 366 ? -5.564 -27.642 4.380 1.00 84.62 366 ALA A N 1
ATOM 2888 C CA . ALA A 1 366 ? -4.990 -28.924 3.955 1.00 84.62 366 ALA A CA 1
ATOM 2889 C C . ALA A 1 366 ? -5.249 -29.270 2.471 1.00 84.62 366 ALA A C 1
ATOM 2891 O O . ALA A 1 366 ? -4.607 -30.163 1.916 1.00 84.62 366 ALA A O 1
ATOM 2892 N N . ASP A 1 367 ? -6.193 -28.585 1.815 1.00 81.31 367 ASP A N 1
ATOM 2893 C CA . ASP A 1 367 ? -6.450 -28.708 0.380 1.00 81.31 367 ASP A CA 1
ATOM 2894 C C . ASP A 1 367 ? -6.723 -27.338 -0.276 1.00 81.31 367 ASP A C 1
ATOM 2896 O O . ASP A 1 367 ? -7.358 -26.469 0.319 1.00 81.31 367 ASP A O 1
ATOM 2900 N N . ARG A 1 368 ? -6.276 -27.129 -1.526 1.00 72.94 368 ARG A N 1
ATOM 2901 C CA . ARG A 1 368 ? -6.624 -25.931 -2.318 1.00 72.94 368 ARG A CA 1
ATOM 2902 C C . ARG A 1 368 ? -7.871 -26.172 -3.178 1.00 72.94 368 ARG A C 1
ATOM 2904 O O . ARG A 1 368 ? -8.038 -25.524 -4.213 1.00 72.94 368 ARG A O 1
ATOM 2911 N N . LYS A 1 369 ? -8.810 -27.037 -2.741 1.00 75.44 369 LYS A N 1
ATOM 2912 C CA . LYS A 1 369 ? -10.178 -27.059 -3.319 1.00 75.44 369 LYS A CA 1
ATOM 2913 C C . LYS A 1 369 ? -10.838 -25.677 -3.216 1.00 75.44 369 LYS A C 1
ATOM 2915 O O . LYS A 1 369 ? 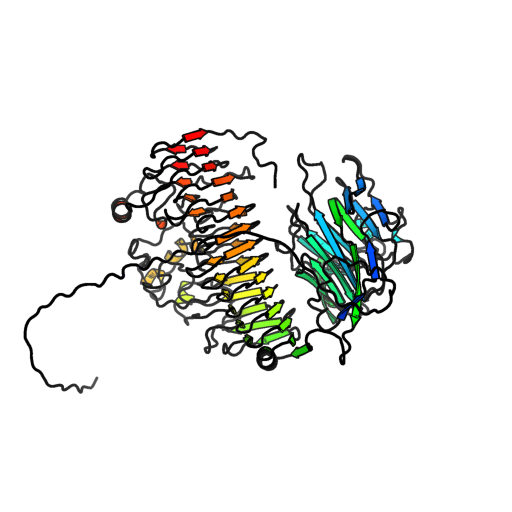-11.744 -25.372 -3.988 1.00 75.44 369 LYS A O 1
ATOM 2920 N N . GLY A 1 370 ? -10.311 -24.843 -2.320 1.00 75.50 370 GLY A N 1
ATOM 2921 C CA . GLY A 1 370 ? -10.574 -23.420 -2.232 1.00 75.50 370 GLY A CA 1
ATOM 2922 C C . GLY A 1 370 ? -11.686 -23.087 -1.245 1.00 75.50 370 GLY A C 1
ATOM 2923 O O . GLY A 1 370 ? -12.396 -23.960 -0.741 1.00 75.50 370 GLY A O 1
ATOM 2924 N N . LEU A 1 371 ? -11.808 -21.798 -0.966 1.00 92.62 371 LEU A N 1
ATOM 2925 C CA . LEU A 1 371 ? -12.919 -21.141 -0.302 1.00 92.62 371 LEU A CA 1
ATOM 2926 C C . LEU A 1 371 ? -13.758 -20.485 -1.402 1.00 92.62 371 LEU A C 1
ATOM 2928 O O . LEU A 1 371 ? -13.383 -19.458 -1.973 1.00 92.62 371 LEU A O 1
ATOM 2932 N N . VAL A 1 372 ? -14.851 -21.152 -1.772 1.00 95.75 372 VAL A N 1
ATOM 2933 C CA . VAL A 1 372 ? -15.750 -20.694 -2.836 1.00 95.75 372 VAL A CA 1
ATOM 2934 C C . VAL A 1 372 ? -16.902 -19.924 -2.208 1.00 95.75 372 VAL A C 1
ATOM 2936 O O . VAL A 1 372 ? -17.787 -20.517 -1.597 1.00 95.75 372 VAL A O 1
ATOM 2939 N N . PHE A 1 373 ? -16.886 -18.608 -2.394 1.00 97.88 373 PHE A N 1
ATOM 2940 C CA . PHE A 1 373 ? -17.952 -17.695 -2.004 1.00 97.88 373 PHE A CA 1
ATOM 2941 C C . PHE A 1 373 ? -18.889 -17.521 -3.202 1.00 97.88 373 PHE A C 1
ATOM 2943 O O . PHE A 1 373 ? -18.660 -16.695 -4.093 1.00 97.88 373 PHE A O 1
ATOM 2950 N N . SER A 1 374 ? -19.883 -18.406 -3.294 1.00 98.12 374 SER A N 1
ATOM 2951 C CA . SER A 1 374 ? -20.889 -18.407 -4.367 1.00 98.12 374 SER A CA 1
ATOM 2952 C C . SER A 1 374 ? -22.218 -17.791 -3.951 1.00 98.12 374 SER A C 1
ATOM 2954 O O . SER A 1 374 ? -22.997 -17.412 -4.823 1.00 98.12 374 SER A O 1
ATOM 2956 N N . GLY A 1 375 ? -22.484 -17.691 -2.648 1.00 97.56 375 GLY A N 1
ATOM 2957 C CA . GLY A 1 375 ? -23.568 -16.859 -2.145 1.00 97.56 375 GLY A CA 1
ATOM 2958 C C . GLY A 1 375 ? -23.304 -15.385 -2.434 1.00 97.56 375 GLY A C 1
ATOM 2959 O O . GLY A 1 375 ? -22.151 -14.997 -2.590 1.00 97.56 375 GLY A O 1
ATOM 2960 N N . SER A 1 376 ? -24.359 -14.588 -2.555 1.00 97.31 376 SER A N 1
ATOM 2961 C CA . SER A 1 376 ? -24.276 -13.137 -2.768 1.00 97.31 376 SER A CA 1
ATOM 2962 C C . SER A 1 376 ? -24.764 -12.380 -1.537 1.00 97.31 376 SER A C 1
ATOM 2964 O O . SER A 1 376 ? -25.410 -12.982 -0.682 1.00 97.31 376 SER A O 1
ATOM 2966 N N . ASP A 1 377 ? -24.491 -11.079 -1.467 1.00 91.00 377 ASP A N 1
ATOM 2967 C CA . ASP A 1 377 ? -24.966 -10.211 -0.380 1.00 91.00 377 ASP A CA 1
ATOM 2968 C C . ASP A 1 377 ? -24.557 -10.757 0.999 1.00 91.00 377 ASP A C 1
ATOM 2970 O O . ASP A 1 377 ? -25.381 -11.001 1.877 1.00 91.00 377 ASP A O 1
ATOM 2974 N N . ASN A 1 378 ? -23.263 -11.062 1.143 1.00 94.00 378 ASN A N 1
ATOM 2975 C CA . ASN A 1 378 ? -22.702 -11.554 2.398 1.00 94.00 378 ASN A CA 1
ATOM 2976 C C . ASN A 1 378 ? -21.643 -10.587 2.930 1.00 94.00 378 ASN A C 1
ATOM 2978 O O . ASN A 1 378 ? -20.777 -10.147 2.169 1.00 94.00 378 ASN A O 1
ATOM 2982 N N . ASP A 1 379 ? -21.637 -10.366 4.244 1.00 85.88 379 ASP A N 1
ATOM 2983 C CA . ASP A 1 379 ? -20.472 -9.842 4.967 1.00 85.88 379 ASP A CA 1
ATOM 2984 C C . ASP A 1 379 ? -19.735 -11.014 5.630 1.00 85.88 379 ASP A C 1
ATOM 2986 O O . ASP A 1 379 ? -20.352 -11.878 6.256 1.00 85.88 379 ASP A O 1
ATOM 2990 N N . VAL A 1 380 ? -18.423 -11.095 5.440 1.00 93.94 380 VAL A N 1
ATOM 2991 C CA . VAL A 1 380 ? -17.565 -12.186 5.905 1.00 93.94 380 VAL A CA 1
ATOM 2992 C C . VAL A 1 380 ? -16.455 -11.593 6.758 1.00 93.94 380 VAL A C 1
ATOM 2994 O O . VAL A 1 380 ? -15.519 -10.982 6.241 1.00 93.94 380 VAL A O 1
ATOM 2997 N N . GLU A 1 381 ? -16.532 -11.821 8.062 1.00 89.31 381 GLU A N 1
ATOM 2998 C CA . GLU A 1 381 ? -15.566 -11.332 9.040 1.00 89.31 381 GLU A CA 1
ATOM 2999 C C . GLU A 1 381 ? -14.526 -12.414 9.356 1.00 89.31 381 GLU A C 1
ATOM 3001 O O . GLU A 1 381 ? -14.848 -13.486 9.880 1.00 89.31 381 GLU A O 1
ATOM 3006 N N . LEU A 1 382 ? -13.270 -12.123 9.011 1.00 90.62 382 LEU A N 1
ATOM 3007 C CA . LEU A 1 382 ? -12.094 -12.972 9.216 1.00 90.62 382 LEU A CA 1
ATOM 3008 C C . LEU A 1 382 ? -11.052 -12.294 10.125 1.00 90.62 382 LEU A C 1
ATOM 3010 O O . LEU A 1 382 ? -9.895 -12.714 10.175 1.00 90.62 382 LEU A O 1
ATOM 3014 N N . THR A 1 383 ? -11.396 -11.214 10.826 1.00 80.88 383 THR A N 1
ATOM 3015 C CA . THR A 1 383 ? -10.483 -10.550 11.767 1.00 80.88 383 THR A CA 1
ATOM 3016 C C . THR A 1 383 ? -9.947 -11.543 12.803 1.00 80.88 383 THR A C 1
ATOM 3018 O O . THR A 1 383 ? -10.699 -12.252 13.461 1.00 80.88 383 THR A O 1
ATOM 3021 N N . GLY A 1 384 ? -8.618 -11.600 12.943 1.00 76.94 384 GLY A N 1
ATOM 3022 C CA . GLY A 1 384 ? -7.934 -12.544 13.835 1.00 76.94 384 GLY A CA 1
ATOM 3023 C C . GLY A 1 384 ? -7.798 -13.975 13.293 1.00 76.94 384 GLY A C 1
ATOM 3024 O O . GLY A 1 384 ? -7.227 -14.823 13.972 1.00 76.94 384 GLY A O 1
ATOM 3025 N N . VAL A 1 385 ? -8.277 -14.260 12.079 1.00 93.50 385 VAL A N 1
ATOM 3026 C CA . VAL A 1 385 ? -8.087 -15.553 11.402 1.00 93.50 385 VAL A CA 1
ATOM 3027 C C . VAL A 1 385 ? -6.741 -15.576 10.675 1.00 93.50 385 VAL A C 1
ATOM 3029 O O . VAL A 1 385 ? -6.427 -14.675 9.888 1.00 93.50 385 VAL A O 1
ATOM 3032 N N . LYS A 1 386 ? -5.964 -16.644 10.869 1.00 96.19 386 LYS A N 1
ATOM 3033 C CA . LYS A 1 386 ? -4.767 -16.953 10.079 1.00 96.19 386 LYS A CA 1
ATOM 3034 C C . LYS A 1 386 ? -4.953 -18.254 9.308 1.00 96.19 386 LYS A C 1
ATOM 3036 O O . LYS A 1 386 ? -5.136 -19.320 9.887 1.00 96.19 386 LYS A O 1
ATOM 3041 N N . LEU A 1 387 ? -4.882 -18.170 7.985 1.00 95.69 387 LEU A N 1
ATOM 3042 C CA . LEU A 1 387 ? -4.955 -19.299 7.068 1.00 95.69 387 LEU A CA 1
ATOM 3043 C C . LEU A 1 387 ? -3.537 -19.723 6.679 1.00 95.69 387 LEU A C 1
ATOM 3045 O O . LEU A 1 387 ? -2.856 -19.033 5.921 1.00 95.69 387 LEU A O 1
ATOM 3049 N N . ASN A 1 388 ? -3.101 -20.869 7.194 1.00 94.19 388 ASN A N 1
ATOM 3050 C CA . ASN A 1 388 ? -1.808 -21.468 6.876 1.00 94.19 388 ASN A CA 1
ATOM 3051 C C . ASN A 1 388 ? -1.973 -22.410 5.677 1.00 94.19 388 ASN A C 1
ATOM 3053 O O . ASN A 1 388 ? -2.745 -23.372 5.746 1.00 94.19 388 ASN A O 1
ATOM 3057 N N . VAL A 1 389 ? -1.260 -22.145 4.582 1.00 93.31 389 VAL A N 1
ATOM 3058 C CA . VAL A 1 389 ? -1.451 -22.820 3.290 1.00 93.31 389 VAL A CA 1
ATOM 3059 C C . VAL A 1 389 ? -0.141 -23.472 2.838 1.00 93.31 389 VAL A C 1
ATOM 3061 O O . VAL A 1 389 ? 0.697 -22.824 2.215 1.00 93.31 389 VAL A O 1
ATOM 3064 N N . PRO A 1 390 ? 0.083 -24.770 3.102 1.00 91.50 390 PRO A N 1
ATOM 3065 C CA . PRO A 1 390 ? 1.289 -25.430 2.616 1.00 91.50 390 PRO A CA 1
ATOM 3066 C C . PRO A 1 390 ? 1.310 -25.447 1.084 1.00 91.50 390 PRO A C 1
ATOM 3068 O O . PRO A 1 390 ? 0.411 -25.991 0.436 1.00 91.50 390 PRO A O 1
ATOM 3071 N N . ILE A 1 391 ? 2.360 -24.895 0.473 1.00 88.38 391 ILE A N 1
ATOM 3072 C CA . ILE A 1 391 ? 2.428 -24.725 -0.993 1.00 88.38 391 ILE A CA 1
ATOM 3073 C C . ILE A 1 391 ? 2.498 -26.049 -1.765 1.00 88.38 391 ILE A C 1
ATOM 3075 O O . ILE A 1 391 ? 2.361 -26.092 -2.991 1.00 88.38 391 ILE A O 1
ATOM 3079 N N . GLU A 1 392 ? 2.758 -27.152 -1.064 1.00 84.19 392 GLU A N 1
ATOM 3080 C CA . GLU A 1 392 ? 2.816 -28.484 -1.649 1.00 84.19 392 GLU A CA 1
ATOM 3081 C C . GLU A 1 392 ? 1.454 -29.139 -1.878 1.00 84.19 392 GLU A C 1
ATOM 3083 O O . GLU A 1 392 ? 1.373 -30.155 -2.581 1.00 84.19 392 GLU A O 1
ATOM 3088 N N . VAL A 1 393 ? 0.396 -28.565 -1.308 1.00 69.12 393 VAL A N 1
ATOM 3089 C CA . VAL A 1 393 ? -0.969 -29.068 -1.401 1.00 69.12 393 VAL A CA 1
ATOM 3090 C C . VAL A 1 393 ? -1.394 -29.144 -2.875 1.00 69.12 393 VAL A C 1
ATOM 3092 O O . VAL A 1 393 ? -1.595 -28.147 -3.565 1.00 69.12 393 VAL A O 1
ATOM 3095 N N . ALA A 1 394 ? -1.503 -30.375 -3.382 1.00 54.19 394 ALA A N 1
ATOM 3096 C CA . ALA A 1 394 ? -1.465 -30.687 -4.813 1.00 54.19 394 ALA A CA 1
ATOM 3097 C C . ALA A 1 394 ? -2.799 -30.526 -5.577 1.00 54.19 394 ALA A C 1
ATOM 3099 O O . ALA A 1 394 ? -2.872 -30.902 -6.750 1.00 54.19 394 ALA A O 1
ATOM 3100 N N . SER A 1 395 ? -3.864 -30.005 -4.957 1.00 60.25 395 SER A N 1
ATOM 3101 C CA . SER A 1 395 ? -5.203 -29.971 -5.570 1.00 60.25 395 SER A CA 1
ATOM 3102 C C . SER A 1 395 ? -5.804 -28.567 -5.611 1.00 60.25 395 SER A C 1
ATOM 3104 O O . SER A 1 395 ? -6.037 -27.981 -4.570 1.00 60.25 395 SER A O 1
ATOM 3106 N N . GLY A 1 396 ? -6.098 -28.063 -6.818 1.00 69.56 396 GLY A N 1
ATOM 3107 C CA . GLY A 1 396 ? -6.766 -26.775 -7.060 1.00 69.56 396 GLY A CA 1
ATOM 3108 C C . GLY A 1 396 ? -5.822 -25.603 -7.367 1.00 69.56 396 GLY A C 1
ATOM 3109 O O . GLY A 1 396 ? -4.643 -25.626 -7.027 1.00 69.56 396 GLY A O 1
ATOM 3110 N N . ARG A 1 397 ? -6.323 -24.602 -8.110 1.00 84.25 397 ARG A N 1
ATOM 3111 C CA . ARG A 1 397 ? -5.527 -23.444 -8.574 1.00 84.25 397 ARG A CA 1
ATOM 3112 C C . ARG A 1 397 ? -5.807 -22.153 -7.816 1.00 84.25 397 ARG A C 1
ATOM 3114 O O . ARG A 1 397 ? -4.922 -21.319 -7.766 1.00 84.25 397 ARG A O 1
ATOM 3121 N N . ASN A 1 398 ? -7.009 -21.964 -7.284 1.00 91.44 398 ASN A N 1
ATOM 3122 C CA . ASN A 1 398 ? -7.418 -20.705 -6.665 1.00 91.44 398 ASN A CA 1
ATOM 3123 C C . ASN A 1 398 ? -7.782 -20.986 -5.208 1.00 91.44 398 ASN A C 1
ATOM 3125 O O . ASN A 1 398 ? -8.595 -21.890 -4.998 1.00 91.44 398 ASN A O 1
ATOM 3129 N N . LEU A 1 399 ? -7.214 -20.258 -4.238 1.00 93.56 399 LEU A N 1
ATOM 3130 C CA . LEU A 1 399 ? -7.652 -20.416 -2.848 1.00 93.56 399 LEU A CA 1
ATOM 3131 C C . LEU A 1 399 ? -9.021 -19.759 -2.672 1.00 93.56 399 LEU A C 1
ATOM 3133 O O . LEU A 1 399 ? -10.006 -20.465 -2.508 1.00 93.56 399 LEU A O 1
ATOM 3137 N N . PHE A 1 400 ? -9.119 -18.441 -2.792 1.00 96.25 400 PHE A N 1
ATOM 3138 C CA . PHE A 1 400 ? -10.386 -17.718 -2.718 1.00 96.25 400 PHE A CA 1
ATOM 3139 C C . PHE A 1 400 ? -11.037 -17.592 -4.096 1.00 96.25 400 PHE A C 1
ATOM 3141 O O . PHE A 1 400 ? -10.398 -17.217 -5.084 1.00 96.25 400 PHE A O 1
ATOM 3148 N N . GLN A 1 401 ? -12.333 -17.886 -4.169 1.00 97.06 401 GLN A N 1
ATOM 3149 C CA . GLN A 1 401 ? -13.136 -17.718 -5.379 1.00 97.06 401 GLN A CA 1
ATOM 3150 C C . GLN A 1 401 ? -14.423 -16.969 -5.043 1.00 97.06 401 GLN A C 1
ATOM 3152 O O . GLN A 1 401 ? -15.378 -17.567 -4.557 1.00 97.06 401 GLN A O 1
ATOM 3157 N N . LEU A 1 402 ? -14.440 -15.666 -5.322 1.00 98.25 402 LEU A N 1
ATOM 3158 C CA . LEU A 1 402 ? -15.587 -14.788 -5.102 1.00 98.25 402 LEU A CA 1
ATOM 3159 C C . LEU A 1 402 ? -16.402 -14.750 -6.395 1.00 98.25 402 LEU A C 1
ATOM 3161 O O . LEU A 1 402 ? -16.051 -14.066 -7.362 1.00 98.25 402 LEU A O 1
ATOM 3165 N N . THR A 1 403 ? -17.430 -15.591 -6.443 1.00 98.25 403 THR A N 1
ATOM 3166 C CA . THR A 1 403 ? -18.284 -15.788 -7.626 1.00 98.25 403 THR A CA 1
ATOM 3167 C C . THR A 1 403 ? -19.687 -15.227 -7.455 1.00 98.25 403 THR A C 1
ATOM 3169 O O . THR A 1 403 ? -20.289 -14.877 -8.465 1.00 98.25 403 THR A O 1
ATOM 3172 N N . GLY A 1 404 ? -20.179 -15.122 -6.217 1.00 98.00 404 GLY A N 1
ATOM 3173 C CA . GLY A 1 404 ? -21.358 -14.318 -5.906 1.00 98.00 404 GLY A CA 1
ATOM 3174 C C . GLY A 1 404 ? -21.057 -12.822 -5.992 1.00 98.00 404 GLY A C 1
ATOM 3175 O O . GLY A 1 404 ? -19.894 -12.428 -6.124 1.00 98.00 404 GLY A O 1
ATOM 3176 N N . ASN A 1 405 ? -22.109 -12.013 -5.940 1.00 95.94 405 ASN A N 1
ATOM 3177 C CA . ASN A 1 405 ? -22.033 -10.553 -5.987 1.00 95.94 405 ASN A CA 1
ATOM 3178 C C . ASN A 1 405 ? -22.225 -9.956 -4.592 1.00 95.94 405 ASN A C 1
ATOM 3180 O O . ASN A 1 405 ? -22.704 -10.644 -3.690 1.00 95.94 405 ASN A O 1
ATOM 3184 N N . ASP A 1 406 ? -21.895 -8.678 -4.428 1.00 87.75 406 ASP A N 1
ATOM 3185 C CA . ASP A 1 406 ? -22.160 -7.933 -3.189 1.00 87.75 406 ASP A CA 1
ATOM 3186 C C . ASP A 1 406 ? -21.521 -8.594 -1.950 1.00 87.75 406 ASP A C 1
ATOM 3188 O O . ASP A 1 406 ? -22.045 -8.543 -0.840 1.00 87.75 406 ASP A O 1
ATOM 3192 N N . LEU A 1 407 ? -20.378 -9.259 -2.139 1.00 94.38 407 LEU A N 1
ATOM 3193 C CA . LEU A 1 407 ? -19.603 -9.852 -1.055 1.00 94.38 407 LEU A CA 1
ATOM 3194 C C . LEU A 1 407 ? -18.699 -8.799 -0.436 1.00 94.38 407 LEU A C 1
ATOM 3196 O O . LEU A 1 407 ? -17.946 -8.134 -1.145 1.00 94.38 407 LEU A O 1
ATOM 3200 N N . THR A 1 408 ? -18.671 -8.719 0.886 1.00 88.50 408 THR A N 1
ATOM 3201 C CA . THR A 1 408 ? -17.617 -8.012 1.613 1.00 88.50 408 THR A CA 1
ATOM 3202 C C . THR A 1 408 ? -16.847 -9.008 2.464 1.00 88.50 408 THR A C 1
ATOM 3204 O O . THR A 1 408 ? -17.433 -9.701 3.280 1.00 88.50 408 THR A O 1
ATOM 3207 N N . ILE A 1 409 ? -15.534 -9.113 2.256 1.00 94.44 409 ILE A N 1
ATOM 3208 C CA . ILE A 1 409 ? -14.633 -9.904 3.103 1.00 94.44 409 ILE A CA 1
ATOM 3209 C C . ILE A 1 409 ? -13.731 -8.943 3.874 1.00 94.44 409 ILE A C 1
ATOM 3211 O O . ILE A 1 409 ? -13.057 -8.109 3.260 1.00 94.44 409 ILE A O 1
ATOM 3215 N N . ARG A 1 410 ? -13.705 -9.064 5.202 1.00 88.31 410 ARG A N 1
ATOM 3216 C CA . ARG A 1 410 ? -12.955 -8.193 6.115 1.00 88.31 410 ARG A CA 1
ATOM 3217 C C . ARG A 1 410 ? -11.904 -8.978 6.887 1.00 88.31 410 ARG A C 1
ATOM 3219 O O . ARG A 1 410 ? -12.172 -10.058 7.402 1.00 88.31 410 ARG A O 1
ATOM 3226 N N . GLY A 1 411 ? -10.708 -8.411 6.979 1.00 82.75 411 GLY A N 1
ATOM 3227 C CA . GLY A 1 411 ? -9.606 -8.962 7.755 1.00 82.75 411 GLY A CA 1
ATOM 3228 C C . GLY A 1 411 ? -9.056 -10.276 7.198 1.00 82.75 411 GLY A C 1
ATOM 3229 O O . GLY A 1 411 ? -9.122 -10.562 6.000 1.00 82.75 411 GLY A O 1
ATOM 3230 N N . GLY A 1 412 ? -8.480 -11.069 8.098 1.00 88.12 412 GLY A N 1
ATOM 3231 C CA . GLY A 1 412 ? -7.827 -12.333 7.785 1.00 88.12 412 GLY A CA 1
ATOM 3232 C C . GLY A 1 412 ? -6.383 -12.175 7.313 1.00 88.12 412 GLY A C 1
ATOM 3233 O O . GLY A 1 412 ? -5.990 -11.185 6.687 1.00 88.12 412 GLY A O 1
ATOM 3234 N N . SER A 1 413 ? -5.577 -13.188 7.612 1.00 93.94 413 SER A N 1
ATOM 3235 C CA . SER A 1 413 ? -4.237 -13.344 7.059 1.00 93.94 413 SER A CA 1
ATOM 3236 C C . SER A 1 413 ? -4.102 -14.680 6.345 1.00 93.94 413 SER A C 1
ATOM 3238 O O . SER A 1 413 ? -4.647 -15.689 6.785 1.00 93.94 413 SER A O 1
ATOM 3240 N N . ILE A 1 414 ? -3.388 -14.674 5.228 1.00 96.00 414 ILE A N 1
ATOM 3241 C CA . ILE A 1 414 ? -3.062 -15.854 4.440 1.00 96.00 414 ILE A CA 1
ATOM 3242 C C . ILE A 1 414 ? -1.548 -15.954 4.372 1.00 96.00 414 ILE A C 1
ATOM 3244 O O . ILE A 1 414 ? -0.875 -14.989 4.001 1.00 96.00 414 ILE A O 1
ATOM 3248 N N . GLU A 1 415 ? -1.019 -17.122 4.703 1.00 95.81 415 GLU A N 1
ATOM 3249 C CA . GLU A 1 415 ? 0.402 -17.399 4.595 1.00 95.81 415 GLU A CA 1
ATOM 3250 C C . GLU A 1 415 ? 0.639 -18.720 3.866 1.00 95.81 415 GLU A C 1
ATOM 3252 O O . GLU A 1 415 ? 0.323 -19.798 4.373 1.00 95.81 415 GLU A O 1
ATOM 3257 N N . ASP A 1 416 ? 1.242 -18.624 2.683 1.00 94.81 416 ASP A N 1
ATOM 3258 C CA . ASP A 1 416 ? 1.824 -19.773 2.005 1.00 94.81 416 ASP A CA 1
ATOM 3259 C C . ASP A 1 416 ? 3.083 -20.234 2.753 1.00 94.81 416 ASP A C 1
ATOM 3261 O O . ASP A 1 416 ? 4.002 -19.439 2.977 1.00 94.81 416 ASP A O 1
ATOM 3265 N N . THR A 1 417 ? 3.168 -21.518 3.108 1.00 93.81 417 THR A N 1
ATOM 3266 C CA . THR A 1 417 ? 4.293 -22.079 3.878 1.00 93.81 417 THR A CA 1
ATOM 3267 C C . THR A 1 417 ? 5.086 -23.112 3.084 1.00 93.81 417 THR A C 1
ATOM 3269 O O . THR A 1 417 ? 4.523 -23.951 2.370 1.00 93.81 417 THR A O 1
ATOM 3272 N N . TYR A 1 418 ? 6.417 -23.060 3.204 1.00 91.38 418 TYR A N 1
ATOM 3273 C CA . TYR A 1 418 ? 7.295 -24.094 2.664 1.00 91.38 418 TYR A CA 1
ATOM 3274 C C . TYR A 1 418 ? 7.245 -25.355 3.547 1.00 91.38 418 TYR A C 1
ATOM 3276 O O . TYR A 1 418 ? 7.181 -25.233 4.772 1.00 91.38 418 TYR A O 1
ATOM 3284 N N . PRO A 1 419 ? 7.302 -26.573 2.968 1.00 86.88 419 PRO A N 1
ATOM 3285 C CA . PRO A 1 419 ? 7.255 -27.817 3.748 1.00 86.88 419 PRO A CA 1
ATOM 3286 C C . PRO A 1 419 ? 8.403 -27.988 4.752 1.00 86.88 419 PRO A C 1
ATOM 3288 O O . PRO A 1 419 ? 8.262 -28.719 5.726 1.00 86.88 419 PRO A O 1
ATOM 3291 N N . ASP A 1 420 ? 9.540 -27.333 4.513 1.00 88.81 420 ASP A N 1
ATOM 3292 C CA . ASP A 1 420 ? 10.716 -27.352 5.389 1.00 88.81 420 ASP A CA 1
ATOM 3293 C C . ASP A 1 420 ? 10.669 -26.288 6.502 1.00 88.81 420 ASP A C 1
ATOM 3295 O O . ASP A 1 420 ? 11.595 -26.202 7.306 1.00 88.81 420 ASP A O 1
ATOM 3299 N N . GLY A 1 421 ? 9.601 -25.485 6.562 1.00 90.56 421 GLY A N 1
ATOM 3300 C CA . GLY A 1 421 ? 9.436 -24.405 7.535 1.00 90.56 421 GLY A CA 1
ATOM 3301 C C . GLY A 1 421 ? 10.242 -23.141 7.227 1.00 90.56 421 GLY A C 1
ATOM 3302 O O . GLY A 1 421 ? 10.180 -22.191 8.007 1.00 90.56 421 GLY A O 1
ATOM 3303 N N . SER A 1 422 ? 10.974 -23.092 6.108 1.00 90.75 422 SER A N 1
ATOM 3304 C CA . SER A 1 422 ? 11.625 -21.860 5.662 1.00 90.75 422 SER A CA 1
ATOM 3305 C C . SER A 1 422 ? 10.588 -20.775 5.353 1.00 90.75 422 SER A C 1
ATOM 3307 O O . SER A 1 422 ? 9.438 -21.048 4.997 1.00 90.75 422 SER A O 1
ATOM 3309 N N . THR A 1 423 ? 10.988 -19.516 5.506 1.00 90.38 423 THR A N 1
ATOM 3310 C CA . THR A 1 423 ? 10.129 -18.345 5.262 1.00 90.38 423 THR A CA 1
ATOM 3311 C C . THR A 1 423 ? 10.627 -17.474 4.114 1.00 90.38 423 THR A C 1
ATOM 3313 O O . THR A 1 423 ? 9.923 -16.547 3.718 1.00 90.38 423 THR A O 1
ATOM 3316 N N . GLU A 1 424 ? 11.800 -17.790 3.562 1.00 91.25 424 GLU A N 1
ATOM 3317 C CA . GLU A 1 424 ? 12.454 -17.083 2.465 1.00 91.25 424 GLU A CA 1
ATOM 3318 C C . GLU A 1 424 ? 13.316 -18.037 1.624 1.00 91.25 424 GLU A C 1
ATOM 3320 O O . GLU A 1 424 ? 13.723 -19.104 2.079 1.00 91.25 424 GLU A O 1
ATOM 3325 N N . VAL A 1 425 ? 13.603 -17.638 0.382 1.00 92.88 425 VAL A N 1
ATOM 3326 C CA . VAL A 1 425 ? 14.528 -18.351 -0.509 1.00 92.88 425 VAL A CA 1
ATOM 3327 C C . VAL A 1 425 ? 15.839 -17.579 -0.556 1.00 92.88 425 VAL A C 1
ATOM 3329 O O . VAL A 1 425 ? 15.877 -16.479 -1.103 1.00 92.88 425 VAL A O 1
ATOM 3332 N N . THR A 1 426 ? 16.901 -18.166 -0.010 1.00 90.69 426 THR A N 1
ATOM 3333 C CA . THR A 1 426 ? 18.252 -17.580 0.013 1.00 90.69 426 THR A CA 1
ATOM 3334 C C . THR A 1 426 ? 19.180 -18.192 -1.037 1.00 90.69 426 THR A C 1
ATOM 3336 O O . THR A 1 426 ? 20.050 -17.503 -1.560 1.00 90.69 426 THR A O 1
ATOM 3339 N N . ASP A 1 427 ? 18.952 -19.455 -1.407 1.00 93.94 427 ASP A N 1
ATOM 3340 C CA . ASP A 1 427 ? 19.640 -20.141 -2.502 1.00 93.94 427 ASP A CA 1
ATOM 3341 C C . ASP A 1 427 ? 18.661 -20.426 -3.651 1.00 93.94 427 ASP A C 1
ATOM 3343 O O . ASP A 1 427 ? 17.898 -21.399 -3.652 1.00 93.94 427 ASP A O 1
ATOM 3347 N N . PHE A 1 428 ? 18.676 -19.541 -4.649 1.00 95.19 428 PHE A N 1
ATOM 3348 C CA . PHE A 1 428 ? 17.827 -19.662 -5.831 1.00 95.19 428 PHE A CA 1
ATOM 3349 C C . PHE A 1 428 ? 18.221 -20.839 -6.732 1.00 95.19 428 PHE A C 1
ATOM 3351 O O . PHE A 1 428 ? 17.332 -21.407 -7.371 1.00 95.19 428 PHE A O 1
ATOM 3358 N N . GLY A 1 429 ? 19.499 -21.225 -6.778 1.00 94.38 429 GLY A N 1
ATOM 3359 C CA . GLY A 1 429 ? 19.968 -22.361 -7.570 1.00 94.38 429 GLY A CA 1
ATOM 3360 C C . GLY A 1 429 ? 19.329 -23.650 -7.063 1.00 94.38 429 GLY A C 1
ATOM 3361 O O . GLY A 1 429 ? 18.466 -24.236 -7.734 1.00 94.38 429 GLY A O 1
ATOM 3362 N N . SER A 1 430 ? 19.619 -23.995 -5.807 1.00 94.00 430 SER A N 1
ATOM 3363 C CA . SER A 1 430 ? 19.075 -25.177 -5.126 1.00 94.00 430 SER A CA 1
ATOM 3364 C C . SER A 1 430 ? 17.544 -25.200 -5.112 1.00 94.00 430 SER A C 1
ATOM 3366 O O . SER A 1 430 ? 16.927 -26.221 -5.445 1.00 94.00 430 SER A O 1
ATOM 3368 N N . TYR A 1 431 ? 16.894 -24.064 -4.821 1.00 94.81 431 TYR A N 1
ATOM 3369 C CA . TYR A 1 431 ? 15.430 -23.951 -4.856 1.00 94.81 431 TYR A CA 1
ATOM 3370 C C . TYR A 1 431 ? 14.855 -24.385 -6.210 1.00 94.81 431 TYR A C 1
ATOM 3372 O O . TYR A 1 431 ? 13.911 -25.179 -6.295 1.00 94.81 431 TYR A O 1
ATOM 3380 N N . ASN A 1 432 ? 15.445 -23.889 -7.299 1.00 95.44 432 ASN A N 1
ATOM 3381 C CA . ASN A 1 432 ? 14.967 -24.158 -8.648 1.00 95.44 432 ASN A CA 1
ATOM 3382 C C . ASN A 1 432 ? 15.394 -25.526 -9.181 1.00 95.44 432 ASN A C 1
ATOM 3384 O O . ASN A 1 432 ? 14.871 -25.928 -10.226 1.00 95.44 432 ASN A O 1
ATOM 3388 N N . GLN A 1 433 ? 16.248 -26.273 -8.479 1.00 94.25 433 GLN A N 1
ATOM 3389 C CA . GLN A 1 433 ? 16.539 -27.686 -8.739 1.00 94.25 433 GLN A CA 1
ATOM 3390 C C . GLN A 1 433 ? 15.509 -28.620 -8.087 1.00 94.25 433 GLN A C 1
ATOM 3392 O O . GLN A 1 433 ? 15.105 -29.603 -8.715 1.00 94.25 433 GLN A O 1
ATOM 3397 N N . GLY A 1 434 ? 14.980 -28.250 -6.917 1.00 87.62 434 GLY A N 1
ATOM 3398 C CA . GLY A 1 434 ? 14.019 -29.029 -6.128 1.00 87.62 434 GLY A CA 1
ATOM 3399 C C . GLY A 1 434 ? 12.602 -29.157 -6.712 1.00 87.62 434 GLY A C 1
ATOM 3400 O O . GLY A 1 434 ? 12.374 -29.131 -7.928 1.00 87.62 434 GLY A O 1
ATOM 3401 N N . ARG A 1 435 ? 11.602 -29.333 -5.839 1.00 86.56 435 ARG A N 1
ATOM 3402 C CA . ARG A 1 435 ? 10.186 -29.449 -6.233 1.00 86.56 435 ARG A CA 1
ATOM 3403 C C . ARG A 1 435 ? 9.687 -28.135 -6.846 1.00 86.56 435 ARG A C 1
ATOM 3405 O O . ARG A 1 435 ? 9.968 -27.057 -6.348 1.00 86.56 435 ARG A O 1
ATOM 3412 N N . LYS A 1 436 ? 8.923 -28.218 -7.943 1.00 91.00 436 LYS A N 1
ATOM 3413 C CA . LYS A 1 436 ? 8.444 -27.023 -8.666 1.00 91.00 436 LYS A CA 1
ATOM 3414 C C . LYS A 1 436 ? 7.082 -26.575 -8.135 1.00 91.00 436 LYS A C 1
ATOM 3416 O O . LYS A 1 436 ? 6.086 -27.258 -8.392 1.00 91.00 436 LYS A O 1
ATOM 3421 N N . TYR A 1 437 ? 7.024 -25.426 -7.475 1.00 89.38 437 TYR A N 1
ATOM 3422 C CA . TYR A 1 437 ? 5.789 -24.853 -6.924 1.00 89.38 437 TYR A CA 1
ATOM 3423 C C . TYR A 1 437 ? 5.062 -23.927 -7.919 1.00 89.38 437 TYR A C 1
ATOM 3425 O O . TYR A 1 437 ? 5.600 -23.621 -8.985 1.00 89.38 437 TYR A O 1
ATOM 3433 N N . GLY A 1 438 ? 3.822 -23.532 -7.603 1.00 87.75 438 GLY A N 1
ATOM 3434 C CA . GLY A 1 438 ? 3.015 -22.560 -8.359 1.00 87.75 438 GLY A CA 1
ATOM 3435 C C . GLY A 1 438 ? 1.965 -23.150 -9.320 1.00 87.75 438 GLY A C 1
ATOM 3436 O O . GLY A 1 438 ? 1.570 -24.310 -9.218 1.00 87.75 438 GLY A O 1
ATOM 3437 N N . ARG A 1 439 ? 1.541 -22.340 -10.307 1.00 88.50 439 ARG A N 1
ATOM 3438 C CA . ARG A 1 439 ? 0.305 -22.453 -11.132 1.00 88.50 439 ARG A CA 1
ATOM 3439 C C . ARG A 1 439 ? -0.975 -22.150 -10.361 1.00 88.50 439 ARG A C 1
ATOM 3441 O O . ARG A 1 439 ? -1.986 -22.834 -10.540 1.00 88.50 439 ARG A O 1
ATOM 3448 N N . MET A 1 440 ? -0.911 -21.115 -9.541 1.00 92.06 440 MET A N 1
ATOM 3449 C CA . MET A 1 440 ? -1.936 -20.785 -8.567 1.00 92.06 440 MET A CA 1
ATOM 3450 C C . MET A 1 440 ? -2.291 -19.295 -8.615 1.00 92.06 440 MET A C 1
ATOM 3452 O O . MET A 1 440 ? -1.500 -18.476 -9.086 1.00 92.06 440 MET A O 1
ATOM 3456 N N . ASN A 1 441 ? -3.483 -18.968 -8.134 1.00 93.38 441 ASN A N 1
ATOM 3457 C CA . ASN A 1 441 ? -3.854 -17.638 -7.679 1.00 93.38 441 ASN A CA 1
ATOM 3458 C C . ASN A 1 441 ? -4.301 -17.745 -6.223 1.00 93.38 441 ASN A C 1
ATOM 3460 O O . ASN A 1 441 ? -4.961 -18.721 -5.842 1.00 93.38 441 ASN A O 1
ATOM 3464 N N . GLU A 1 442 ? -4.013 -16.726 -5.434 1.00 95.31 442 GLU A N 1
ATOM 3465 C CA . GLU A 1 442 ? -4.507 -16.673 -4.067 1.00 95.31 442 GLU A CA 1
ATOM 3466 C C . GLU A 1 442 ? -5.988 -16.314 -4.039 1.00 95.31 442 GLU A C 1
ATOM 3468 O O . GLU A 1 442 ? -6.785 -16.964 -3.367 1.00 95.31 442 GLU A O 1
ATOM 3473 N N . MET A 1 443 ? -6.406 -15.378 -4.887 1.00 97.62 443 MET A N 1
ATOM 3474 C CA . MET A 1 443 ? -7.793 -14.950 -4.960 1.00 97.62 443 MET A CA 1
ATOM 3475 C C . MET A 1 443 ? -8.225 -14.651 -6.389 1.00 97.62 443 MET A C 1
ATOM 3477 O O . MET A 1 443 ? -7.494 -14.047 -7.172 1.00 97.62 443 MET A O 1
ATOM 3481 N N . VAL A 1 444 ? -9.452 -15.043 -6.726 1.00 97.81 444 VAL A N 1
ATOM 3482 C CA . VAL A 1 444 ? -10.109 -14.652 -7.975 1.00 97.81 444 VAL A CA 1
ATOM 3483 C C . VAL A 1 444 ? -11.477 -14.048 -7.676 1.00 97.81 444 VAL A C 1
ATOM 3485 O O . VAL A 1 444 ? -12.325 -14.705 -7.074 1.00 97.81 444 VAL A O 1
ATOM 3488 N N . ILE A 1 445 ? -11.699 -12.824 -8.154 1.00 98.56 445 ILE A N 1
ATOM 3489 C CA . ILE A 1 445 ? -12.937 -12.052 -8.007 1.00 98.56 445 ILE A CA 1
ATOM 3490 C C . ILE A 1 445 ? -13.639 -11.984 -9.365 1.00 98.56 445 ILE A C 1
ATOM 3492 O O . ILE A 1 445 ? -13.200 -11.289 -10.292 1.00 98.56 445 ILE A O 1
ATOM 3496 N N . ARG A 1 446 ? -14.710 -12.768 -9.503 1.00 98.19 446 ARG A N 1
ATOM 3497 C CA . ARG A 1 446 ? -15.520 -12.859 -10.728 1.00 98.19 446 ARG A CA 1
ATOM 3498 C C . ARG A 1 446 ? -16.863 -12.161 -10.610 1.00 98.19 446 ARG A C 1
ATOM 3500 O O . ARG A 1 446 ? -17.295 -11.605 -11.610 1.00 98.19 446 ARG A O 1
ATOM 3507 N N . GLY A 1 447 ? -17.497 -12.228 -9.442 1.00 97.81 447 GLY A N 1
ATOM 3508 C CA . GLY A 1 447 ? -18.750 -11.519 -9.204 1.00 97.81 447 GLY A CA 1
ATOM 3509 C C . GLY A 1 447 ? -18.543 -10.013 -9.059 1.00 97.81 447 GLY A C 1
ATOM 3510 O O . GLY A 1 447 ? -17.421 -9.549 -8.814 1.00 97.81 447 GLY A O 1
ATOM 3511 N N . ASP A 1 448 ? -19.637 -9.283 -9.210 1.00 95.69 448 ASP A N 1
ATOM 3512 C CA . ASP A 1 448 ? -19.694 -7.826 -9.213 1.00 95.69 448 ASP A CA 1
ATOM 3513 C C . ASP A 1 448 ? -19.875 -7.262 -7.792 1.00 95.69 448 ASP A C 1
ATOM 3515 O O . ASP A 1 448 ? -20.357 -7.949 -6.893 1.00 95.69 448 ASP A O 1
ATOM 3519 N N . ASN A 1 449 ? -19.472 -6.004 -7.587 1.00 86.50 449 ASN A N 1
ATOM 3520 C CA . ASN A 1 449 ? -19.569 -5.269 -6.316 1.00 86.50 449 ASN A CA 1
ATOM 3521 C C . ASN A 1 449 ? -18.944 -5.998 -5.108 1.00 86.50 449 ASN A C 1
ATOM 3523 O O . ASN A 1 449 ? -19.382 -5.869 -3.967 1.00 86.50 449 ASN A O 1
ATOM 3527 N N . ASN A 1 450 ? -17.893 -6.777 -5.360 1.00 95.88 450 ASN A N 1
ATOM 3528 C CA . ASN A 1 450 ? -17.189 -7.513 -4.320 1.00 95.88 450 ASN A CA 1
ATOM 3529 C C . ASN A 1 450 ? -16.065 -6.675 -3.700 1.00 95.88 450 ASN A C 1
ATOM 3531 O O . ASN A 1 450 ? -15.298 -6.011 -4.403 1.00 95.88 450 ASN A O 1
ATOM 3535 N N . ARG A 1 451 ? -15.924 -6.749 -2.378 1.00 91.25 451 ARG A N 1
ATOM 3536 C CA . ARG A 1 451 ? -14.984 -5.967 -1.575 1.00 91.25 451 ARG A CA 1
ATOM 3537 C C . ARG A 1 451 ? -14.091 -6.876 -0.743 1.00 91.25 451 ARG A C 1
ATOM 3539 O O . ARG A 1 451 ? -14.573 -7.789 -0.080 1.00 91.25 451 ARG A O 1
ATOM 3546 N N . VAL A 1 452 ? -12.795 -6.593 -0.747 1.00 94.56 452 VAL A N 1
ATOM 3547 C CA . VAL A 1 452 ? -11.798 -7.259 0.100 1.00 94.56 452 VAL A CA 1
ATOM 3548 C C . VAL A 1 452 ? -11.069 -6.180 0.879 1.00 94.56 452 VAL A C 1
ATOM 3550 O O . VAL A 1 452 ? -10.439 -5.303 0.284 1.00 94.56 452 VAL A O 1
ATOM 3553 N N . ILE A 1 453 ? -11.213 -6.212 2.200 1.00 83.88 453 ILE A N 1
ATOM 3554 C CA . ILE A 1 453 ? -10.836 -5.112 3.084 1.00 83.88 453 ILE A CA 1
ATOM 3555 C C . ILE A 1 453 ? -9.910 -5.637 4.179 1.00 83.88 453 ILE A C 1
ATOM 3557 O O . ILE A 1 453 ? -10.286 -6.531 4.928 1.00 83.88 453 ILE A O 1
ATOM 3561 N N . GLY A 1 454 ? -8.714 -5.065 4.317 1.00 75.19 454 GLY A N 1
ATOM 3562 C CA . GLY A 1 454 ? -7.838 -5.345 5.464 1.00 75.19 454 GLY A CA 1
ATOM 3563 C C . GLY A 1 454 ? -7.160 -6.720 5.457 1.00 75.19 454 GLY A C 1
ATOM 3564 O O . GLY A 1 454 ? -6.603 -7.123 6.476 1.00 75.19 454 GLY A O 1
ATOM 3565 N N . MET A 1 455 ? -7.206 -7.454 4.343 1.00 91.88 455 MET A N 1
ATOM 3566 C CA . MET A 1 455 ? -6.615 -8.789 4.255 1.00 91.88 455 MET A CA 1
ATOM 3567 C C . MET A 1 455 ? -5.095 -8.716 4.069 1.00 91.88 455 MET A C 1
ATOM 3569 O O . MET A 1 455 ? -4.588 -7.940 3.252 1.00 91.88 455 MET A O 1
ATOM 3573 N N . LYS A 1 456 ? -4.363 -9.560 4.802 1.00 94.56 456 LYS A N 1
ATOM 3574 C CA . LYS A 1 456 ? -2.906 -9.717 4.675 1.00 94.56 456 LYS A CA 1
ATOM 3575 C C . LYS A 1 456 ? -2.585 -11.013 3.929 1.00 94.56 456 LYS A C 1
ATOM 3577 O O . LYS A 1 456 ? -3.125 -12.060 4.264 1.00 94.56 456 LYS A O 1
ATOM 3582 N N . MET A 1 457 ? -1.708 -10.966 2.933 1.00 98.12 457 MET A N 1
ATOM 3583 C CA . MET A 1 457 ? -1.312 -12.122 2.126 1.00 98.12 457 MET A CA 1
ATOM 3584 C C . MET A 1 457 ? 0.208 -12.189 2.018 1.00 98.12 457 MET A C 1
ATOM 3586 O O . MET A 1 457 ? 0.835 -11.229 1.568 1.00 98.12 457 MET A O 1
ATOM 3590 N N . ILE A 1 458 ? 0.793 -13.329 2.379 1.00 97.88 458 ILE A N 1
ATOM 3591 C CA . ILE A 1 458 ? 2.180 -13.674 2.059 1.00 97.88 458 ILE A CA 1
ATOM 3592 C C . ILE A 1 458 ? 2.148 -14.848 1.089 1.00 97.88 458 ILE A C 1
ATOM 3594 O O . ILE A 1 458 ? 1.816 -15.970 1.471 1.00 97.88 458 ILE A O 1
ATOM 3598 N N . ILE A 1 459 ? 2.474 -14.563 -0.168 1.00 96.81 459 ILE A N 1
ATOM 3599 C CA . ILE A 1 459 ? 2.326 -15.500 -1.280 1.00 96.81 459 ILE A CA 1
ATOM 3600 C C . ILE A 1 459 ? 3.697 -16.029 -1.666 1.00 96.81 459 ILE A C 1
ATOM 3602 O O . ILE A 1 459 ? 4.591 -15.252 -2.011 1.00 96.81 459 ILE A O 1
ATOM 3606 N N . ARG A 1 460 ? 3.858 -17.351 -1.642 1.00 95.75 460 ARG A N 1
ATOM 3607 C CA . ARG A 1 460 ? 5.145 -18.027 -1.851 1.00 95.75 460 ARG A CA 1
ATOM 3608 C C . ARG A 1 460 ? 5.037 -19.126 -2.892 1.00 95.75 460 ARG A C 1
ATOM 3610 O O . ARG A 1 460 ? 3.972 -19.670 -3.175 1.00 95.75 460 ARG A O 1
ATOM 3617 N N . GLY A 1 461 ? 6.180 -19.503 -3.450 1.00 93.50 461 GLY A N 1
ATOM 3618 C CA . GLY A 1 461 ? 6.262 -20.683 -4.300 1.00 93.50 461 GLY A CA 1
ATOM 3619 C C . GLY A 1 461 ? 5.931 -20.407 -5.763 1.00 93.50 461 GLY A C 1
ATOM 3620 O O . GLY A 1 461 ? 4.778 -20.270 -6.154 1.00 93.50 461 GLY A O 1
ATOM 3621 N N . SER A 1 462 ? 6.944 -20.424 -6.624 1.00 94.88 462 SER A N 1
ATOM 3622 C CA . SER A 1 462 ? 6.760 -20.368 -8.079 1.00 94.88 462 SER A CA 1
ATOM 3623 C C . SER A 1 462 ? 7.908 -21.074 -8.786 1.00 94.88 462 SER A C 1
ATOM 3625 O O . SER A 1 462 ? 8.904 -21.432 -8.163 1.00 94.88 462 SER A O 1
ATOM 3627 N N . TYR A 1 463 ? 7.784 -21.297 -10.093 1.00 94.44 463 TYR A N 1
ATOM 3628 C CA . TYR A 1 463 ? 8.898 -21.809 -10.882 1.00 94.44 463 TYR A CA 1
ATOM 3629 C C . TYR A 1 463 ? 8.959 -21.190 -12.286 1.00 94.44 463 TYR A C 1
ATOM 3631 O O . TYR A 1 463 ? 7.944 -21.201 -12.990 1.00 94.44 463 TYR A O 1
ATOM 3639 N N . PRO A 1 464 ? 10.138 -20.747 -12.751 1.00 95.00 464 PRO A N 1
ATOM 3640 C CA . PRO A 1 464 ? 11.324 -20.478 -11.940 1.00 95.00 464 PRO A CA 1
ATOM 3641 C C . PRO A 1 464 ? 11.076 -19.303 -10.977 1.00 95.00 464 PRO A C 1
ATOM 3643 O O . PRO A 1 464 ? 10.202 -18.477 -11.232 1.00 95.00 464 PRO A O 1
ATOM 3646 N N . TYR A 1 465 ? 11.842 -19.219 -9.892 1.00 96.31 465 TYR A N 1
ATOM 3647 C CA . TYR A 1 465 ? 11.814 -18.087 -8.958 1.00 96.31 465 TYR A CA 1
ATOM 3648 C C . TYR A 1 465 ? 13.207 -17.462 -8.834 1.00 96.31 465 TYR A C 1
ATOM 3650 O O . TYR A 1 465 ? 14.193 -18.189 -8.860 1.00 96.31 465 TYR A O 1
ATOM 3658 N N . GLY A 1 466 ? 13.301 -16.132 -8.737 1.00 96.25 466 GLY A N 1
ATOM 3659 C CA . GLY A 1 466 ? 14.589 -15.426 -8.618 1.00 96.25 466 GLY A CA 1
ATOM 3660 C C . GLY A 1 466 ? 15.331 -15.123 -9.922 1.00 96.25 466 GLY A C 1
ATOM 3661 O O . GLY A 1 466 ? 16.448 -14.624 -9.879 1.00 96.25 466 GLY A O 1
ATOM 3662 N N . TYR A 1 467 ? 14.731 -15.405 -11.082 1.00 95.75 467 TYR A N 1
ATOM 3663 C CA . TYR A 1 467 ? 15.339 -15.144 -12.399 1.00 95.75 467 TYR A CA 1
ATOM 3664 C C . TYR A 1 467 ? 14.556 -14.117 -13.232 1.00 95.75 467 TYR A C 1
ATOM 3666 O O . TYR A 1 467 ? 14.894 -13.831 -14.382 1.00 95.75 467 TYR A O 1
ATOM 3674 N N . GLY A 1 468 ? 13.479 -13.569 -12.669 1.00 93.31 468 GLY A N 1
ATOM 3675 C CA . GLY A 1 468 ? 12.609 -12.617 -13.341 1.00 93.31 468 GLY A CA 1
ATOM 3676 C C . GLY A 1 468 ? 12.198 -13.063 -14.735 1.00 93.31 468 GLY A C 1
ATOM 3677 O O . GLY A 1 468 ? 11.737 -14.181 -14.960 1.00 93.31 468 GLY A O 1
ATOM 3678 N N . ASN A 1 469 ? 12.378 -12.163 -15.694 1.00 90.00 469 ASN A N 1
ATOM 3679 C CA . ASN A 1 469 ? 11.862 -12.347 -17.045 1.00 90.00 469 ASN A CA 1
ATOM 3680 C C . ASN A 1 469 ? 12.812 -13.145 -17.954 1.00 90.00 469 ASN A C 1
ATOM 3682 O O . ASN A 1 469 ? 12.408 -13.481 -19.066 1.00 90.00 469 ASN A O 1
ATOM 3686 N N . MET A 1 470 ? 14.044 -13.456 -17.525 1.00 92.12 470 MET A N 1
ATOM 3687 C CA . MET A 1 470 ? 15.120 -13.919 -18.424 1.00 92.12 470 MET A CA 1
ATOM 3688 C C . MET A 1 470 ? 14.821 -15.249 -19.129 1.00 92.12 470 MET A C 1
ATOM 3690 O O . MET A 1 470 ? 15.373 -15.526 -20.193 1.00 92.12 470 MET A O 1
ATOM 3694 N N . PHE A 1 471 ? 13.927 -16.061 -18.554 1.00 92.50 471 PHE A N 1
ATOM 3695 C CA . PHE A 1 471 ? 13.462 -17.329 -19.127 1.00 92.50 471 PHE A CA 1
ATOM 3696 C C . PHE A 1 471 ? 12.017 -17.270 -19.661 1.00 92.50 471 PHE A C 1
ATOM 3698 O O . PHE A 1 471 ? 11.516 -18.263 -20.202 1.00 92.50 471 PHE A O 1
ATOM 3705 N N . GLY A 1 472 ? 11.360 -16.110 -19.549 1.00 88.38 472 GLY A N 1
ATOM 3706 C CA . GLY A 1 472 ? 10.061 -15.788 -20.143 1.00 88.38 472 GLY A CA 1
ATOM 3707 C C . GLY A 1 472 ? 8.968 -15.370 -19.157 1.00 88.38 472 GLY A C 1
ATOM 3708 O O . GLY A 1 472 ? 9.001 -15.700 -17.977 1.00 88.38 472 GLY A O 1
ATOM 3709 N N . ILE A 1 473 ? 7.946 -14.683 -19.685 1.00 81.56 473 ILE A N 1
ATOM 3710 C CA . ILE A 1 473 ? 6.782 -14.168 -18.928 1.00 81.56 473 ILE A CA 1
ATOM 3711 C C . ILE A 1 473 ? 5.423 -14.619 -19.499 1.00 81.56 473 ILE A C 1
ATOM 3713 O O . ILE A 1 473 ? 4.370 -14.223 -19.001 1.00 81.56 473 ILE A O 1
ATOM 3717 N N . GLY A 1 474 ? 5.413 -15.464 -20.536 1.00 77.69 474 GLY A N 1
ATOM 3718 C CA . GLY A 1 474 ? 4.200 -15.887 -21.245 1.00 77.69 474 GLY A CA 1
ATOM 3719 C C . GLY A 1 474 ? 4.502 -16.804 -22.433 1.00 77.69 474 GLY A C 1
ATOM 3720 O O . GLY A 1 474 ? 5.387 -17.652 -22.352 1.00 77.69 474 GLY A O 1
ATOM 3721 N N . GLY A 1 475 ? 3.775 -16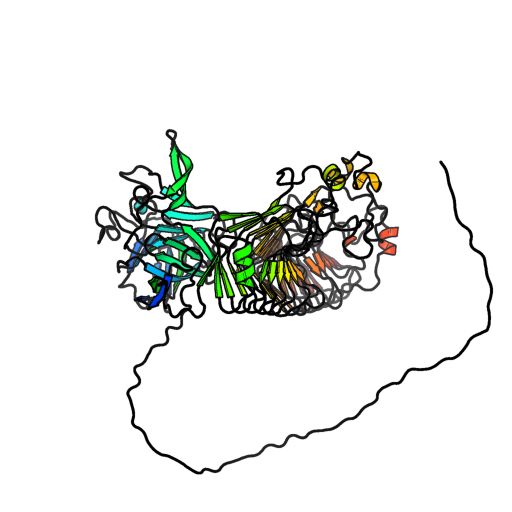.639 -23.545 1.00 70.62 475 GLY A N 1
ATOM 3722 C CA . GLY A 1 475 ? 4.070 -17.353 -24.793 1.00 70.62 475 GLY A CA 1
ATOM 3723 C C . GLY A 1 475 ? 5.507 -17.081 -25.255 1.00 70.62 475 GLY A C 1
ATOM 3724 O O . GLY A 1 475 ? 5.926 -15.928 -25.302 1.00 70.62 475 GLY A O 1
ATOM 3725 N N . GLY A 1 476 ? 6.274 -18.135 -25.544 1.00 78.25 476 GLY A N 1
ATOM 3726 C CA . GLY A 1 476 ? 7.698 -18.034 -25.894 1.00 78.25 476 GLY A CA 1
ATOM 3727 C C . GLY A 1 476 ? 8.676 -18.186 -24.721 1.00 78.25 476 GLY A C 1
ATOM 3728 O O . GLY A 1 476 ? 9.870 -17.972 -24.906 1.00 78.25 476 GLY A O 1
ATOM 3729 N N . SER A 1 477 ? 8.205 -18.558 -23.525 1.00 87.06 477 SER A N 1
ATOM 3730 C CA . SER A 1 477 ? 9.084 -18.931 -22.411 1.00 87.06 477 SER A CA 1
ATOM 3731 C C . SER A 1 477 ? 9.887 -20.196 -22.724 1.00 87.06 477 SER A C 1
ATOM 3733 O O . SER A 1 477 ? 9.313 -21.205 -23.139 1.00 87.06 477 SER A O 1
ATOM 3735 N N . VAL A 1 478 ? 11.191 -20.171 -22.448 1.00 91.88 478 VAL A N 1
ATOM 3736 C CA . VAL A 1 478 ? 12.074 -21.342 -22.610 1.00 91.88 478 VAL A CA 1
ATOM 3737 C C . VAL A 1 478 ? 11.860 -22.352 -21.481 1.00 91.88 478 VAL A C 1
ATOM 3739 O O . VAL A 1 478 ? 12.000 -23.558 -21.677 1.00 91.88 478 VAL A O 1
ATOM 3742 N N . LEU A 1 479 ? 11.437 -21.877 -20.307 1.00 91.75 479 LEU A N 1
ATOM 3743 C CA . LEU A 1 479 ? 11.022 -22.725 -19.194 1.00 91.75 479 LEU A CA 1
ATOM 3744 C C . LEU A 1 479 ? 9.507 -22.809 -19.080 1.00 91.75 479 LEU A C 1
ATOM 3746 O O . LEU A 1 479 ? 8.779 -21.854 -19.341 1.00 91.75 479 LEU A O 1
ATOM 3750 N N . ARG A 1 480 ? 9.015 -23.961 -18.617 1.00 91.62 480 ARG A N 1
ATOM 3751 C CA . ARG A 1 480 ? 7.600 -24.119 -18.282 1.00 91.62 480 ARG A CA 1
ATOM 3752 C C . ARG A 1 480 ? 7.291 -23.376 -16.986 1.00 91.62 480 ARG A C 1
ATOM 3754 O O . ARG A 1 480 ? 7.450 -23.930 -15.900 1.00 91.62 480 ARG A O 1
ATOM 3761 N N . LEU A 1 481 ? 6.763 -22.165 -17.125 1.00 92.38 481 LEU A N 1
ATOM 3762 C CA . LEU A 1 481 ? 6.404 -21.323 -15.990 1.00 92.38 481 LEU A CA 1
ATOM 3763 C C . LEU A 1 481 ? 5.277 -21.947 -15.140 1.00 92.38 481 LEU A C 1
ATOM 3765 O O . LEU A 1 481 ? 4.303 -22.541 -15.642 1.00 92.38 481 LEU A O 1
ATOM 3769 N N . ARG A 1 482 ? 5.415 -21.788 -13.828 1.00 93.31 482 ARG A N 1
ATOM 3770 C CA . ARG A 1 482 ? 4.443 -22.081 -12.777 1.00 93.31 482 ARG A CA 1
ATOM 3771 C C . ARG A 1 482 ? 4.320 -20.840 -11.897 1.00 93.31 482 ARG A C 1
ATOM 3773 O O . ARG A 1 482 ? 4.903 -20.765 -10.824 1.00 93.31 482 ARG A O 1
ATOM 3780 N N . LYS A 1 483 ? 3.582 -19.853 -12.396 1.00 93.38 483 LYS A N 1
ATOM 3781 C CA . LYS A 1 483 ? 3.374 -18.592 -11.685 1.00 93.38 483 LYS A CA 1
ATOM 3782 C C . LYS A 1 483 ? 2.467 -18.771 -10.474 1.00 93.38 483 LYS A C 1
ATOM 3784 O O . LYS A 1 483 ? 1.561 -19.606 -10.531 1.00 93.38 483 LYS A O 1
ATOM 3789 N N . HIS A 1 484 ? 2.691 -17.986 -9.433 1.00 95.19 484 HIS A N 1
ATOM 3790 C CA . HIS A 1 484 ? 1.760 -17.852 -8.318 1.00 95.19 484 HIS A CA 1
ATOM 3791 C C . HIS A 1 484 ? 1.423 -16.372 -8.171 1.00 95.19 484 HIS A C 1
ATOM 3793 O O . HIS A 1 484 ? 2.312 -15.555 -7.947 1.00 95.19 484 HIS A O 1
ATOM 3799 N N . CYS A 1 485 ? 0.164 -16.029 -8.420 1.00 96.56 485 CYS A N 1
ATOM 3800 C CA . CYS A 1 485 ? -0.322 -14.655 -8.384 1.00 96.56 485 CYS A CA 1
ATOM 3801 C C . CYS A 1 485 ? -1.189 -14.422 -7.140 1.00 96.56 485 CYS A C 1
ATOM 3803 O O . CYS A 1 485 ? -1.746 -15.370 -6.595 1.00 96.56 485 CYS A O 1
ATOM 3805 N N . GLY A 1 486 ? -1.365 -13.163 -6.745 1.00 98.06 486 GLY A N 1
ATOM 3806 C CA . GLY A 1 486 ? -2.293 -12.782 -5.682 1.00 98.06 486 GLY A CA 1
ATOM 3807 C C . GLY A 1 486 ? -3.733 -12.718 -6.162 1.00 98.06 486 GLY A C 1
ATOM 3808 O O . GLY A 1 486 ? -4.411 -13.740 -6.259 1.00 98.06 486 GLY A O 1
ATOM 3809 N N . ILE A 1 487 ? -4.205 -11.510 -6.457 1.00 98.69 487 ILE A N 1
ATOM 3810 C CA . ILE A 1 487 ? -5.618 -11.204 -6.675 1.00 98.69 487 ILE A CA 1
ATOM 3811 C C . ILE A 1 487 ? -5.889 -10.965 -8.162 1.00 98.69 487 ILE A C 1
ATOM 3813 O O . ILE A 1 487 ? -5.430 -9.984 -8.752 1.00 98.69 487 ILE A O 1
ATOM 3817 N N . GLN A 1 488 ? -6.679 -11.849 -8.765 1.00 98.50 488 GLN A N 1
ATOM 3818 C CA . GLN A 1 488 ? -7.206 -11.702 -10.119 1.00 98.50 488 GLN A CA 1
ATOM 3819 C C . GLN A 1 488 ? -8.614 -11.105 -10.085 1.00 98.50 488 GLN A C 1
ATOM 3821 O O . GLN A 1 488 ? -9.496 -11.655 -9.430 1.00 98.50 488 GLN A O 1
ATOM 3826 N N . ILE A 1 489 ? -8.865 -10.050 -10.861 1.00 98.75 489 ILE A N 1
ATOM 3827 C CA . ILE A 1 489 ? -10.171 -9.375 -10.911 1.00 98.75 489 ILE A CA 1
ATOM 3828 C C . ILE A 1 489 ? -10.747 -9.415 -12.328 1.00 98.75 489 ILE A C 1
ATOM 3830 O O . ILE A 1 489 ? -10.063 -9.119 -13.316 1.00 98.75 489 ILE A O 1
ATOM 3834 N N . THR A 1 490 ? -12.024 -9.786 -12.414 1.00 98.31 490 THR A N 1
ATOM 3835 C CA . THR A 1 490 ? -12.815 -9.797 -13.655 1.00 98.31 490 THR A CA 1
ATOM 3836 C C . THR A 1 490 ? -14.236 -9.246 -13.501 1.00 98.31 490 THR A C 1
ATOM 3838 O O . THR A 1 490 ? -14.821 -8.895 -14.523 1.00 98.31 490 THR A O 1
ATOM 3841 N N . GLY A 1 491 ? -14.766 -9.152 -12.274 1.00 96.81 491 GLY A N 1
ATOM 3842 C CA . GLY A 1 491 ? -16.067 -8.535 -11.985 1.00 96.81 491 GLY A CA 1
ATOM 3843 C C . GLY A 1 491 ? -16.027 -7.003 -11.971 1.00 96.81 491 GLY A C 1
ATOM 3844 O O . GLY A 1 491 ? -14.961 -6.392 -11.836 1.00 96.81 491 GLY A O 1
ATOM 3845 N N . ASN A 1 492 ? -17.189 -6.379 -12.138 1.00 95.44 492 ASN A N 1
ATOM 3846 C CA . ASN A 1 492 ? -17.384 -4.932 -12.047 1.00 95.44 492 ASN A CA 1
ATOM 3847 C C . ASN A 1 492 ? -17.392 -4.455 -10.593 1.00 95.44 492 ASN A C 1
ATOM 3849 O O . ASN A 1 492 ? -17.701 -5.217 -9.683 1.00 95.44 492 ASN A O 1
ATOM 3853 N N . ASP A 1 493 ? -17.064 -3.180 -10.382 1.00 88.06 493 ASP A N 1
ATOM 3854 C CA . ASP A 1 493 ? -17.188 -2.492 -9.089 1.00 88.06 493 ASP A CA 1
ATOM 3855 C C . ASP A 1 493 ? -16.415 -3.165 -7.940 1.00 88.06 493 ASP A C 1
ATOM 3857 O O . ASP A 1 493 ? -16.714 -2.968 -6.765 1.00 88.06 493 ASP A O 1
ATOM 3861 N N . ALA A 1 494 ? -15.397 -3.964 -8.274 1.00 94.69 494 ALA A N 1
ATOM 3862 C CA . ALA A 1 494 ? -14.568 -4.633 -7.285 1.00 94.69 494 ALA A CA 1
ATOM 3863 C C . ALA A 1 494 ? -13.699 -3.622 -6.519 1.00 94.69 494 ALA A C 1
ATOM 3865 O O . ALA A 1 494 ? -13.062 -2.753 -7.129 1.00 94.69 494 ALA A O 1
ATOM 3866 N N . VAL A 1 495 ? -13.621 -3.777 -5.196 1.00 89.94 495 VAL A N 1
ATOM 3867 C CA . VAL A 1 495 ? -12.817 -2.924 -4.309 1.00 89.94 495 VAL A CA 1
ATOM 3868 C C . VAL A 1 495 ? -11.805 -3.764 -3.541 1.00 89.94 495 VAL A C 1
ATOM 3870 O O . VAL A 1 495 ? -12.174 -4.682 -2.813 1.00 89.94 495 VAL A O 1
ATOM 3873 N N . ILE A 1 496 ? -10.530 -3.406 -3.664 1.00 96.31 496 ILE A N 1
ATOM 3874 C CA . ILE A 1 496 ? -9.451 -3.875 -2.793 1.00 96.31 496 ILE A CA 1
ATOM 3875 C C . ILE A 1 496 ? -9.034 -2.697 -1.920 1.00 96.31 496 ILE A C 1
ATOM 3877 O O . ILE A 1 496 ? -8.617 -1.663 -2.443 1.00 96.31 496 ILE A O 1
ATOM 3881 N N . ASP A 1 497 ? -9.175 -2.829 -0.607 1.00 83.56 497 ASP A N 1
ATOM 3882 C CA . ASP A 1 497 ? -8.940 -1.736 0.337 1.00 83.56 497 ASP A CA 1
ATOM 3883 C C . ASP A 1 497 ? -8.103 -2.204 1.524 1.00 83.56 497 ASP A C 1
ATOM 3885 O O . ASP A 1 497 ? -8.323 -3.290 2.059 1.00 83.56 497 ASP A O 1
ATOM 3889 N N . SER A 1 498 ? -7.149 -1.385 1.955 1.00 76.19 498 SER A N 1
ATOM 3890 C CA . SER A 1 498 ? -6.344 -1.628 3.164 1.00 76.19 498 SER A CA 1
ATOM 3891 C C . SER A 1 498 ? -5.639 -2.986 3.197 1.00 76.19 498 SER A C 1
ATOM 3893 O O . SER A 1 498 ? -5.345 -3.512 4.268 1.00 76.19 498 SER A O 1
ATOM 3895 N N . CYS A 1 499 ? -5.403 -3.594 2.036 1.00 88.00 499 CYS A N 1
ATOM 3896 C CA . CYS A 1 499 ? -4.804 -4.917 1.952 1.00 88.00 499 CYS A CA 1
ATOM 3897 C C . CYS A 1 499 ? -3.275 -4.827 1.982 1.00 88.00 499 CYS A C 1
ATOM 3899 O O . CYS A 1 499 ? -2.675 -3.809 1.627 1.00 88.00 499 CYS A O 1
ATOM 3901 N N . GLN A 1 500 ? -2.637 -5.927 2.369 1.00 94.06 500 GLN A N 1
ATOM 3902 C CA . GLN A 1 500 ? -1.189 -6.090 2.278 1.00 94.06 500 GLN A CA 1
ATOM 3903 C C . GLN A 1 500 ? -0.888 -7.351 1.482 1.00 94.06 500 GLN A C 1
ATOM 3905 O O . GLN A 1 500 ? -1.310 -8.437 1.868 1.00 94.06 500 GLN A O 1
ATOM 3910 N N . VAL A 1 501 ? -0.162 -7.217 0.375 1.00 98.50 501 VAL A N 1
ATOM 3911 C CA . VAL A 1 501 ? 0.201 -8.338 -0.495 1.00 98.50 501 VAL A CA 1
ATOM 3912 C C . VAL A 1 501 ? 1.718 -8.399 -0.610 1.00 98.50 501 VAL A C 1
ATOM 3914 O O . VAL A 1 501 ? 2.329 -7.649 -1.376 1.00 98.50 501 VAL A O 1
ATOM 3917 N N . LYS A 1 502 ? 2.328 -9.302 0.158 1.00 98.25 502 LYS A N 1
ATOM 3918 C CA . LYS A 1 502 ? 3.745 -9.640 0.049 1.00 98.25 502 LYS A CA 1
ATOM 3919 C C . LYS A 1 502 ? 3.904 -10.791 -0.939 1.00 98.25 502 LYS A C 1
ATOM 3921 O O . LYS A 1 502 ? 3.398 -11.890 -0.725 1.00 98.25 502 LYS A O 1
ATOM 3926 N N . MET A 1 503 ? 4.611 -10.525 -2.026 1.00 98.00 503 MET A N 1
ATOM 3927 C CA . MET A 1 503 ? 4.879 -11.471 -3.097 1.00 98.00 503 MET A CA 1
ATOM 3928 C C . MET A 1 503 ? 6.316 -11.981 -2.982 1.00 98.00 503 MET A C 1
ATOM 3930 O O . MET A 1 503 ? 7.275 -11.258 -3.242 1.00 98.00 503 MET A O 1
ATOM 3934 N N . GLU A 1 504 ? 6.459 -13.261 -2.663 1.00 96.94 504 GLU A N 1
ATOM 3935 C CA . GLU A 1 504 ? 7.706 -14.032 -2.734 1.00 96.94 504 GLU A CA 1
ATOM 3936 C C . GLU A 1 504 ? 7.552 -15.157 -3.768 1.00 96.94 504 GLU A C 1
ATOM 3938 O O . GLU A 1 504 ? 7.931 -16.317 -3.577 1.00 96.94 504 GLU A O 1
ATOM 3943 N N . ALA A 1 505 ? 6.919 -14.795 -4.882 1.00 95.81 505 ALA A N 1
ATOM 3944 C CA . ALA A 1 505 ? 6.627 -15.677 -5.989 1.00 95.81 505 ALA A CA 1
ATOM 3945 C C . ALA A 1 505 ? 6.562 -14.901 -7.308 1.00 95.81 505 ALA A C 1
ATOM 3947 O O . ALA A 1 505 ? 6.106 -13.759 -7.374 1.00 95.81 505 ALA A O 1
ATOM 3948 N N . PHE A 1 506 ? 6.968 -15.554 -8.392 1.00 96.75 506 PHE A N 1
ATOM 3949 C CA . PHE A 1 506 ? 6.877 -15.006 -9.731 1.00 96.75 506 PHE A CA 1
ATOM 3950 C C . PHE A 1 506 ? 5.425 -15.043 -10.225 1.00 96.75 506 PHE A C 1
ATOM 3952 O O . PHE A 1 506 ? 4.902 -16.091 -10.614 1.00 96.75 506 PHE A O 1
ATOM 3959 N N . GLY A 1 507 ? 4.772 -13.885 -10.200 1.00 96.25 507 GLY A N 1
ATOM 3960 C CA . GLY A 1 507 ? 3.395 -13.655 -10.631 1.00 96.25 507 GLY A CA 1
ATOM 3961 C C . GLY A 1 507 ? 2.956 -12.225 -10.314 1.00 96.25 507 GLY A C 1
ATOM 3962 O O . GLY A 1 507 ? 3.718 -11.453 -9.729 1.00 96.25 507 GLY A O 1
ATOM 3963 N N . HIS A 1 508 ? 1.748 -11.848 -10.731 1.00 98.12 508 HIS A N 1
ATOM 3964 C CA . HIS A 1 508 ? 1.186 -10.527 -10.432 1.00 98.12 508 HIS A CA 1
ATOM 3965 C C . HIS A 1 508 ? 0.621 -10.470 -9.014 1.00 98.12 508 HIS A C 1
ATOM 3967 O O . HIS A 1 508 ? -0.023 -11.429 -8.588 1.00 98.12 508 HIS A O 1
ATOM 3973 N N . ALA A 1 509 ? 0.785 -9.340 -8.321 1.00 98.69 509 ALA A N 1
ATOM 3974 C CA . ALA A 1 509 ? 0.182 -9.162 -6.999 1.00 98.69 509 ALA A CA 1
ATOM 3975 C C . ALA A 1 509 ? -1.325 -8.885 -7.111 1.00 98.69 509 ALA A C 1
ATOM 3977 O O . ALA A 1 509 ? -2.129 -9.647 -6.586 1.00 98.69 509 ALA A O 1
ATOM 3978 N N . ILE A 1 510 ? -1.718 -7.848 -7.859 1.00 98.88 510 ILE A N 1
ATOM 3979 C CA . ILE A 1 510 ? -3.114 -7.500 -8.156 1.00 98.88 510 ILE A CA 1
ATOM 3980 C C . ILE A 1 510 ? -3.236 -7.247 -9.657 1.00 98.88 510 ILE A C 1
ATOM 3982 O O . ILE A 1 510 ? -2.529 -6.408 -10.221 1.00 98.88 510 ILE A O 1
ATOM 3986 N N . PHE A 1 511 ? -4.130 -7.961 -10.338 1.00 98.56 511 PHE A N 1
ATOM 3987 C CA . PHE A 1 511 ? -4.275 -7.829 -11.784 1.00 98.56 511 PHE A CA 1
ATOM 3988 C C . PHE A 1 511 ? -5.718 -7.940 -12.268 1.00 98.56 511 PHE A C 1
ATOM 3990 O O . PHE A 1 511 ? -6.472 -8.838 -11.900 1.00 98.56 511 PHE A O 1
ATOM 3997 N N . VAL A 1 512 ? -6.078 -7.023 -13.161 1.00 98.62 512 VAL A N 1
ATOM 3998 C CA . VAL A 1 512 ? -7.427 -6.838 -13.691 1.00 98.62 512 VAL A CA 1
ATOM 3999 C C . VAL A 1 512 ? -7.450 -7.267 -15.152 1.00 98.62 512 VAL A C 1
ATOM 4001 O O . VAL A 1 512 ? -6.738 -6.708 -15.992 1.00 98.62 512 VAL A O 1
ATOM 4004 N N . GLN A 1 513 ? -8.245 -8.289 -15.459 1.00 96.31 513 GLN A N 1
ATOM 4005 C CA . GLN A 1 513 ? -8.383 -8.865 -16.807 1.00 96.31 513 GLN A CA 1
ATOM 4006 C C . GLN A 1 513 ? -9.784 -8.689 -17.402 1.00 96.31 513 GLN A C 1
ATOM 4008 O O . GLN A 1 513 ? -10.027 -9.077 -18.542 1.00 96.31 513 GLN A O 1
ATOM 4013 N N . GLY A 1 514 ? -10.686 -8.074 -16.645 1.00 94.00 514 GLY A N 1
ATOM 4014 C CA . GLY A 1 514 ? -12.049 -7.731 -17.027 1.00 94.00 514 GLY A CA 1
ATOM 4015 C C . GLY A 1 514 ? -12.631 -6.747 -16.017 1.00 94.00 514 GLY A C 1
ATOM 4016 O O . GLY A 1 514 ? -11.891 -6.221 -15.189 1.00 94.00 514 GLY A O 1
ATOM 4017 N N . GLY A 1 515 ? -13.938 -6.519 -16.077 1.00 92.81 515 GLY A N 1
ATOM 4018 C CA . GLY A 1 515 ? -14.628 -5.638 -15.140 1.00 92.81 515 GLY A CA 1
ATOM 4019 C C . GLY A 1 515 ? -14.467 -4.153 -15.460 1.00 92.81 515 GLY A C 1
ATOM 4020 O O . GLY A 1 515 ? -13.642 -3.737 -16.280 1.00 92.81 515 GLY A O 1
ATOM 4021 N N . ASN A 1 516 ? -15.297 -3.338 -14.824 1.00 95.12 516 ASN A N 1
ATOM 4022 C CA . ASN A 1 516 ? -15.304 -1.886 -14.923 1.00 95.12 516 ASN A CA 1
ATOM 4023 C C . ASN A 1 516 ? -15.398 -1.270 -13.524 1.00 95.12 516 ASN A C 1
ATOM 4025 O O . ASN A 1 516 ? -16.019 -1.867 -12.651 1.00 95.12 516 ASN A O 1
ATOM 4029 N N . ARG A 1 517 ? -14.828 -0.073 -13.331 1.00 89.12 517 ARG A N 1
ATOM 4030 C CA . ARG A 1 517 ? -14.818 0.658 -12.048 1.00 89.12 517 ARG A CA 1
ATOM 4031 C C . ARG A 1 517 ? -14.153 -0.122 -10.906 1.00 89.12 517 ARG A C 1
ATOM 4033 O O . ARG A 1 517 ? -14.628 -0.126 -9.777 1.00 89.12 517 ARG A O 1
ATOM 4040 N N . THR A 1 518 ? -13.029 -0.776 -11.193 1.00 96.75 518 THR A N 1
ATOM 4041 C CA . THR A 1 518 ? -12.221 -1.424 -10.150 1.00 96.75 518 THR A CA 1
ATOM 4042 C C . THR A 1 518 ? -11.469 -0.371 -9.340 1.00 96.75 518 THR A C 1
ATOM 4044 O O . THR A 1 518 ? -10.796 0.485 -9.918 1.00 96.75 518 THR A O 1
ATOM 4047 N N . THR A 1 519 ? -11.529 -0.464 -8.014 1.00 87.81 519 THR A N 1
ATOM 4048 C CA . THR A 1 519 ? -10.780 0.411 -7.103 1.00 87.81 519 THR A CA 1
ATOM 4049 C C . THR A 1 519 ? -9.767 -0.398 -6.305 1.00 87.81 519 THR A C 1
ATOM 4051 O O . THR A 1 519 ? -10.121 -1.399 -5.687 1.00 87.81 519 THR A O 1
ATOM 4054 N N . VAL A 1 520 ? -8.513 0.045 -6.289 1.00 95.31 520 VAL A N 1
ATOM 4055 C CA . VAL A 1 520 ? -7.486 -0.445 -5.360 1.00 95.31 520 VAL A CA 1
ATOM 4056 C C . VAL A 1 520 ? -7.043 0.738 -4.521 1.00 95.31 520 VAL A C 1
ATOM 4058 O O . VAL A 1 520 ? -6.593 1.736 -5.076 1.00 95.31 520 VAL A O 1
ATOM 4061 N N . ARG A 1 521 ? -7.192 0.680 -3.200 1.00 84.56 521 ARG A N 1
ATOM 4062 C CA . ARG A 1 521 ? -6.806 1.809 -2.353 1.00 84.56 521 ARG A CA 1
ATOM 4063 C C . ARG A 1 521 ? -6.204 1.402 -1.023 1.00 84.56 521 ARG A C 1
ATOM 4065 O O . ARG A 1 521 ? -6.410 0.278 -0.571 1.00 84.56 521 ARG A O 1
ATOM 4072 N N . ASN A 1 522 ? -5.439 2.306 -0.412 1.00 73.94 522 ASN A N 1
ATOM 4073 C CA . ASN A 1 522 ? -4.815 2.107 0.904 1.00 73.94 522 ASN A CA 1
ATOM 4074 C C . ASN A 1 522 ? -3.982 0.815 1.007 1.00 73.94 522 ASN A C 1
ATOM 4076 O O . ASN A 1 522 ? -3.844 0.246 2.086 1.00 73.94 522 ASN A O 1
ATOM 4080 N N . THR A 1 523 ? -3.496 0.298 -0.120 1.00 85.31 523 THR A N 1
ATOM 4081 C CA . THR A 1 523 ? -2.991 -1.072 -0.227 1.00 85.31 523 THR A CA 1
ATOM 4082 C C . THR A 1 523 ? -1.479 -1.063 -0.405 1.00 85.31 523 THR A C 1
ATOM 4084 O O . THR A 1 523 ? -0.939 -0.290 -1.201 1.00 85.31 523 THR A O 1
ATOM 4087 N N . LEU A 1 524 ? -0.799 -1.948 0.325 1.00 93.12 524 LEU A N 1
ATOM 4088 C CA . LEU A 1 524 ? 0.635 -2.190 0.197 1.00 93.12 524 LEU A CA 1
ATOM 4089 C C . LEU A 1 524 ? 0.875 -3.440 -0.650 1.00 93.12 524 LEU A C 1
ATOM 4091 O O . LEU A 1 524 ? 0.395 -4.524 -0.322 1.00 93.12 524 LEU A O 1
ATOM 4095 N N . VAL A 1 525 ? 1.675 -3.301 -1.701 1.00 98.69 525 VAL A N 1
ATOM 4096 C CA . VAL A 1 525 ? 2.247 -4.418 -2.453 1.00 98.69 525 VAL A CA 1
ATOM 4097 C C . VAL A 1 525 ? 3.759 -4.407 -2.276 1.00 98.69 525 VAL A C 1
ATOM 4099 O O . VAL A 1 525 ? 4.437 -3.443 -2.637 1.00 98.69 525 VAL A O 1
ATOM 4102 N N . GLU A 1 526 ? 4.298 -5.504 -1.757 1.00 98.31 526 GLU A N 1
ATOM 4103 C CA . GLU A 1 526 ? 5.732 -5.689 -1.560 1.00 98.31 526 GLU A CA 1
ATOM 4104 C C . GLU A 1 526 ? 6.231 -6.888 -2.354 1.00 98.31 526 GLU A C 1
ATOM 4106 O O . GLU A 1 526 ? 5.801 -8.015 -2.127 1.00 98.31 526 GLU A O 1
ATOM 4111 N N . GLY A 1 527 ? 7.145 -6.641 -3.288 1.00 98.00 527 GLY A N 1
ATOM 4112 C CA . GLY A 1 527 ? 7.870 -7.682 -3.998 1.00 98.00 527 GLY A CA 1
ATOM 4113 C C . GLY A 1 527 ? 9.276 -7.916 -3.466 1.00 98.00 527 GLY A C 1
ATOM 4114 O O . GLY A 1 527 ? 9.738 -7.295 -2.507 1.00 98.00 527 GLY A O 1
ATOM 4115 N N . THR A 1 528 ? 9.984 -8.794 -4.164 1.00 96.88 528 THR A N 1
ATOM 4116 C CA . THR A 1 528 ? 11.400 -9.077 -3.949 1.00 96.88 528 THR A CA 1
ATOM 4117 C C . THR A 1 528 ? 12.180 -8.887 -5.247 1.00 96.88 528 THR A C 1
ATOM 4119 O O . THR A 1 528 ? 11.657 -9.007 -6.361 1.00 96.88 528 THR A O 1
ATOM 4122 N N . VAL A 1 529 ? 13.459 -8.567 -5.092 1.00 96.75 529 VAL A N 1
ATOM 4123 C CA . VAL A 1 529 ? 14.421 -8.364 -6.176 1.00 96.75 529 VAL A CA 1
ATOM 4124 C C . VAL A 1 529 ? 15.716 -9.093 -5.830 1.00 96.75 529 VAL A C 1
ATOM 4126 O O . VAL A 1 529 ? 15.996 -9.322 -4.654 1.00 96.75 529 VAL A O 1
ATOM 4129 N N . ARG A 1 530 ? 16.493 -9.459 -6.846 1.00 96.19 530 ARG A N 1
ATOM 4130 C CA . ARG A 1 530 ? 17.763 -10.183 -6.725 1.00 96.19 530 ARG A CA 1
ATOM 4131 C C . ARG A 1 530 ? 18.853 -9.443 -7.487 1.00 96.19 530 ARG A C 1
ATOM 4133 O O . ARG A 1 530 ? 18.594 -8.977 -8.593 1.00 96.19 530 ARG A O 1
ATOM 4140 N N . LEU A 1 531 ? 20.065 -9.373 -6.946 1.00 96.69 531 LEU A N 1
ATOM 4141 C CA . LEU A 1 531 ? 21.191 -8.816 -7.684 1.00 96.69 531 LEU A CA 1
ATOM 4142 C C . LEU A 1 531 ? 21.564 -9.749 -8.844 1.00 96.69 531 LEU A C 1
ATOM 4144 O O . LEU A 1 531 ? 21.702 -10.960 -8.675 1.00 96.69 531 LEU A O 1
ATOM 4148 N N . SER A 1 532 ? 21.737 -9.202 -10.042 1.00 96.69 532 SER A N 1
ATOM 4149 C CA . SER A 1 532 ? 22.049 -10.004 -11.226 1.00 96.69 532 SER A CA 1
ATOM 4150 C C . SER A 1 532 ? 23.400 -10.712 -11.131 1.00 96.69 532 SER A C 1
ATOM 4152 O O . SER A 1 532 ? 23.549 -11.827 -11.635 1.00 96.69 532 SER A O 1
ATOM 4154 N N . ASN A 1 533 ? 24.355 -10.112 -10.417 1.00 96.75 533 ASN A N 1
ATOM 4155 C CA . ASN A 1 533 ? 25.671 -10.690 -10.161 1.00 96.75 533 ASN A CA 1
ATOM 4156 C C . ASN A 1 533 ? 25.584 -12.042 -9.433 1.00 96.75 533 ASN A C 1
ATOM 4158 O O . ASN A 1 533 ? 26.392 -12.925 -9.720 1.00 96.75 533 ASN A O 1
ATOM 4162 N N . ASP A 1 534 ? 24.570 -12.249 -8.589 1.00 96.56 534 ASP A N 1
ATOM 4163 C CA . ASP A 1 534 ? 24.374 -13.500 -7.847 1.00 96.56 534 ASP A CA 1
ATOM 4164 C C . ASP A 1 534 ? 24.101 -14.689 -8.774 1.00 96.56 534 ASP A C 1
ATOM 4166 O O . ASP A 1 534 ? 24.351 -15.833 -8.403 1.00 96.56 534 ASP A O 1
ATOM 4170 N N . CYS A 1 535 ? 23.599 -14.451 -9.992 1.00 97.62 535 CYS A N 1
ATOM 4171 C CA . CYS A 1 535 ? 23.405 -15.517 -10.977 1.00 97.62 535 CYS A CA 1
ATOM 4172 C C . CYS A 1 535 ? 24.738 -16.148 -11.399 1.00 97.62 535 CYS A C 1
ATOM 4174 O O . CYS A 1 535 ? 24.756 -17.307 -11.786 1.00 97.62 535 CYS A O 1
ATOM 4176 N N . TYR A 1 536 ? 25.851 -15.414 -11.325 1.00 97.25 536 TYR A N 1
ATOM 4177 C CA . TYR A 1 536 ? 27.177 -15.915 -11.701 1.00 97.25 536 TYR A CA 1
ATOM 4178 C C . TYR A 1 536 ? 27.856 -16.739 -10.598 1.00 97.25 536 TYR A C 1
ATOM 4180 O O . TYR A 1 536 ? 28.866 -17.383 -10.867 1.00 97.25 536 TYR A O 1
ATOM 4188 N N . ALA A 1 537 ? 27.314 -16.726 -9.376 1.00 96.19 537 ALA A N 1
ATOM 4189 C CA . ALA A 1 537 ? 27.765 -17.585 -8.281 1.00 96.19 537 ALA A CA 1
ATOM 4190 C C . ALA A 1 537 ? 27.142 -18.994 -8.337 1.00 96.19 537 ALA A C 1
ATOM 4192 O O . ALA A 1 537 ? 27.636 -19.913 -7.688 1.00 96.19 537 ALA A O 1
ATOM 4193 N N . GLU A 1 538 ? 26.085 -19.176 -9.134 1.00 96.44 538 GLU A N 1
ATOM 4194 C CA . GLU A 1 538 ? 25.465 -20.474 -9.404 1.00 96.44 538 GLU A CA 1
ATOM 4195 C C . GLU A 1 538 ? 26.412 -21.330 -10.249 1.00 96.44 538 GLU A C 1
ATOM 4197 O O . GLU A 1 538 ? 26.616 -21.054 -11.434 1.00 96.44 538 GLU A O 1
ATOM 4202 N N . THR A 1 539 ? 27.033 -22.340 -9.640 1.00 96.31 539 THR A N 1
ATOM 4203 C CA . THR A 1 539 ? 28.079 -23.162 -10.271 1.00 96.31 539 THR A CA 1
ATOM 4204 C C . THR A 1 539 ? 27.722 -24.642 -10.356 1.00 96.31 539 THR A C 1
ATOM 4206 O O . THR A 1 539 ? 28.487 -25.400 -10.958 1.00 96.31 539 THR A O 1
ATOM 4209 N N . ASP A 1 540 ? 26.553 -25.065 -9.878 1.00 96.81 540 ASP A N 1
ATOM 4210 C CA . ASP A 1 540 ? 26.088 -26.442 -10.034 1.00 96.81 540 ASP A CA 1
ATOM 4211 C C . ASP A 1 540 ? 25.422 -26.653 -11.400 1.00 96.81 540 ASP A C 1
ATOM 4213 O O . ASP A 1 540 ? 24.701 -25.796 -11.907 1.00 96.81 540 ASP A O 1
ATOM 4217 N N . ASP A 1 541 ? 25.630 -27.817 -12.027 1.00 93.88 541 ASP A N 1
ATOM 4218 C CA . ASP A 1 541 ? 25.090 -28.117 -13.374 1.00 93.88 541 ASP A CA 1
ATOM 4219 C C . ASP A 1 541 ? 23.549 -28.087 -13.436 1.00 93.88 541 ASP A C 1
ATOM 4221 O O . ASP A 1 541 ? 22.955 -27.952 -14.511 1.00 93.88 541 ASP A O 1
ATOM 4225 N N . GLY A 1 542 ? 22.891 -28.223 -12.281 1.00 92.94 542 GLY A N 1
ATOM 4226 C CA . GLY A 1 542 ? 21.441 -28.123 -12.139 1.00 92.94 542 GLY A CA 1
ATOM 4227 C C . GLY A 1 542 ? 20.910 -26.689 -12.075 1.00 92.94 542 GLY A C 1
ATOM 4228 O O . GLY A 1 542 ? 19.719 -26.483 -12.347 1.00 92.94 542 GLY A O 1
ATOM 4229 N N . ASP A 1 543 ? 21.760 -25.713 -11.753 1.00 96.56 543 ASP A N 1
ATOM 4230 C CA . ASP A 1 543 ? 21.367 -24.318 -11.583 1.00 96.56 543 ASP A CA 1
ATOM 4231 C C . ASP A 1 543 ? 20.925 -23.699 -12.902 1.00 96.56 543 ASP A C 1
ATOM 4233 O O . ASP A 1 543 ? 21.526 -23.921 -13.958 1.00 96.56 543 ASP A O 1
ATOM 4237 N N . LEU A 1 544 ? 19.858 -22.897 -12.870 1.00 96.50 544 LEU A N 1
ATOM 4238 C CA . LEU A 1 544 ? 19.297 -22.368 -14.110 1.00 96.50 544 LEU A CA 1
ATOM 4239 C C . LEU A 1 544 ? 20.255 -21.386 -14.789 1.00 96.50 544 LEU A C 1
ATOM 4241 O O . LEU A 1 544 ? 20.349 -21.440 -16.015 1.00 96.50 544 LEU A O 1
ATOM 4245 N N . ALA A 1 545 ? 20.979 -20.536 -14.050 1.00 97.06 545 ALA A N 1
ATOM 4246 C CA . ALA A 1 545 ? 21.920 -19.607 -14.676 1.00 97.06 545 ALA A CA 1
ATOM 4247 C C . ALA A 1 545 ? 23.055 -20.358 -15.387 1.00 97.06 545 ALA A C 1
ATOM 4249 O O . ALA A 1 545 ? 23.253 -20.148 -16.586 1.00 97.06 545 ALA A O 1
ATOM 4250 N N . LYS A 1 546 ? 23.727 -21.297 -14.701 1.00 97.31 546 LYS A N 1
ATOM 4251 C CA . LYS A 1 546 ? 24.794 -22.116 -15.300 1.00 97.31 546 LYS A CA 1
ATOM 4252 C C . LYS A 1 546 ? 24.293 -22.950 -16.473 1.00 97.31 546 LYS A C 1
ATOM 4254 O O . LYS A 1 546 ? 24.923 -22.982 -17.527 1.00 97.31 546 LYS A O 1
ATOM 4259 N N . ARG A 1 547 ? 23.134 -23.598 -16.332 1.00 96.25 547 ARG A N 1
ATOM 4260 C CA . ARG A 1 547 ? 22.561 -24.459 -17.379 1.00 96.25 547 ARG A CA 1
ATOM 4261 C C . ARG A 1 547 ? 22.256 -23.707 -18.675 1.00 96.25 547 ARG A C 1
ATOM 4263 O O . ARG A 1 547 ? 22.263 -24.312 -19.744 1.00 96.25 547 ARG A O 1
ATOM 4270 N N . PHE A 1 548 ? 21.971 -22.409 -18.589 1.00 96.19 548 PHE A N 1
ATOM 4271 C CA . PHE A 1 548 ? 21.789 -21.532 -19.747 1.00 96.19 548 PHE A CA 1
ATOM 4272 C C . PHE A 1 548 ? 23.026 -20.678 -20.052 1.00 96.19 548 PHE A C 1
ATOM 4274 O O . PHE A 1 548 ? 22.899 -19.648 -20.713 1.00 96.19 548 PHE A O 1
ATOM 4281 N N . ASP A 1 549 ? 24.210 -21.109 -19.604 1.00 97.06 549 ASP A N 1
ATOM 4282 C CA . ASP A 1 549 ? 25.504 -20.475 -19.886 1.00 97.06 549 ASP A CA 1
ATOM 4283 C C . ASP A 1 549 ? 25.525 -18.981 -19.518 1.00 97.06 549 ASP A C 1
ATOM 4285 O O . ASP A 1 549 ? 26.082 -18.150 -20.231 1.00 97.06 549 ASP A O 1
ATOM 4289 N N . TYR A 1 550 ? 24.835 -18.629 -18.427 1.00 97.31 550 TYR A N 1
ATOM 4290 C CA . TYR A 1 550 ? 24.669 -17.262 -17.924 1.00 97.31 550 TYR A 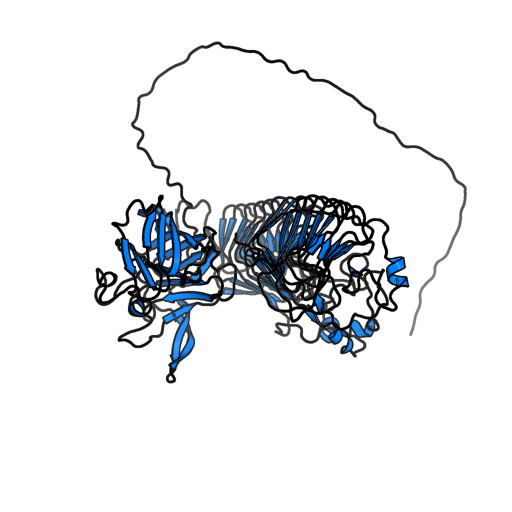CA 1
ATOM 4291 C C . TYR A 1 550 ? 24.157 -16.274 -18.986 1.00 97.31 550 TYR A C 1
ATOM 4293 O O . TYR A 1 550 ? 24.511 -15.093 -18.979 1.00 97.31 550 TYR A O 1
ATOM 4301 N N . LYS A 1 551 ? 23.310 -16.754 -19.907 1.00 95.94 551 LYS A N 1
ATOM 4302 C CA . LYS A 1 551 ? 22.749 -15.970 -21.013 1.00 95.94 551 LYS A CA 1
ATOM 4303 C C . LYS A 1 551 ? 21.242 -15.815 -20.916 1.00 95.94 551 LYS A C 1
ATOM 4305 O O . LYS A 1 551 ? 20.511 -16.758 -20.598 1.00 95.94 551 LYS A O 1
ATOM 4310 N N . LEU A 1 552 ? 20.771 -14.637 -21.308 1.00 93.62 552 LEU A N 1
ATOM 4311 C CA . LEU A 1 552 ? 19.360 -14.329 -21.488 1.00 93.62 552 LEU A CA 1
ATOM 4312 C C . LEU A 1 552 ? 18.742 -15.273 -22.523 1.00 93.62 552 LEU A C 1
ATOM 4314 O O . LEU A 1 552 ? 19.308 -15.523 -23.588 1.00 93.62 552 LEU A O 1
ATOM 4318 N N . GLN A 1 553 ? 17.551 -15.788 -22.226 1.00 93.62 553 GLN A N 1
ATOM 4319 C CA . GLN A 1 553 ? 16.820 -16.703 -23.111 1.00 93.62 553 GLN A CA 1
ATOM 4320 C C . GLN A 1 553 ? 15.532 -16.084 -23.667 1.00 93.62 553 GLN A C 1
ATOM 4322 O O . GLN A 1 553 ? 14.942 -16.604 -24.623 1.00 93.62 553 GLN A O 1
ATOM 4327 N N . TRP A 1 554 ? 15.092 -14.982 -23.062 1.00 91.12 554 TRP A N 1
ATOM 4328 C CA . TRP A 1 554 ? 13.903 -14.230 -23.416 1.00 91.12 554 TRP A CA 1
ATOM 4329 C C . TRP A 1 554 ? 14.103 -12.740 -23.100 1.00 91.12 554 TRP A C 1
ATOM 4331 O O . TRP A 1 554 ? 14.699 -12.424 -22.068 1.00 91.12 554 TRP A O 1
ATOM 4341 N N . PRO A 1 555 ? 13.531 -11.829 -23.910 1.00 84.12 555 PRO A N 1
ATOM 4342 C CA . PRO A 1 555 ? 12.845 -12.058 -25.195 1.00 84.12 555 PRO A CA 1
ATOM 4343 C C . PRO A 1 555 ? 13.802 -12.516 -26.313 1.00 84.12 555 PRO A C 1
ATOM 4345 O O . PRO A 1 555 ? 15.013 -12.467 -26.146 1.00 84.12 555 PRO A O 1
ATOM 4348 N N . GLU A 1 556 ? 13.259 -12.956 -27.457 1.00 83.25 556 GLU A N 1
ATOM 4349 C CA . GLU A 1 556 ? 14.057 -13.400 -28.622 1.00 83.25 556 GLU A CA 1
ATOM 4350 C C . GLU A 1 556 ? 15.113 -12.366 -29.039 1.00 83.25 556 GLU A C 1
ATOM 4352 O O . GLU A 1 556 ? 16.243 -12.710 -29.364 1.00 83.25 556 GLU A O 1
ATOM 4357 N N . ASP A 1 557 ? 14.743 -11.091 -28.960 1.00 78.75 557 ASP A N 1
ATOM 4358 C CA . ASP A 1 557 ? 15.548 -9.942 -29.363 1.00 78.75 557 ASP A CA 1
ATOM 4359 C C . ASP A 1 557 ? 16.896 -9.828 -28.643 1.00 78.75 557 ASP A C 1
ATOM 4361 O O . ASP A 1 557 ? 17.832 -9.291 -29.231 1.00 78.75 557 ASP A O 1
ATOM 4365 N N . VAL A 1 558 ? 16.991 -10.342 -27.412 1.00 81.69 558 VAL A N 1
ATOM 4366 C CA . VAL A 1 558 ? 18.193 -10.305 -26.555 1.00 81.69 558 VAL A CA 1
ATOM 4367 C C . VAL A 1 558 ? 18.722 -11.700 -26.230 1.00 81.69 558 VAL A C 1
ATOM 4369 O O . VAL A 1 558 ? 19.609 -11.854 -25.389 1.00 81.69 558 VAL A O 1
ATOM 4372 N N . ARG A 1 559 ? 18.161 -12.745 -26.850 1.00 88.25 559 ARG A N 1
ATOM 4373 C CA . ARG A 1 559 ? 18.564 -14.121 -26.566 1.00 88.25 559 ARG A CA 1
ATOM 4374 C C . ARG A 1 559 ? 20.046 -14.312 -26.888 1.00 88.25 559 ARG A C 1
ATOM 4376 O O . ARG A 1 559 ? 20.505 -13.970 -27.973 1.00 88.25 559 ARG A O 1
ATOM 4383 N N . GLY A 1 560 ? 20.766 -14.933 -25.960 1.00 89.38 560 GLY A N 1
ATOM 4384 C CA . GLY A 1 560 ? 22.188 -15.241 -26.089 1.00 89.38 560 GLY A CA 1
ATOM 4385 C C . GLY A 1 560 ? 23.120 -14.146 -25.572 1.00 89.38 560 GLY A C 1
ATOM 4386 O O . GLY A 1 560 ? 24.307 -14.426 -25.413 1.00 89.38 560 GLY A O 1
ATOM 4387 N N . LEU A 1 561 ? 22.604 -12.950 -25.262 1.00 88.69 561 LEU A N 1
ATOM 4388 C CA . LEU A 1 561 ? 23.367 -11.939 -24.530 1.00 88.69 561 LEU A CA 1
ATOM 4389 C C . LEU A 1 561 ? 23.624 -12.411 -23.092 1.00 88.69 561 LEU A C 1
ATOM 4391 O O . LEU A 1 561 ? 22.781 -13.121 -22.533 1.00 88.69 561 LEU A O 1
ATOM 4395 N N . PRO A 1 562 ? 24.763 -12.044 -22.482 1.00 93.50 562 PRO A N 1
ATOM 4396 C CA . PRO A 1 562 ? 25.029 -12.359 -21.082 1.00 93.50 562 PRO A CA 1
ATOM 4397 C C . PRO A 1 562 ? 23.983 -11.716 -20.162 1.00 93.50 562 PRO A C 1
ATOM 4399 O O . PRO A 1 562 ? 23.399 -10.683 -20.490 1.00 93.50 562 PRO A O 1
ATOM 4402 N N . ILE A 1 563 ? 23.751 -12.315 -18.992 1.00 94.69 563 ILE A N 1
ATOM 4403 C CA . ILE A 1 563 ? 22.951 -11.683 -17.934 1.00 94.69 563 ILE A CA 1
ATOM 4404 C C . ILE A 1 563 ? 23.632 -10.350 -17.558 1.00 94.69 563 ILE A C 1
ATOM 4406 O O . ILE A 1 563 ? 24.806 -10.378 -17.178 1.00 94.69 563 ILE A O 1
ATOM 4410 N N . PRO A 1 564 ? 22.948 -9.193 -17.641 1.00 90.75 564 PRO A N 1
ATOM 4411 C CA . PRO A 1 564 ? 23.558 -7.906 -17.314 1.00 90.75 564 PRO A CA 1
ATOM 4412 C C . PRO A 1 564 ? 24.146 -7.922 -15.906 1.00 90.75 564 PRO A C 1
ATOM 4414 O O . PRO A 1 564 ? 23.488 -8.386 -14.975 1.00 90.75 564 PRO A O 1
ATOM 4417 N N . ARG A 1 565 ? 25.379 -7.445 -15.738 1.00 93.31 565 ARG A N 1
ATOM 4418 C CA . ARG A 1 565 ? 25.982 -7.254 -14.411 1.00 93.31 565 ARG A CA 1
ATOM 4419 C C . ARG A 1 565 ? 25.513 -5.942 -13.813 1.00 93.31 565 ARG A C 1
ATOM 4421 O O . ARG A 1 565 ? 25.111 -5.053 -14.554 1.00 93.31 565 ARG A O 1
ATOM 4428 N N . ASP A 1 566 ? 25.546 -5.849 -12.490 1.00 94.25 566 ASP A N 1
ATOM 4429 C CA . ASP A 1 566 ? 25.223 -4.612 -11.771 1.00 94.25 566 ASP A CA 1
ATOM 4430 C C . ASP A 1 566 ? 23.817 -4.098 -12.113 1.00 94.25 566 ASP A C 1
ATOM 4432 O O . ASP A 1 566 ? 23.616 -2.931 -12.435 1.00 94.25 566 ASP A O 1
ATOM 4436 N N . HIS A 1 567 ? 22.843 -5.012 -12.084 1.00 94.88 567 HIS A N 1
ATOM 4437 C CA . HIS A 1 567 ? 21.417 -4.747 -12.272 1.00 94.88 567 HIS A CA 1
ATOM 4438 C C . HIS A 1 567 ? 20.604 -5.502 -11.219 1.00 94.88 567 HIS A C 1
ATOM 4440 O O . HIS A 1 567 ? 21.021 -6.555 -10.733 1.00 94.88 567 HIS A O 1
ATOM 4446 N N . MET A 1 568 ? 19.406 -5.013 -10.900 1.00 96.62 568 MET A N 1
ATOM 4447 C CA . MET A 1 568 ? 18.444 -5.792 -10.118 1.00 96.62 568 MET A CA 1
ATOM 4448 C C . MET A 1 568 ? 17.502 -6.571 -11.032 1.00 96.62 568 MET A C 1
ATOM 4450 O O . MET A 1 568 ? 17.018 -6.075 -12.045 1.00 96.62 568 MET A O 1
ATOM 4454 N N . ILE A 1 569 ? 17.210 -7.803 -10.642 1.00 95.94 569 ILE A N 1
ATOM 4455 C CA . ILE A 1 569 ? 16.269 -8.713 -11.284 1.00 95.94 569 ILE A CA 1
ATOM 4456 C C . ILE A 1 569 ? 14.995 -8.733 -10.448 1.00 95.94 569 ILE A C 1
ATOM 4458 O O . ILE A 1 569 ? 15.039 -8.917 -9.234 1.00 95.94 569 ILE A O 1
ATOM 4462 N N . ASN A 1 570 ? 13.838 -8.593 -11.089 1.00 96.38 570 ASN A N 1
ATOM 4463 C CA . ASN A 1 570 ? 12.551 -8.757 -10.421 1.00 96.38 570 ASN A CA 1
ATOM 4464 C C . ASN A 1 570 ? 12.307 -10.228 -10.053 1.00 96.38 570 ASN A C 1
ATOM 4466 O O . ASN A 1 570 ? 12.402 -11.097 -10.913 1.00 96.38 570 ASN A O 1
ATOM 4470 N N . CYS A 1 571 ? 11.911 -10.529 -8.819 1.00 97.12 571 CYS A N 1
ATOM 4471 C CA . CYS A 1 571 ? 11.485 -11.884 -8.439 1.00 97.12 571 CYS A CA 1
ATOM 4472 C C . CYS A 1 571 ? 9.965 -12.076 -8.551 1.00 97.12 571 CYS A C 1
ATOM 4474 O O . CYS A 1 571 ? 9.482 -13.208 -8.534 1.00 97.12 571 CYS A O 1
ATOM 4476 N N . ILE A 1 572 ? 9.225 -10.979 -8.724 1.00 96.94 572 ILE A N 1
ATOM 4477 C CA . ILE A 1 572 ? 7.770 -10.935 -8.914 1.00 96.94 572 ILE A CA 1
ATOM 4478 C C . ILE A 1 572 ? 7.436 -10.296 -10.270 1.00 96.94 572 ILE A C 1
ATOM 4480 O O . ILE A 1 572 ? 8.315 -9.699 -10.894 1.00 96.94 572 ILE A O 1
ATOM 4484 N N . GLU A 1 573 ? 6.193 -10.394 -10.754 1.00 97.25 573 GLU A N 1
ATOM 4485 C CA . GLU A 1 573 ? 5.752 -9.609 -11.917 1.00 97.25 573 GLU A CA 1
ATOM 4486 C C . GLU A 1 573 ? 5.264 -8.213 -11.487 1.00 97.25 573 GLU A C 1
ATOM 4488 O O . GLU A 1 573 ? 5.871 -7.559 -10.642 1.00 97.25 573 GLU A O 1
ATOM 4493 N N . ASP A 1 574 ? 4.235 -7.685 -12.148 1.00 98.19 574 ASP A N 1
ATOM 4494 C CA . ASP A 1 574 ? 3.740 -6.335 -11.894 1.00 98.19 574 ASP A CA 1
ATOM 4495 C C . ASP A 1 574 ? 2.888 -6.295 -10.600 1.00 98.19 574 ASP A C 1
ATOM 4497 O O . ASP A 1 574 ? 2.125 -7.232 -10.342 1.00 98.19 574 ASP A O 1
ATOM 4501 N N . GLY A 1 575 ? 3.002 -5.216 -9.819 1.00 98.62 575 GLY A N 1
ATOM 4502 C CA . GLY A 1 575 ? 2.293 -5.019 -8.556 1.00 98.62 575 GLY A CA 1
ATOM 4503 C C . GLY A 1 575 ? 0.800 -4.781 -8.758 1.00 98.62 575 GLY A C 1
ATOM 4504 O O . GLY A 1 575 ? -0.006 -5.608 -8.345 1.00 98.62 575 GLY A O 1
ATOM 4505 N N . ILE A 1 576 ? 0.419 -3.704 -9.454 1.00 98.81 576 ILE A N 1
ATOM 4506 C CA . ILE A 1 576 ? -0.977 -3.449 -9.853 1.00 98.81 576 ILE A CA 1
ATOM 4507 C C . ILE A 1 576 ? -1.054 -3.366 -11.377 1.00 98.81 576 ILE A C 1
ATOM 4509 O O . ILE A 1 576 ? -0.466 -2.480 -11.999 1.00 98.81 576 ILE A O 1
ATOM 4513 N N . ARG A 1 577 ? -1.779 -4.296 -12.005 1.00 98.44 577 ARG A N 1
ATOM 4514 C CA . ARG A 1 577 ? -1.761 -4.499 -13.460 1.00 98.44 577 ARG A CA 1
ATOM 4515 C C . ARG A 1 577 ? -3.149 -4.437 -14.086 1.00 98.44 577 ARG A C 1
ATOM 4517 O O . ARG A 1 577 ? -4.044 -5.160 -13.674 1.00 98.44 577 ARG A O 1
ATOM 4524 N N . ALA A 1 578 ? -3.287 -3.690 -15.179 1.00 98.12 578 ALA A N 1
ATOM 4525 C CA . ALA A 1 578 ? -4.439 -3.802 -16.077 1.00 98.12 578 ALA A CA 1
ATOM 4526 C C . ALA A 1 578 ? -4.073 -4.539 -17.371 1.00 98.12 578 ALA A C 1
ATOM 4528 O O . ALA A 1 578 ? -3.023 -4.278 -17.967 1.00 98.12 578 ALA A O 1
ATOM 4529 N N . TYR A 1 579 ? -4.964 -5.409 -17.837 1.00 96.69 579 TYR A N 1
ATOM 4530 C CA . TYR A 1 579 ? -4.903 -6.060 -19.146 1.00 96.69 579 TYR A CA 1
ATOM 4531 C C . TYR A 1 579 ? -5.981 -5.527 -20.094 1.00 96.69 579 TYR A C 1
ATOM 4533 O O . TYR A 1 579 ? -6.935 -4.867 -19.684 1.00 96.69 579 TYR A O 1
ATOM 4541 N N . LYS A 1 580 ? -5.848 -5.856 -21.387 1.00 93.50 580 LYS A N 1
ATOM 4542 C CA . LYS A 1 580 ? -6.895 -5.593 -22.381 1.00 93.50 580 LYS A CA 1
ATOM 4543 C C . LYS A 1 580 ? -8.204 -6.236 -21.914 1.00 93.50 580 LYS A C 1
ATOM 4545 O O . LYS A 1 580 ? -8.258 -7.450 -21.763 1.00 93.50 580 LYS A O 1
ATOM 4550 N N . GLY A 1 581 ? -9.236 -5.418 -21.729 1.00 92.31 581 GLY A N 1
ATOM 4551 C CA . GLY A 1 581 ? -10.526 -5.843 -21.176 1.00 92.31 581 GLY A CA 1
ATOM 4552 C C . GLY A 1 581 ? -10.879 -5.128 -19.874 1.00 92.31 581 GLY A C 1
ATOM 4553 O O . GLY A 1 581 ? -12.063 -4.937 -19.617 1.00 92.31 581 GLY A O 1
ATOM 4554 N N . ALA A 1 582 ? -9.882 -4.650 -19.123 1.00 97.38 582 ALA A N 1
ATOM 4555 C CA . ALA A 1 582 ? -10.101 -3.814 -17.947 1.00 97.38 582 ALA A CA 1
ATOM 4556 C C . ALA A 1 582 ? -10.744 -2.472 -18.339 1.00 97.38 582 ALA A C 1
ATOM 4558 O O . ALA A 1 582 ? -10.290 -1.790 -19.266 1.00 97.38 582 ALA A O 1
ATOM 4559 N N . GLY A 1 583 ? -11.822 -2.112 -17.648 1.00 97.88 583 GLY A N 1
ATOM 4560 C CA . GLY A 1 583 ? -12.556 -0.867 -17.823 1.00 97.88 583 GLY A CA 1
ATOM 4561 C C . GLY A 1 583 ? -11.864 0.330 -17.172 1.00 97.88 583 GLY A C 1
ATOM 4562 O O . GLY A 1 583 ? -10.671 0.559 -17.367 1.00 97.88 583 GLY A O 1
ATOM 4563 N N . GLU A 1 584 ? -12.642 1.139 -16.462 1.00 97.44 584 GLU A N 1
ATOM 4564 C CA . GLU A 1 584 ? -12.140 2.218 -15.610 1.00 97.44 584 GLU A CA 1
ATOM 4565 C C . GLU A 1 584 ? -11.502 1.661 -14.333 1.00 97.44 584 GLU A C 1
ATOM 4567 O O . GLU A 1 584 ? -12.045 0.737 -13.724 1.00 97.44 584 GLU A O 1
ATOM 4572 N N . MET A 1 585 ? -10.362 2.230 -13.938 1.00 97.75 585 MET A N 1
ATOM 4573 C CA . MET A 1 585 ? -9.660 1.889 -12.703 1.00 97.75 585 MET A CA 1
ATOM 4574 C C . MET A 1 585 ? -9.301 3.129 -11.882 1.00 97.75 585 MET A C 1
ATOM 4576 O O . MET A 1 585 ? -8.814 4.117 -12.433 1.00 97.75 585 MET A O 1
ATOM 4580 N N . THR A 1 586 ? -9.449 3.024 -10.565 1.00 90.00 586 THR A N 1
ATOM 4581 C CA . THR A 1 586 ? -8.949 4.005 -9.593 1.00 90.00 586 THR A CA 1
ATOM 4582 C C . THR A 1 586 ? -7.913 3.335 -8.700 1.00 90.00 586 THR A C 1
ATOM 4584 O O . THR A 1 586 ? -8.180 2.266 -8.147 1.00 90.00 586 THR A O 1
ATOM 4587 N N . VAL A 1 587 ? -6.738 3.949 -8.558 1.00 96.62 587 VAL A N 1
ATOM 4588 C CA . VAL A 1 587 ? -5.713 3.517 -7.601 1.00 96.62 587 VAL A CA 1
ATOM 4589 C C . VAL A 1 587 ? -5.365 4.687 -6.686 1.00 96.62 587 VAL A C 1
ATOM 4591 O O . VAL A 1 587 ? -4.821 5.676 -7.160 1.00 96.62 587 VAL A O 1
ATOM 4594 N N . ASP A 1 588 ? -5.705 4.598 -5.401 1.00 83.06 588 ASP A N 1
ATOM 4595 C CA . ASP A 1 588 ? -5.542 5.708 -4.446 1.00 83.06 588 ASP A CA 1
ATOM 4596 C C . ASP A 1 588 ? -4.731 5.286 -3.220 1.00 83.06 588 ASP A C 1
ATOM 4598 O O . ASP A 1 588 ? -4.979 4.227 -2.650 1.00 83.06 588 ASP A O 1
ATOM 4602 N N . ASN A 1 589 ? -3.790 6.111 -2.770 1.00 79.88 589 ASN A N 1
ATOM 4603 C CA . ASN A 1 589 ? -3.049 5.877 -1.525 1.00 79.88 589 ASN A CA 1
ATOM 4604 C C . ASN A 1 589 ? -2.418 4.469 -1.437 1.00 79.88 589 ASN A C 1
ATOM 4606 O O . ASN A 1 589 ? -2.543 3.766 -0.435 1.00 79.88 589 ASN A O 1
ATOM 4610 N N . CYS A 1 590 ? -1.822 3.996 -2.531 1.00 87.50 590 CYS A N 1
ATOM 4611 C CA . CYS A 1 590 ? -1.180 2.683 -2.586 1.00 87.50 590 CYS A CA 1
ATOM 4612 C C . CYS A 1 590 ? 0.339 2.813 -2.601 1.00 87.50 590 CYS A C 1
ATOM 4614 O O . CYS A 1 590 ? 0.888 3.720 -3.227 1.00 87.50 590 CYS A O 1
ATOM 4616 N N . VAL A 1 591 ? 1.015 1.846 -1.986 1.00 93.06 591 VAL A N 1
ATOM 4617 C CA . VAL A 1 591 ? 2.471 1.707 -2.068 1.00 93.06 591 VAL A CA 1
ATOM 4618 C C . VAL A 1 591 ? 2.798 0.419 -2.804 1.00 93.06 591 VAL A C 1
ATOM 4620 O O . VAL A 1 591 ? 2.337 -0.652 -2.415 1.00 93.06 591 VAL A O 1
ATOM 4623 N N . VAL A 1 592 ? 3.605 0.506 -3.860 1.00 98.75 592 VAL A N 1
ATOM 4624 C CA . VAL A 1 592 ? 4.123 -0.667 -4.576 1.00 98.75 592 VAL A CA 1
ATOM 4625 C C . VAL A 1 592 ? 5.642 -0.611 -4.575 1.00 98.75 592 VAL A C 1
ATOM 4627 O O . VAL A 1 592 ? 6.217 0.319 -5.133 1.00 98.75 592 VAL A O 1
ATOM 4630 N N . LYS A 1 593 ? 6.304 -1.611 -3.988 1.00 98.12 593 LYS A N 1
ATOM 4631 C CA . LYS A 1 593 ? 7.772 -1.671 -3.943 1.00 98.12 593 LYS A CA 1
ATOM 4632 C C . LYS A 1 593 ? 8.337 -2.961 -4.521 1.00 98.12 593 LYS A C 1
ATOM 4634 O O . LYS A 1 593 ? 7.739 -4.025 -4.356 1.00 98.12 593 LYS A O 1
ATOM 4639 N N . LYS A 1 594 ? 9.511 -2.869 -5.157 1.00 98.25 594 LYS A N 1
ATOM 4640 C CA . LYS A 1 594 ? 10.320 -4.022 -5.605 1.00 98.25 594 LYS A CA 1
ATOM 4641 C C . LYS A 1 594 ? 9.573 -4.973 -6.549 1.00 98.25 594 LYS A C 1
ATOM 4643 O O . LYS A 1 594 ? 9.721 -6.191 -6.480 1.00 98.25 594 LYS A O 1
ATOM 4648 N N . ALA A 1 595 ? 8.752 -4.412 -7.436 1.00 98.44 595 ALA A N 1
ATOM 4649 C CA . ALA A 1 595 ? 8.015 -5.159 -8.449 1.00 98.44 595 ALA A CA 1
ATOM 4650 C C . ALA A 1 595 ? 8.704 -5.111 -9.818 1.00 98.44 595 ALA A C 1
ATOM 4652 O O . ALA A 1 595 ? 9.572 -4.277 -10.081 1.00 98.44 595 ALA A O 1
ATOM 4653 N N . ARG A 1 596 ? 8.278 -5.969 -10.751 1.00 96.94 596 ARG A N 1
ATOM 4654 C CA . ARG A 1 596 ? 8.656 -5.811 -12.163 1.00 96.94 596 ARG A CA 1
ATOM 4655 C C . ARG A 1 596 ? 8.127 -4.485 -12.700 1.00 96.94 596 ARG A C 1
ATOM 4657 O O . ARG A 1 596 ? 8.875 -3.685 -13.242 1.00 96.94 596 ARG A O 1
ATOM 4664 N N . GLY A 1 597 ? 6.824 -4.283 -12.576 1.00 97.44 597 GLY A N 1
ATOM 4665 C CA . GLY A 1 597 ? 6.144 -3.030 -12.865 1.00 97.44 597 GLY A CA 1
ATOM 4666 C C . GLY A 1 597 ? 5.395 -2.582 -11.621 1.00 97.44 597 GLY A C 1
ATOM 4667 O O . GLY A 1 597 ? 4.743 -3.421 -11.011 1.00 97.44 597 GLY A O 1
ATOM 4668 N N . GLY A 1 598 ? 5.461 -1.308 -11.249 1.00 98.62 598 GLY A N 1
ATOM 4669 C CA . GLY A 1 598 ? 4.743 -0.794 -10.081 1.00 98.62 598 GLY A CA 1
ATOM 4670 C C . GLY A 1 598 ? 3.228 -0.743 -10.301 1.00 98.62 598 GLY A C 1
ATOM 4671 O O . GLY A 1 598 ? 2.511 -1.722 -10.079 1.00 98.62 598 GLY A O 1
ATOM 4672 N N . ILE A 1 599 ? 2.743 0.401 -10.788 1.00 98.81 599 ILE A N 1
ATOM 4673 C CA . ILE A 1 599 ? 1.338 0.640 -11.148 1.00 98.81 599 ILE A CA 1
ATOM 4674 C C . ILE A 1 599 ? 1.231 0.730 -12.675 1.00 98.81 599 ILE A C 1
ATOM 4676 O O . ILE A 1 599 ? 1.541 1.738 -13.317 1.00 98.81 599 ILE A O 1
ATOM 4680 N N . LYS A 1 600 ? 0.813 -0.377 -13.291 1.00 97.94 600 LYS A N 1
ATOM 4681 C CA . LYS A 1 600 ? 0.921 -0.625 -14.731 1.00 97.94 600 LYS A CA 1
ATOM 4682 C C . LYS A 1 600 ? -0.446 -0.803 -15.391 1.00 97.94 600 LYS A C 1
ATOM 4684 O O . LYS A 1 600 ? -0.882 -1.916 -15.712 1.00 97.94 600 LYS A O 1
ATOM 4689 N N . LEU A 1 601 ? -1.107 0.321 -15.654 1.00 98.25 601 LEU A N 1
ATOM 4690 C CA . LEU A 1 601 ? -2.510 0.403 -16.069 1.00 98.25 601 LEU A CA 1
ATOM 4691 C C . LEU A 1 601 ? -2.711 0.775 -17.545 1.00 98.25 601 LEU A C 1
ATOM 4693 O O . LEU A 1 601 ? -3.840 0.984 -17.975 1.00 98.25 601 LEU A O 1
ATOM 4697 N N . TYR A 1 602 ? -1.648 0.828 -18.353 1.00 97.06 602 TYR A N 1
ATOM 4698 C CA . TYR A 1 602 ? -1.706 1.334 -19.735 1.00 97.06 602 TYR A CA 1
ATOM 4699 C C . TYR A 1 602 ? -2.692 0.640 -20.689 1.00 97.06 602 TYR A C 1
ATOM 4701 O O . TYR A 1 602 ? -2.961 1.175 -21.766 1.00 97.06 602 TYR A O 1
ATOM 4709 N N . MET A 1 603 ? -3.204 -0.539 -20.318 1.00 97.31 603 MET A N 1
ATOM 4710 C CA . MET A 1 603 ? -4.183 -1.310 -21.095 1.00 97.31 603 MET A CA 1
ATOM 4711 C C . MET A 1 603 ? -5.633 -1.153 -20.608 1.00 97.31 603 MET A C 1
ATOM 4713 O O . MET A 1 603 ? -6.525 -1.734 -21.227 1.00 97.31 603 MET A O 1
ATOM 4717 N N . ALA A 1 604 ? -5.870 -0.410 -19.523 1.00 97.69 604 ALA A N 1
ATOM 4718 C CA . ALA A 1 604 ? -7.211 -0.065 -19.057 1.00 97.69 604 ALA A CA 1
ATOM 4719 C C . ALA A 1 604 ? -7.899 0.909 -20.030 1.00 97.69 604 ALA A C 1
ATOM 4721 O O . ALA A 1 604 ? -7.240 1.618 -20.794 1.00 97.69 604 ALA A O 1
ATOM 4722 N N . LYS A 1 605 ? -9.234 0.992 -19.990 1.00 97.50 605 LYS A N 1
ATOM 4723 C CA . LYS A 1 605 ? -9.976 1.999 -20.775 1.00 97.50 605 LYS A CA 1
ATOM 4724 C C . LYS A 1 605 ? -9.762 3.418 -20.243 1.00 97.50 605 LYS A C 1
ATOM 4726 O O . LYS A 1 605 ? -9.728 4.362 -21.031 1.00 97.50 605 LYS A O 1
ATOM 4731 N N . LYS A 1 606 ? -9.646 3.560 -18.921 1.00 97.81 606 LYS A N 1
ATOM 4732 C CA . LYS A 1 606 ? -9.401 4.812 -18.193 1.00 97.81 606 LYS A CA 1
ATOM 4733 C C . LYS A 1 606 ? -8.722 4.473 -16.867 1.00 97.81 606 LYS A C 1
ATOM 4735 O O . LYS A 1 606 ? -9.043 3.440 -16.285 1.00 97.81 606 LYS A O 1
ATOM 4740 N N . ALA A 1 607 ? -7.805 5.315 -16.402 1.00 98.31 607 ALA A N 1
ATOM 4741 C CA . ALA A 1 607 ? -7.209 5.142 -15.084 1.00 98.31 607 ALA A CA 1
ATOM 4742 C C . ALA A 1 607 ? -6.891 6.480 -14.413 1.00 98.31 607 ALA A C 1
ATOM 4744 O O . ALA A 1 607 ? -6.349 7.374 -15.068 1.00 98.31 607 ALA A O 1
ATOM 4745 N N . THR A 1 608 ? -7.174 6.560 -13.116 1.00 94.19 608 THR A N 1
ATOM 4746 C CA . THR A 1 608 ? -6.764 7.651 -12.225 1.00 94.19 608 THR A CA 1
ATOM 4747 C C . THR A 1 608 ? -5.919 7.063 -11.101 1.00 94.19 608 THR A C 1
ATOM 4749 O O . THR A 1 608 ? -6.332 6.089 -10.470 1.00 94.19 608 THR A O 1
ATOM 4752 N N . VAL A 1 609 ? -4.736 7.631 -10.877 1.00 98.00 609 VAL A N 1
ATOM 4753 C CA . VAL A 1 609 ? -3.796 7.216 -9.834 1.00 98.00 609 VAL A CA 1
ATOM 4754 C C . VAL A 1 609 ? -3.470 8.421 -8.962 1.00 98.00 609 VAL A C 1
ATOM 4756 O O . VAL A 1 609 ? -2.946 9.415 -9.461 1.00 98.00 609 VAL A O 1
ATOM 4759 N N . THR A 1 610 ? -3.806 8.345 -7.678 1.00 80.12 610 THR A N 1
ATOM 4760 C CA . THR A 1 610 ? -3.680 9.459 -6.729 1.00 80.12 610 THR A CA 1
ATOM 4761 C C . THR A 1 610 ? -2.968 9.030 -5.459 1.00 80.12 610 THR A C 1
ATOM 4763 O O . THR A 1 610 ? -3.149 7.902 -5.004 1.00 80.12 610 THR A O 1
ATOM 4766 N N . ASN A 1 611 ? -2.167 9.911 -4.857 1.00 79.31 611 ASN A N 1
ATOM 4767 C CA . ASN A 1 611 ? -1.570 9.686 -3.529 1.00 79.31 611 ASN A CA 1
ATOM 4768 C C . ASN A 1 611 ? -0.710 8.407 -3.430 1.00 79.31 611 ASN A C 1
ATOM 4770 O O . ASN A 1 611 ? -0.528 7.853 -2.352 1.00 79.31 611 ASN A O 1
ATOM 4774 N N . CYS A 1 612 ? -0.241 7.870 -4.558 1.00 88.06 612 CYS A N 1
ATOM 4775 C CA . CYS A 1 612 ? 0.485 6.600 -4.598 1.00 88.06 612 CYS A CA 1
ATOM 4776 C C . CYS A 1 612 ? 2.000 6.795 -4.566 1.00 88.06 612 CYS A C 1
ATOM 4778 O O . CYS A 1 612 ? 2.519 7.787 -5.075 1.00 88.06 612 CYS A O 1
ATOM 4780 N N . GLN A 1 613 ? 2.703 5.788 -4.052 1.00 95.31 613 GLN A N 1
ATOM 4781 C CA . GLN A 1 613 ? 4.157 5.716 -4.066 1.00 95.31 613 GLN A CA 1
ATOM 4782 C C . GLN A 1 613 ? 4.632 4.426 -4.746 1.00 95.31 613 GLN A C 1
ATOM 4784 O O . GLN A 1 613 ? 4.177 3.330 -4.412 1.00 95.31 613 GLN A O 1
ATOM 4789 N N . VAL A 1 614 ? 5.565 4.537 -5.693 1.00 98.69 614 VAL A N 1
ATOM 4790 C CA . VAL A 1 614 ? 6.165 3.377 -6.371 1.00 98.69 614 VAL A CA 1
ATOM 4791 C C . VAL A 1 614 ? 7.673 3.382 -6.181 1.00 98.69 614 VAL A C 1
ATOM 4793 O O . VAL A 1 614 ? 8.349 4.302 -6.626 1.00 98.69 614 VAL A O 1
ATOM 4796 N N . LEU A 1 615 ? 8.208 2.346 -5.541 1.00 98.06 615 LEU A N 1
ATOM 4797 C CA . LEU A 1 615 ? 9.614 2.284 -5.149 1.00 98.06 615 LEU A CA 1
ATOM 4798 C C . LEU A 1 615 ? 10.324 1.107 -5.814 1.00 98.06 615 LEU A C 1
ATOM 4800 O O . LEU A 1 615 ? 9.821 -0.019 -5.830 1.00 98.06 615 LEU A O 1
ATOM 4804 N N . ASP A 1 616 ? 11.525 1.360 -6.318 1.00 97.62 616 ASP A N 1
ATOM 4805 C CA . ASP A 1 616 ? 12.517 0.333 -6.633 1.00 97.62 616 ASP A CA 1
ATOM 4806 C C . ASP A 1 616 ? 11.997 -0.762 -7.587 1.00 97.62 616 ASP A C 1
ATOM 4808 O O . ASP A 1 616 ? 12.258 -1.954 -7.413 1.00 97.62 616 ASP A O 1
ATOM 4812 N N . CYS A 1 617 ? 11.196 -0.376 -8.583 1.00 98.06 617 CYS A N 1
ATOM 4813 C CA . CYS A 1 617 ? 10.664 -1.302 -9.584 1.00 98.06 617 CYS A CA 1
ATOM 4814 C C . CYS A 1 617 ? 11.625 -1.455 -10.771 1.00 98.06 617 CYS A C 1
ATOM 4816 O O . CYS A 1 617 ? 12.280 -0.501 -11.171 1.00 98.06 617 CYS A O 1
ATOM 4818 N N . VAL A 1 618 ? 11.691 -2.657 -11.348 1.00 96.25 618 VAL A N 1
ATOM 4819 C CA . VAL A 1 618 ? 12.796 -3.057 -12.247 1.00 96.25 618 VAL A CA 1
ATOM 4820 C C . VAL A 1 618 ? 12.562 -2.706 -13.718 1.00 96.25 618 VAL A C 1
ATOM 4822 O O . VAL A 1 618 ? 13.484 -2.359 -14.439 1.00 96.25 618 VAL A O 1
ATOM 4825 N N . VAL A 1 619 ? 11.329 -2.814 -14.210 1.00 92.88 619 VAL A N 1
ATOM 4826 C CA . VAL A 1 619 ? 11.013 -2.554 -15.628 1.00 92.88 619 VAL A CA 1
ATOM 4827 C C . VAL A 1 619 ? 10.336 -1.204 -15.804 1.00 92.88 619 VAL A C 1
ATOM 4829 O O . VAL A 1 619 ? 10.494 -0.571 -16.842 1.00 92.88 619 VAL A O 1
ATOM 4832 N N . GLN A 1 620 ? 9.518 -0.796 -14.833 1.00 94.62 620 GLN A N 1
ATOM 4833 C CA . GLN A 1 620 ? 8.850 0.504 -14.839 1.00 94.62 620 GLN A CA 1
ATOM 4834 C C . GLN A 1 620 ? 8.134 0.788 -13.511 1.00 94.62 620 GLN A C 1
ATOM 4836 O O . GLN A 1 620 ? 7.571 -0.125 -12.904 1.00 94.62 620 GLN A O 1
ATOM 4841 N N . GLY A 1 621 ? 8.037 2.055 -13.118 1.00 98.12 621 GLY A N 1
ATOM 4842 C CA . GLY A 1 621 ? 7.207 2.491 -11.998 1.00 98.12 621 GLY A CA 1
ATOM 4843 C C . GLY A 1 621 ? 5.733 2.629 -12.392 1.00 98.12 621 GLY A C 1
ATOM 4844 O O . GLY A 1 621 ? 4.905 1.772 -12.079 1.00 98.12 621 GLY A O 1
ATOM 4845 N N . TYR A 1 622 ? 5.415 3.679 -13.147 1.00 98.69 622 TYR A N 1
ATOM 4846 C CA . TYR A 1 622 ? 4.071 4.056 -13.576 1.00 98.69 622 TYR A CA 1
ATOM 4847 C C . TYR A 1 622 ? 3.881 3.903 -15.090 1.00 98.69 622 TYR A C 1
ATOM 4849 O O . TYR A 1 622 ? 4.762 4.213 -15.893 1.00 98.69 622 TYR A O 1
ATOM 4857 N N . SER A 1 623 ? 2.694 3.450 -15.504 1.00 97.69 623 SER A N 1
ATOM 4858 C CA . SER A 1 623 ? 2.232 3.598 -16.894 1.00 97.69 623 SER A CA 1
ATOM 4859 C C . SER A 1 623 ? 0.716 3.630 -16.977 1.00 97.69 623 SER A C 1
ATOM 4861 O O . SER A 1 623 ? 0.042 2.760 -16.419 1.00 97.69 623 SER A O 1
ATOM 4863 N N . LEU A 1 624 ? 0.185 4.591 -17.724 1.00 97.38 624 LEU A N 1
ATOM 4864 C CA . LEU A 1 624 ? -1.245 4.865 -17.787 1.00 97.38 624 LEU A CA 1
ATOM 4865 C C . LEU A 1 624 ? -1.824 4.726 -19.197 1.00 97.38 624 LEU A C 1
ATOM 4867 O O . LEU A 1 624 ? -1.073 4.682 -20.175 1.00 97.38 624 LEU A O 1
ATOM 4871 N N . PRO A 1 625 ? -3.158 4.582 -19.328 1.00 97.31 625 PRO A N 1
ATOM 4872 C CA . PRO A 1 625 ? -3.825 4.556 -20.621 1.00 97.31 625 PRO A CA 1
ATOM 4873 C C . PRO A 1 625 ? -3.949 5.974 -21.200 1.00 97.31 625 PRO A C 1
ATOM 4875 O O . PRO A 1 625 ? -3.485 6.957 -20.619 1.00 97.31 625 PRO A O 1
ATOM 4878 N N . ARG A 1 626 ? -4.560 6.103 -22.380 1.00 96.75 626 ARG A N 1
ATOM 4879 C CA . ARG A 1 626 ? -4.915 7.407 -22.960 1.00 96.75 626 ARG A CA 1
ATOM 4880 C C . ARG A 1 626 ? -5.767 8.211 -21.963 1.00 96.75 626 ARG A C 1
ATOM 4882 O O . ARG A 1 626 ? -6.735 7.672 -21.433 1.00 96.75 626 ARG A O 1
ATOM 4889 N N . ARG A 1 627 ? -5.449 9.497 -21.767 1.00 97.69 627 ARG A N 1
ATOM 4890 C CA . ARG A 1 627 ? -6.084 10.397 -20.781 1.00 97.69 627 ARG A CA 1
ATOM 4891 C C . ARG A 1 627 ? -6.019 9.909 -19.331 1.00 97.69 627 ARG A C 1
ATOM 4893 O O . ARG A 1 627 ? -6.904 10.223 -18.543 1.00 97.69 627 ARG A O 1
ATOM 4900 N N . GLY A 1 628 ? -5.023 9.090 -18.999 1.00 98.19 628 GLY A N 1
ATOM 4901 C CA . GLY A 1 628 ? -4.786 8.712 -17.614 1.00 98.19 628 GLY A CA 1
ATOM 4902 C C . GLY A 1 628 ? -4.262 9.885 -16.787 1.00 98.19 628 GLY A C 1
ATOM 4903 O O . GLY A 1 628 ? -3.599 10.769 -17.333 1.00 98.19 628 GLY A O 1
ATOM 4904 N N . VAL A 1 629 ? -4.563 9.859 -15.491 1.00 98.31 629 VAL A N 1
ATOM 4905 C CA . VAL A 1 629 ? -4.181 10.900 -14.529 1.00 98.31 629 VAL A CA 1
ATOM 4906 C C . VAL A 1 629 ? -3.271 10.310 -13.453 1.00 98.31 629 VAL A C 1
ATOM 4908 O O . VAL A 1 629 ? -3.628 9.293 -12.858 1.00 98.31 629 VAL A O 1
ATOM 4911 N N . ILE A 1 630 ? -2.125 10.947 -13.208 1.00 98.19 630 ILE A N 1
ATOM 4912 C CA . ILE A 1 630 ? -1.279 10.762 -12.020 1.00 98.19 630 ILE A CA 1
ATOM 4913 C C . ILE A 1 630 ? -1.279 12.086 -11.261 1.00 98.19 630 ILE A C 1
ATOM 4915 O O . ILE A 1 630 ? -0.926 13.109 -11.846 1.00 98.19 630 ILE A O 1
ATOM 4919 N N . GLN A 1 631 ? -1.662 12.072 -9.986 1.00 85.88 631 GLN A N 1
ATOM 4920 C CA . GLN A 1 631 ? -1.698 13.275 -9.155 1.00 85.88 631 GLN A CA 1
ATOM 4921 C C . GLN A 1 631 ? -1.247 12.973 -7.727 1.00 85.88 631 GLN A C 1
ATOM 4923 O O . GLN A 1 631 ? -1.682 11.992 -7.126 1.00 85.88 631 GLN A O 1
ATOM 4928 N N . ASN A 1 632 ? -0.417 13.854 -7.167 1.00 77.62 632 ASN A N 1
ATOM 4929 C CA . ASN A 1 632 ? 0.146 13.696 -5.824 1.00 77.62 632 ASN A CA 1
ATOM 4930 C C . ASN A 1 632 ? 0.804 12.319 -5.625 1.00 77.62 632 ASN A C 1
ATOM 4932 O O . ASN A 1 632 ? 0.601 11.642 -4.622 1.00 77.62 632 ASN A O 1
ATOM 4936 N N . CYS A 1 633 ? 1.519 11.848 -6.642 1.00 91.00 633 CYS A N 1
ATOM 4937 C CA . CYS A 1 633 ? 2.237 10.586 -6.576 1.00 91.00 633 CYS A CA 1
ATOM 4938 C C . CYS A 1 633 ? 3.729 10.838 -6.444 1.00 91.00 633 CYS A C 1
ATOM 4940 O O . CYS A 1 633 ? 4.234 11.862 -6.901 1.00 91.00 633 CYS A O 1
ATOM 4942 N N . SER A 1 634 ? 4.432 9.853 -5.898 1.00 94.50 634 SER A N 1
ATOM 4943 C CA . SER A 1 634 ? 5.888 9.853 -5.823 1.00 94.50 634 SER A CA 1
ATOM 4944 C C . SER A 1 634 ? 6.476 8.504 -6.234 1.00 94.50 634 SER A C 1
ATOM 4946 O O . SER A 1 634 ? 5.773 7.487 -6.339 1.00 94.50 634 SER A O 1
ATOM 4948 N N . GLY A 1 635 ? 7.774 8.463 -6.507 1.00 96.94 635 GLY A N 1
ATOM 4949 C CA . GLY A 1 635 ? 8.472 7.195 -6.665 1.00 96.94 635 GLY A CA 1
ATOM 4950 C C . GLY A 1 635 ? 9.950 7.316 -6.992 1.00 96.94 635 GLY A C 1
ATOM 4951 O O . GLY A 1 635 ? 10.422 8.385 -7.359 1.00 96.94 635 GLY A O 1
ATOM 4952 N N . SER A 1 636 ? 10.671 6.204 -6.861 1.00 95.44 636 SER A N 1
ATOM 4953 C CA . SER A 1 636 ? 12.106 6.121 -7.143 1.00 95.44 636 SER A CA 1
ATOM 4954 C C . SER A 1 636 ? 12.376 5.424 -8.478 1.00 95.44 636 SER A C 1
ATOM 4956 O O . SER A 1 636 ? 11.705 4.455 -8.847 1.00 95.44 636 SER A O 1
ATOM 4958 N N . ALA A 1 637 ? 13.409 5.878 -9.187 1.00 95.56 637 ALA A N 1
ATOM 4959 C CA . ALA A 1 637 ? 13.989 5.172 -10.329 1.00 95.56 637 ALA A CA 1
ATOM 4960 C C . ALA A 1 637 ? 15.268 4.447 -9.896 1.00 95.56 637 ALA A C 1
ATOM 4962 O O . ALA A 1 637 ? 16.357 4.731 -10.391 1.00 95.56 637 ALA A O 1
ATOM 4963 N N . ALA A 1 638 ? 15.153 3.546 -8.916 1.00 95.56 638 ALA A N 1
ATOM 4964 C CA . ALA A 1 638 ? 16.328 2.849 -8.405 1.00 95.56 638 ALA A CA 1
ATOM 4965 C C . ALA A 1 638 ? 16.815 1.742 -9.349 1.00 95.56 638 ALA A C 1
ATOM 4967 O O . ALA A 1 638 ? 18.016 1.603 -9.529 1.00 95.56 638 ALA A O 1
ATOM 4968 N N . TYR A 1 639 ? 15.904 0.949 -9.924 1.00 96.25 639 TYR A N 1
ATOM 4969 C CA . TYR A 1 639 ? 16.256 -0.253 -10.702 1.00 96.25 639 TYR A CA 1
ATOM 4970 C C . TYR A 1 639 ? 15.641 -0.294 -12.104 1.00 96.25 639 TYR A C 1
ATOM 4972 O O . TYR A 1 639 ? 15.889 -1.230 -12.860 1.00 96.25 639 TYR A O 1
ATOM 4980 N N . GLY A 1 640 ? 14.807 0.689 -12.429 1.00 95.69 640 GLY A N 1
ATOM 4981 C CA . GLY A 1 640 ? 14.114 0.820 -13.697 1.00 95.69 640 GLY A CA 1
ATOM 4982 C C . GLY A 1 640 ? 13.500 2.214 -13.842 1.00 95.69 640 GLY A C 1
ATOM 4983 O O . GLY A 1 640 ? 13.473 2.985 -12.876 1.00 95.69 640 GLY A O 1
ATOM 4984 N N . PRO A 1 641 ? 12.981 2.559 -15.033 1.00 96.56 641 PRO A N 1
ATOM 4985 C CA . PRO A 1 641 ? 12.371 3.861 -15.274 1.00 96.56 641 PRO A CA 1
ATOM 4986 C C . PRO A 1 641 ? 11.169 4.108 -14.362 1.00 96.56 641 PRO A C 1
ATOM 4988 O O . PRO A 1 641 ? 10.302 3.248 -14.216 1.00 96.56 641 PRO A O 1
ATOM 4991 N N . LEU A 1 642 ? 11.049 5.307 -13.800 1.00 97.88 642 LEU A N 1
ATOM 4992 C CA . LEU A 1 642 ? 9.898 5.679 -12.983 1.00 97.88 642 LEU A CA 1
ATOM 4993 C C . LEU A 1 642 ? 8.631 5.845 -13.834 1.00 97.88 642 LEU A C 1
ATOM 4995 O O . LEU A 1 642 ? 7.564 5.395 -13.424 1.00 97.88 642 LEU A O 1
ATOM 4999 N N . LEU A 1 643 ? 8.732 6.429 -15.032 1.00 98.12 643 LEU A N 1
ATOM 5000 C CA . LEU A 1 643 ? 7.591 6.653 -15.926 1.00 98.12 643 LEU A CA 1
ATOM 5001 C C . LEU A 1 643 ? 7.818 6.028 -17.306 1.00 98.12 643 LEU A C 1
ATOM 5003 O O . LEU A 1 643 ? 8.823 6.291 -17.965 1.00 98.12 643 LEU A O 1
ATOM 5007 N N . TYR A 1 644 ? 6.839 5.258 -17.789 1.00 96.25 644 TYR A N 1
ATOM 5008 C CA . TYR A 1 644 ? 6.870 4.705 -19.142 1.00 96.25 644 TYR A CA 1
ATOM 5009 C C . TYR A 1 644 ? 5.525 4.837 -19.875 1.00 96.25 644 TYR A C 1
ATOM 5011 O O . TYR A 1 644 ? 4.503 4.285 -19.454 1.00 96.25 644 TYR A O 1
ATOM 5019 N N . VAL A 1 645 ? 5.537 5.511 -21.032 1.00 94.81 645 VAL A N 1
ATOM 5020 C CA . VAL A 1 645 ? 4.391 5.598 -21.952 1.00 94.81 645 VAL A CA 1
ATOM 5021 C C . VAL A 1 645 ? 4.546 4.583 -23.090 1.00 94.81 645 VAL A C 1
ATOM 5023 O O . VAL A 1 645 ? 5.483 4.636 -23.884 1.00 94.81 645 VAL A O 1
ATOM 5026 N N . HIS A 1 646 ? 3.609 3.634 -23.173 1.00 89.19 646 HIS A N 1
ATOM 5027 C CA . HIS A 1 646 ? 3.769 2.407 -23.972 1.00 89.19 646 HIS A CA 1
ATOM 5028 C C . HIS A 1 646 ? 3.585 2.572 -25.487 1.00 89.19 646 HIS A C 1
ATOM 5030 O O . HIS A 1 646 ? 4.132 1.771 -26.245 1.00 89.19 646 HIS A O 1
ATOM 5036 N N . SER A 1 647 ? 2.790 3.536 -25.959 1.00 87.62 647 SER A N 1
ATOM 5037 C CA . SER A 1 647 ? 2.414 3.605 -27.379 1.00 87.62 647 SER A CA 1
ATOM 5038 C C . SER A 1 647 ? 2.142 5.024 -27.867 1.00 87.62 647 SER A C 1
ATOM 5040 O O . SER A 1 647 ? 1.563 5.838 -27.160 1.00 87.62 647 SER A O 1
ATOM 5042 N N . ASP A 1 648 ? 2.458 5.259 -29.140 1.00 88.88 648 ASP A N 1
ATOM 5043 C CA . ASP A 1 648 ? 2.158 6.472 -29.914 1.00 88.88 648 ASP A CA 1
ATOM 5044 C C . ASP A 1 648 ? 0.660 6.821 -29.959 1.00 88.88 648 ASP A C 1
ATOM 5046 O O . ASP A 1 648 ? 0.277 7.954 -30.239 1.00 88.88 648 ASP A O 1
ATOM 5050 N N . SER A 1 649 ? -0.208 5.834 -29.712 1.00 89.94 649 SER A N 1
ATOM 5051 C CA . SER A 1 649 ? -1.659 6.034 -29.663 1.00 89.94 649 SER A CA 1
ATOM 5052 C C . SER A 1 649 ? -2.149 6.610 -28.332 1.00 89.94 649 SER A C 1
ATOM 5054 O O . SER A 1 649 ? -3.280 7.106 -28.253 1.00 89.94 649 SER A O 1
ATOM 5056 N N . HIS A 1 650 ? -1.322 6.568 -27.284 1.00 94.50 650 HIS A N 1
ATOM 5057 C CA . HIS A 1 650 ? -1.636 7.204 -26.013 1.00 94.50 650 HIS A CA 1
ATOM 5058 C C . HIS A 1 650 ? -1.582 8.718 -26.193 1.00 94.50 650 HIS A C 1
ATOM 5060 O O . HIS A 1 650 ? -0.680 9.271 -26.814 1.00 94.50 650 HIS A O 1
ATOM 5066 N N . SER A 1 651 ? -2.593 9.408 -25.671 1.00 97.19 651 SER A N 1
ATOM 5067 C CA . SER A 1 651 ? -2.682 10.863 -25.777 1.00 97.19 651 SER A CA 1
ATOM 5068 C C . SER A 1 651 ? -3.290 11.483 -24.525 1.00 97.19 651 SER A C 1
ATOM 5070 O O . SER A 1 651 ? -4.065 10.812 -23.838 1.00 97.19 651 SER A O 1
ATOM 5072 N N . GLY A 1 652 ? -3.019 12.761 -24.260 1.00 97.94 652 GLY A N 1
ATOM 5073 C CA . GLY A 1 652 ? -3.775 13.521 -23.254 1.00 97.94 652 GLY A CA 1
ATOM 5074 C C . GLY A 1 652 ? -3.580 13.091 -21.802 1.00 97.94 652 GLY A C 1
ATOM 5075 O O . GLY A 1 652 ? -4.500 13.299 -21.022 1.00 97.94 652 GLY A O 1
ATOM 5076 N N . GLN A 1 653 ? -2.486 12.404 -21.451 1.00 98.50 653 GLN A N 1
ATOM 5077 C CA . GLN A 1 653 ? -2.186 12.073 -20.055 1.00 98.50 653 GLN A CA 1
ATOM 5078 C C . GLN A 1 653 ? -1.868 13.343 -19.269 1.00 98.50 653 GLN A C 1
ATOM 5080 O O . GLN A 1 653 ? -1.237 14.240 -19.821 1.00 98.50 653 GLN A O 1
ATOM 5085 N N . GLN A 1 654 ? -2.304 13.385 -18.013 1.00 98.62 654 GLN A N 1
ATOM 5086 C CA . GLN A 1 654 ? -1.981 14.438 -17.053 1.00 98.62 654 GLN A CA 1
ATOM 5087 C C . GLN A 1 654 ? -1.172 13.797 -15.934 1.00 98.62 654 GLN A C 1
ATOM 5089 O O . GLN A 1 654 ? -1.662 12.883 -15.268 1.00 98.62 654 GLN A O 1
ATOM 5094 N N . ILE A 1 655 ? 0.083 14.195 -15.788 1.00 98.56 655 ILE A N 1
ATOM 5095 C CA . ILE A 1 655 ? 1.022 13.554 -14.874 1.00 98.56 655 ILE A CA 1
ATOM 5096 C C . ILE A 1 655 ? 1.680 14.625 -14.026 1.00 98.56 655 ILE A C 1
ATOM 5098 O O . ILE A 1 655 ? 2.377 15.482 -14.550 1.00 98.56 655 ILE A O 1
ATOM 5102 N N . ASP A 1 656 ? 1.495 14.522 -12.720 1.00 93.69 656 ASP A N 1
ATOM 5103 C CA . ASP A 1 656 ? 2.223 15.284 -11.715 1.00 93.69 656 ASP A CA 1
ATOM 5104 C C . ASP A 1 656 ? 2.860 14.294 -10.738 1.00 93.69 656 ASP A C 1
ATOM 5106 O O . ASP A 1 656 ? 2.156 13.593 -9.999 1.00 93.69 656 ASP A O 1
ATOM 5110 N N . LEU A 1 657 ? 4.184 14.163 -10.820 1.00 96.94 657 LEU A N 1
ATOM 5111 C CA . LEU A 1 657 ? 4.928 13.083 -10.185 1.00 96.94 657 LEU A CA 1
ATOM 5112 C C . LEU A 1 657 ? 6.202 13.603 -9.517 1.00 96.94 657 LEU A C 1
ATOM 5114 O O . LEU A 1 657 ? 7.095 14.136 -10.178 1.00 96.94 657 LEU A O 1
ATOM 5118 N N . GLU A 1 658 ? 6.296 13.376 -8.211 1.00 95.88 658 GLU A N 1
ATOM 5119 C CA . GLU A 1 658 ? 7.518 13.598 -7.451 1.00 95.88 658 GLU A CA 1
ATOM 5120 C C . GLU A 1 658 ? 8.522 12.462 -7.710 1.00 95.88 658 GLU A C 1
ATOM 5122 O O . GLU A 1 658 ? 8.214 11.273 -7.564 1.00 95.88 658 GLU A O 1
ATOM 5127 N N . VAL A 1 659 ? 9.743 12.828 -8.075 1.00 96.44 659 VAL A N 1
ATOM 5128 C CA . VAL A 1 659 ? 10.887 11.930 -8.201 1.00 96.44 659 VAL A CA 1
ATOM 5129 C C . VAL A 1 659 ? 11.593 11.883 -6.852 1.00 96.44 659 VAL A C 1
ATOM 5131 O O . VAL A 1 659 ? 12.081 12.895 -6.354 1.00 96.44 659 VAL A O 1
ATOM 5134 N N . LEU A 1 660 ? 11.610 10.703 -6.240 1.00 93.56 660 LEU A N 1
ATOM 5135 C CA . LEU A 1 660 ? 12.307 10.462 -4.983 1.00 93.56 660 LEU A CA 1
ATOM 5136 C C . LEU A 1 660 ? 13.753 10.041 -5.267 1.00 93.56 660 LEU A C 1
ATOM 5138 O O . LEU A 1 660 ? 13.940 9.135 -6.089 1.00 93.56 660 LEU A O 1
ATOM 5142 N N . PRO A 1 661 ? 14.742 10.606 -4.545 1.00 90.88 661 PRO A N 1
ATOM 5143 C CA . PRO A 1 661 ? 16.135 10.216 -4.694 1.00 90.88 661 PRO A CA 1
ATOM 5144 C C . PRO A 1 661 ? 16.363 8.722 -4.489 1.00 90.88 661 PRO A C 1
ATOM 5146 O O . PRO A 1 661 ? 15.831 8.113 -3.555 1.00 90.88 661 PRO A O 1
ATOM 5149 N N . ALA A 1 662 ? 17.213 8.143 -5.330 1.00 92.50 662 ALA A N 1
ATOM 5150 C CA . ALA A 1 662 ? 17.664 6.763 -5.214 1.00 92.50 662 ALA A CA 1
ATOM 5151 C C . ALA A 1 662 ? 19.202 6.683 -5.214 1.00 92.50 662 ALA A C 1
ATOM 5153 O O . ALA A 1 662 ? 19.802 6.262 -6.207 1.00 92.50 662 ALA A O 1
ATOM 5154 N N . PRO A 1 663 ? 19.884 7.035 -4.105 1.00 89.31 663 PRO A N 1
ATOM 5155 C CA . PRO A 1 663 ? 21.345 6.926 -4.017 1.00 89.31 663 PRO A CA 1
ATOM 5156 C C . PRO A 1 663 ? 21.841 5.475 -4.144 1.00 89.31 663 PRO A C 1
ATOM 5158 O O . PRO A 1 663 ? 22.986 5.235 -4.511 1.00 89.31 663 PRO A O 1
ATOM 5161 N N . HIS A 1 664 ? 20.968 4.499 -3.881 1.00 91.75 664 HIS A N 1
ATOM 5162 C CA . HIS A 1 664 ? 21.192 3.066 -4.092 1.00 91.75 664 HIS A CA 1
ATOM 5163 C C . HIS A 1 664 ? 20.823 2.583 -5.502 1.00 91.75 664 HIS A C 1
ATOM 5165 O O . HIS A 1 664 ? 20.706 1.371 -5.711 1.00 91.75 664 HIS A O 1
ATOM 5171 N N . SER A 1 665 ? 20.564 3.492 -6.448 1.00 93.62 665 SER A N 1
ATOM 5172 C CA . SER A 1 665 ? 20.160 3.104 -7.798 1.00 93.62 665 SER A CA 1
ATOM 5173 C C . SER A 1 665 ? 21.236 2.272 -8.499 1.00 93.62 665 SER A C 1
ATOM 5175 O O . SER A 1 665 ? 22.433 2.428 -8.263 1.00 93.62 665 SER A O 1
ATOM 5177 N N . LEU A 1 666 ? 20.794 1.362 -9.358 1.00 94.31 666 LEU A N 1
ATOM 5178 C CA . LEU A 1 666 ? 21.627 0.365 -10.007 1.00 94.31 666 LEU A CA 1
ATOM 5179 C C . LEU A 1 666 ? 21.119 0.107 -11.430 1.00 94.31 666 LEU A C 1
ATOM 5181 O O . LEU A 1 666 ? 19.915 0.107 -11.678 1.00 94.31 666 LEU A O 1
ATOM 5185 N N . GLY A 1 667 ? 22.040 -0.150 -12.354 1.00 92.00 667 GLY A N 1
ATOM 5186 C CA . GLY A 1 667 ? 21.739 -0.371 -13.764 1.00 92.00 667 GLY A CA 1
ATOM 5187 C C . GLY A 1 667 ? 21.701 0.912 -14.591 1.00 92.00 667 GLY A C 1
ATOM 5188 O O . GLY A 1 667 ? 21.743 2.036 -14.077 1.00 92.00 667 GLY A O 1
ATOM 5189 N N . ASP A 1 668 ? 21.614 0.729 -15.901 1.00 91.00 668 ASP A N 1
ATOM 5190 C CA . ASP A 1 668 ? 21.835 1.759 -16.920 1.00 91.00 668 ASP A CA 1
ATOM 5191 C C . ASP A 1 668 ? 20.542 2.403 -17.439 1.00 91.00 668 ASP A C 1
ATOM 5193 O O . ASP A 1 668 ? 20.567 3.133 -18.417 1.00 91.00 668 ASP A O 1
ATOM 5197 N N . HIS A 1 669 ? 19.404 2.180 -16.790 1.00 93.31 669 HIS A N 1
ATOM 5198 C CA . HIS A 1 669 ? 18.097 2.615 -17.282 1.00 93.31 669 HIS A CA 1
ATOM 5199 C C . HIS A 1 669 ? 17.866 4.149 -17.217 1.00 93.31 669 HIS A C 1
ATOM 5201 O O . HIS A 1 669 ? 18.408 4.837 -16.339 1.00 93.31 669 HIS A O 1
ATOM 5207 N N . PRO A 1 670 ? 16.978 4.707 -18.069 1.00 95.88 670 PRO A N 1
ATOM 5208 C CA . PRO A 1 670 ? 16.554 6.107 -17.989 1.00 95.88 670 PRO A CA 1
ATOM 5209 C C . PRO A 1 670 ? 15.641 6.379 -16.782 1.00 95.88 670 PRO A C 1
ATOM 5211 O O . PRO A 1 670 ? 15.140 5.450 -16.143 1.00 95.88 670 PRO A O 1
ATOM 5214 N N . LEU A 1 671 ? 15.372 7.660 -16.497 1.00 97.19 671 LEU A N 1
ATOM 5215 C CA . LEU A 1 671 ? 14.350 8.073 -15.524 1.00 97.19 671 LEU A CA 1
ATOM 5216 C C . LEU A 1 671 ? 12.950 7.846 -16.099 1.00 97.19 671 LEU A C 1
ATOM 5218 O O . LEU A 1 671 ? 12.070 7.303 -15.431 1.00 97.19 671 LEU A O 1
ATOM 5222 N N . ALA A 1 672 ? 12.737 8.274 -17.343 1.00 97.44 672 ALA A N 1
ATOM 5223 C CA . ALA A 1 672 ? 11.443 8.202 -18.001 1.0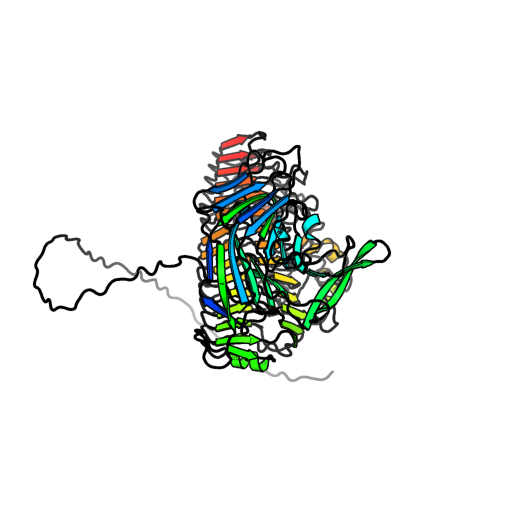0 97.44 672 ALA A CA 1
ATOM 5224 C C . ALA A 1 672 ? 11.586 7.992 -19.509 1.00 97.44 672 ALA A C 1
ATOM 5226 O O . ALA A 1 672 ? 12.523 8.483 -20.137 1.00 97.44 672 ALA A O 1
ATOM 5227 N N . ALA A 1 673 ? 10.616 7.291 -20.092 1.00 95.50 673 ALA A N 1
ATOM 5228 C CA . ALA A 1 673 ? 10.548 7.023 -21.522 1.00 95.50 673 ALA A CA 1
ATOM 5229 C C . ALA A 1 673 ? 9.158 7.402 -22.060 1.00 95.50 673 ALA A C 1
ATOM 5231 O O . ALA A 1 673 ? 8.158 6.733 -21.781 1.00 95.50 673 ALA A O 1
ATOM 5232 N N . ILE A 1 674 ? 9.095 8.484 -22.837 1.00 95.81 674 ILE A N 1
ATOM 5233 C CA . ILE A 1 674 ? 7.856 9.181 -23.198 1.00 95.81 674 ILE A CA 1
ATOM 5234 C C . ILE A 1 674 ? 7.593 9.085 -24.708 1.00 95.81 674 ILE A C 1
ATOM 5236 O O . ILE A 1 674 ? 8.471 9.305 -25.546 1.00 95.81 674 ILE A O 1
ATOM 5240 N N . LYS A 1 675 ? 6.348 8.739 -25.038 1.00 93.19 675 LYS A N 1
ATOM 5241 C CA . LYS A 1 675 ? 5.776 8.541 -26.380 1.00 93.19 675 LYS A CA 1
ATOM 5242 C C . LYS A 1 675 ? 4.377 9.141 -26.406 1.00 93.19 675 LYS A C 1
ATOM 5244 O O . LYS A 1 675 ? 3.870 9.503 -25.352 1.00 93.19 675 LYS A O 1
ATOM 5249 N N . GLY A 1 676 ? 3.736 9.171 -27.569 1.00 95.12 676 GLY A N 1
ATOM 5250 C CA . GLY A 1 676 ? 2.343 9.598 -27.681 1.00 95.12 676 GLY A CA 1
ATOM 5251 C C . GLY A 1 676 ? 2.217 11.083 -27.983 1.00 95.12 676 GLY A C 1
ATOM 5252 O O . GLY A 1 676 ? 3.107 11.675 -28.591 1.00 95.12 676 GLY A O 1
ATOM 5253 N N . LYS A 1 677 ? 1.083 11.685 -27.625 1.00 97.38 677 LYS A N 1
ATOM 5254 C CA . LYS A 1 677 ? 0.843 13.094 -27.961 1.00 97.38 677 LYS A CA 1
ATOM 5255 C C . LYS A 1 677 ? -0.019 13.875 -26.988 1.00 97.38 677 LYS A C 1
ATOM 5257 O O . LYS A 1 677 ? -0.933 13.315 -26.372 1.00 97.38 677 LYS A O 1
ATOM 5262 N N . GLY A 1 678 ? 0.198 15.185 -26.921 1.00 98.06 678 GLY A N 1
ATOM 5263 C CA . GLY A 1 678 ? -0.649 16.077 -26.126 1.00 98.06 678 GLY A CA 1
ATOM 5264 C C . GLY A 1 678 ? -0.651 15.711 -24.647 1.00 98.06 678 GLY A C 1
ATOM 5265 O O . GLY A 1 678 ? -1.710 15.722 -24.032 1.00 98.06 678 GLY A O 1
ATOM 5266 N N . HIS A 1 679 ? 0.467 15.214 -24.118 1.00 98.50 679 HIS A N 1
ATOM 5267 C CA . HIS A 1 679 ? 0.608 14.931 -22.691 1.00 98.50 679 HIS A CA 1
ATOM 5268 C C . HIS A 1 679 ? 0.952 16.218 -21.945 1.00 98.50 679 HIS A C 1
ATOM 5270 O O . HIS A 1 679 ? 1.630 17.073 -22.504 1.00 98.50 679 HIS A O 1
ATOM 5276 N N . ASP A 1 680 ? 0.502 16.322 -20.703 1.00 98.69 680 ASP A N 1
ATOM 5277 C CA . ASP A 1 680 ? 0.930 17.343 -19.753 1.00 98.69 680 ASP A CA 1
ATOM 5278 C C . ASP A 1 680 ? 1.628 16.626 -18.597 1.00 98.69 680 ASP A C 1
ATOM 5280 O O . ASP A 1 680 ? 1.009 15.821 -17.896 1.00 98.69 680 ASP A O 1
ATOM 5284 N N . ILE A 1 681 ? 2.943 16.802 -18.497 1.00 98.75 681 ILE A N 1
ATOM 5285 C CA . ILE A 1 681 ? 3.806 16.042 -17.596 1.00 98.75 681 ILE A CA 1
ATOM 5286 C C . ILE A 1 681 ? 4.650 17.016 -16.787 1.00 98.75 681 ILE A C 1
ATOM 5288 O O . ILE A 1 681 ? 5.455 17.759 -17.344 1.00 98.75 681 ILE A O 1
ATOM 5292 N N . ARG A 1 682 ? 4.538 16.938 -15.465 1.00 97.94 682 ARG A N 1
ATOM 5293 C CA . ARG A 1 682 ? 5.435 17.572 -14.508 1.00 97.94 682 ARG A CA 1
ATOM 5294 C C . ARG A 1 682 ? 6.173 16.505 -13.709 1.00 97.94 682 ARG A C 1
ATOM 5296 O O . ARG A 1 682 ? 5.550 15.648 -13.085 1.00 97.94 682 ARG A O 1
ATOM 5303 N N . LEU A 1 683 ? 7.499 16.579 -13.732 1.00 97.81 683 LEU A N 1
ATOM 5304 C CA . LEU A 1 683 ? 8.392 15.810 -12.869 1.00 97.81 683 LEU A CA 1
ATOM 5305 C C . LEU A 1 683 ? 9.108 16.795 -11.954 1.00 97.81 683 LEU A C 1
ATOM 5307 O O . LEU A 1 683 ? 9.713 17.743 -12.449 1.00 97.81 683 LEU A O 1
ATOM 5311 N N . TRP A 1 684 ? 9.038 16.595 -10.645 1.00 94.06 684 TRP A N 1
ATOM 5312 C CA . TRP A 1 684 ? 9.620 17.512 -9.661 1.00 94.06 684 TRP A CA 1
ATOM 5313 C C . TRP A 1 684 ? 10.235 16.742 -8.499 1.00 94.06 684 TRP A C 1
ATOM 5315 O O . TRP A 1 684 ? 9.996 15.551 -8.355 1.00 94.06 684 TRP A O 1
ATOM 5325 N N . GLN A 1 685 ? 11.061 17.396 -7.688 1.00 89.50 685 GLN A N 1
ATOM 5326 C CA . GLN A 1 685 ? 11.763 16.748 -6.581 1.00 89.50 685 GLN A CA 1
ATOM 5327 C C . GLN A 1 685 ? 11.868 17.707 -5.392 1.00 89.50 685 GLN A C 1
ATOM 5329 O O . GLN A 1 685 ? 12.413 18.807 -5.521 1.00 89.50 685 GLN A O 1
ATOM 5334 N N . SER A 1 686 ? 11.366 17.290 -4.225 1.00 80.00 686 SER A N 1
ATOM 5335 C CA . SER A 1 686 ? 11.468 18.072 -2.984 1.00 80.00 686 SER A CA 1
ATOM 5336 C C . SER A 1 686 ? 12.869 18.006 -2.366 1.00 80.00 686 SER A C 1
ATOM 5338 O O . SER A 1 686 ? 13.398 19.006 -1.878 1.00 80.00 686 SER A O 1
ATOM 5340 N N . SER A 1 687 ? 13.490 16.826 -2.406 1.00 74.00 687 SER A N 1
ATOM 5341 C CA . SER A 1 687 ? 14.783 16.566 -1.776 1.00 74.00 687 SER A CA 1
ATOM 5342 C C . SER A 1 687 ? 15.944 17.230 -2.521 1.00 74.00 687 SER A C 1
ATOM 5344 O O . SER A 1 687 ? 15.995 17.262 -3.750 1.00 74.00 687 SER A O 1
ATOM 5346 N N . SER A 1 688 ? 16.924 17.733 -1.771 1.00 71.69 688 SER A N 1
ATOM 5347 C CA . SER A 1 688 ? 18.197 18.221 -2.312 1.00 71.69 688 SER A CA 1
ATOM 5348 C C . SER A 1 688 ? 19.286 17.144 -2.367 1.00 71.69 688 SER A C 1
ATOM 5350 O O . SER A 1 688 ? 20.433 17.472 -2.670 1.00 71.69 688 SER A O 1
ATOM 5352 N N . GLU A 1 689 ? 18.971 15.896 -2.009 1.00 77.62 689 GLU A N 1
ATOM 5353 C CA . GLU A 1 689 ? 19.936 14.796 -2.058 1.00 77.62 689 GLU A CA 1
ATOM 5354 C C . GLU A 1 689 ? 20.426 14.555 -3.488 1.00 77.62 689 GLU A C 1
ATOM 5356 O O . GLU A 1 689 ? 19.656 14.595 -4.448 1.00 77.62 689 GLU A O 1
ATOM 5361 N N . GLN A 1 690 ? 21.734 14.330 -3.618 1.00 75.62 690 GLN A N 1
ATOM 5362 C CA . GLN A 1 690 ? 22.350 14.007 -4.898 1.00 75.62 690 GLN A CA 1
ATOM 5363 C C . GLN A 1 690 ? 22.101 12.539 -5.239 1.00 75.62 690 GLN A C 1
ATOM 5365 O O . GLN A 1 690 ? 22.320 11.654 -4.414 1.00 75.62 690 GLN A O 1
ATOM 5370 N N . GLU A 1 691 ? 21.714 12.287 -6.483 1.00 82.94 691 GLU A N 1
ATOM 5371 C CA . GLU A 1 691 ? 21.583 10.951 -7.051 1.00 82.94 691 GLU A CA 1
ATOM 5372 C C . GLU A 1 691 ? 22.189 10.907 -8.453 1.00 82.94 691 GLU A C 1
ATOM 5374 O O . GLU A 1 691 ? 22.493 11.943 -9.050 1.00 82.94 691 GLU A O 1
ATOM 5379 N N . THR A 1 692 ? 22.380 9.700 -8.980 1.00 83.94 692 THR A N 1
ATOM 5380 C CA . THR A 1 692 ? 22.873 9.505 -10.342 1.00 83.94 692 THR A CA 1
ATOM 5381 C C . THR A 1 692 ? 21.877 10.096 -11.344 1.00 83.94 692 THR A C 1
ATOM 5383 O O . THR A 1 692 ? 20.742 9.618 -11.418 1.00 83.94 692 THR A O 1
ATOM 5386 N N . PRO A 1 693 ? 22.271 11.095 -12.158 1.00 89.75 693 PRO A N 1
ATOM 5387 C CA . PRO A 1 693 ? 21.380 11.645 -13.166 1.00 89.75 693 PRO A CA 1
ATOM 5388 C C . PRO A 1 693 ? 21.020 10.584 -14.208 1.00 89.75 693 PRO A C 1
ATOM 5390 O O . PRO A 1 693 ? 21.885 9.935 -14.791 1.00 89.75 693 PRO A O 1
ATOM 5393 N N . ARG A 1 694 ? 19.723 10.436 -14.463 1.00 94.62 694 ARG A N 1
ATOM 5394 C CA . ARG A 1 694 ? 19.151 9.516 -15.462 1.00 94.62 694 ARG A CA 1
ATOM 5395 C C . ARG A 1 694 ? 18.304 10.289 -16.472 1.00 94.62 694 ARG A C 1
ATOM 5397 O O . ARG A 1 694 ? 17.494 11.099 -16.028 1.00 94.62 694 ARG A O 1
ATOM 5404 N N . PRO A 1 695 ? 18.427 10.060 -17.789 1.00 96.88 695 PRO A N 1
ATOM 5405 C CA . PRO A 1 695 ? 17.739 10.881 -18.775 1.00 96.88 695 PRO A CA 1
ATOM 5406 C C . PRO A 1 695 ? 16.227 10.647 -18.818 1.00 96.88 695 PRO A C 1
ATOM 5408 O O . PRO A 1 695 ? 15.733 9.533 -18.628 1.00 96.88 695 PRO A O 1
ATOM 5411 N N . ILE A 1 696 ? 15.496 11.713 -19.128 1.00 98.06 696 ILE A N 1
ATOM 5412 C CA . ILE A 1 696 ? 14.106 11.694 -19.584 1.00 98.06 696 ILE A CA 1
ATOM 5413 C C . ILE A 1 696 ? 14.140 11.674 -21.111 1.00 98.06 696 ILE A C 1
ATOM 5415 O O . ILE A 1 696 ? 14.558 12.643 -21.743 1.00 98.06 696 ILE A O 1
ATOM 5419 N N . ILE A 1 697 ? 13.711 10.569 -21.713 1.00 96.88 697 ILE A N 1
ATOM 5420 C CA . ILE A 1 697 ? 13.830 10.342 -23.156 1.00 96.88 697 ILE A CA 1
ATOM 5421 C C . ILE A 1 697 ? 12.459 10.498 -23.818 1.00 96.88 697 ILE A C 1
ATOM 5423 O O . ILE A 1 697 ? 11.510 9.786 -23.477 1.00 96.88 697 ILE A O 1
ATOM 5427 N N . VAL A 1 698 ? 12.356 11.395 -24.800 1.00 95.94 698 VAL A N 1
ATOM 5428 C CA . VAL A 1 698 ? 11.100 11.757 -25.477 1.00 95.94 698 VAL A CA 1
ATOM 5429 C C . VAL A 1 698 ? 11.206 11.468 -26.977 1.00 95.94 698 VAL A C 1
ATOM 5431 O O . VAL A 1 698 ? 12.076 12.012 -27.647 1.00 95.94 698 VAL A O 1
ATOM 5434 N N . GLY A 1 699 ? 10.313 10.631 -27.522 1.00 91.75 699 GLY A N 1
ATOM 5435 C CA . GLY A 1 699 ? 10.212 10.386 -28.975 1.00 91.75 699 GLY A CA 1
ATOM 5436 C C . GLY A 1 699 ? 11.362 9.565 -29.574 1.00 91.75 699 GLY A C 1
ATOM 5437 O O . GLY A 1 699 ? 12.011 10.003 -30.519 1.00 91.75 699 GLY A O 1
ATOM 5438 N N . TYR A 1 700 ? 11.635 8.384 -29.016 1.00 84.38 700 TYR A N 1
ATOM 5439 C CA . TYR A 1 700 ? 12.804 7.551 -29.331 1.00 84.38 700 TYR A CA 1
ATOM 5440 C C . TYR A 1 700 ? 12.490 6.352 -30.236 1.00 84.38 700 TYR A C 1
ATOM 5442 O O . TYR A 1 700 ? 11.514 5.637 -30.020 1.00 84.38 700 TYR A O 1
ATOM 5450 N N . ALA A 1 701 ? 13.378 6.049 -31.184 1.00 74.44 701 ALA A N 1
ATOM 5451 C CA . ALA A 1 701 ? 13.243 4.951 -32.145 1.00 74.44 701 ALA A CA 1
ATOM 5452 C C . ALA A 1 701 ? 13.808 3.611 -31.634 1.00 74.44 701 ALA A C 1
ATOM 5454 O O . ALA A 1 701 ? 14.440 2.898 -32.396 1.00 74.44 701 ALA A O 1
ATOM 5455 N N . LEU A 1 702 ? 13.614 3.266 -30.355 1.00 72.44 702 LEU A N 1
ATOM 5456 C CA . LEU A 1 702 ? 14.112 2.021 -29.744 1.00 72.44 702 LEU A CA 1
ATOM 5457 C C . LEU A 1 702 ? 12.995 1.276 -29.009 1.00 72.44 702 LEU A C 1
ATOM 5459 O O . LEU A 1 702 ? 12.040 1.873 -28.489 1.00 72.44 702 LEU A O 1
ATOM 5463 N N . ARG A 1 703 ? 13.109 -0.054 -28.938 1.00 73.88 703 ARG A N 1
ATOM 5464 C CA . ARG A 1 703 ? 12.360 -0.813 -27.930 1.00 73.88 703 ARG A CA 1
ATOM 5465 C C . ARG A 1 703 ? 12.836 -0.353 -26.545 1.00 73.88 703 ARG A C 1
ATOM 5467 O O . ARG A 1 703 ? 14.023 -0.149 -26.337 1.00 73.88 703 ARG A O 1
ATOM 5474 N N . PHE A 1 704 ? 11.902 -0.162 -25.611 1.00 75.06 704 PHE A N 1
ATOM 5475 C CA . PHE A 1 704 ? 12.197 0.509 -24.339 1.00 75.06 704 PHE A CA 1
ATOM 5476 C C . PHE A 1 704 ? 13.252 -0.225 -23.491 1.00 75.06 704 PHE A C 1
ATOM 5478 O O . PHE A 1 704 ? 14.000 0.433 -22.784 1.00 75.06 704 PHE A O 1
ATOM 5485 N N . ASP A 1 705 ? 13.334 -1.559 -23.602 1.00 73.00 705 ASP A N 1
ATOM 5486 C CA . ASP A 1 705 ? 14.337 -2.383 -22.911 1.00 73.00 705 ASP A CA 1
ATOM 5487 C C . ASP A 1 705 ? 15.787 -2.096 -23.375 1.00 73.00 705 ASP A C 1
ATOM 5489 O O . ASP A 1 705 ? 16.719 -2.595 -22.759 1.00 73.00 705 ASP A O 1
ATOM 5493 N N . PHE A 1 706 ? 15.983 -1.326 -24.456 1.00 78.00 706 PHE A N 1
ATOM 5494 C CA . PHE A 1 706 ? 17.299 -0.892 -24.955 1.00 78.00 706 PHE A CA 1
ATOM 5495 C C . PHE A 1 706 ? 17.597 0.582 -24.675 1.00 78.00 706 PHE A C 1
ATOM 5497 O O . PHE A 1 706 ? 18.613 1.098 -25.128 1.00 78.00 706 PHE A O 1
ATOM 5504 N N . LEU A 1 707 ? 16.707 1.300 -23.989 1.00 86.06 707 LEU A N 1
ATOM 5505 C CA . LEU A 1 707 ? 17.032 2.653 -23.563 1.00 86.06 707 LEU A CA 1
ATOM 5506 C C . LEU A 1 707 ? 17.968 2.601 -22.364 1.00 86.06 707 LEU A C 1
ATOM 5508 O O . LEU A 1 707 ? 17.650 1.941 -21.376 1.00 86.06 707 LEU A O 1
ATOM 5512 N N . SER A 1 708 ? 19.052 3.366 -22.438 1.00 89.12 708 SER A N 1
ATOM 5513 C CA . SER A 1 708 ? 20.002 3.522 -21.346 1.00 89.12 708 SER A CA 1
ATOM 5514 C C . SER A 1 708 ? 20.335 4.993 -21.076 1.00 89.12 708 SER A C 1
ATOM 5516 O O . SER A 1 708 ? 19.869 5.901 -21.773 1.00 89.12 708 SER A O 1
ATOM 5518 N N . VAL A 1 709 ? 21.156 5.224 -20.055 1.00 91.38 709 VAL A N 1
ATOM 5519 C CA . VAL A 1 709 ? 21.753 6.516 -19.706 1.00 91.38 709 VAL A CA 1
ATOM 5520 C C . VAL A 1 709 ? 22.635 7.092 -20.817 1.00 91.38 709 VAL A C 1
ATOM 5522 O O . VAL A 1 709 ? 22.820 8.305 -20.849 1.00 91.38 709 VAL A O 1
ATOM 5525 N N . ASP A 1 710 ? 23.122 6.262 -21.745 1.00 89.00 710 ASP A N 1
ATOM 5526 C CA . ASP A 1 710 ? 23.995 6.686 -22.850 1.00 89.00 710 ASP A CA 1
ATOM 5527 C C . ASP A 1 710 ? 23.224 7.283 -24.036 1.00 89.00 710 ASP A C 1
ATOM 5529 O O . ASP A 1 710 ? 23.818 7.920 -24.911 1.00 89.00 710 ASP A O 1
ATOM 5533 N N . PHE A 1 711 ? 21.900 7.097 -24.078 1.00 88.38 711 PHE A N 1
ATOM 5534 C CA . PHE A 1 711 ? 21.055 7.587 -25.163 1.00 88.38 711 PHE A CA 1
ATOM 5535 C C . PHE A 1 711 ? 21.231 9.111 -25.356 1.00 88.38 711 PHE A C 1
ATOM 5537 O O . PHE A 1 711 ? 21.182 9.855 -24.374 1.00 88.38 711 PHE A O 1
ATOM 5544 N N . PRO A 1 712 ? 21.392 9.625 -26.596 1.00 85.38 712 PRO A N 1
ATOM 5545 C CA . PRO A 1 712 ? 21.118 8.996 -27.896 1.00 85.38 712 PRO A CA 1
ATOM 5546 C C . PRO A 1 712 ? 22.245 8.118 -28.452 1.00 85.38 712 PRO A C 1
ATOM 5548 O O . PRO A 1 712 ? 22.069 7.520 -29.513 1.00 85.38 712 PRO A O 1
ATOM 5551 N N . ASN A 1 713 ? 23.386 8.033 -27.767 1.00 87.25 713 ASN A N 1
ATOM 5552 C CA . ASN A 1 713 ? 24.455 7.135 -28.177 1.00 87.25 713 ASN A CA 1
ATOM 5553 C C . ASN A 1 713 ? 24.071 5.683 -27.879 1.00 87.25 713 ASN A C 1
ATOM 5555 O O . ASN A 1 713 ? 23.216 5.392 -27.040 1.00 87.25 713 ASN A O 1
ATOM 5559 N N . VAL A 1 714 ? 24.716 4.767 -28.593 1.00 81.38 714 VAL A N 1
ATOM 5560 C CA . VAL A 1 714 ? 24.587 3.330 -28.360 1.00 81.38 714 VAL A CA 1
ATOM 5561 C C . VAL A 1 714 ? 25.749 2.882 -27.471 1.00 81.38 714 VAL A C 1
ATOM 5563 O O . VAL A 1 714 ? 26.880 3.288 -27.751 1.00 81.38 714 VAL A O 1
ATOM 5566 N N . PRO A 1 715 ? 25.515 2.056 -26.433 1.00 79.88 715 PRO A N 1
ATOM 5567 C CA . PRO A 1 715 ? 26.601 1.453 -25.668 1.00 79.88 715 PRO A CA 1
ATOM 5568 C C . PRO A 1 715 ? 27.550 0.662 -26.577 1.00 79.88 715 PRO A C 1
ATOM 5570 O O . PRO A 1 715 ? 27.098 -0.077 -27.455 1.00 79.88 715 PRO A O 1
ATOM 5573 N N . GLU A 1 716 ? 28.857 0.787 -26.343 1.00 79.56 716 GLU A N 1
ATOM 5574 C CA . GLU A 1 716 ? 29.893 0.147 -27.165 1.00 79.56 716 GLU A CA 1
ATOM 5575 C C . GLU A 1 716 ? 29.632 -1.363 -27.333 1.00 79.56 716 GLU A C 1
ATOM 5577 O O . GLU A 1 716 ? 29.320 -2.076 -26.372 1.00 79.56 716 GLU A O 1
ATOM 5582 N N . GLY A 1 717 ? 29.724 -1.853 -28.572 1.00 76.25 717 GLY A N 1
ATOM 5583 C CA . GLY A 1 717 ? 29.539 -3.268 -28.911 1.00 76.25 717 GLY A CA 1
ATOM 5584 C C . GLY A 1 717 ? 28.080 -3.715 -29.066 1.00 76.25 717 GLY A C 1
ATOM 5585 O O . GLY A 1 717 ? 27.832 -4.885 -29.377 1.00 76.25 717 GLY A O 1
ATOM 5586 N N . HIS A 1 718 ? 27.109 -2.815 -28.879 1.00 75.69 718 HIS A N 1
ATOM 5587 C CA . HIS A 1 718 ? 25.680 -3.092 -29.063 1.00 75.69 718 HIS A CA 1
ATOM 5588 C C . HIS A 1 718 ? 25.092 -2.477 -30.345 1.00 75.69 718 HIS A C 1
ATOM 5590 O O . HIS A 1 718 ? 23.885 -2.572 -30.573 1.00 75.69 718 HIS A O 1
ATOM 5596 N N . GLU A 1 719 ? 25.909 -1.907 -31.231 1.00 83.88 719 GLU A N 1
ATOM 5597 C CA . GLU A 1 719 ? 25.477 -1.158 -32.421 1.00 83.88 719 GLU A CA 1
ATOM 5598 C C . GLU A 1 719 ? 24.569 -1.991 -33.334 1.00 83.88 719 GLU A C 1
ATOM 5600 O O . GLU A 1 719 ? 23.467 -1.565 -33.678 1.00 83.88 719 GLU A O 1
ATOM 5605 N N . ALA A 1 720 ? 24.974 -3.223 -33.658 1.00 80.56 720 ALA A N 1
ATOM 5606 C CA . ALA A 1 720 ? 24.191 -4.119 -34.513 1.00 80.56 720 ALA A CA 1
ATOM 5607 C C . ALA A 1 720 ? 22.855 -4.549 -33.872 1.00 80.56 720 ALA A C 1
ATOM 5609 O O . ALA A 1 720 ? 21.862 -4.783 -34.567 1.00 80.56 720 ALA A O 1
ATOM 5610 N N . LEU A 1 721 ? 22.817 -4.666 -32.539 1.00 73.56 721 LEU A N 1
ATOM 5611 C CA . LEU A 1 721 ? 21.607 -4.996 -31.784 1.00 73.56 721 LEU A CA 1
ATOM 5612 C C . LEU A 1 721 ? 20.622 -3.822 -31.817 1.00 73.56 721 LEU A C 1
ATOM 5614 O O . LEU A 1 721 ? 19.434 -4.020 -32.077 1.00 73.56 721 LEU A O 1
ATOM 5618 N N . PHE A 1 722 ? 21.127 -2.608 -31.595 1.00 76.00 722 PHE A N 1
ATOM 5619 C CA . PHE A 1 722 ? 20.344 -1.379 -31.647 1.00 76.00 722 PHE A CA 1
ATOM 5620 C C . PHE A 1 722 ? 19.811 -1.122 -33.053 1.00 76.00 722 PHE A C 1
ATOM 5622 O O . PHE A 1 722 ? 18.620 -0.875 -33.190 1.00 76.00 722 PHE A O 1
ATOM 5629 N N . GLU A 1 723 ? 20.629 -1.270 -34.099 1.00 79.38 723 GLU A N 1
ATOM 5630 C CA . GLU A 1 723 ? 20.186 -1.125 -35.493 1.00 79.38 723 GLU A CA 1
ATOM 5631 C C . GLU A 1 723 ? 19.041 -2.095 -35.828 1.00 79.38 723 GLU A C 1
ATOM 5633 O O . GLU A 1 723 ? 18.023 -1.703 -36.406 1.00 79.38 723 GLU A O 1
ATOM 5638 N N . LYS A 1 724 ? 19.157 -3.360 -35.404 1.00 79.38 724 LYS A N 1
ATOM 5639 C CA . LYS A 1 724 ? 18.119 -4.382 -35.606 1.00 79.38 724 LYS A CA 1
ATOM 5640 C C . LYS A 1 724 ? 16.809 -4.039 -34.891 1.00 79.38 724 LYS A C 1
ATOM 5642 O O . LYS A 1 724 ? 15.731 -4.314 -35.422 1.00 79.38 724 LYS A O 1
ATOM 5647 N N . HIS A 1 725 ? 16.904 -3.472 -33.690 1.00 72.88 725 HIS A N 1
ATOM 5648 C CA . HIS A 1 725 ? 15.771 -3.176 -32.810 1.00 72.88 725 HIS A CA 1
ATOM 5649 C C . HIS A 1 725 ? 15.459 -1.688 -32.723 1.00 72.88 725 HIS A C 1
ATOM 5651 O O . HIS A 1 725 ? 14.873 -1.263 -31.723 1.00 72.88 725 HIS A O 1
ATOM 5657 N N . ALA A 1 726 ? 15.818 -0.927 -33.764 1.00 69.50 726 ALA A N 1
ATOM 5658 C CA . ALA A 1 726 ? 15.480 0.475 -33.954 1.00 69.50 726 ALA A CA 1
ATOM 5659 C C . ALA A 1 726 ? 14.177 0.615 -34.771 1.00 69.50 726 ALA A C 1
ATOM 5661 O O . ALA A 1 726 ? 14.182 0.697 -36.003 1.00 69.50 726 ALA A O 1
ATOM 5662 N N . PRO A 1 727 ? 13.003 0.558 -34.133 1.00 64.19 727 PRO A N 1
ATOM 5663 C CA . PRO A 1 727 ? 11.722 0.644 -34.804 1.00 64.19 727 PRO A CA 1
ATOM 5664 C C . PRO A 1 727 ? 11.432 2.000 -35.454 1.00 64.19 727 PRO A C 1
ATOM 5666 O O . PRO A 1 727 ? 11.644 3.065 -34.884 1.00 64.19 727 PRO A O 1
ATOM 5669 N N . LYS A 1 728 ? 10.766 1.941 -36.614 1.00 62.62 728 LYS A N 1
ATOM 5670 C CA . LYS A 1 728 ? 10.384 3.098 -37.447 1.00 62.62 728 LYS A CA 1
ATOM 5671 C C . LYS A 1 728 ? 9.160 3.896 -36.952 1.00 62.62 728 LYS A C 1
ATOM 5673 O O . LYS A 1 728 ? 8.720 4.817 -37.639 1.00 62.62 728 LYS A O 1
ATOM 5678 N N . THR A 1 729 ? 8.553 3.533 -35.819 1.00 61.41 729 THR A N 1
ATOM 5679 C CA . THR A 1 729 ? 7.262 4.087 -35.355 1.00 61.41 729 THR A CA 1
ATOM 5680 C C . THR A 1 729 ? 7.268 4.365 -33.857 1.00 61.41 729 THR A C 1
ATOM 5682 O O . THR A 1 729 ? 6.797 3.517 -33.104 1.00 61.41 729 THR A O 1
ATOM 5685 N N . TYR A 1 730 ? 7.820 5.507 -33.436 1.00 72.44 730 TYR A N 1
ATOM 5686 C CA . TYR A 1 730 ? 7.814 5.919 -32.030 1.00 72.44 730 TYR A CA 1
ATOM 5687 C C . TYR A 1 730 ? 7.874 7.434 -31.839 1.00 72.44 730 TYR A C 1
ATOM 5689 O O . TYR A 1 730 ? 8.921 8.016 -31.566 1.00 72.44 730 TYR A O 1
ATOM 5697 N N . ARG A 1 731 ? 6.723 8.076 -32.018 1.00 89.38 731 ARG A N 1
ATOM 5698 C CA . ARG A 1 731 ? 6.594 9.537 -32.045 1.00 89.38 731 ARG A CA 1
ATOM 5699 C C . ARG A 1 731 ? 6.194 10.102 -30.687 1.00 89.38 731 ARG A C 1
ATOM 5701 O O . ARG A 1 731 ? 5.403 9.495 -29.962 1.00 89.38 731 ARG A O 1
ATOM 5708 N N . ALA A 1 732 ? 6.710 11.288 -30.389 1.00 94.62 732 ALA A N 1
ATOM 5709 C CA . ALA A 1 732 ? 6.264 12.117 -29.276 1.00 94.62 732 ALA A CA 1
ATOM 5710 C C . ALA A 1 732 ? 5.960 13.526 -29.792 1.00 94.62 732 ALA A C 1
ATOM 5712 O O . ALA A 1 732 ? 6.876 14.201 -30.268 1.00 94.62 732 ALA A O 1
ATOM 5713 N N . SER A 1 733 ? 4.697 13.956 -29.745 1.00 97.12 733 SER A N 1
ATOM 5714 C CA . SER A 1 733 ? 4.326 15.277 -30.262 1.00 97.12 733 SER A CA 1
ATOM 5715 C C . SER A 1 733 ? 3.423 16.090 -29.359 1.00 97.12 733 SER A C 1
ATOM 5717 O O . SER A 1 733 ? 2.576 15.548 -28.649 1.00 97.12 733 SER A O 1
ATOM 5719 N N . ASP A 1 734 ? 3.567 17.410 -29.435 1.00 98.12 734 ASP A N 1
ATOM 5720 C CA . ASP A 1 734 ? 2.682 18.357 -28.752 1.00 98.12 734 ASP A CA 1
ATOM 5721 C C . ASP A 1 734 ? 2.620 18.119 -27.231 1.00 98.12 734 ASP A C 1
ATOM 5723 O O . ASP A 1 734 ? 1.586 18.335 -26.604 1.00 98.12 734 ASP A O 1
ATOM 5727 N N . ILE A 1 735 ? 3.693 17.590 -26.632 1.00 98.50 735 ILE A N 1
ATOM 5728 C CA . ILE A 1 735 ? 3.776 17.325 -25.191 1.00 98.50 735 ILE A CA 1
ATOM 5729 C C . ILE A 1 735 ? 4.235 18.590 -24.474 1.00 98.50 735 ILE A C 1
ATOM 5731 O O . ILE A 1 735 ? 5.233 19.191 -24.870 1.00 98.50 735 ILE A O 1
ATOM 5735 N N . THR A 1 736 ? 3.554 18.942 -23.389 1.00 98.81 736 THR A N 1
ATOM 5736 C CA . THR A 1 736 ? 4.050 19.876 -22.378 1.00 98.81 736 THR A CA 1
ATOM 5737 C C . THR A 1 736 ? 4.802 19.075 -21.321 1.00 98.81 736 THR A C 1
ATOM 5739 O O . THR A 1 736 ? 4.222 18.206 -20.671 1.00 98.81 736 THR A O 1
ATOM 5742 N N . LEU A 1 737 ? 6.103 19.329 -21.177 1.00 98.62 737 LEU A N 1
ATOM 5743 C CA . LEU A 1 737 ? 6.961 18.680 -20.186 1.00 98.62 737 LEU A CA 1
ATOM 5744 C C . LEU A 1 737 ? 7.645 19.734 -19.315 1.00 98.62 737 LEU A C 1
ATOM 5746 O O . LEU A 1 737 ? 8.486 20.494 -19.792 1.00 98.62 737 LEU A O 1
ATOM 5750 N N . THR A 1 738 ? 7.331 19.723 -18.028 1.00 98.44 738 THR A N 1
ATOM 5751 C CA . THR A 1 738 ? 7.988 20.530 -17.000 1.00 98.44 738 THR A CA 1
ATOM 5752 C C . THR A 1 738 ? 8.860 19.619 -16.141 1.00 98.44 738 THR A C 1
ATOM 5754 O O . THR A 1 738 ? 8.361 18.793 -15.381 1.00 98.44 738 THR A O 1
ATOM 5757 N N . ASN A 1 739 ? 10.175 19.745 -16.277 1.00 97.38 739 ASN A N 1
ATOM 5758 C CA . ASN A 1 739 ? 11.167 19.013 -15.503 1.00 97.38 739 ASN A CA 1
ATOM 5759 C C . ASN A 1 739 ? 11.810 19.932 -14.461 1.00 97.38 739 ASN A C 1
ATOM 5761 O O . ASN A 1 739 ? 12.751 20.673 -14.743 1.00 97.38 739 ASN A O 1
ATOM 5765 N N . GLU A 1 740 ? 11.324 19.848 -13.235 1.00 94.88 740 GLU A N 1
ATOM 5766 C CA . GLU A 1 740 ? 11.857 20.532 -12.057 1.00 94.88 740 GLU A CA 1
ATOM 5767 C C . GLU A 1 740 ? 12.857 19.653 -11.293 1.00 94.88 740 GLU A C 1
ATOM 5769 O O . GLU A 1 740 ? 13.060 19.808 -10.090 1.00 94.88 740 GLU A O 1
ATOM 5774 N N . THR A 1 741 ? 13.515 18.732 -11.994 1.00 93.12 741 THR A N 1
ATOM 5775 C CA . THR A 1 741 ? 14.607 17.915 -11.461 1.00 93.12 741 THR A CA 1
ATOM 5776 C C . THR A 1 741 ? 15.913 18.222 -12.198 1.00 93.12 741 THR A C 1
ATOM 5778 O O . THR A 1 741 ? 15.914 18.824 -13.273 1.00 93.12 741 THR A O 1
ATOM 5781 N N . GLN A 1 742 ? 17.047 17.787 -11.644 1.00 92.31 742 GLN A N 1
ATOM 5782 C CA . GLN A 1 742 ? 18.360 17.918 -12.297 1.00 92.31 742 GLN A CA 1
ATOM 5783 C C . GLN A 1 742 ? 18.597 16.866 -13.396 1.00 92.31 742 GLN A C 1
ATOM 5785 O O . GLN A 1 742 ? 19.636 16.884 -14.057 1.00 92.31 742 GLN A O 1
ATOM 5790 N N . HIS A 1 743 ? 17.649 15.950 -13.611 1.00 94.75 743 HIS A N 1
ATOM 5791 C CA . HIS A 1 743 ? 17.769 14.910 -14.623 1.00 94.75 743 HIS A CA 1
ATOM 5792 C C . HIS A 1 743 ? 17.810 15.511 -16.038 1.00 94.75 743 HIS A C 1
ATOM 5794 O O . HIS A 1 743 ? 17.016 16.407 -16.340 1.00 94.75 743 HIS A O 1
ATOM 5800 N N . PRO A 1 744 ? 18.709 15.032 -16.919 1.00 96.94 744 PRO A N 1
ATOM 5801 C CA . PRO A 1 744 ? 18.797 15.529 -18.285 1.00 96.94 744 PRO A CA 1
ATOM 5802 C C . PRO A 1 744 ? 17.569 15.128 -19.110 1.00 96.94 744 PRO A C 1
ATOM 5804 O O . PRO A 1 744 ? 16.970 14.078 -18.879 1.00 96.94 744 PRO A O 1
ATOM 5807 N N . ILE A 1 745 ? 17.221 15.924 -20.119 1.00 98.31 745 ILE A N 1
ATOM 5808 C CA . ILE A 1 745 ? 16.197 15.583 -21.117 1.00 98.31 745 ILE A CA 1
ATOM 5809 C C . ILE A 1 745 ? 16.866 15.342 -22.466 1.00 98.31 745 ILE A C 1
ATOM 5811 O O . ILE A 1 745 ? 17.681 16.148 -22.915 1.00 98.31 745 ILE A O 1
ATOM 5815 N N . VAL A 1 746 ? 16.453 14.275 -23.149 1.00 97.81 746 VAL A N 1
ATOM 5816 C CA . VAL A 1 746 ? 16.783 14.032 -24.555 1.00 97.81 746 VAL A CA 1
ATOM 5817 C C . VAL A 1 746 ? 15.497 14.029 -25.377 1.00 97.81 746 VAL A C 1
ATOM 5819 O O . VAL A 1 746 ? 14.692 13.095 -25.300 1.00 97.81 746 VAL A O 1
ATOM 5822 N N . LEU A 1 747 ? 15.309 15.075 -26.181 1.00 97.19 747 LEU A N 1
ATOM 5823 C CA . LEU A 1 747 ? 14.283 15.128 -27.220 1.00 97.19 747 LEU A CA 1
ATOM 5824 C C . LEU A 1 747 ? 14.862 14.462 -28.465 1.00 97.19 747 LEU A C 1
ATOM 5826 O O . LEU A 1 747 ? 15.676 15.040 -29.175 1.00 97.19 747 LEU A O 1
ATOM 5830 N N . ALA A 1 748 ? 14.504 13.203 -28.692 1.00 93.62 748 ALA A N 1
ATOM 5831 C CA . ALA A 1 748 ? 15.071 12.399 -29.768 1.00 93.62 748 ALA A CA 1
ATOM 5832 C C . ALA A 1 748 ? 14.496 12.781 -31.146 1.00 93.62 748 ALA A C 1
ATOM 5834 O O . ALA A 1 748 ? 13.536 13.543 -31.249 1.00 93.62 748 ALA A O 1
ATOM 5835 N N . GLU A 1 749 ? 15.054 12.215 -32.219 1.00 91.44 749 GLU A N 1
ATOM 5836 C CA . GLU A 1 749 ? 14.732 12.571 -33.614 1.00 91.44 749 GLU A CA 1
ATOM 5837 C C . GLU A 1 749 ? 13.246 12.437 -34.002 1.00 91.44 749 GLU A C 1
ATOM 5839 O O . GLU A 1 749 ? 12.793 13.068 -34.960 1.00 91.44 749 GLU A O 1
ATOM 5844 N N . LEU A 1 750 ? 12.469 11.612 -33.286 1.00 91.19 750 LEU A N 1
ATOM 5845 C CA . LEU A 1 750 ? 11.029 11.435 -33.526 1.00 91.19 750 LEU A CA 1
ATOM 5846 C C . LEU A 1 750 ? 10.153 12.278 -32.585 1.00 91.19 750 LEU A C 1
ATOM 5848 O O . LEU A 1 750 ? 8.932 12.083 -32.536 1.00 91.19 750 LEU A O 1
ATOM 5852 N N . SER A 1 751 ? 10.759 13.200 -31.840 1.00 95.00 751 SER A N 1
ATOM 5853 C CA . SER A 1 751 ? 10.055 14.219 -31.072 1.00 95.00 751 SER A CA 1
ATOM 5854 C C . SER A 1 751 ? 9.750 15.438 -31.952 1.00 95.00 751 SER A C 1
ATOM 5856 O O . SER A 1 751 ? 10.599 15.883 -32.731 1.00 95.00 751 SER A O 1
ATOM 5858 N N . SER A 1 752 ? 8.530 15.972 -31.865 1.00 97.06 752 SER A N 1
ATOM 5859 C CA . SER A 1 752 ? 8.175 17.189 -32.596 1.00 97.06 752 SER A CA 1
ATOM 5860 C C . SER A 1 752 ? 7.122 18.064 -31.924 1.00 97.06 752 SER A C 1
ATOM 5862 O O . SER A 1 752 ? 6.124 17.535 -31.442 1.00 97.06 752 SER A O 1
ATOM 5864 N N . GLY A 1 753 ? 7.259 19.390 -31.973 1.00 97.88 753 GLY A N 1
ATOM 5865 C CA . GLY A 1 753 ? 6.226 20.307 -31.462 1.00 97.88 753 GLY A CA 1
ATOM 5866 C C . GLY A 1 753 ? 6.062 20.292 -29.937 1.00 97.88 753 GLY A C 1
ATOM 5867 O O . GLY A 1 753 ? 5.025 20.705 -29.421 1.00 97.88 753 GLY A O 1
ATOM 5868 N N . ASN A 1 754 ? 7.037 19.759 -29.196 1.00 98.44 754 ASN A N 1
ATOM 5869 C CA . ASN A 1 754 ? 6.955 19.654 -27.739 1.00 98.44 754 ASN A CA 1
ATOM 5870 C C . ASN A 1 754 ? 7.348 20.978 -27.071 1.00 98.44 754 ASN A C 1
ATOM 5872 O O . ASN A 1 754 ? 8.234 21.679 -27.552 1.00 98.44 754 ASN A O 1
ATOM 5876 N N . HIS A 1 755 ? 6.719 21.293 -25.942 1.00 98.56 755 HIS A N 1
ATOM 5877 C CA . HIS A 1 755 ? 6.999 22.469 -25.122 1.00 98.56 755 HIS A CA 1
ATOM 5878 C C . HIS A 1 755 ? 7.653 22.006 -23.822 1.00 98.56 755 HIS A C 1
ATOM 5880 O O . HIS A 1 755 ? 7.011 21.375 -22.983 1.00 98.56 755 HIS A O 1
ATOM 5886 N N . VAL A 1 756 ? 8.942 22.289 -23.665 1.00 98.50 756 VAL A N 1
ATOM 5887 C CA . VAL A 1 756 ? 9.767 21.748 -22.585 1.00 98.50 756 VAL A CA 1
ATOM 5888 C C . VAL A 1 756 ? 10.311 22.874 -21.727 1.00 98.50 756 VAL A C 1
ATOM 5890 O O . VAL A 1 756 ? 10.990 23.768 -22.226 1.00 98.50 756 VAL A O 1
ATOM 5893 N N . SER A 1 757 ? 10.053 22.802 -20.426 1.00 98.12 757 SER A N 1
ATOM 5894 C CA . SER A 1 757 ? 10.712 23.624 -19.411 1.00 98.12 757 SER A CA 1
ATOM 5895 C C . SER A 1 757 ? 11.564 22.728 -18.517 1.00 98.12 757 SER A C 1
ATOM 5897 O O . SER A 1 757 ? 11.045 21.737 -18.015 1.00 98.12 757 SER A O 1
ATOM 5899 N N . SER A 1 758 ? 12.857 23.014 -18.332 1.00 97.06 758 SER A N 1
ATOM 5900 C CA . SER A 1 758 ? 13.759 22.100 -17.600 1.00 97.06 758 SER A CA 1
ATOM 5901 C C . SER A 1 758 ? 14.797 22.805 -16.727 1.00 97.06 758 SER A C 1
ATOM 5903 O O . SER A 1 758 ? 15.420 23.768 -17.180 1.00 97.06 758 SER A O 1
ATOM 5905 N N . LEU A 1 759 ? 14.984 22.314 -15.492 1.00 94.38 759 LEU A N 1
ATOM 5906 C CA . LEU A 1 759 ? 16.131 22.643 -14.631 1.00 94.38 759 LEU A CA 1
ATOM 5907 C C . LEU A 1 759 ? 17.388 21.898 -15.105 1.00 94.38 759 LEU A C 1
ATOM 5909 O O . LEU A 1 759 ? 18.463 22.488 -15.181 1.00 94.38 759 LEU A O 1
ATOM 5913 N N . GLY A 1 760 ? 17.253 20.605 -15.422 1.00 93.62 760 GLY A N 1
ATOM 5914 C CA . GLY A 1 760 ? 18.325 19.791 -15.994 1.00 93.62 760 GLY A CA 1
ATOM 5915 C C . GLY A 1 760 ? 18.631 20.152 -17.456 1.00 93.62 760 GLY A C 1
ATOM 5916 O O . GLY A 1 760 ? 17.790 20.751 -18.138 1.00 93.62 760 GLY A O 1
ATOM 5917 N N . PRO A 1 761 ? 19.817 19.784 -17.970 1.00 96.12 761 PRO A N 1
ATOM 5918 C CA . PRO A 1 761 ? 20.215 20.102 -19.338 1.00 96.12 761 PRO A CA 1
ATOM 5919 C C . PRO A 1 761 ? 19.326 19.387 -20.365 1.00 96.12 761 PRO A C 1
ATOM 5921 O O . PRO A 1 761 ? 18.862 18.270 -20.135 1.00 96.12 761 PRO A O 1
ATOM 5924 N N . VAL A 1 762 ? 19.115 20.022 -21.521 1.00 97.94 762 VAL A N 1
ATOM 5925 C CA . VAL A 1 762 ? 18.281 19.490 -22.609 1.00 97.94 762 VAL A CA 1
ATOM 5926 C C . VAL A 1 762 ? 19.123 19.315 -23.867 1.00 97.94 762 VAL A C 1
ATOM 5928 O O . VAL A 1 762 ? 19.766 20.259 -24.321 1.00 97.94 762 VAL A O 1
ATOM 5931 N N . THR A 1 763 ? 19.099 18.115 -24.442 1.00 97.62 763 THR A N 1
ATOM 5932 C CA . THR A 1 763 ? 19.599 17.834 -25.794 1.00 97.62 763 THR A CA 1
ATOM 5933 C C . THR A 1 763 ? 18.412 17.664 -26.728 1.00 97.62 763 THR A C 1
ATOM 5935 O O . THR A 1 763 ? 17.583 16.781 -26.512 1.00 97.62 763 THR A O 1
ATOM 5938 N N . ASP A 1 764 ? 18.328 18.511 -27.753 1.00 97.38 764 ASP A N 1
ATOM 5939 C CA . ASP A 1 764 ? 17.237 18.494 -28.725 1.00 97.38 764 ASP A CA 1
ATOM 5940 C C . ASP A 1 764 ? 17.725 18.064 -30.109 1.00 97.38 764 ASP A C 1
ATOM 5942 O O . ASP A 1 764 ? 18.505 18.757 -30.759 1.00 97.38 764 ASP A O 1
ATOM 5946 N N . LEU A 1 765 ? 17.265 16.889 -30.529 1.00 96.12 765 LEU A N 1
ATOM 5947 C CA . LEU A 1 765 ? 17.481 16.284 -31.843 1.00 96.12 765 LEU A CA 1
ATOM 5948 C C . LEU A 1 765 ? 16.184 16.242 -32.666 1.00 96.12 765 LEU A C 1
ATOM 5950 O O . LEU A 1 765 ? 16.173 15.707 -33.776 1.00 96.12 765 LEU A O 1
ATOM 5954 N N . GLY A 1 766 ? 15.078 16.730 -32.102 1.00 95.00 766 GLY A N 1
ATOM 5955 C CA . GLY A 1 766 ? 13.762 16.708 -32.720 1.00 95.00 766 GLY A CA 1
ATOM 5956 C C . GLY A 1 766 ? 13.526 17.880 -33.668 1.00 95.00 766 GLY A C 1
ATOM 5957 O O . GLY A 1 766 ? 14.450 18.520 -34.170 1.00 95.00 766 GLY A O 1
ATOM 5958 N N . LYS A 1 767 ? 12.250 18.147 -33.956 1.00 96.25 767 LYS A N 1
ATOM 5959 C CA . LYS A 1 767 ? 11.830 19.228 -34.864 1.00 96.25 767 LYS A CA 1
ATOM 5960 C C . LYS A 1 767 ? 10.757 20.095 -34.232 1.00 96.25 767 LYS A C 1
ATOM 5962 O O . LYS A 1 767 ? 9.829 19.579 -33.624 1.00 96.25 767 LYS A O 1
ATOM 5967 N N . ASP A 1 768 ? 10.845 21.406 -34.420 1.00 97.25 768 ASP A N 1
ATOM 5968 C CA . ASP A 1 768 ? 9.825 22.358 -33.957 1.00 97.25 768 ASP A CA 1
ATOM 5969 C C . ASP A 1 768 ? 9.531 22.273 -32.443 1.00 97.25 768 ASP A C 1
ATOM 5971 O O . ASP A 1 768 ? 8.447 22.634 -31.988 1.00 97.25 768 ASP A O 1
ATOM 5975 N N . ASN A 1 769 ? 10.480 21.770 -31.648 1.00 97.94 769 ASN A N 1
ATOM 5976 C CA . ASN A 1 769 ? 10.382 21.760 -30.195 1.00 97.94 769 ASN A CA 1
ATOM 5977 C C . ASN A 1 769 ? 10.730 23.151 -29.642 1.00 97.94 769 ASN A C 1
ATOM 5979 O O . ASN A 1 769 ? 11.564 23.876 -30.186 1.00 97.94 769 ASN A O 1
ATOM 5983 N N . GLN A 1 770 ? 10.100 23.521 -28.533 1.00 98.25 770 GLN A N 1
ATOM 5984 C CA . GLN A 1 770 ? 10.384 24.741 -27.791 1.00 98.25 770 GLN A CA 1
ATOM 5985 C C . GLN A 1 770 ? 10.997 24.363 -26.449 1.00 98.25 770 GLN A C 1
ATOM 5987 O O . GLN A 1 770 ? 10.348 23.712 -25.633 1.00 98.25 770 GLN A O 1
ATOM 5992 N N . VAL A 1 771 ? 12.238 24.785 -26.216 1.00 97.50 771 VAL A N 1
ATOM 5993 C CA . VAL A 1 771 ? 12.970 24.502 -24.978 1.00 97.50 771 VAL A CA 1
ATOM 5994 C C . VAL A 1 771 ? 13.191 25.794 -24.206 1.00 97.50 771 VAL A C 1
ATOM 5996 O O . VAL A 1 771 ? 13.753 26.759 -24.725 1.00 97.50 771 VAL A O 1
ATOM 5999 N N . LYS A 1 772 ? 12.774 25.798 -22.942 1.00 96.25 772 LYS A N 1
ATOM 6000 C CA . LYS A 1 772 ? 12.952 26.900 -22.001 1.00 96.25 772 LYS A CA 1
ATOM 6001 C C . LYS A 1 772 ? 13.717 26.406 -20.767 1.00 96.25 772 LYS A C 1
ATOM 6003 O O . LYS A 1 772 ? 13.173 25.634 -19.981 1.00 96.25 772 LYS A O 1
ATOM 6008 N N . PRO A 1 773 ? 14.960 26.853 -20.542 1.00 93.56 773 PRO A N 1
ATOM 6009 C CA . PRO A 1 773 ? 15.617 26.639 -19.261 1.00 93.56 773 PRO A CA 1
ATOM 6010 C C . PRO A 1 773 ? 14.804 27.297 -18.144 1.00 93.56 773 PRO A C 1
ATOM 6012 O O . PRO A 1 773 ? 14.330 28.427 -18.298 1.00 93.56 773 PRO A O 1
ATOM 6015 N N . ILE A 1 774 ? 14.651 26.602 -17.024 1.00 91.69 774 ILE A N 1
ATOM 6016 C CA . ILE A 1 774 ? 14.130 27.186 -15.787 1.00 91.69 774 ILE A CA 1
ATOM 6017 C C . ILE A 1 774 ? 15.247 27.218 -14.748 1.00 91.69 774 ILE A C 1
ATOM 6019 O O . ILE A 1 774 ? 16.197 26.442 -14.803 1.00 91.69 774 ILE A O 1
ATOM 6023 N N . THR A 1 775 ? 15.156 28.153 -13.812 1.00 82.62 775 THR A N 1
ATOM 6024 C CA . THR A 1 775 ? 16.022 28.208 -12.633 1.00 82.62 775 THR A CA 1
ATOM 6025 C C . THR A 1 775 ? 15.226 27.756 -11.428 1.00 82.62 775 THR A C 1
ATOM 6027 O O . THR A 1 775 ? 14.015 27.977 -11.367 1.00 82.62 775 THR A O 1
ATOM 6030 N N . ARG A 1 776 ? 15.904 27.153 -10.450 1.00 68.94 776 ARG A N 1
ATOM 6031 C CA . ARG A 1 776 ? 15.293 26.870 -9.155 1.00 68.94 776 ARG A CA 1
ATOM 6032 C C . ARG A 1 776 ? 15.067 28.225 -8.486 1.00 68.94 776 ARG A C 1
ATOM 6034 O O . ARG A 1 776 ? 16.007 28.818 -7.974 1.00 68.94 776 ARG A O 1
ATOM 6041 N N . THR A 1 777 ? 13.870 28.780 -8.621 1.00 55.41 777 THR A N 1
ATOM 6042 C CA . THR A 1 777 ? 13.427 29.853 -7.736 1.00 55.41 777 THR A CA 1
ATOM 6043 C C . THR A 1 777 ? 13.081 29.191 -6.412 1.00 55.41 777 THR A C 1
ATOM 6045 O O . THR A 1 777 ? 12.554 28.074 -6.414 1.00 55.41 777 THR A O 1
ATOM 6048 N N . ASP A 1 778 ? 13.397 29.846 -5.296 1.00 46.88 778 ASP A N 1
ATOM 6049 C CA . ASP A 1 778 ? 13.063 29.339 -3.957 1.00 46.88 778 ASP A CA 1
ATOM 6050 C C . ASP A 1 778 ? 11.547 29.043 -3.815 1.00 46.88 778 ASP A C 1
ATOM 6052 O O . ASP A 1 778 ? 11.159 28.219 -2.994 1.00 46.88 778 ASP A O 1
ATOM 6056 N N . ASP A 1 779 ? 10.728 29.605 -4.716 1.00 42.44 779 ASP A N 1
ATOM 6057 C CA . ASP A 1 779 ? 9.266 29.489 -4.792 1.00 42.44 779 ASP A CA 1
ATOM 6058 C C . ASP A 1 779 ? 8.735 28.303 -5.642 1.00 42.44 779 ASP A C 1
ATOM 6060 O O . ASP A 1 779 ? 7.540 28.029 -5.651 1.00 42.44 779 ASP A O 1
ATOM 6064 N N . ASN A 1 780 ? 9.580 27.588 -6.405 1.00 41.16 780 ASN A N 1
ATOM 6065 C CA . ASN A 1 780 ? 9.117 26.532 -7.335 1.00 41.16 780 ASN A CA 1
ATOM 6066 C C . ASN A 1 780 ? 9.182 25.107 -6.763 1.00 41.16 780 ASN A C 1
ATOM 6068 O O . ASN A 1 780 ? 8.844 24.148 -7.455 1.00 41.16 780 ASN A O 1
ATOM 6072 N N . ALA A 1 781 ? 9.540 24.944 -5.487 1.00 39.78 781 ALA A N 1
ATOM 6073 C CA . ALA A 1 781 ? 9.399 23.680 -4.761 1.00 39.78 781 ALA A CA 1
ATOM 6074 C C . ALA A 1 781 ? 7.943 23.458 -4.304 1.00 39.78 781 ALA A C 1
ATOM 6076 O O . ALA A 1 781 ? 7.708 23.118 -3.157 1.00 39.78 781 ALA A O 1
ATOM 6077 N N . LYS A 1 782 ? 6.980 23.706 -5.199 1.00 39.22 782 LYS A N 1
ATOM 6078 C CA . LYS A 1 782 ? 5.534 23.571 -5.003 1.00 39.22 782 LYS A CA 1
ATOM 6079 C C . LYS A 1 782 ? 5.057 23.919 -3.581 1.00 39.22 782 LYS A C 1
ATOM 6081 O O . LYS A 1 782 ? 4.809 23.047 -2.747 1.00 39.22 782 LYS A O 1
ATOM 6086 N N . ASP A 1 783 ? 4.766 25.198 -3.402 1.00 32.66 783 ASP A N 1
ATOM 6087 C CA . ASP A 1 783 ? 3.504 25.614 -2.802 1.00 32.66 783 ASP A CA 1
ATOM 6088 C C . ASP A 1 783 ? 2.367 24.715 -3.378 1.00 32.66 783 ASP A C 1
ATOM 6090 O O . ASP A 1 783 ? 1.913 24.914 -4.504 1.00 32.66 783 ASP A O 1
ATOM 6094 N N . THR A 1 784 ? 1.990 23.670 -2.615 1.00 28.88 784 THR A N 1
ATOM 6095 C CA . THR A 1 784 ? 0.760 22.813 -2.613 1.00 28.88 784 THR A CA 1
ATOM 6096 C C . THR A 1 784 ? 0.287 22.041 -3.875 1.00 28.88 784 THR A C 1
ATOM 6098 O O . THR A 1 784 ? 0.586 22.423 -5.005 1.00 28.88 784 THR A O 1
ATOM 6101 N N . PRO A 1 785 ? -0.482 20.923 -3.749 1.00 32.03 785 PRO A N 1
ATOM 6102 C CA . PRO A 1 785 ? -1.368 20.511 -2.643 1.00 32.03 785 PRO A CA 1
ATOM 6103 C C . PRO A 1 785 ? -0.815 19.458 -1.677 1.00 32.03 785 PRO A C 1
ATOM 6105 O O . PRO A 1 785 ? -0.129 18.530 -2.157 1.00 32.03 785 PRO A O 1
#

Sequence (785 aa):
MNGMQRLLPLRNPKPGSNPFFMQRPMFASRLFLVVAVLFGSDHFVAGAESASPIVSSDAVSAIGPSPVVLGYGVGNFRVGDLLTQDDFETLDDWVVQIEDRKGFPEAVVREKDGTLDCLVPGRGCTVWYRHKLPTRIAITYDVVCPTHDPAIRGVEPRDLNQFWMATDPADPENGLFDASRYSGKFTDYDKMHGYYASSGGRKNTTTRMRRYPRSANGKPVPHVALNEQDNHPGYLIQPNRKMTVQLVAFDDVVQYILDGKLVYQFRQGDSVELEDRAADGKLVQRLTRLDSESGPAYREGFFGFRMVGTHHVYSNFRVHELLPVETENSDSSHPIVRVDSIDQLRKAAQRSGQHIVMEPGDYLIADRKGLVFSGSDNDVELTGVKLNVPIEVASGRNLFQLTGNDLTIRGGSIEDTYPDGSTEVTDFGSYNQGRKYGRMNEMVIRGDNNRVIGMKMIIRGSYPYGYGNMFGIGGGSVLRLRKHCGIQITGNDAVIDSCQVKMEAFGHAIFVQGGNRTTVRNTLVEGTVRLSNDCYAETDDGDLAKRFDYKLQWPEDVRGLPIPRDHMINCIEDGIRAYKGAGEMTVDNCVVKKARGGIKLYMAKKATVTNCQVLDCVVQGYSLPRRGVIQNCSGSAAYGPLLYVHSDSHSGQQIDLEVLPAPHSLGDHPLAAIKGKGHDIRLWQSSSEQETPRPIIVGYALRFDFLSVDFPNVPEGHEALFEKHAPKTYRASDITLTNETQHPIVLAELSSGNHVSSLGPVTDLGKDNQVKPITRTDDNAKDTP